Protein 7CT4 (pdb70)

Organism: Rasamsonia emersonii (NCBI:txid68825)

Radius of gyration: 32.15 Å; Cα contacts (8 Å, |Δi|>4): 3550; chains: 4; bounding box: 85×67×84 Å

Sequence (1376 aa):
TNNIVVLGAGVSGLTTAWLLSKDPSNKITVAAKHMPGDYDIEYCSPWAGANYLPVGAENSRVGQWERATWPHLRDIAQNHPEAGIHFQDTVVYNRTKDPNPWYGKVLPNFRELSKDELPPGIDNANRFTSVCINTAVYLPWLVGQCRKNGVVFKRAVFKHVAEAANAHHSGQKADLVVNCTGLSSRKLGGVQDNTLLPARGQIVVVRNDPGLMCSISGTDDGDDEVTYMMTRAAGGGTILGGTYQKHNWDSLPDPNLAVRIMKRCIELCPSLVAPGQGIEGLDIIRHGVGLRPVREDGPRIEKELIDGVWVVHNYGHGGYGYQTSFGCATTAVEVVREALQSHMATNNIVVLGAGVSGLTTAWLLSKDPSNKITVAAKHMPGDYDIEYCSPWAGANYLPVGAENSRVGQWERATWPHLRDIAQNHPEAGIHFQDTVVYNRTKDPNPWYGKVLPNFRELSKDELPPGIDNANRFTSVCINTAVYLPWLVGQCRKNGVVFKRAVFKHVAEAANAHHSGQKADLVVNCTGLSSRKLGGVQDNTLLPARGQIVVVRNDPGLMCSISGTDDGDDEVTYMMTRAAGGGTILGGTYQKHNWDSLPDPNLAVRIMKRCIELCPSLVAPGQGIEGLDIIRHGVGLRPVREDGPRIEKELIDGVWVVHNYGHGGYGYQTSFGCATTAVEVVREALQQATNNIVVLGAGVSGLTTAWLLSKDPSNKITVAAKHMPGDYDIEYCSPWAGANYLPVGAENSRVGQWERATWPHLRDIAQNHPEAGIHFQDTVVYNRRTKDKPNPWYGKVLPNFRELSKDELPPGIDNANRFTSVCINTAVYLPWLVGQCRKNGVVFKRAVFKHVAEAANAHHSGQKADLVVNCTGLSSRKLGGVQDNTLLPARGQIVVVRNDPGLMCSISGTDDGDDEVTYMMTRAAGGGTILGGTYQKHNWDSLPDPNLAVRIMKRCIELCPSLVAPGQGIEGLDIIRHGVGLRPVREDGPRIEKELIDGVWVVHNYGHGGYGYQTSFGCATTAVEVVREALQQQKQTNNIVVLGAGVSGLTTAWLLSKDPSNKITVAAKHMPGDYDIEYCSPWAGANYLPVGAENSRVGQWERATWPHLRDIAQNHPEAGIHFQDTVVYNRTKPNPWYGKVLPNFRELSKDELPPGIDNANRFTSVCINTAVYLPWLVGQCRKNGVVFKRAVFKHVAEAANAHHSGQKADLVVNCTGLSSRKLGGVQDNTLLPARGQIVVVRNDPGLMCSISGTDDGDDEVTYMMTRAAGGGTILGGTYQKHNWDSLPDPNLAVRIMKRCIELCPSLVAPGQGIEGLDIIRHGVGLRPVREDGPRIEKELIDGVWVVHNYGHGGYGYQTSFGCATTAVEVVREALQQQ

B-factor: mean 42.9, std 9.62, range [26.25, 85.6]

Secondary structure (DSSP, 8-state):
-EEEEEE--SHHHHHHHHHHTTSTTEEEEEEESS-TT---TT--GGG---B----S-TTSHHHHHHHHHHHHHHHHHHH-GGG-EEEEEEEEEEETT----GGGGTSTT-EEPPTTTPPTTEEEEEEEEEEEE-HHHHHHHHHHHHHHTT-EEEE---SBGGGGGG--TTSSPPSEEEE--GGGGGTSBTT--TTEEEEEEEEEEES---SSEEEES--SS-TTEEEEEEEPTTT--EEEEEE-EET----SPPHHHHHHHHHHHHHH-GGGS-TT--GGGS-EEEEEEEEEEEETTS-B--EEEETTEEEEE-B--TT-TTTTHHHHHHHHHHHHHHHH-/-----EEEEEE--SHHHHHHHHHHHTSTTEEEEEEESS-TT---TT--GGG---B----S-TTSHHHHHHHHHHHHHHHHHHH-GGG-EEEEEEEEEEETT----GGGGTSTT-EEPPTTTPPTTEEEEEEEEEEEE-HHHHHHHHHHHHHHTTPEEEE---SBGGGGGGG-TTSSPPSEEEE--GGGGGTSBTT--TTEEEEEEEEEEES---SSEEEES--SS-TTEEEEEEEETTTTEEEEEEE-EET----SPPHHHHHHHHHHHHHHSGGGS-TT--GGGS-EEEEEEEEEEEETT--B--EEEETTEEEEE-B--TT-TTTSHHHHHHHHHHHHHHHT--/--EEEEEE--SHHHHHHHHHHHTSTTEEEEEEESS-TT---TT--GGG---B----S-TTSHHHHHHHHHHHHHHHHHHH-GGGSEEEEEEEEEEES----S-GGGGTSTT-EEPPTTTSPTTEEEEEEEEEEEE-HHHHHHHHHHHHHHTTPEEEE---SBGGGGGG--TTSS--SEEEE--GGGGGTSBTT--TTEEEEEEEEEEES---SSEEEES--SS-TTEEEEEEEETTTTEEEEEEE-EET----SPPHHHHHHHHHHHHHHSGGGS-TT--GGGS-EEEEEEEEEEEETTS-B--EEEETTEEEEE-B-BTT-TTTTHHHHHHHHHHHHHHHHHHHH-/-EEEEEE--SHHHHHHHHHHHTSTTEEEEEEESS-TT--BTTB-GGG---B----S-TTSHHHHHHHHHHHHHHHHHHH-GGG-EEEEEEEEEEE-----GGGGTSTT-EEPPTTTSPTTEEEEEEEEEEEE-HHHHHHHHHHHHHHTT-EEEE---SBGGGGGG--TTSSPPSEEEE--GGGGGTSBTT--TTEEEEEEEEEEES---SSEEEES--SS-TTEEEEEEEETTTTEEEEEEE-EET----SPPHHHHHHHHHHHHHH-GGGS-TT--GGGS-EEEEEEEEEEEETTS-EEEEEEETTEEEEEEE--TT-TTTTHHHHHHHHHHHHHHHHHH-

Foldseek 3Di:
DAQEEEEAQALQSLLLLLVQLVDVVYQYEDEYQDAQVDDDQLHFRLVDFDWQDQDDACPDLRNLLLLVQQVVLVCCQPPPLQQFKHKFKEKEFEFPVPDDGPCCVVFPPKDKDDPVRHDPRTDTMIIGIIMTGLSNRNSVVSVVSSVVSNYHYHYDDAQAQLVSQCVGPVNDGGQAYEAASAQCLCRRHLRVAPLKWWFKWKKFFFQQDLRHKYFYDDDPPDDQFGWIKDQIGPSSTMIFDTGTHTRDSDWDDDVVSVLVSQQRHCVRRVSSADPPDGSVRTHTPDMGMYIFTAGPSAWQFAWDCGPNHIYGYTYHHGSCCNSSSNSSSVSNVVRVVVSSD/DPQAAAQEEQEDQALQSLLLLLVLLVPVRYQYEYEYQDAQVDDDQLHFRLQDFDWQDQDDACPDLSNQLLLLQQVVLVVCQVPPLQQFKHKFKEKEFEFLVGDPGPCQVPFPPKDKQDPVGHDPGTPTMMITITMTGLSSRNSVVSVVSSVVSPHHYHYDDAQAQLVSQCVGPVNDGGQAYEAASAQCLCRRHLRVAVLKWWFKWKKWWFQFDLRHKYWYPDDPPDPFFTFIKDQTGPSSTMIFYTGTHIRDSDFDDDVVSHQVSQQVHCVGRVSSADPPDGSVRTGTDDMGMYIFTAGPSAFQFAWDCRPNHIYTYGYHHGSCCNSSSNSSSVSNSVRVVVVVPD/DAFFEEAEAQALQSLLLLLVLLVDVRYAYEDEYQDAQVDDDQLHFRLQDFDWLDDDDACPAPSNVLLLLQQVVLVCCQVPPLQQFKHKFKEKEFEFPVDDPPGPCLVPFAPKDKDDPVVDDPRTPTMIITIIMTGLSSRNSVVSVVSSVVSPHHYDYDDAQAQLVSQCVGPVNHGGQEYEAASAQCLCRHHLRVAVQWWWFKWKKWWFQQDLRHKYFYPADPPDPFFTWIKDQTGPSSTMIFYTGTHIRDSDWDDDPVSHLVSQQRHCVRRVSSADPPDGSVRTGTPDMGMYIFTAGPSAFQFAWDQGPNHIYTYGYHHGSCCSSSNNSSSVSNSVRVVVSVVVVVD/DAQEEEEDQALQSLLLLLVQLVDVVYQYEYEYQDAQVDDDQQHFRLQDFDWQDQDDACPALSNVLLLQQQVVLVCCQPPPLQLFKHKFKEKEWEFDCDDGPCQVVFAPWDKDDPVPDDPRTDIMIITIIMTGLSSRNSVVSVVSSVVSNYHYHYDDAQAQLCSQCVGPVNHRGQAYEAASAQCLCRHHPRVAVQWKWFKWKKWWFQQDLRHKYWYPDDPVDPFFTWIKDQTGPSSTMIFDTGGHINDSDWDDDPVSHLVSQQVHCVRRVSSADPPDGSVRTHTDDMGMYIFTAGPSAFQFAWDQTPNHIYTYGYHHGSCCSSSSNSSSVSNSVRVVVSVVVD

Structure (mmCIF, N/CA/C/O backbone):
data_7CT4
#
_entry.id   7CT4
#
_cell.length_a   79.130
_cell.length_b   79.130
_cell.length_c   366.673
_cell.angle_alpha   90.000
_cell.angle_beta   90.000
_cell.angle_gamma   120.000
#
_symmetry.space_group_name_H-M   'P 61'
#
loop_
_entity.id
_entity.type
_entity.pdbx_description
1 polymer 'D-amino acid oxidase'
2 non-polymer 'FLAVIN-ADENINE DINUCLEOTIDE'
3 water water
#
loop_
_atom_site.group_PDB
_atom_site.id
_atom_site.type_symbol
_atom_site.label_atom_id
_atom_site.label_alt_id
_atom_site.label_comp_id
_atom_site.label_asym_id
_atom_site.label_entity_id
_atom_site.label_seq_id
_atom_site.pdbx_PDB_ins_code
_atom_site.Cartn_x
_atom_site.Cartn_y
_atom_site.Cartn_z
_atom_site.occupancy
_atom_site.B_iso_or_equiv
_atom_site.auth_seq_id
_atom_site.auth_comp_id
_atom_site.auth_asym_id
_atom_site.auth_atom_id
_atom_site.pdbx_PDB_model_num
ATOM 1 N N . THR A 1 23 ? 74.613 9.667 48.868 1.00 53.41 3 THR A N 1
ATOM 2 C CA . THR A 1 23 ? 73.714 10.595 49.615 1.00 50.05 3 THR A CA 1
ATOM 3 C C . THR A 1 23 ? 72.301 10.014 49.771 1.00 50.00 3 THR A C 1
ATOM 4 O O . THR A 1 23 ? 71.603 9.769 48.784 1.00 51.41 3 THR A O 1
ATOM 8 N N . ASN A 1 24 ? 71.905 9.794 51.024 1.00 47.87 4 ASN A N 1
ATOM 9 C CA . ASN A 1 24 ? 70.598 9.228 51.359 1.00 46.41 4 ASN A CA 1
ATOM 10 C C . ASN A 1 24 ? 69.500 10.285 51.307 1.00 44.95 4 ASN A C 1
ATOM 11 O O . ASN A 1 24 ? 69.491 11.233 52.104 1.00 42.70 4 ASN A O 1
ATOM 16 N N . ASN A 1 25 ? 68.574 10.099 50.371 1.00 42.82 5 ASN A N 1
ATOM 17 C CA . ASN A 1 25 ? 67.440 11.002 50.199 1.00 44.23 5 ASN A CA 1
ATOM 18 C C . ASN A 1 25 ? 66.283 10.562 51.080 1.00 41.76 5 ASN A C 1
ATOM 19 O O . ASN A 1 25 ? 65.615 9.555 50.816 1.00 43.27 5 ASN A O 1
ATOM 24 N N . ILE A 1 26 ? 66.073 11.322 52.149 1.00 41.66 6 ILE A N 1
ATOM 25 C CA . ILE A 1 26 ? 65.086 10.977 53.163 1.00 38.56 6 ILE A CA 1
ATOM 26 C C . ILE A 1 26 ? 63.970 12.021 53.172 1.00 37.97 6 ILE A C 1
ATOM 27 O O . ILE A 1 26 ? 64.233 13.214 53.267 1.00 33.76 6 ILE A O 1
ATOM 32 N N . VAL A 1 27 ? 62.729 11.555 53.053 1.00 35.82 7 VAL A N 1
ATOM 33 C CA . VAL A 1 27 ? 61.566 12.414 53.289 1.00 36.25 7 VAL A CA 1
ATOM 34 C C . VAL A 1 27 ? 61.050 12.149 54.695 1.00 35.60 7 VAL A C 1
ATOM 35 O O . VAL A 1 27 ? 60.634 11.036 55.011 1.00 38.08 7 VAL A O 1
ATOM 39 N N . VAL A 1 28 ? 61.111 13.168 55.544 1.00 35.35 8 VAL A N 1
ATOM 40 C CA . VAL A 1 28 ? 60.498 13.085 56.863 1.00 35.84 8 VAL A CA 1
ATOM 41 C C . VAL A 1 28 ? 59.081 13.634 56.692 1.00 35.54 8 VAL A C 1
ATOM 42 O O . VAL A 1 28 ? 58.891 14.815 56.408 1.00 33.33 8 VAL A O 1
ATOM 46 N N . LEU A 1 29 ? 58.104 12.745 56.823 1.00 36.59 9 LEU A N 1
ATOM 47 C CA . LEU A 1 29 ? 56.705 13.098 56.624 1.00 38.74 9 LEU A CA 1
ATOM 48 C C . LEU A 1 29 ? 56.107 13.531 57.955 1.00 39.11 9 LEU A C 1
ATOM 49 O O . LEU A 1 29 ? 55.807 12.699 58.814 1.00 40.51 9 LEU A O 1
ATOM 54 N N . GLY A 1 30 ? 55.961 14.843 58.116 1.00 38.88 10 GLY A N 1
ATOM 55 C CA . GLY A 1 30 ? 55.376 15.422 59.321 1.00 38.79 10 GLY A CA 1
ATOM 56 C C . GLY A 1 30 ? 56.312 16.332 60.084 1.00 38.49 10 GLY A C 1
ATOM 57 O O . GLY A 1 30 ? 57.516 16.071 60.146 1.00 38.55 10 GLY A O 1
ATOM 58 N N . ALA A 1 31 ? 55.746 17.395 60.662 1.00 37.75 11 ALA A N 1
ATOM 59 C CA . ALA A 1 31 ? 56.510 18.443 61.346 1.00 37.05 11 ALA A CA 1
ATOM 60 C C . ALA A 1 31 ? 55.964 18.832 62.732 1.00 35.74 11 ALA A C 1
ATOM 61 O O . ALA A 1 31 ? 55.987 20.001 63.121 1.00 35.48 11 ALA A O 1
ATOM 63 N N . GLY A 1 32 ? 55.473 17.838 63.472 1.00 37.73 12 GLY A N 1
ATOM 64 C CA . GLY A 1 32 ? 55.296 17.967 64.929 1.00 36.98 12 GLY A CA 1
ATOM 65 C C . GLY A 1 32 ? 56.615 17.569 65.586 1.00 38.30 12 GLY A C 1
ATOM 66 O O . GLY A 1 32 ? 57.624 17.418 64.882 1.00 36.91 12 GLY A O 1
ATOM 67 N N . VAL A 1 33 ? 56.617 17.378 66.912 1.00 38.69 13 VAL A N 1
ATOM 68 C CA . VAL A 1 33 ? 57.861 17.007 67.654 1.00 37.64 13 VAL A CA 1
ATOM 69 C C . VAL A 1 33 ? 58.588 15.799 67.089 1.00 38.67 13 VAL A C 1
ATOM 70 O O . VAL A 1 33 ? 59.821 15.810 66.988 1.00 37.75 13 VAL A O 1
ATOM 74 N N . SER A 1 34 ? 57.819 14.768 66.740 1.00 38.74 14 SER A N 1
ATOM 75 C CA . SER A 1 34 ? 58.360 13.511 66.240 1.00 38.45 14 SER A CA 1
ATOM 76 C C . SER A 1 34 ? 59.191 13.752 64.982 1.00 39.38 14 SER A C 1
ATOM 77 O O . SER A 1 34 ? 60.384 13.446 64.967 1.00 39.50 14 SER A O 1
ATOM 80 N N . GLY A 1 35 ? 58.563 14.334 63.960 1.00 37.91 15 GLY A N 1
ATOM 81 C CA . GLY A 1 35 ? 59.221 14.655 62.690 1.00 37.22 15 GLY A CA 1
ATOM 82 C C . GLY A 1 35 ? 60.395 15.607 62.800 1.00 36.43 15 GLY A C 1
ATOM 83 O O . GLY A 1 35 ? 61.471 15.337 62.255 1.00 33.54 15 GLY A O 1
ATOM 84 N N . LEU A 1 36 ? 60.184 16.707 63.517 1.00 34.87 16 LEU A N 1
ATOM 85 C CA . LEU A 1 36 ? 61.203 17.744 63.693 1.00 36.38 16 LEU A CA 1
ATOM 86 C C . LEU A 1 36 ? 62.455 17.253 64.439 1.00 36.02 16 LEU A C 1
ATOM 87 O O . LEU A 1 36 ? 63.572 17.510 63.987 1.00 39.03 16 LEU A O 1
ATOM 92 N N . THR A 1 37 ? 62.261 16.554 65.562 1.00 37.24 17 THR A N 1
ATOM 93 C CA . THR A 1 37 ? 63.370 15.974 66.337 1.00 35.38 17 THR A CA 1
ATOM 94 C C . THR A 1 37 ? 64.109 14.897 65.534 1.00 36.27 17 THR A C 1
ATOM 95 O O . THR A 1 37 ? 65.346 14.851 65.546 1.00 36.98 17 THR A O 1
ATOM 99 N N . THR A 1 38 ? 63.349 14.056 64.830 1.00 36.29 18 THR A N 1
ATOM 100 C CA . THR A 1 38 ? 63.915 12.992 63.987 1.00 38.04 18 THR A CA 1
ATOM 101 C C . THR A 1 38 ? 64.697 13.581 62.804 1.00 38.56 18 THR A C 1
ATOM 102 O O . THR A 1 38 ? 65.804 13.110 62.486 1.00 38.62 18 THR A O 1
ATOM 106 N N . ALA A 1 39 ? 64.129 14.617 62.178 1.00 36.66 19 ALA A N 1
ATOM 107 C CA . ALA A 1 39 ? 64.791 15.344 61.096 1.00 35.17 19 ALA A CA 1
ATOM 108 C C . ALA A 1 39 ? 66.114 15.963 61.561 1.00 35.09 19 ALA A C 1
ATOM 109 O O . ALA A 1 39 ? 67.119 15.847 60.866 1.00 34.99 19 ALA A O 1
ATOM 111 N N . TRP A 1 40 ? 66.100 16.595 62.738 1.00 34.46 20 TRP A N 1
ATOM 112 C CA . TRP A 1 40 ? 67.292 17.216 63.317 1.00 37.07 20 TRP A CA 1
ATOM 113 C C . TRP A 1 40 ? 68.402 16.197 63.607 1.00 38.54 20 TRP A C 1
ATOM 114 O O . TRP A 1 40 ? 69.577 16.487 63.376 1.00 36.62 20 TRP A O 1
ATOM 125 N N . LEU A 1 41 ? 68.019 15.013 64.086 1.00 36.79 21 LEU A N 1
ATOM 126 C CA . LEU A 1 41 ? 68.984 13.972 64.440 1.00 37.51 21 LEU A CA 1
ATOM 127 C C . LEU A 1 41 ? 69.596 13.352 63.195 1.00 38.26 21 LEU A C 1
ATOM 128 O O . LEU A 1 41 ? 70.813 13.165 63.126 1.00 35.44 21 LEU A O 1
ATOM 133 N N . LEU A 1 42 ? 68.747 13.071 62.203 1.00 37.32 22 LEU A N 1
ATOM 134 C CA . LEU A 1 42 ? 69.192 12.600 60.897 1.00 38.20 22 LEU A CA 1
ATOM 135 C C . LEU A 1 42 ? 70.055 13.613 60.154 1.00 39.79 22 LEU A C 1
ATOM 136 O O . LEU A 1 42 ? 70.921 13.218 59.380 1.00 40.72 22 LEU A O 1
ATOM 141 N N . SER A 1 43 ? 69.817 14.906 60.399 1.00 38.69 23 SER A N 1
ATOM 142 C CA . SER A 1 43 ? 70.563 15.988 59.742 1.00 39.38 23 SER A CA 1
ATOM 143 C C . SER A 1 43 ? 72.028 16.087 60.191 1.00 40.36 23 SER A C 1
ATOM 144 O O . SER A 1 43 ? 72.847 16.686 59.492 1.00 40.13 23 SER A O 1
ATOM 147 N N . LYS A 1 44 ? 72.349 15.500 61.345 1.00 40.56 24 LYS A N 1
ATOM 148 C CA . LYS A 1 44 ? 73.729 15.505 61.858 1.00 41.65 24 LYS A CA 1
ATOM 149 C C . LYS A 1 44 ? 74.665 14.523 61.125 1.00 41.87 24 LYS A C 1
ATOM 150 O O . LYS A 1 44 ? 75.886 14.567 61.325 1.00 45.78 24 LYS A O 1
ATOM 156 N N . ASP A 1 45 ? 74.083 13.655 60.289 1.00 40.04 25 ASP A N 1
ATOM 157 C CA . ASP A 1 45 ? 74.811 12.786 59.357 1.00 41.32 25 ASP A CA 1
ATOM 158 C C . ASP A 1 45 ? 74.831 13.468 57.985 1.00 40.56 25 ASP A C 1
ATOM 159 O O . ASP A 1 45 ? 73.775 13.633 57.368 1.00 41.63 25 ASP A O 1
ATOM 164 N N . PRO A 1 46 ? 76.035 13.846 57.494 1.00 40.23 26 PRO A N 1
ATOM 165 C CA . PRO A 1 46 ? 76.190 14.604 56.247 1.00 38.33 26 PRO A CA 1
ATOM 166 C C . PRO A 1 46 ? 75.822 13.817 54.983 1.00 38.95 26 PRO A C 1
ATOM 167 O O . PRO A 1 46 ? 75.677 14.417 53.914 1.00 37.45 26 PRO A O 1
ATOM 171 N N . SER A 1 47 ? 75.688 12.494 55.105 1.00 37.60 27 SER A N 1
ATOM 172 C CA . SER A 1 47 ? 75.274 11.657 53.975 1.00 38.83 27 SER A CA 1
ATOM 173 C C . SER A 1 47 ? 73.752 11.666 53.764 1.00 38.84 27 SER A C 1
ATOM 174 O O . SER A 1 47 ? 73.260 11.074 52.808 1.00 41.60 27 SER A O 1
ATOM 177 N N . ASN A 1 48 ? 73.019 12.348 54.645 1.00 40.72 28 ASN A N 1
ATOM 178 C CA . ASN A 1 48 ? 71.560 12.458 54.536 1.00 39.31 28 ASN A CA 1
ATOM 179 C C . ASN A 1 48 ? 71.136 13.801 53.954 1.00 40.08 28 ASN A C 1
ATOM 180 O O . ASN A 1 48 ? 71.509 14.853 54.478 1.00 40.00 28 ASN A O 1
ATOM 185 N N . LYS A 1 49 ? 70.363 13.752 52.870 1.00 39.90 29 LYS A N 1
ATOM 186 C CA . LYS A 1 49 ? 69.701 14.939 52.326 1.00 42.65 29 LYS A CA 1
ATOM 187 C C . LYS A 1 49 ? 68.221 14.809 52.679 1.00 40.64 29 LYS A C 1
ATOM 188 O O . LYS A 1 49 ? 67.549 13.863 52.251 1.00 42.36 29 LYS A O 1
ATOM 194 N N . ILE A 1 50 ? 67.730 15.751 53.479 1.00 38.70 30 ILE A N 1
ATOM 195 C CA . ILE A 1 50 ? 66.428 15.614 54.147 1.00 37.45 30 ILE A CA 1
ATOM 196 C C . ILE A 1 50 ? 65.429 16.673 53.694 1.00 37.38 30 ILE A C 1
ATOM 197 O O . ILE A 1 50 ? 65.734 17.874 53.704 1.00 37.45 30 ILE A O 1
ATOM 202 N N . THR A 1 51 ? 64.249 16.198 53.289 1.00 37.63 31 THR A N 1
ATOM 203 C CA . THR A 1 51 ? 63.064 17.039 53.126 1.00 38.15 31 THR A CA 1
ATOM 204 C C . THR A 1 51 ? 62.072 16.736 54.247 1.00 38.03 31 THR A C 1
ATOM 205 O O . THR A 1 51 ? 61.689 15.578 54.453 1.00 41.35 31 THR A O 1
ATOM 209 N N . VAL A 1 52 ? 61.657 17.775 54.965 1.00 35.70 32 VAL A N 1
ATOM 210 C CA . VAL A 1 52 ? 60.491 17.659 55.837 1.00 34.84 32 VAL A CA 1
ATOM 211 C C . VAL A 1 52 ? 59.264 18.108 55.036 1.00 35.58 32 VAL A C 1
ATOM 212 O O . VAL A 1 52 ? 59.113 19.292 54.727 1.00 35.31 32 VAL A O 1
ATOM 216 N N . ALA A 1 53 ? 58.420 17.139 54.686 1.00 36.53 33 ALA A N 1
ATOM 217 C CA . ALA A 1 53 ? 57.144 17.402 54.018 1.00 36.09 33 ALA A CA 1
ATOM 218 C C . ALA A 1 53 ? 56.013 17.209 55.018 1.00 36.63 33 ALA A C 1
ATOM 219 O O . ALA A 1 53 ? 55.899 16.151 55.647 1.00 36.60 33 ALA A O 1
ATOM 221 N N . ALA A 1 54 ? 55.184 18.240 55.170 1.00 37.15 34 ALA A N 1
ATOM 222 C CA . ALA A 1 54 ? 54.106 18.228 56.154 1.00 36.85 34 ALA A CA 1
ATOM 223 C C . ALA A 1 54 ? 52.926 19.101 55.737 1.00 36.47 34 ALA A C 1
ATOM 224 O O . ALA A 1 54 ? 53.103 20.135 55.086 1.00 37.17 34 ALA A O 1
ATOM 226 N N . LYS A 1 55 ? 51.736 18.667 56.146 1.00 36.78 35 LYS A N 1
ATOM 227 C CA . LYS A 1 55 ? 50.480 19.408 55.969 1.00 37.47 35 LYS A CA 1
ATOM 228 C C . LYS A 1 55 ? 50.461 20.658 56.848 1.00 37.95 35 LYS A C 1
ATOM 229 O O . LYS A 1 55 ? 50.211 21.763 56.360 1.00 37.93 35 LYS A O 1
ATOM 235 N N . HIS A 1 56 ? 50.721 20.461 58.141 1.00 39.03 36 HIS A N 1
ATOM 236 C CA . HIS A 1 56 ? 50.768 21.542 59.110 1.00 38.47 36 HIS A CA 1
ATOM 237 C C . HIS A 1 56 ? 52.163 21.689 59.691 1.00 38.02 36 HIS A C 1
ATOM 238 O O . HIS A 1 56 ? 52.837 20.692 59.988 1.00 36.74 36 HIS A O 1
ATOM 245 N N . MET A 1 57 ? 52.564 22.946 59.850 1.00 34.35 37 MET A N 1
ATOM 246 C CA . MET A 1 57 ? 53.896 23.343 60.301 1.00 36.10 37 MET A CA 1
ATOM 247 C C . MET A 1 57 ? 53.742 24.259 61.507 1.00 34.87 37 MET A C 1
ATOM 248 O O . MET A 1 57 ? 52.665 24.838 61.692 1.00 36.07 37 MET A O 1
ATOM 253 N N . PRO A 1 58 ? 54.815 24.430 62.317 1.00 35.73 38 PRO A N 1
ATOM 254 C CA . PRO A 1 58 ? 54.777 25.406 63.414 1.00 34.59 38 PRO A CA 1
ATOM 255 C C . PRO A 1 58 ? 54.278 26.788 62.966 1.00 36.05 38 PRO A C 1
ATOM 256 O O . PRO A 1 58 ? 54.638 27.265 61.882 1.00 38.61 38 PRO A O 1
ATOM 260 N N . GLY A 1 59 ? 53.439 27.397 63.802 1.00 34.93 39 GLY A N 1
ATOM 261 C CA . GLY A 1 59 ? 52.643 28.561 63.422 1.00 34.04 39 GLY A CA 1
ATOM 262 C C . GLY A 1 59 ? 51.188 28.235 63.127 1.00 34.17 39 GLY A C 1
ATOM 263 O O . GLY A 1 59 ? 50.338 29.120 63.191 1.00 36.93 39 GLY A O 1
ATOM 264 N N . ASP A 1 60 ? 50.909 26.979 62.775 1.00 34.38 40 ASP A N 1
ATOM 265 C CA . ASP A 1 60 ? 49.543 26.521 62.528 1.00 34.93 40 ASP A CA 1
ATOM 266 C C . ASP A 1 60 ? 48.875 26.077 63.825 1.00 36.56 40 ASP A C 1
ATOM 267 O O . ASP A 1 60 ? 49.538 25.522 64.707 1.00 37.28 40 ASP A O 1
ATOM 272 N N . TYR A 1 61 ? 47.566 26.318 63.922 1.00 36.96 41 TYR A N 1
ATOM 273 C CA . TYR A 1 61 ? 46.709 25.661 64.916 1.00 38.13 41 TYR A CA 1
ATOM 274 C C . TYR A 1 61 ? 45.577 24.916 64.207 1.00 38.91 41 TYR A C 1
ATOM 275 O O . TYR A 1 61 ? 44.823 25.513 63.444 1.00 40.08 41 TYR A O 1
ATOM 284 N N . ASP A 1 62 ? 45.492 23.610 64.467 1.00 37.56 42 ASP A N 1
ATOM 285 C CA . ASP A 1 62 ? 44.549 22.691 63.825 1.00 39.16 42 ASP A CA 1
ATOM 286 C C . ASP A 1 62 ? 44.498 21.440 64.697 1.00 38.30 42 ASP A C 1
ATOM 287 O O . ASP A 1 62 ? 45.524 21.045 65.247 1.00 35.72 42 ASP A O 1
ATOM 292 N N . ILE A 1 63 ? 43.325 20.814 64.828 1.00 38.38 43 ILE A N 1
ATOM 293 C CA . ILE A 1 63 ? 43.209 19.544 65.592 1.00 38.45 43 ILE A CA 1
ATOM 294 C C . ILE A 1 63 ? 43.912 18.347 64.963 1.00 36.91 43 ILE A C 1
ATOM 295 O O . ILE A 1 63 ? 44.143 17.348 65.640 1.00 39.50 43 ILE A O 1
ATOM 300 N N . GLU A 1 64 ? 44.215 18.433 63.671 1.00 38.50 44 GLU A N 1
ATOM 301 C CA . GLU A 1 64 ? 45.017 17.407 62.993 1.00 39.67 44 GLU A CA 1
ATOM 302 C C . GLU A 1 64 ? 46.516 17.532 63.301 1.00 39.58 44 GLU A C 1
ATOM 303 O O . GLU A 1 64 ? 47.323 16.688 62.884 1.00 41.73 44 GLU A O 1
ATOM 309 N N . TYR A 1 65 ? 46.873 18.585 64.031 1.00 36.98 45 TYR A N 1
ATOM 310 C CA . TYR A 1 65 ? 48.254 18.886 64.373 1.00 36.93 45 TYR A CA 1
ATOM 311 C C . TYR A 1 65 ? 48.393 18.995 65.887 1.00 35.45 45 TYR A C 1
ATOM 312 O O . TYR A 1 65 ? 48.130 20.053 66.450 1.00 34.77 45 TYR A O 1
ATOM 321 N N . CYS A 1 66 ? 48.813 17.903 66.534 1.00 35.59 46 CYS A N 1
ATOM 322 C CA . CYS A 1 66 ? 48.817 17.823 68.009 1.00 34.70 46 CYS A CA 1
ATOM 323 C C . CYS A 1 66 ? 49.841 18.718 68.723 1.00 31.85 46 CYS A C 1
ATOM 324 O O . CYS A 1 66 ? 49.521 19.333 69.745 1.00 32.32 46 CYS A O 1
ATOM 327 N N . SER A 1 67 ? 51.057 18.812 68.184 1.00 32.81 47 SER A N 1
ATOM 328 C CA . SER A 1 67 ? 52.178 19.470 68.904 1.00 32.55 47 SER A CA 1
ATOM 329 C C . SER A 1 67 ? 51.934 20.860 69.516 1.00 32.11 47 SER A C 1
ATOM 330 O O . SER A 1 67 ? 52.221 21.049 70.712 1.00 31.97 47 SER A O 1
ATOM 333 N N . PRO A 1 68 ? 51.379 21.827 68.738 1.00 31.15 48 PRO A N 1
ATOM 334 C CA . PRO A 1 68 ? 51.195 23.155 69.343 1.00 31.59 48 PRO A CA 1
ATOM 335 C C . PRO A 1 68 ? 50.200 23.212 70.508 1.00 31.85 48 PRO A C 1
ATOM 336 O O . PRO A 1 68 ? 50.204 24.192 71.240 1.00 33.50 48 PRO A O 1
ATOM 340 N N . TRP A 1 69 ? 49.371 22.176 70.671 1.00 33.89 49 TRP A N 1
ATOM 341 C CA . TRP A 1 69 ? 48.378 22.114 71.760 1.00 35.31 49 TRP A CA 1
ATOM 342 C C . TRP A 1 69 ? 48.971 21.636 73.094 1.00 36.48 49 TRP A C 1
ATOM 343 O O . TRP A 1 69 ? 48.319 21.714 74.140 1.00 37.17 49 TRP A O 1
ATOM 354 N N . ALA A 1 70 ? 50.212 21.159 73.057 1.00 35.91 50 ALA A N 1
ATOM 355 C CA . ALA A 1 70 ? 50.845 20.594 74.247 1.00 35.84 50 ALA A CA 1
ATOM 356 C C . ALA A 1 70 ? 51.282 21.670 75.235 1.00 37.85 50 ALA A C 1
ATOM 357 O O . ALA A 1 70 ? 51.431 22.842 74.866 1.00 38.61 50 ALA A O 1
ATOM 359 N N . GLY A 1 71 ? 51.460 21.268 76.494 1.00 36.69 51 GLY A N 1
ATOM 360 C CA . GLY A 1 71 ? 51.869 22.186 77.563 1.00 37.02 51 GLY A CA 1
ATOM 361 C C . GLY A 1 71 ? 53.144 22.966 77.257 1.00 38.05 51 GLY A C 1
ATOM 362 O O . GLY A 1 71 ? 53.091 24.187 77.103 1.00 40.51 51 GLY A O 1
ATOM 363 N N . ALA A 1 72 ? 54.298 22.298 77.178 1.00 36.28 52 ALA A N 1
ATOM 364 C CA . ALA A 1 72 ? 54.476 20.879 77.499 1.00 35.67 52 ALA A CA 1
ATOM 365 C C . ALA A 1 72 ? 55.506 20.745 78.613 1.00 36.70 52 ALA A C 1
ATOM 366 O O . ALA A 1 72 ? 56.275 21.674 78.860 1.00 38.80 52 ALA A O 1
ATOM 368 N N . ASN A 1 73 ? 55.498 19.609 79.304 1.00 38.66 53 ASN A N 1
ATOM 369 C CA . ASN A 1 73 ? 56.485 19.345 80.359 1.00 37.49 53 ASN A CA 1
ATOM 370 C C . ASN A 1 73 ? 57.039 17.923 80.317 1.00 38.47 53 ASN A C 1
ATOM 371 O O . ASN A 1 73 ? 56.616 17.107 79.498 1.00 40.99 53 ASN A O 1
ATOM 376 N N . TYR A 1 74 ? 57.995 17.654 81.202 1.00 40.79 54 TYR A N 1
ATOM 377 C CA . TYR A 1 74 ? 58.579 16.338 81.371 1.00 41.96 54 TYR A CA 1
ATOM 378 C C . TYR A 1 74 ? 58.083 15.796 82.714 1.00 40.03 54 TYR A C 1
ATOM 379 O O . TYR A 1 74 ? 58.371 16.354 83.769 1.00 39.58 54 TYR A O 1
ATOM 388 N N . LEU A 1 75 ? 57.306 14.721 82.645 1.00 41.39 55 LEU A N 1
ATOM 389 C CA . LEU A 1 75 ? 56.675 14.096 83.801 1.00 42.26 55 LEU A CA 1
ATOM 390 C C . LEU A 1 75 ? 56.421 12.642 83.414 1.00 41.52 55 LEU A C 1
ATOM 391 O O . LEU A 1 75 ? 55.329 12.323 82.921 1.00 39.29 55 LEU A O 1
ATOM 396 N N . PRO A 1 76 ? 57.426 11.759 83.614 1.00 41.74 56 PRO A N 1
ATOM 397 C CA . PRO A 1 76 ? 57.361 10.411 83.042 1.00 42.63 56 PRO A CA 1
ATOM 398 C C . PRO A 1 76 ? 56.175 9.583 83.532 1.00 42.33 56 PRO A C 1
ATOM 399 O O . PRO A 1 76 ? 55.768 9.703 84.684 1.00 42.59 56 PRO A O 1
ATOM 403 N N . VAL A 1 77 ? 55.629 8.765 82.636 1.00 45.68 57 VAL A N 1
ATOM 404 C CA . VAL A 1 77 ? 54.420 7.970 82.898 1.00 44.74 57 VAL A CA 1
ATOM 405 C C . VAL A 1 77 ? 54.653 6.470 82.674 1.00 45.89 57 VAL A C 1
ATOM 406 O O . VAL A 1 77 ? 53.914 5.638 83.199 1.00 43.42 57 VAL A O 1
ATOM 410 N N . GLY A 1 78 ? 55.686 6.140 81.897 1.00 46.72 58 GLY A N 1
ATOM 411 C CA . GLY A 1 78 ? 56.042 4.752 81.607 1.00 51.61 58 GLY A CA 1
ATOM 412 C C . GLY A 1 78 ? 56.666 4.029 82.786 1.00 53.94 58 GLY A C 1
ATOM 413 O O . GLY A 1 78 ? 57.305 4.652 83.641 1.00 56.32 58 GLY A O 1
ATOM 414 N N . ALA A 1 79 ? 56.466 2.711 82.826 1.00 55.62 59 ALA A N 1
ATOM 415 C CA . ALA A 1 79 ? 57.104 1.827 83.808 1.00 56.16 59 ALA A CA 1
ATOM 416 C C . ALA A 1 79 ? 58.612 1.783 83.574 1.00 54.91 59 ALA A C 1
ATOM 417 O O . ALA A 1 79 ? 59.064 1.941 82.438 1.00 53.19 59 ALA A O 1
ATOM 419 N N . GLU A 1 80 ? 59.373 1.560 84.648 1.00 57.77 60 GLU A N 1
ATOM 420 C CA . GLU A 1 80 ? 60.846 1.574 84.620 1.00 59.94 60 GLU A CA 1
ATOM 421 C C . GLU A 1 80 ? 61.461 0.834 83.424 1.00 61.92 60 GLU A C 1
ATOM 422 O O . GLU A 1 80 ? 62.297 1.399 82.709 1.00 66.66 60 GLU A O 1
ATOM 428 N N . ASN A 1 81 ? 61.017 -0.402 83.200 1.00 61.26 61 ASN A N 1
ATOM 429 C CA . ASN A 1 81 ? 61.574 -1.270 82.156 1.00 62.38 61 ASN A CA 1
ATOM 430 C C . ASN A 1 81 ? 60.776 -1.295 80.841 1.00 60.77 61 ASN A C 1
ATOM 431 O O . ASN A 1 81 ? 61.123 -2.041 79.916 1.00 59.44 61 ASN A O 1
ATOM 436 N N . SER A 1 82 ? 59.724 -0.477 80.758 1.00 59.04 62 SER A N 1
ATOM 437 C CA . SER A 1 82 ? 58.914 -0.361 79.540 1.00 56.61 62 SER A CA 1
ATOM 438 C C . SER A 1 82 ? 59.655 0.421 78.446 1.00 57.34 62 SER A C 1
ATOM 439 O O . SER A 1 82 ? 60.576 1.194 78.743 1.00 54.65 62 SER A O 1
ATOM 442 N N . ARG A 1 83 ? 59.247 0.200 77.193 1.00 54.64 63 ARG A N 1
ATOM 443 C CA . ARG A 1 83 ? 59.775 0.921 76.027 1.00 55.14 63 ARG A CA 1
ATOM 444 C C . ARG A 1 83 ? 59.649 2.441 76.207 1.00 52.85 63 ARG A C 1
ATOM 445 O O . ARG A 1 83 ? 60.611 3.176 75.964 1.00 51.23 63 ARG A O 1
ATOM 453 N N . VAL A 1 84 ? 58.474 2.883 76.666 1.00 49.58 64 VAL A N 1
ATOM 454 C CA . VAL A 1 84 ? 58.159 4.308 76.884 1.00 48.36 64 VAL A CA 1
ATOM 455 C C . VAL A 1 84 ? 59.056 4.927 77.961 1.00 46.50 64 VAL A C 1
ATOM 456 O O . VAL A 1 84 ? 59.658 5.977 77.733 1.00 46.77 64 VAL A O 1
ATOM 460 N N . GLY A 1 85 ? 59.147 4.267 79.116 1.00 42.27 65 GLY A N 1
ATOM 461 C CA . GLY A 1 85 ? 59.956 4.743 80.243 1.00 39.70 65 GLY A CA 1
ATOM 462 C C . GLY A 1 85 ? 61.443 4.804 79.930 1.00 38.95 65 GLY A C 1
ATOM 463 O O . GLY A 1 85 ? 62.140 5.708 80.390 1.00 35.84 65 GLY A O 1
ATOM 464 N N . GLN A 1 86 ? 61.920 3.837 79.148 1.00 38.71 66 GLN A N 1
ATOM 465 C CA . GLN A 1 86 ? 63.288 3.865 78.621 1.00 40.40 66 GLN A CA 1
ATOM 466 C C . GLN A 1 86 ? 63.499 5.064 77.692 1.00 40.69 66 GLN A C 1
ATOM 467 O O . GLN A 1 86 ? 64.506 5.773 77.801 1.00 39.62 66 GLN A O 1
ATOM 473 N N . TRP A 1 87 ? 62.531 5.302 76.805 1.00 40.96 67 TRP A N 1
ATOM 474 C CA . TRP A 1 87 ? 62.550 6.472 75.922 1.00 40.85 67 TRP A CA 1
ATOM 475 C C . TRP A 1 87 ? 62.485 7.791 76.689 1.00 40.82 67 TRP A C 1
ATOM 476 O O . TRP A 1 87 ? 63.182 8.732 76.325 1.00 39.59 67 TRP A O 1
ATOM 487 N N . GLU A 1 88 ? 61.660 7.846 77.743 1.00 41.02 68 GLU A N 1
ATOM 488 C CA . GLU A 1 88 ? 61.575 9.018 78.635 1.00 42.15 68 GLU A CA 1
ATOM 489 C C . GLU A 1 88 ? 62.928 9.297 79.305 1.00 42.34 68 GLU A C 1
ATOM 490 O O . GLU A 1 88 ? 63.415 10.440 79.286 1.00 42.82 68 GLU A O 1
ATOM 496 N N . ARG A 1 89 ? 63.524 8.244 79.870 1.00 41.46 69 ARG A N 1
ATOM 497 C CA . ARG A 1 89 ? 64.875 8.284 80.463 1.00 40.03 69 ARG A CA 1
ATOM 498 C C . ARG A 1 89 ? 65.948 8.833 79.507 1.00 38.94 69 ARG A C 1
ATOM 499 O O . ARG A 1 89 ? 66.684 9.755 79.871 1.00 38.43 69 ARG A O 1
ATOM 507 N N . ALA A 1 90 ? 66.024 8.272 78.296 1.00 40.53 70 ALA A N 1
ATOM 508 C CA . ALA A 1 90 ? 66.991 8.711 77.279 1.00 38.37 70 ALA A CA 1
ATOM 509 C C . ALA A 1 90 ? 66.747 10.144 76.784 1.00 38.21 70 ALA A C 1
ATOM 510 O O . ALA A 1 90 ? 67.679 10.818 76.336 1.00 40.17 70 ALA A O 1
ATOM 512 N N . THR A 1 91 ? 65.498 10.604 76.877 1.00 38.10 71 THR A N 1
ATOM 513 C CA . THR A 1 91 ? 65.115 11.946 76.430 1.00 35.97 71 THR A CA 1
ATOM 514 C C . THR A 1 91 ? 65.594 13.075 77.346 1.00 35.80 71 THR A C 1
ATOM 515 O O . THR A 1 91 ? 66.088 14.092 76.847 1.00 35.88 71 THR A O 1
ATOM 519 N N . TRP A 1 92 ? 65.453 12.894 78.662 1.00 34.99 72 TRP A N 1
ATOM 520 C CA . TRP A 1 92 ? 65.829 13.915 79.662 1.00 34.81 72 TRP A CA 1
ATOM 521 C C . TRP A 1 92 ? 67.148 14.713 79.435 1.00 35.14 72 TRP A C 1
ATOM 522 O O . TRP A 1 92 ? 67.104 15.945 79.469 1.00 34.01 72 TRP A O 1
ATOM 533 N N . PRO A 1 93 ? 68.307 14.034 79.214 1.00 35.81 73 PRO A N 1
ATOM 534 C CA . PRO A 1 93 ? 69.561 14.810 79.067 1.00 36.12 73 PRO A CA 1
ATOM 535 C C . PRO A 1 93 ? 69.538 15.829 77.933 1.00 36.83 73 PRO A C 1
ATOM 536 O O . PRO A 1 93 ? 70.107 16.915 78.083 1.00 37.12 73 PRO A O 1
ATOM 540 N N . HIS A 1 94 ? 68.867 15.479 76.829 1.00 38.11 74 HIS A N 1
ATOM 541 C CA . HIS A 1 94 ? 68.659 16.381 75.695 1.00 37.63 74 HIS A CA 1
ATOM 542 C C . HIS A 1 94 ? 67.886 17.637 76.092 1.00 36.77 74 HIS A C 1
ATOM 543 O O . HIS A 1 94 ? 68.292 18.733 75.744 1.00 34.40 74 HIS A O 1
ATOM 550 N N . LEU A 1 95 ? 66.772 17.454 76.811 1.00 38.50 75 LEU A N 1
ATOM 551 C CA . LEU A 1 95 ? 65.957 18.554 77.333 1.00 37.74 75 LEU A CA 1
ATOM 552 C C . LEU A 1 95 ? 66.676 19.385 78.395 1.00 37.16 75 LEU A C 1
ATOM 553 O O . LEU A 1 95 ? 66.575 20.612 78.390 1.00 36.89 75 LEU A O 1
ATOM 558 N N . ARG A 1 96 ? 67.376 18.710 79.311 1.00 38.39 76 ARG A N 1
ATOM 559 C CA . ARG A 1 96 ? 68.153 19.364 80.374 1.00 37.31 76 ARG A CA 1
ATOM 560 C C . ARG A 1 96 ? 69.206 20.316 79.778 1.00 36.30 76 ARG A C 1
ATOM 561 O O . ARG A 1 96 ? 69.353 21.463 80.229 1.00 34.58 76 ARG A O 1
ATOM 569 N N . ASP A 1 97 ? 69.918 19.808 78.771 1.00 35.31 77 ASP A N 1
ATOM 570 C CA . ASP A 1 97 ? 70.980 20.505 78.040 1.00 36.34 77 ASP A CA 1
ATOM 571 C C . ASP A 1 97 ? 70.470 21.765 77.337 1.00 36.22 77 ASP A C 1
ATOM 572 O O . ASP A 1 97 ? 71.116 22.812 77.374 1.00 36.73 77 ASP A O 1
ATOM 577 N N . ILE A 1 98 ? 69.305 21.650 76.703 1.00 36.08 78 ILE A N 1
ATOM 578 C CA . ILE A 1 98 ? 68.696 22.764 75.974 1.00 36.07 78 ILE A CA 1
ATOM 579 C C . ILE A 1 98 ? 68.291 23.862 76.970 1.00 34.64 78 ILE A C 1
ATOM 580 O O . ILE A 1 98 ? 68.544 25.041 76.728 1.00 37.19 78 ILE A O 1
ATOM 585 N N . ALA A 1 99 ? 67.704 23.459 78.098 1.00 36.84 79 ALA A N 1
ATOM 586 C CA . ALA A 1 99 ? 67.371 24.384 79.189 1.00 38.33 79 ALA A CA 1
ATOM 587 C C . ALA A 1 99 ? 68.605 25.037 79.825 1.00 39.98 79 ALA A C 1
ATOM 588 O O . ALA A 1 99 ? 68.558 26.211 80.192 1.00 40.78 79 ALA A O 1
ATOM 590 N N . GLN A 1 100 ? 69.697 24.281 79.958 1.00 42.40 80 GLN A N 1
ATOM 591 C CA . GLN A 1 100 ? 70.938 24.811 80.546 1.00 44.37 80 GLN A CA 1
ATOM 592 C C . GLN A 1 100 ? 71.649 25.827 79.650 1.00 42.80 80 GLN A C 1
ATOM 593 O O . GLN A 1 100 ? 71.951 26.938 80.090 1.00 45.04 80 GLN A O 1
ATOM 599 N N . ASN A 1 101 ? 71.894 25.447 78.397 1.00 43.54 81 ASN A N 1
ATOM 600 C CA . ASN A 1 101 ? 72.829 26.175 77.530 1.00 42.97 81 ASN A CA 1
ATOM 601 C C . ASN A 1 101 ? 72.190 26.961 76.384 1.00 42.97 81 ASN A C 1
ATOM 602 O O . ASN A 1 101 ? 72.841 27.824 75.787 1.00 42.57 81 ASN A O 1
ATOM 607 N N . HIS A 1 102 ? 70.922 26.675 76.084 1.00 43.67 82 HIS A N 1
ATOM 608 C CA . HIS A 1 102 ? 70.263 27.279 74.925 1.00 43.44 82 HIS A CA 1
ATOM 609 C C . HIS A 1 102 ? 68.916 27.943 75.272 1.00 42.13 82 HIS A C 1
ATOM 610 O O . HIS A 1 102 ? 67.868 27.430 74.884 1.00 39.56 82 HIS A O 1
ATOM 617 N N . PRO A 1 103 ? 68.941 29.106 75.973 1.00 43.67 83 PRO A N 1
ATOM 618 C CA . PRO A 1 103 ? 67.701 29.755 76.422 1.00 43.12 83 PRO A CA 1
ATOM 619 C C . PRO A 1 103 ? 66.762 30.174 75.276 1.00 43.28 83 PRO A C 1
ATOM 620 O O . PRO A 1 103 ? 65.537 30.197 75.465 1.00 43.06 83 PRO A O 1
ATOM 624 N N . GLU A 1 104 ? 67.344 30.465 74.107 1.00 39.67 84 GLU A N 1
ATOM 625 C CA . GLU A 1 104 ? 66.613 30.843 72.885 1.00 38.76 84 GLU A CA 1
ATOM 626 C C . GLU A 1 104 ? 65.596 29.804 72.387 1.00 36.77 84 GLU A C 1
ATOM 627 O O . GLU A 1 104 ? 64.745 30.109 71.549 1.00 36.89 84 GLU A O 1
ATOM 633 N N . ALA A 1 105 ? 65.703 28.582 72.904 1.00 37.52 85 ALA A N 1
ATOM 634 C CA . ALA A 1 105 ? 64.852 27.470 72.492 1.00 36.28 85 ALA A CA 1
ATOM 635 C C . ALA A 1 105 ? 63.515 27.392 73.231 1.00 38.19 85 ALA A C 1
ATOM 636 O O . ALA A 1 105 ? 62.665 26.578 72.872 1.00 42.59 85 ALA A O 1
ATOM 638 N N . GLY A 1 106 ? 63.341 28.215 74.262 1.00 39.76 86 GLY A N 1
ATOM 639 C CA . GLY A 1 106 ? 62.073 28.300 74.998 1.00 38.74 86 GLY A CA 1
ATOM 640 C C . GLY A 1 106 ? 61.793 27.114 75.902 1.00 37.39 86 GLY A C 1
ATOM 641 O O . GLY A 1 106 ? 60.639 26.726 76.078 1.00 37.15 86 GLY A O 1
ATOM 642 N N . ILE A 1 107 ? 62.853 26.533 76.464 1.00 36.57 87 ILE A N 1
ATOM 643 C CA . ILE A 1 107 ? 62.725 25.503 77.493 1.00 36.81 87 ILE A CA 1
ATOM 644 C C . ILE A 1 107 ? 63.251 26.041 78.830 1.00 37.55 87 ILE A C 1
ATOM 645 O O . ILE A 1 107 ? 64.332 26.634 78.900 1.00 36.47 87 ILE A O 1
ATOM 650 N N . HIS A 1 108 ? 62.456 25.775 79.863 1.00 38.14 88 HIS A N 1
ATOM 651 C CA . HIS A 1 108 ? 62.403 26.446 81.153 1.00 41.14 88 HIS A CA 1
ATOM 652 C C . HIS A 1 108 ? 62.661 25.375 82.201 1.00 39.33 88 HIS A C 1
ATOM 653 O O . HIS A 1 108 ? 62.014 24.335 82.162 1.00 38.35 88 HIS A O 1
ATOM 660 N N . PHE A 1 109 ? 63.586 25.617 83.134 1.00 40.27 89 PHE A N 1
ATOM 661 C CA . PHE A 1 109 ? 63.647 24.805 84.359 1.00 40.37 89 PHE A CA 1
ATOM 662 C C . PHE A 1 109 ? 62.551 25.271 85.304 1.00 38.52 89 PHE A C 1
ATOM 663 O O . PHE A 1 109 ? 62.421 26.471 85.544 1.00 40.40 89 PHE A O 1
ATOM 671 N N . GLN A 1 110 ? 61.765 24.330 85.830 1.00 37.95 90 GLN A N 1
ATOM 672 C CA . GLN A 1 110 ? 60.699 24.663 86.784 1.00 38.79 90 GLN A CA 1
ATOM 673 C C . GLN A 1 110 ? 60.680 23.743 87.996 1.00 38.26 90 GLN A C 1
ATOM 674 O O . GLN A 1 110 ? 60.863 22.528 87.865 1.00 39.82 90 GLN A O 1
ATOM 680 N N . ASP A 1 111 ? 60.451 24.340 89.164 1.00 38.58 91 ASP A N 1
ATOM 681 C CA . ASP A 1 111 ? 60.141 23.614 90.398 1.00 44.38 91 ASP A CA 1
ATOM 682 C C . ASP A 1 111 ? 58.802 22.893 90.190 1.00 44.21 91 ASP A C 1
ATOM 683 O O . ASP A 1 111 ? 57.867 23.470 89.636 1.00 44.18 91 ASP A O 1
ATOM 688 N N . THR A 1 112 ? 58.739 21.626 90.597 1.00 46.35 92 THR A N 1
ATOM 689 C CA . THR A 1 112 ? 57.600 20.751 90.308 1.00 45.96 92 THR A CA 1
ATOM 690 C C . THR A 1 112 ? 57.158 20.014 91.570 1.00 47.99 92 THR A C 1
ATOM 691 O O . THR A 1 112 ? 57.992 19.489 92.325 1.00 47.53 92 THR A O 1
ATOM 695 N N . VAL A 1 113 ? 55.844 20.004 91.796 1.00 45.58 93 VAL A N 1
ATOM 696 C CA . VAL A 1 113 ? 55.220 19.205 92.854 1.00 45.67 93 VAL A CA 1
ATOM 697 C C . VAL A 1 113 ? 54.130 18.323 92.244 1.00 44.89 93 VAL A C 1
ATOM 698 O O . VAL A 1 113 ? 53.305 18.792 91.452 1.00 42.79 93 VAL A O 1
ATOM 702 N N . VAL A 1 114 ? 54.164 17.045 92.615 1.00 44.54 94 VAL A N 1
ATOM 703 C CA . VAL A 1 114 ? 53.197 16.036 92.196 1.00 45.12 94 VAL A CA 1
ATOM 704 C C . VAL A 1 114 ? 52.492 15.528 93.460 1.00 46.72 94 VAL A C 1
ATOM 705 O O . VAL A 1 114 ? 53.133 14.931 94.326 1.00 47.47 94 VAL A O 1
ATOM 709 N N . TYR A 1 115 ? 51.188 15.783 93.560 1.00 46.60 95 TYR A N 1
ATOM 710 C CA . TYR A 1 115 ? 50.378 15.356 94.707 1.00 47.43 95 TYR A CA 1
ATOM 711 C C . TYR A 1 115 ? 49.607 14.077 94.398 1.00 48.01 95 TYR A C 1
ATOM 712 O O . TYR A 1 115 ? 48.919 13.994 93.377 1.00 47.41 95 TYR A O 1
ATOM 721 N N . ASN A 1 116 ? 49.729 13.085 95.279 1.00 48.19 96 ASN A N 1
ATOM 722 C CA . ASN A 1 116 ? 48.954 11.854 95.171 1.00 50.67 96 ASN A CA 1
ATOM 723 C C . ASN A 1 116 ? 47.918 11.814 96.293 1.00 51.87 96 ASN A C 1
ATOM 724 O O . ASN A 1 116 ? 48.267 11.855 97.481 1.00 52.70 96 ASN A O 1
ATOM 729 N N . ARG A 1 117 ? 46.646 11.768 95.904 1.00 53.27 97 ARG A N 1
ATOM 730 C CA . ARG A 1 117 ? 45.530 11.818 96.855 1.00 53.71 97 ARG A CA 1
ATOM 731 C C . ARG A 1 117 ? 45.333 10.473 97.532 1.00 54.16 97 ARG A C 1
ATOM 732 O O . ARG A 1 117 ? 45.535 9.422 96.915 1.00 54.22 97 ARG A O 1
ATOM 740 N N . THR A 1 118 ? 44.926 10.522 98.801 1.00 56.00 98 THR A N 1
ATOM 741 C CA . THR A 1 118 ? 44.482 9.329 99.535 1.00 58.69 98 THR A CA 1
ATOM 742 C C . THR A 1 118 ? 43.152 8.785 98.976 1.00 59.62 98 THR A C 1
ATOM 743 O O . THR A 1 118 ? 42.859 7.595 99.115 1.00 62.03 98 THR A O 1
ATOM 747 N N . LYS A 1 119 ? 42.382 9.665 98.331 1.00 59.60 99 LYS A N 1
ATOM 748 C CA . LYS A 1 119 ? 41.086 9.339 97.722 1.00 60.24 99 LYS A CA 1
ATOM 749 C C . LYS A 1 119 ? 41.184 8.463 96.457 1.00 61.65 99 LYS A C 1
ATOM 750 O O . LYS A 1 119 ? 40.196 7.834 96.063 1.00 63.44 99 LYS A O 1
ATOM 756 N N . ASP A 1 120 ? 42.363 8.424 95.832 1.00 60.29 100 ASP A N 1
ATOM 757 C CA . ASP A 1 120 ? 42.579 7.686 94.579 1.00 59.83 100 ASP A CA 1
ATOM 758 C C . ASP A 1 120 ? 43.442 6.432 94.748 1.00 59.58 100 ASP A C 1
ATOM 759 O O . ASP A 1 120 ? 44.131 6.261 95.756 1.00 59.03 100 ASP A O 1
ATOM 761 N N . PRO A 1 135 ? 55.225 7.332 95.784 1.00 82.83 115 PRO A N 1
ATOM 762 C CA . PRO A 1 135 ? 55.569 5.930 96.001 1.00 81.92 115 PRO A CA 1
ATOM 763 C C . PRO A 1 135 ? 57.009 5.590 95.569 1.00 81.58 115 PRO A C 1
ATOM 764 O O . PRO A 1 135 ? 57.295 4.440 95.207 1.00 82.83 115 PRO A O 1
ATOM 768 N N . ASN A 1 136 ? 57.894 6.590 95.646 1.00 78.07 116 ASN A N 1
ATOM 769 C CA . ASN A 1 136 ? 59.288 6.524 95.163 1.00 75.77 116 ASN A CA 1
ATOM 770 C C . ASN A 1 136 ? 59.405 6.045 93.696 1.00 73.17 116 ASN A C 1
ATOM 771 O O . ASN A 1 136 ? 59.724 4.876 93.448 1.00 71.94 116 ASN A O 1
ATOM 776 N N . PRO A 1 137 ? 59.132 6.948 92.724 1.00 71.07 117 PRO A N 1
ATOM 777 C CA . PRO A 1 137 ? 59.206 6.583 91.301 1.00 68.54 117 PRO A CA 1
ATOM 778 C C . PRO A 1 137 ? 60.645 6.560 90.770 1.00 64.92 117 PRO A C 1
ATOM 779 O O . PRO A 1 137 ? 61.535 7.145 91.392 1.00 64.41 117 PRO A O 1
ATOM 783 N N . TRP A 1 138 ? 60.856 5.894 89.631 1.00 63.95 118 TRP A N 1
ATOM 784 C CA . TRP A 1 138 ? 62.199 5.733 89.043 1.00 61.25 118 TRP A CA 1
ATOM 785 C C . TRP A 1 138 ? 62.847 7.038 88.573 1.00 58.52 118 TRP A C 1
ATOM 786 O O . TRP A 1 138 ? 64.078 7.128 88.515 1.00 57.18 118 TRP A O 1
ATOM 797 N N . TYR A 1 139 ? 62.026 8.037 88.236 1.00 56.82 119 TYR A N 1
ATOM 798 C CA . TYR A 1 139 ? 62.537 9.350 87.816 1.00 55.45 119 TYR A CA 1
ATOM 799 C C . TYR A 1 139 ? 63.129 10.168 88.974 1.00 54.10 119 TYR A C 1
ATOM 800 O O . TYR A 1 139 ? 63.754 11.213 88.750 1.00 52.58 119 TYR A O 1
ATOM 809 N N . GLY A 1 140 ? 62.937 9.678 90.203 1.00 53.67 120 GLY A N 1
ATOM 810 C CA . GLY A 1 140 ? 63.629 10.200 91.388 1.00 51.55 120 GLY A CA 1
ATOM 811 C C . GLY A 1 140 ? 65.140 10.054 91.296 1.00 52.20 120 GLY A C 1
ATOM 812 O O . GLY A 1 140 ? 65.888 10.831 91.899 1.00 51.09 120 GLY A O 1
ATOM 813 N N . LYS A 1 141 ? 65.576 9.053 90.531 1.00 52.78 121 LYS A N 1
ATOM 814 C CA . LYS A 1 141 ? 66.988 8.800 90.258 1.00 55.36 121 LYS A CA 1
ATOM 815 C C . LYS A 1 141 ? 67.509 9.542 89.011 1.00 55.59 121 LYS A C 1
ATOM 816 O O . LYS A 1 141 ? 68.721 9.550 88.756 1.00 57.23 121 LYS A O 1
ATOM 818 N N . VAL A 1 142 ? 66.603 10.165 88.250 1.00 54.12 122 VAL A N 1
ATOM 819 C CA . VAL A 1 142 ? 66.973 10.896 87.024 1.00 53.99 122 VAL A CA 1
ATOM 820 C C . VAL A 1 142 ? 66.918 12.422 87.187 1.00 53.97 122 VAL A C 1
ATOM 821 O O . VAL A 1 142 ? 67.880 13.115 86.845 1.00 56.51 122 VAL A O 1
ATOM 825 N N . LEU A 1 143 ? 65.800 12.933 87.701 1.00 54.87 123 LEU A N 1
ATOM 826 C CA . LEU A 1 143 ? 65.571 14.379 87.823 1.00 54.07 123 LEU A CA 1
ATOM 827 C C . LEU A 1 143 ? 66.279 15.007 89.026 1.00 54.83 123 LEU A C 1
ATOM 828 O O . LEU A 1 143 ? 66.258 14.430 90.113 1.00 55.24 123 LEU A O 1
ATOM 833 N N . PRO A 1 144 ? 66.907 16.190 88.829 1.00 56.50 124 PRO A N 1
ATOM 834 C CA . PRO A 1 144 ? 67.634 16.910 89.879 1.00 57.98 124 PRO A CA 1
ATOM 835 C C . PRO A 1 144 ? 66.774 17.312 91.071 1.00 59.57 124 PRO A C 1
ATOM 836 O O . PRO A 1 144 ? 65.569 17.560 90.923 1.00 61.89 124 PRO A O 1
ATOM 840 N N . ASN A 1 145 ? 67.434 17.375 92.227 1.00 60.33 125 ASN A N 1
ATOM 841 C CA . ASN A 1 145 ? 66.851 17.629 93.552 1.00 60.16 125 ASN A CA 1
ATOM 842 C C . ASN A 1 145 ? 65.428 17.110 93.794 1.00 55.69 125 ASN A C 1
ATOM 843 O O . ASN A 1 145 ? 64.533 17.840 94.217 1.00 55.55 125 ASN A O 1
ATOM 848 N N . PHE A 1 146 ? 65.252 15.821 93.515 1.00 55.15 126 PHE A N 1
ATOM 849 C CA . PHE A 1 146 ? 64.040 15.097 93.859 1.00 54.36 126 PHE A CA 1
ATOM 850 C C . PHE A 1 146 ? 64.019 14.835 95.361 1.00 54.63 126 PHE A C 1
ATOM 851 O O . PHE A 1 146 ? 65.034 14.438 95.944 1.00 53.79 126 PHE A O 1
ATOM 859 N N . ARG A 1 147 ? 62.859 15.054 95.974 1.00 55.36 127 ARG A N 1
ATOM 860 C CA . ARG A 1 147 ? 62.603 14.617 97.346 1.00 55.56 127 ARG A CA 1
ATOM 861 C C . ARG A 1 147 ? 61.100 14.426 97.592 1.00 56.79 127 ARG A C 1
ATOM 862 O O . ARG A 1 147 ? 60.269 15.184 97.074 1.00 55.33 127 ARG A O 1
ATOM 870 N N . GLU A 1 148 ? 60.768 13.385 98.354 1.00 53.25 128 GLU A N 1
ATOM 871 C CA . GLU A 1 148 ? 59.406 13.174 98.834 1.00 53.68 128 GLU A CA 1
ATOM 872 C C . GLU A 1 148 ? 59.071 14.267 99.844 1.00 51.58 128 GLU A C 1
ATOM 873 O O . GLU A 1 148 ? 59.939 14.678 100.622 1.00 50.10 128 GLU A O 1
ATOM 875 N N . LEU A 1 149 ? 57.837 14.767 99.798 1.00 51.69 129 LEU A N 1
ATOM 876 C CA . LEU A 1 149 ? 57.364 15.726 100.797 1.00 52.99 129 LEU A CA 1
ATOM 877 C C . LEU A 1 149 ? 57.214 15.029 102.142 1.00 55.41 129 LEU A C 1
ATOM 878 O O . LEU A 1 149 ? 56.821 13.859 102.200 1.00 55.32 129 LEU A O 1
ATOM 883 N N . SER A 1 150 ? 57.555 15.744 103.210 1.00 56.20 130 SER A N 1
ATOM 884 C CA . SER A 1 150 ? 57.449 15.217 104.571 1.00 59.01 130 SER A CA 1
ATOM 885 C C . SER A 1 150 ? 55.996 15.261 105.051 1.00 59.50 130 SER A C 1
ATOM 886 O O . SER A 1 150 ? 55.168 15.967 104.466 1.00 56.96 130 SER A O 1
ATOM 889 N N . LYS A 1 151 ? 55.705 14.504 106.111 1.00 62.36 131 LYS A N 1
ATOM 890 C CA . LYS A 1 151 ? 54.357 14.390 106.687 1.00 65.53 131 LYS A CA 1
ATOM 891 C C . LYS A 1 151 ? 53.736 15.752 107.038 1.00 66.84 131 LYS A C 1
ATOM 892 O O . LYS A 1 151 ? 52.535 15.958 106.830 1.00 68.30 131 LYS A O 1
ATOM 898 N N . ASP A 1 152 ? 54.565 16.666 107.551 1.00 66.12 132 ASP A N 1
ATOM 899 C CA . ASP A 1 152 ? 54.155 18.043 107.859 1.00 66.28 132 ASP A CA 1
ATOM 900 C C . ASP A 1 152 ? 53.873 18.886 106.607 1.00 66.73 132 ASP A C 1
ATOM 901 O O . ASP A 1 152 ? 53.116 19.859 106.676 1.00 66.30 132 ASP A O 1
ATOM 903 N N . GLU A 1 153 ? 54.474 18.505 105.477 1.00 66.15 133 GLU A N 1
ATOM 904 C CA . GLU A 1 153 ? 54.334 19.244 104.211 1.00 66.90 133 GLU A CA 1
ATOM 905 C C . GLU A 1 153 ? 53.106 18.858 103.371 1.00 66.71 133 GLU A C 1
ATOM 906 O O . GLU A 1 153 ? 52.694 19.617 102.486 1.00 65.72 133 GLU A O 1
ATOM 912 N N . LEU A 1 154 ? 52.530 17.689 103.653 1.00 64.60 134 LEU A N 1
ATOM 913 C CA . LEU A 1 154 ? 51.387 17.173 102.890 1.00 66.36 134 LEU A CA 1
ATOM 914 C C . LEU A 1 154 ? 50.090 17.901 103.261 1.00 65.13 134 LEU A C 1
ATOM 915 O O . LEU A 1 154 ? 49.781 18.032 104.453 1.00 65.34 134 LEU A O 1
ATOM 920 N N . PRO A 1 155 ? 49.335 18.390 102.246 1.00 64.40 135 PRO A N 1
ATOM 921 C CA . PRO A 1 155 ? 48.029 19.035 102.464 1.00 63.09 135 PRO A CA 1
ATOM 922 C C . PRO A 1 155 ? 46.946 18.024 102.876 1.00 63.93 135 PRO A C 1
ATOM 923 O O . PRO A 1 155 ? 47.173 16.812 102.737 1.00 61.80 135 PRO A O 1
ATOM 927 N N . PRO A 1 156 ? 45.783 18.507 103.389 1.00 64.00 136 PRO A N 1
ATOM 928 C CA . PRO A 1 156 ? 44.661 17.611 103.716 1.00 63.84 136 PRO A CA 1
ATOM 929 C C . PRO A 1 156 ? 44.124 16.836 102.503 1.00 62.52 136 PRO A C 1
ATOM 930 O O . PRO A 1 156 ? 43.840 17.431 101.457 1.00 62.80 136 PRO A O 1
ATOM 934 N N . GLY A 1 157 ? 44.009 15.518 102.657 1.00 59.97 137 GLY A N 1
ATOM 935 C CA . GLY A 1 157 ? 43.541 14.629 101.588 1.00 57.68 137 GLY A CA 1
ATOM 936 C C . GLY A 1 157 ? 44.623 14.125 100.647 1.00 54.53 137 GLY A C 1
ATOM 937 O O . GLY A 1 157 ? 44.313 13.556 99.596 1.00 57.11 137 GLY A O 1
ATOM 938 N N . ILE A 1 158 ? 45.886 14.322 101.029 1.00 53.91 138 ILE A N 1
ATOM 939 C CA . ILE A 1 158 ? 47.041 13.922 100.214 1.00 48.34 138 ILE A CA 1
ATOM 940 C C . ILE A 1 158 ? 47.862 12.853 100.942 1.00 51.35 138 ILE A C 1
ATOM 941 O O . ILE A 1 158 ? 48.371 13.093 102.043 1.00 49.67 138 ILE A O 1
ATOM 946 N N . ASP A 1 159 ? 47.972 11.684 100.306 1.00 50.51 139 ASP A N 1
ATOM 947 C CA . ASP A 1 159 ? 48.691 10.523 100.842 1.00 52.42 139 ASP A CA 1
ATOM 948 C C . ASP A 1 159 ? 50.200 10.769 100.853 1.00 52.02 139 ASP A C 1
ATOM 949 O O . ASP A 1 159 ? 50.821 10.787 101.917 1.00 53.27 139 ASP A O 1
ATOM 954 N N . ASN A 1 160 ? 50.766 10.948 99.659 1.00 52.67 140 ASN A N 1
ATOM 955 C CA . ASN A 1 160 ? 52.174 11.275 99.479 1.00 53.11 140 ASN A CA 1
ATOM 956 C C . ASN A 1 160 ? 52.312 12.324 98.375 1.00 52.33 140 ASN A C 1
ATOM 957 O O . ASN A 1 160 ? 51.348 12.611 97.649 1.00 52.17 140 ASN A O 1
ATOM 962 N N . ALA A 1 161 ? 53.511 12.891 98.265 1.00 50.54 141 ALA A N 1
ATOM 963 C CA . ALA A 1 161 ? 53.823 13.907 97.265 1.00 51.32 141 ALA A CA 1
ATOM 964 C C . ALA A 1 161 ? 55.324 13.974 96.980 1.00 53.14 141 ALA A C 1
ATOM 965 O O . ALA A 1 161 ? 56.149 13.805 97.889 1.00 50.36 141 ALA A O 1
ATOM 967 N N . ASN A 1 162 ? 55.655 14.214 95.711 1.00 53.35 142 ASN A N 1
ATOM 968 C CA . ASN A 1 162 ? 57.033 14.326 95.243 1.00 53.28 142 ASN A CA 1
ATOM 969 C C . ASN A 1 162 ? 57.332 15.754 94.808 1.00 54.48 142 ASN A C 1
ATOM 970 O O . ASN A 1 162 ? 56.499 16.400 94.164 1.00 54.49 142 ASN A O 1
ATOM 975 N N . ARG A 1 163 ? 58.523 16.233 95.164 1.00 53.45 143 ARG A N 1
ATOM 976 C CA . ARG A 1 163 ? 59.005 17.558 94.769 1.00 53.48 143 ARG A CA 1
ATOM 977 C C . ARG A 1 163 ? 60.353 17.414 94.064 1.00 52.50 143 ARG A C 1
ATOM 978 O O . ARG A 1 163 ? 61.253 16.739 94.568 1.00 49.62 143 ARG A O 1
ATOM 986 N N . PHE A 1 164 ? 60.468 18.046 92.896 1.00 48.33 144 PHE A N 1
ATOM 987 C CA . PHE A 1 164 ? 61.669 17.973 92.050 1.00 47.49 144 PHE A CA 1
ATOM 988 C C . PHE A 1 164 ? 61.711 19.133 91.057 1.00 47.82 144 PHE A C 1
ATOM 989 O O . PHE A 1 164 ? 60.748 19.886 90.938 1.00 50.16 144 PHE A O 1
ATOM 997 N N . THR A 1 165 ? 62.837 19.278 90.366 1.00 45.58 145 THR A N 1
ATOM 998 C CA . THR A 1 165 ? 62.963 20.226 89.271 1.00 46.25 145 THR A CA 1
ATOM 999 C C . THR A 1 165 ? 62.871 19.462 87.955 1.00 44.67 145 THR A C 1
ATOM 1000 O O . THR A 1 165 ? 63.596 18.485 87.722 1.00 44.53 145 THR A O 1
ATOM 1004 N N . SER A 1 166 ? 61.928 19.886 87.124 1.00 42.40 146 SER A N 1
ATOM 1005 C CA . SER A 1 166 ? 61.796 19.365 85.772 1.00 39.54 146 SER A CA 1
ATOM 1006 C C . SER A 1 166 ? 61.839 20.551 84.806 1.00 38.78 146 SER A C 1
ATOM 1007 O O . SER A 1 166 ? 62.365 21.609 85.147 1.00 37.17 146 SER A O 1
ATOM 1010 N N . VAL A 1 167 ? 61.270 20.359 83.620 1.00 38.47 147 VAL A N 1
ATOM 1011 C CA . VAL A 1 167 ? 61.335 21.304 82.526 1.00 38.23 147 VAL A CA 1
ATOM 1012 C C . VAL A 1 167 ? 59.915 21.610 82.019 1.00 37.33 147 VAL A C 1
ATOM 1013 O O . VAL A 1 167 ? 59.099 20.690 81.915 1.00 36.16 147 VAL A O 1
ATOM 1017 N N . CYS A 1 168 ? 59.626 22.891 81.753 1.00 35.44 148 CYS A N 1
ATOM 1018 C CA . CYS A 1 168 ? 58.453 23.289 80.937 1.00 36.40 148 CYS A CA 1
ATOM 1019 C C . CYS A 1 168 ? 58.862 23.891 79.586 1.00 35.29 148 CYS A C 1
ATOM 1020 O O . CYS A 1 168 ? 59.628 24.855 79.520 1.00 39.02 148 CYS A O 1
ATOM 1023 N N . ILE A 1 169 ? 58.320 23.315 78.524 1.00 36.44 149 ILE A N 1
ATOM 1024 C CA . ILE A 1 169 ? 58.621 23.689 77.140 1.00 35.58 149 ILE A CA 1
ATOM 1025 C C . ILE A 1 169 ? 57.573 24.688 76.620 1.00 37.05 149 ILE A C 1
ATOM 1026 O O . ILE A 1 169 ? 56.370 24.390 76.622 1.00 39.00 149 ILE A O 1
ATOM 1031 N N . ASN A 1 170 ? 58.031 25.876 76.216 1.00 36.74 150 ASN A N 1
ATOM 1032 C CA . ASN A 1 170 ? 57.217 26.830 75.450 1.00 37.42 150 ASN A CA 1
ATOM 1033 C C . ASN A 1 170 ? 57.163 26.301 74.019 1.00 36.58 150 ASN A C 1
ATOM 1034 O O . ASN A 1 170 ? 58.027 26.613 73.191 1.00 37.02 150 ASN A O 1
ATOM 1039 N N . THR A 1 171 ? 56.141 25.490 73.754 1.00 34.90 151 THR A N 1
ATOM 1040 C CA . THR A 1 171 ? 55.968 24.791 72.473 1.00 37.05 151 THR A CA 1
ATOM 1041 C C . THR A 1 171 ? 55.952 25.745 71.275 1.00 35.10 151 THR A C 1
ATOM 1042 O O . THR A 1 171 ? 56.408 25.389 70.187 1.00 33.83 151 THR A O 1
ATOM 1046 N N . ALA A 1 172 ? 55.436 26.956 71.508 1.00 33.55 152 ALA A N 1
ATOM 1047 C CA . ALA A 1 172 ? 55.360 28.026 70.513 1.00 34.88 152 ALA A CA 1
ATOM 1048 C C . ALA A 1 172 ? 56.724 28.623 70.117 1.00 34.45 152 ALA A C 1
ATOM 1049 O O . ALA A 1 172 ? 56.868 29.146 69.012 1.00 34.07 152 ALA A O 1
ATOM 1051 N N . VAL A 1 173 ? 57.700 28.583 71.021 1.00 34.89 153 VAL A N 1
ATOM 1052 C CA . VAL A 1 173 ? 59.098 28.956 70.683 1.00 33.37 153 VAL A CA 1
ATOM 1053 C C . VAL A 1 173 ? 59.891 27.728 70.214 1.00 33.52 153 VAL A C 1
ATOM 1054 O O . VAL A 1 173 ? 60.666 27.789 69.244 1.00 32.64 153 VAL A O 1
ATOM 1058 N N . TYR A 1 174 ? 59.693 26.618 70.915 1.00 34.41 154 TYR A N 1
ATOM 1059 C CA . TYR A 1 174 ? 60.496 25.401 70.724 1.00 32.81 154 TYR A CA 1
ATOM 1060 C C . TYR A 1 174 ? 60.287 24.678 69.391 1.00 33.41 154 TYR A C 1
ATOM 1061 O O . TYR A 1 174 ? 61.253 24.216 68.787 1.00 35.42 154 TYR A O 1
ATOM 1070 N N . LEU A 1 175 ? 59.036 24.541 68.951 1.00 32.74 155 LEU A N 1
ATOM 1071 C CA . LEU A 1 175 ? 58.772 23.942 67.636 1.00 32.10 155 LEU A CA 1
ATOM 1072 C C . LEU A 1 175 ? 59.454 24.734 66.504 1.00 31.95 155 LEU A C 1
ATOM 1073 O O . LEU A 1 175 ? 60.223 24.139 65.747 1.00 31.72 155 LEU A O 1
ATOM 1078 N N . PRO A 1 176 ? 59.220 26.070 66.419 1.00 32.39 156 PRO A N 1
ATOM 1079 C CA . PRO A 1 176 ? 59.951 26.873 65.429 1.00 32.61 156 PRO A CA 1
ATOM 1080 C C . PRO A 1 176 ? 61.472 26.840 65.624 1.00 33.76 156 PRO A C 1
ATOM 1081 O O . PRO A 1 176 ? 62.207 26.861 64.636 1.00 35.24 156 PRO A O 1
ATOM 1085 N N . TRP A 1 177 ? 61.928 26.779 66.878 1.00 33.89 157 TRP A N 1
ATOM 1086 C CA . TRP A 1 177 ? 63.362 26.629 67.165 1.00 36.19 157 TRP A CA 1
ATOM 1087 C C . TRP A 1 177 ? 63.925 25.341 66.552 1.00 33.62 157 TRP A C 1
ATOM 1088 O O . TRP A 1 177 ? 65.028 25.363 66.001 1.00 35.59 157 TRP A O 1
ATOM 1099 N N . LEU A 1 178 ? 63.159 24.247 66.612 1.00 35.10 158 LEU A N 1
ATOM 1100 C CA . LEU A 1 178 ? 63.556 22.977 65.977 1.00 34.80 158 LEU A CA 1
ATOM 1101 C C . LEU A 1 178 ? 63.658 23.082 64.452 1.00 35.67 158 LEU A C 1
ATOM 1102 O O . LEU A 1 178 ? 64.631 22.586 63.862 1.00 34.07 158 LEU A O 1
ATOM 1107 N N . VAL A 1 179 ? 62.663 23.730 63.831 1.00 34.90 159 VAL A N 1
ATOM 1108 C CA . VAL A 1 179 ? 62.669 24.029 62.387 1.00 35.00 159 VAL A CA 1
ATOM 1109 C C . VAL A 1 179 ? 63.977 24.733 62.034 1.00 36.75 159 VAL A C 1
ATOM 1110 O O . VAL A 1 179 ? 64.646 24.353 61.072 1.00 35.44 159 VAL A O 1
ATOM 1114 N N . GLY A 1 180 ? 64.327 25.738 62.843 1.00 37.22 160 GLY A N 1
ATOM 1115 C CA . GLY A 1 180 ? 65.560 26.499 62.696 1.00 36.97 160 GLY A CA 1
ATOM 1116 C C . GLY A 1 180 ? 66.838 25.680 62.780 1.00 38.60 160 GLY A C 1
ATOM 1117 O O . GLY A 1 180 ? 67.769 25.912 62.005 1.00 38.39 160 GLY A O 1
ATOM 1118 N N . GLN A 1 181 ? 66.877 24.736 63.721 1.00 38.67 161 GLN A N 1
ATOM 1119 C CA . GLN A 1 181 ? 67.996 23.785 63.872 1.00 38.16 161 GLN A CA 1
ATOM 1120 C C . GLN A 1 181 ? 68.120 22.842 62.673 1.00 37.03 161 GLN A C 1
ATOM 1121 O O . GLN A 1 181 ? 69.231 22.556 62.205 1.00 32.05 161 GLN A O 1
ATOM 1127 N N . CYS A 1 182 ? 66.978 22.370 62.176 1.00 35.04 162 CYS A N 1
ATOM 1128 C CA . CYS A 1 182 ? 66.933 21.584 60.946 1.00 35.73 162 CYS A CA 1
ATOM 1129 C C . CYS A 1 182 ? 67.432 22.411 59.753 1.00 37.66 162 CYS A C 1
ATOM 1130 O O . CYS A 1 182 ? 68.252 21.927 58.966 1.00 40.29 162 CYS A O 1
ATOM 1133 N N . ARG A 1 183 ? 66.964 23.659 59.654 1.00 37.01 163 ARG A N 1
ATOM 1134 C CA . ARG A 1 183 ? 67.386 24.592 58.591 1.00 39.30 163 ARG A CA 1
ATOM 1135 C C . ARG A 1 183 ? 68.890 24.867 58.582 1.00 38.89 163 ARG A C 1
ATOM 1136 O O . ARG A 1 183 ? 69.491 24.922 57.516 1.00 38.90 163 ARG A O 1
ATOM 1144 N N . LYS A 1 184 ? 69.487 25.033 59.765 1.00 38.85 164 LYS A N 1
ATOM 1145 C CA . LYS A 1 184 ? 70.943 25.244 59.874 1.00 41.21 164 LYS A CA 1
ATOM 1146 C C . LYS A 1 184 ? 71.747 24.054 59.344 1.00 40.92 164 LYS A C 1
ATOM 1147 O O . LYS A 1 184 ? 72.873 24.222 58.874 1.00 40.70 164 LYS A O 1
ATOM 1149 N N . ASN A 1 185 ? 71.148 22.863 59.397 1.00 40.54 165 ASN A N 1
ATOM 1150 C CA . ASN A 1 185 ? 71.797 21.631 58.937 1.00 41.64 165 ASN A CA 1
ATOM 1151 C C . ASN A 1 185 ? 71.399 21.169 57.528 1.00 41.51 165 ASN A C 1
ATOM 1152 O O . ASN A 1 185 ? 71.709 20.040 57.123 1.00 42.76 165 ASN A O 1
ATOM 1157 N N . GLY A 1 186 ? 70.738 22.056 56.784 1.00 40.17 166 GLY A N 1
ATOM 1158 C CA . GLY A 1 186 ? 70.385 21.805 55.385 1.00 38.29 166 GLY A CA 1
ATOM 1159 C C . GLY A 1 186 ? 69.086 21.051 55.153 1.00 37.42 166 GLY A C 1
ATOM 1160 O O . GLY A 1 186 ? 68.857 20.555 54.054 1.00 37.02 166 GLY A O 1
ATOM 1161 N N . VAL A 1 187 ? 68.236 20.937 56.177 1.00 35.41 167 VAL A N 1
ATOM 1162 C CA . VAL A 1 187 ? 66.894 20.363 55.971 1.00 34.41 167 VAL A CA 1
ATOM 1163 C C . VAL A 1 187 ? 66.056 21.411 55.233 1.00 33.26 167 VAL A C 1
ATOM 1164 O O . VAL A 1 187 ? 66.039 22.577 55.616 1.00 32.56 167 VAL A O 1
ATOM 1168 N N . VAL A 1 188 ? 65.405 20.975 54.160 1.00 33.04 168 VAL A N 1
ATOM 1169 C CA . VAL A 1 188 ? 64.457 21.799 53.397 1.00 34.22 168 VAL A CA 1
ATOM 1170 C C . VAL A 1 188 ? 63.041 21.405 53.831 1.00 34.58 168 VAL A C 1
ATOM 1171 O O . VAL A 1 188 ? 62.754 20.220 54.026 1.00 32.71 168 VAL A O 1
ATOM 1175 N N . PHE A 1 189 ? 62.175 22.405 54.008 1.00 34.42 169 PHE A N 1
ATOM 1176 C CA . PHE A 1 189 ? 60.791 22.175 54.434 1.00 34.58 169 PHE A CA 1
ATOM 1177 C C . PHE A 1 189 ? 59.806 22.404 53.285 1.00 35.01 169 PHE A C 1
ATOM 1178 O O . PHE A 1 189 ? 59.973 23.329 52.491 1.00 36.27 169 PHE A O 1
ATOM 1186 N N . LYS A 1 190 ? 58.798 21.538 53.196 1.00 35.93 170 LYS A N 1
ATOM 1187 C CA . LYS A 1 190 ? 57.841 21.547 52.087 1.00 38.03 170 LYS A CA 1
ATOM 1188 C C . LYS A 1 190 ? 56.426 21.333 52.615 1.00 37.48 170 LYS A C 1
ATOM 1189 O O . LYS A 1 190 ? 56.154 20.320 53.259 1.00 36.96 170 LYS A O 1
ATOM 1195 N N . ARG A 1 191 ? 55.537 22.290 52.352 1.00 36.78 171 ARG A N 1
ATOM 1196 C CA . ARG A 1 191 ? 54.095 22.083 52.547 1.00 35.38 171 ARG A CA 1
ATOM 1197 C C . ARG A 1 191 ? 53.612 21.005 51.570 1.00 37.12 171 ARG A C 1
ATOM 1198 O O . ARG A 1 191 ? 53.896 21.083 50.370 1.00 35.82 171 ARG A O 1
ATOM 1206 N N . ALA A 1 192 ? 52.924 19.989 52.095 1.00 37.66 172 ALA A N 1
ATOM 1207 C CA . ALA A 1 192 ? 52.414 18.863 51.289 1.00 40.77 172 ALA A CA 1
ATOM 1208 C C . ALA A 1 192 ? 51.359 18.060 52.040 1.00 41.65 172 ALA A C 1
ATOM 1209 O O . ALA A 1 192 ? 51.490 17.820 53.242 1.00 42.76 172 ALA A O 1
ATOM 1211 N N . VAL A 1 193 ? 50.311 17.662 51.322 1.00 40.14 173 VAL A N 1
ATOM 1212 C CA . VAL A 1 193 ? 49.307 16.734 51.842 1.00 39.20 173 VAL A CA 1
ATOM 1213 C C . VAL A 1 193 ? 49.397 15.446 51.022 1.00 39.13 173 VAL A C 1
ATOM 1214 O O . VAL A 1 193 ? 49.487 15.483 49.792 1.00 36.02 173 VAL A O 1
ATOM 1218 N N . PHE A 1 194 ? 49.396 14.308 51.709 1.00 40.18 174 PHE A N 1
ATOM 1219 C CA . PHE A 1 194 ? 49.401 13.012 51.043 1.00 42.17 174 PHE A CA 1
ATOM 1220 C C . PHE A 1 194 ? 48.240 12.171 51.536 1.00 42.40 174 PHE A C 1
ATOM 1221 O O . PHE A 1 194 ? 47.897 12.223 52.717 1.00 38.65 174 PHE A O 1
ATOM 1229 N N . LYS A 1 195 ? 47.639 11.412 50.620 1.00 42.11 175 LYS A N 1
ATOM 1230 C CA . LYS A 1 195 ? 46.577 10.461 50.951 1.00 45.07 175 LYS A CA 1
ATOM 1231 C C . LYS A 1 195 ? 47.132 9.065 51.268 1.00 45.85 175 LYS A C 1
ATOM 1232 O O . LYS A 1 195 ? 46.485 8.286 51.960 1.00 43.98 175 LYS A O 1
ATOM 1238 N N . HIS A 1 196 ? 48.340 8.777 50.773 1.00 48.90 176 HIS A N 1
ATOM 1239 C CA . HIS A 1 196 ? 49.034 7.497 50.975 1.00 50.48 176 HIS A CA 1
ATOM 1240 C C . HIS A 1 196 ? 50.513 7.780 51.299 1.00 50.34 176 HIS A C 1
ATOM 1241 O O . HIS A 1 196 ? 51.100 8.677 50.684 1.00 47.50 176 HIS A O 1
ATOM 1248 N N . VAL A 1 197 ? 51.104 7.032 52.245 1.00 50.42 177 VAL A N 1
ATOM 1249 C CA . VAL A 1 197 ? 52.513 7.258 52.684 1.00 50.95 177 VAL A CA 1
ATOM 1250 C C . VAL A 1 197 ? 53.538 7.245 51.560 1.00 51.06 177 VAL A C 1
ATOM 1251 O O . VAL A 1 197 ? 54.434 8.086 51.542 1.00 51.10 177 VAL A O 1
ATOM 1255 N N . ALA A 1 198 ? 53.387 6.295 50.634 1.00 50.97 178 ALA A N 1
ATOM 1256 C CA . ALA A 1 198 ? 54.309 6.104 49.508 1.00 52.04 178 ALA A CA 1
ATOM 1257 C C . ALA A 1 198 ? 54.469 7.333 48.612 1.00 51.73 178 ALA A C 1
ATOM 1258 O O . ALA A 1 198 ? 55.524 7.518 47.999 1.00 53.08 178 ALA A O 1
ATOM 1260 N N . GLU A 1 199 ? 53.423 8.160 48.545 1.00 50.77 179 GLU A N 1
ATOM 1261 C CA . GLU A 1 199 ? 53.444 9.409 47.781 1.00 47.12 179 GLU A CA 1
ATOM 1262 C C . GLU A 1 199 ? 54.497 10.397 48.295 1.00 44.48 179 GLU A C 1
ATOM 1263 O O . GLU A 1 199 ? 55.066 11.152 47.501 1.00 41.18 179 GLU A O 1
ATOM 1265 N N . ALA A 1 200 ? 54.760 10.370 49.607 1.00 42.00 180 ALA A N 1
ATOM 1266 C CA . ALA A 1 200 ? 55.776 11.229 50.236 1.00 43.64 180 ALA A CA 1
ATOM 1267 C C . ALA A 1 200 ? 57.169 11.059 49.623 1.00 43.10 180 ALA A C 1
ATOM 1268 O O . ALA A 1 200 ? 57.924 12.025 49.551 1.00 43.15 180 ALA A O 1
ATOM 1270 N N . ALA A 1 201 ? 57.477 9.848 49.151 1.00 43.31 181 ALA A N 1
ATOM 1271 C CA . ALA A 1 201 ? 58.752 9.553 48.485 1.00 45.16 181 ALA A CA 1
ATOM 1272 C C . ALA A 1 201 ? 58.966 10.341 47.187 1.00 46.41 181 ALA A C 1
ATOM 1273 O O . ALA A 1 201 ? 60.090 10.424 46.694 1.00 47.97 181 ALA A O 1
ATOM 1275 N N . ASN A 1 202 ? 57.886 10.913 46.652 1.00 47.40 182 ASN A N 1
ATOM 1276 C CA . ASN A 1 202 ? 57.943 11.757 45.454 1.00 46.76 182 ASN A CA 1
ATOM 1277 C C . ASN A 1 202 ? 58.068 13.255 45.768 1.00 43.71 182 ASN A C 1
ATOM 1278 O O . ASN A 1 202 ? 58.142 14.074 44.858 1.00 41.37 182 ASN A O 1
ATOM 1283 N N . ALA A 1 203 ? 58.126 13.598 47.053 1.00 43.74 183 ALA A N 1
ATOM 1284 C CA . ALA A 1 203 ? 58.204 15.000 47.489 1.00 43.52 183 ALA A CA 1
ATOM 1285 C C . ALA A 1 203 ? 59.610 15.458 47.903 1.00 43.86 183 ALA A C 1
ATOM 1286 O O . ALA A 1 203 ? 59.764 16.535 48.499 1.00 45.02 183 ALA A O 1
ATOM 1288 N N . HIS A 1 204 ? 60.629 14.659 47.587 1.00 41.79 184 HIS A N 1
ATOM 1289 C CA . HIS A 1 204 ? 61.998 14.996 47.985 1.00 41.22 184 HIS A CA 1
ATOM 1290 C C . HIS A 1 204 ? 62.551 16.160 47.161 1.00 42.76 184 HIS A C 1
ATOM 1291 O O . HIS A 1 204 ? 62.411 16.180 45.931 1.00 40.73 184 HIS A O 1
ATOM 1298 N N . HIS A 1 205 ? 63.180 17.118 47.847 1.00 43.62 185 HIS A N 1
ATOM 1299 C CA . HIS A 1 205 ? 63.613 18.383 47.225 1.00 44.13 185 HIS A CA 1
ATOM 1300 C C . HIS A 1 205 ? 64.688 18.237 46.134 1.00 45.56 185 HIS A C 1
ATOM 1301 O O . HIS A 1 205 ? 64.866 19.145 45.317 1.00 44.92 185 HIS A O 1
ATOM 1308 N N . SER A 1 206 ? 65.370 17.088 46.113 1.00 44.08 186 SER A N 1
ATOM 1309 C CA . SER A 1 206 ? 66.331 16.761 45.049 1.00 45.13 186 SER A CA 1
ATOM 1310 C C . SER A 1 206 ? 65.662 16.576 43.681 1.00 47.21 186 SER A C 1
ATOM 1311 O O . SER A 1 206 ? 66.284 16.823 42.647 1.00 46.12 186 SER A O 1
ATOM 1314 N N . GLY A 1 207 ? 64.393 16.161 43.688 1.00 47.37 187 GLY A N 1
ATOM 1315 C CA . GLY A 1 207 ? 63.665 15.838 42.459 1.00 47.74 187 GLY A CA 1
ATOM 1316 C C . GLY A 1 207 ? 63.737 14.358 42.118 1.00 48.77 187 GLY A C 1
ATOM 1317 O O . GLY A 1 207 ? 63.030 13.889 41.226 1.00 50.19 187 GLY A O 1
ATOM 1318 N N . GLN A 1 208 ? 64.608 13.634 42.825 1.00 48.34 188 GLN A N 1
ATOM 1319 C CA . GLN A 1 208 ? 64.724 12.183 42.718 1.00 49.70 188 GLN A CA 1
ATOM 1320 C C . GLN A 1 208 ? 63.845 11.518 43.771 1.00 50.04 188 GLN A C 1
ATOM 1321 O O . GLN A 1 208 ? 63.605 12.094 44.845 1.00 52.68 188 GLN A O 1
ATOM 1323 N N . LYS A 1 209 ? 63.364 10.314 43.457 1.00 48.06 189 LYS A N 1
ATOM 1324 C CA . LYS A 1 209 ? 62.561 9.515 44.383 1.00 50.50 189 LYS A CA 1
ATOM 1325 C C . LYS A 1 209 ? 63.354 9.203 45.651 1.00 51.30 189 LYS A C 1
ATOM 1326 O O . LYS A 1 209 ? 64.519 8.799 45.579 1.00 53.63 189 LYS A O 1
ATOM 1328 N N . ALA A 1 210 ? 62.721 9.426 46.803 1.00 51.24 190 ALA A N 1
ATOM 1329 C CA . ALA A 1 210 ? 63.357 9.231 48.111 1.00 48.51 190 ALA A CA 1
ATOM 1330 C C . ALA A 1 210 ? 63.716 7.774 48.382 1.00 48.86 190 ALA A C 1
ATOM 1331 O O . ALA A 1 210 ? 62.948 6.864 48.056 1.00 46.95 190 ALA A O 1
ATOM 1333 N N . ASP A 1 211 ? 64.890 7.581 48.984 1.00 47.90 191 ASP A N 1
ATOM 1334 C CA . ASP A 1 211 ? 65.379 6.265 49.409 1.00 48.95 191 ASP A CA 1
ATOM 1335 C C . ASP A 1 211 ? 64.569 5.715 50.583 1.00 46.98 191 ASP A C 1
ATOM 1336 O O . ASP A 1 211 ? 64.520 4.496 50.790 1.00 46.73 191 ASP A O 1
ATOM 1341 N N . LEU A 1 212 ? 63.946 6.619 51.346 1.00 45.30 192 LEU A N 1
ATOM 1342 C CA . LEU A 1 212 ? 63.201 6.271 52.559 1.00 43.69 192 LEU A CA 1
ATOM 1343 C C . LEU A 1 212 ? 62.271 7.401 53.011 1.00 41.92 192 LEU A C 1
ATOM 1344 O O . LEU A 1 212 ? 62.642 8.572 52.966 1.00 39.96 192 LEU A O 1
ATOM 1349 N N . VAL A 1 213 ? 61.076 7.026 53.464 1.00 39.97 193 VAL A N 1
ATOM 1350 C CA . VAL A 1 213 ? 60.152 7.954 54.122 1.00 39.32 193 VAL A CA 1
ATOM 1351 C C . VAL A 1 213 ? 60.122 7.664 55.629 1.00 39.26 193 VAL A C 1
ATOM 1352 O O . VAL A 1 213 ? 60.056 6.500 56.042 1.00 40.31 193 VAL A O 1
ATOM 1356 N N . VAL A 1 214 ? 60.192 8.728 56.430 1.00 38.42 194 VAL A N 1
ATOM 1357 C CA . VAL A 1 214 ? 59.948 8.671 57.878 1.00 38.05 194 VAL A CA 1
ATOM 1358 C C . VAL A 1 214 ? 58.499 9.109 58.163 1.00 39.39 194 VAL A C 1
ATOM 1359 O O . VAL A 1 214 ? 58.151 10.274 57.955 1.00 38.97 194 VAL A O 1
ATOM 1363 N N . ASN A 1 215 ? 57.663 8.177 58.632 1.00 38.71 195 ASN A N 1
ATOM 1364 C CA . ASN A 1 215 ? 56.247 8.476 58.902 1.00 38.65 195 ASN A CA 1
ATOM 1365 C C . ASN A 1 215 ? 56.070 9.102 60.289 1.00 36.64 195 ASN A C 1
ATOM 1366 O O . ASN A 1 215 ? 56.031 8.402 61.301 1.00 36.19 195 ASN A O 1
ATOM 1371 N N . CYS A 1 216 ? 55.979 10.427 60.327 1.00 38.08 196 CYS A N 1
ATOM 1372 C CA . CYS A 1 216 ? 55.753 11.142 61.584 1.00 37.44 196 CYS A CA 1
ATOM 1373 C C . CYS A 1 216 ? 54.427 11.904 61.567 1.00 36.32 196 CYS A C 1
ATOM 1374 O O . CYS A 1 216 ? 54.372 13.087 61.898 1.00 35.62 196 CYS A O 1
ATOM 1377 N N . THR A 1 217 ? 53.362 11.186 61.222 1.00 34.94 197 THR A N 1
ATOM 1378 C CA . THR A 1 217 ? 52.028 11.768 61.047 1.00 35.32 197 THR A CA 1
ATOM 1379 C C . THR A 1 217 ? 51.105 11.692 62.263 1.00 36.81 197 THR A C 1
ATOM 1380 O O . THR A 1 217 ? 49.940 12.126 62.187 1.00 36.40 197 THR A O 1
ATOM 1384 N N . GLY A 1 218 ? 51.611 11.145 63.373 1.00 35.55 198 GLY A N 1
ATOM 1385 C CA . GLY A 1 218 ? 50.829 11.012 64.615 1.00 38.09 198 GLY A CA 1
ATOM 1386 C C . GLY A 1 218 ? 49.488 10.315 64.438 1.00 37.86 198 GLY A C 1
ATOM 1387 O O . GLY A 1 218 ? 49.420 9.230 63.856 1.00 36.29 198 GLY A O 1
ATOM 1388 N N . LEU A 1 219 ? 48.419 10.966 64.907 1.00 39.09 199 LEU A N 1
ATOM 1389 C CA . LEU A 1 219 ? 47.051 10.431 64.819 1.00 39.08 199 LEU A CA 1
ATOM 1390 C C . LEU A 1 219 ? 46.522 10.278 63.382 1.00 40.93 199 LEU A C 1
ATOM 1391 O O . LEU A 1 219 ? 45.640 9.453 63.130 1.00 38.72 199 LEU A O 1
ATOM 1396 N N . SER A 1 220 ? 47.064 11.064 62.452 1.00 39.90 200 SER A N 1
ATOM 1397 C CA . SER A 1 220 ? 46.697 10.972 61.039 1.00 40.44 200 SER A CA 1
ATOM 1398 C C . SER A 1 220 ? 47.106 9.643 60.379 1.00 41.46 200 SER A C 1
ATOM 1399 O O . SER A 1 220 ? 46.645 9.333 59.279 1.00 38.64 200 SER A O 1
ATOM 1402 N N . SER A 1 221 ? 47.957 8.865 61.054 1.00 44.41 201 SER A N 1
ATOM 1403 C CA . SER A 1 221 ? 48.296 7.501 60.606 1.00 47.46 201 SER A CA 1
ATOM 1404 C C . SER A 1 221 ? 47.113 6.519 60.696 1.00 47.74 201 SER A C 1
ATOM 1405 O O . SER A 1 221 ? 47.179 5.413 60.155 1.00 45.34 201 SER A O 1
ATOM 1408 N N . ARG A 1 222 ? 46.037 6.937 61.367 1.00 52.63 202 ARG A N 1
ATOM 1409 C CA . ARG A 1 222 ? 44.797 6.159 61.447 1.00 55.05 202 ARG A CA 1
ATOM 1410 C C . ARG A 1 222 ? 44.077 6.102 60.091 1.00 55.37 202 ARG A C 1
ATOM 1411 O O . ARG A 1 222 ? 43.512 5.063 59.735 1.00 57.30 202 ARG A O 1
ATOM 1419 N N . LYS A 1 223 ? 44.122 7.209 59.344 1.00 53.16 203 LYS A N 1
ATOM 1420 C CA . LYS A 1 223 ? 43.465 7.312 58.029 1.00 52.72 203 LYS A CA 1
ATOM 1421 C C . LYS A 1 223 ? 44.412 7.266 56.818 1.00 49.50 203 LYS A C 1
ATOM 1422 O O . LYS A 1 223 ? 43.972 6.960 55.708 1.00 49.90 203 LYS A O 1
ATOM 1428 N N . LEU A 1 224 ? 45.695 7.567 57.038 1.00 50.18 204 LEU A N 1
ATOM 1429 C CA . LEU A 1 224 ? 46.691 7.656 55.958 1.00 48.22 204 LEU A CA 1
ATOM 1430 C C . LEU A 1 224 ? 46.925 6.307 55.279 1.00 47.12 204 LEU A C 1
ATOM 1431 O O . LEU A 1 224 ? 47.130 5.289 55.954 1.00 45.16 204 LEU A O 1
ATOM 1436 N N . GLY A 1 225 ? 46.882 6.325 53.944 1.00 46.83 205 GLY A N 1
ATOM 1437 C CA . GLY A 1 225 ? 46.927 5.118 53.119 1.00 48.76 205 GLY A CA 1
ATOM 1438 C C . GLY A 1 225 ? 48.254 4.404 53.211 1.00 51.01 205 GLY A C 1
ATOM 1439 O O . GLY A 1 225 ? 49.308 5.041 53.165 1.00 51.66 205 GLY A O 1
ATOM 1440 N N . GLY A 1 226 ? 48.193 3.080 53.352 1.00 51.21 206 GLY A N 1
ATOM 1441 C CA . GLY A 1 226 ? 49.385 2.253 53.536 1.00 51.77 206 GLY A CA 1
ATOM 1442 C C . GLY A 1 226 ? 49.722 1.997 54.995 1.00 49.77 206 GLY A C 1
ATOM 1443 O O . GLY A 1 226 ? 50.531 1.116 55.303 1.00 50.64 206 GLY A O 1
ATOM 1444 N N . VAL A 1 227 ? 49.099 2.765 55.888 1.00 48.54 207 VAL A N 1
ATOM 1445 C CA . VAL A 1 227 ? 49.299 2.641 57.334 1.00 46.95 207 VAL A CA 1
ATOM 1446 C C . VAL A 1 227 ? 47.986 2.192 57.979 1.00 48.03 207 VAL A C 1
ATOM 1447 O O . VAL A 1 227 ? 47.914 1.091 58.532 1.00 45.09 207 VAL A O 1
ATOM 1451 N N . GLN A 1 228 ? 46.967 3.056 57.895 1.00 50.05 208 GLN A N 1
ATOM 1452 C CA . GLN A 1 228 ? 45.591 2.796 58.365 1.00 53.30 208 GLN A CA 1
ATOM 1453 C C . GLN A 1 228 ? 45.529 2.021 59.692 1.00 53.48 208 GLN A C 1
ATOM 1454 O O . GLN A 1 228 ? 44.901 0.963 59.791 1.00 55.72 208 GLN A O 1
ATOM 1460 N N . ASP A 1 229 ? 46.202 2.568 60.702 1.00 52.18 209 ASP A N 1
ATOM 1461 C CA . ASP A 1 229 ? 46.404 1.893 61.978 1.00 51.67 209 ASP A CA 1
ATOM 1462 C C . ASP A 1 229 ? 45.224 2.119 62.930 1.00 50.72 209 ASP A C 1
ATOM 1463 O O . ASP A 1 229 ? 45.116 3.165 63.577 1.00 49.78 209 ASP A O 1
ATOM 1468 N N . ASN A 1 230 ? 44.365 1.105 63.015 1.00 51.92 210 ASN A N 1
ATOM 1469 C CA . ASN A 1 230 ? 43.137 1.139 63.824 1.00 53.09 210 ASN A CA 1
ATOM 1470 C C . ASN A 1 230 ? 43.350 1.005 65.341 1.00 51.89 210 ASN A C 1
ATOM 1471 O O . ASN A 1 230 ? 42.393 1.126 66.116 1.00 48.54 210 ASN A O 1
ATOM 1476 N N . THR A 1 231 ? 44.594 0.764 65.760 1.00 50.85 211 THR A N 1
ATOM 1477 C CA . THR A 1 231 ? 44.946 0.775 67.189 1.00 49.14 211 THR A CA 1
ATOM 1478 C C . THR A 1 231 ? 45.177 2.198 67.711 1.00 47.89 211 THR A C 1
ATOM 1479 O O . THR A 1 231 ? 45.288 2.413 68.924 1.00 45.47 211 THR A O 1
ATOM 1483 N N . LEU A 1 232 ? 45.249 3.163 66.793 1.00 47.84 212 LEU A N 1
ATOM 1484 C CA . LEU A 1 232 ? 45.250 4.583 67.150 1.00 46.88 212 LEU A CA 1
ATOM 1485 C C . LEU A 1 232 ? 43.870 5.072 67.600 1.00 48.28 212 LEU A C 1
ATOM 1486 O O . LEU A 1 232 ? 42.841 4.596 67.113 1.00 49.50 212 LEU A O 1
ATOM 1491 N N . LEU A 1 233 ? 43.882 6.023 68.534 1.00 46.87 213 LEU A N 1
ATOM 1492 C CA . LEU A 1 233 ? 42.688 6.656 69.095 1.00 48.31 213 LEU A CA 1
ATOM 1493 C C . LEU A 1 233 ? 43.035 8.050 69.650 1.00 47.16 213 LEU A C 1
ATOM 1494 O O . LEU A 1 233 ? 44.165 8.263 70.108 1.00 48.50 213 LEU A O 1
ATOM 1499 N N . PRO A 1 234 ? 42.076 9.002 69.612 1.00 47.16 214 PRO A N 1
ATOM 1500 C CA . PRO A 1 234 ? 42.354 10.288 70.250 1.00 42.96 214 PRO A CA 1
ATOM 1501 C C . PRO A 1 234 ? 42.102 10.269 71.763 1.00 42.91 214 PRO A C 1
ATOM 1502 O O . PRO A 1 234 ? 41.152 9.623 72.233 1.00 39.81 214 PRO A O 1
ATOM 1506 N N . ALA A 1 235 ? 42.966 10.951 72.512 1.00 37.83 215 ALA A N 1
ATOM 1507 C CA . ALA A 1 235 ? 42.674 11.296 73.896 1.00 39.16 215 ALA A CA 1
ATOM 1508 C C . ALA A 1 235 ? 42.629 12.815 73.991 1.00 37.78 215 ALA A C 1
ATOM 1509 O O . ALA A 1 235 ? 43.661 13.483 74.030 1.00 36.81 215 ALA A O 1
ATOM 1511 N N . ARG A 1 236 ? 41.407 13.340 73.996 1.00 36.97 216 ARG A N 1
ATOM 1512 C CA . ARG A 1 236 ? 41.140 14.776 73.926 1.00 35.78 216 ARG A CA 1
ATOM 1513 C C . ARG A 1 236 ? 41.621 15.489 75.197 1.00 34.47 216 ARG A C 1
ATOM 1514 O O . ARG A 1 236 ? 41.339 15.039 76.307 1.00 33.48 216 ARG A O 1
ATOM 1522 N N . GLY A 1 237 ? 42.362 16.582 75.015 1.00 34.17 217 GLY A N 1
ATOM 1523 C CA . GLY A 1 237 ? 42.814 17.418 76.120 1.00 33.39 217 GLY A CA 1
ATOM 1524 C C . GLY A 1 237 ? 42.479 18.874 75.906 1.00 35.40 217 GLY A C 1
ATOM 1525 O O . GLY A 1 237 ? 42.962 19.490 74.942 1.00 34.28 217 GLY A O 1
ATOM 1526 N N . GLN A 1 238 ? 41.644 19.410 76.796 1.00 33.37 218 GLN A N 1
ATOM 1527 C CA . GLN A 1 238 ? 41.269 20.825 76.802 1.00 33.76 218 GLN A CA 1
ATOM 1528 C C . GLN A 1 238 ? 42.123 21.576 77.815 1.00 34.18 218 GLN A C 1
ATOM 1529 O O . GLN A 1 238 ? 42.384 21.067 78.910 1.00 35.16 218 GLN A O 1
ATOM 1535 N N . ILE A 1 239 ? 42.537 22.791 77.444 1.00 33.70 219 ILE A N 1
ATOM 1536 C CA . ILE A 1 239 ? 43.421 23.619 78.272 1.00 33.43 219 ILE A CA 1
ATOM 1537 C C . ILE A 1 239 ? 42.904 25.049 78.378 1.00 33.66 219 ILE A C 1
ATOM 1538 O O . ILE A 1 239 ? 42.098 25.503 77.541 1.00 33.87 219 ILE A O 1
ATOM 1543 N N . VAL A 1 240 ? 43.357 25.747 79.414 1.00 32.32 220 VAL A N 1
ATOM 1544 C CA . VAL A 1 240 ? 43.172 27.195 79.508 1.00 33.57 220 VAL A CA 1
ATOM 1545 C C . VAL A 1 240 ? 44.543 27.867 79.622 1.00 33.69 220 VAL A C 1
ATOM 1546 O O . VAL A 1 240 ? 45.359 27.524 80.494 1.00 33.47 220 VAL A O 1
ATOM 1550 N N . VAL A 1 241 ? 44.778 28.828 78.737 1.00 32.06 221 VAL A N 1
ATOM 1551 C CA . VAL A 1 241 ? 46.038 29.563 78.697 1.00 32.99 221 VAL A CA 1
ATOM 1552 C C . VAL A 1 241 ? 45.846 30.880 79.451 1.00 32.67 221 VAL A C 1
ATOM 1553 O O . VAL A 1 241 ? 45.013 31.710 79.058 1.00 35.55 221 VAL A O 1
ATOM 1557 N N . VAL A 1 242 ? 46.593 31.055 80.544 1.00 30.87 222 VAL A N 1
ATOM 1558 C CA . VAL A 1 242 ? 46.444 32.240 81.407 1.00 29.70 222 VAL A CA 1
ATOM 1559 C C . VAL A 1 242 ? 47.745 33.048 81.544 1.00 31.26 222 VAL A C 1
ATOM 1560 O O . VAL A 1 242 ? 48.838 32.526 81.313 1.00 32.64 222 VAL A O 1
ATOM 1564 N N . ARG A 1 243 ? 47.609 34.320 81.907 1.00 31.74 223 ARG A N 1
ATOM 1565 C CA . ARG A 1 243 ? 48.753 35.209 82.109 1.00 33.02 223 ARG A CA 1
ATOM 1566 C C . ARG A 1 243 ? 49.452 35.006 83.470 1.00 34.94 223 ARG A C 1
ATOM 1567 O O . ARG A 1 243 ? 50.660 35.241 83.583 1.00 33.39 223 ARG A O 1
ATOM 1575 N N . ASN A 1 244 ? 48.695 34.534 84.466 1.00 35.97 224 ASN A N 1
ATOM 1576 C CA . ASN A 1 244 ? 49.174 34.327 85.850 1.00 37.81 224 ASN A CA 1
ATOM 1577 C C . ASN A 1 244 ? 50.332 33.324 85.924 1.00 39.83 224 ASN A C 1
ATOM 1578 O O . ASN A 1 244 ? 50.214 32.195 85.433 1.00 40.71 224 ASN A O 1
ATOM 1583 N N . ASP A 1 245 ? 51.444 33.749 86.529 1.00 40.72 225 ASP A N 1
ATOM 1584 C CA . ASP A 1 245 ? 52.625 32.901 86.734 1.00 41.11 225 ASP A CA 1
ATOM 1585 C C . ASP A 1 245 ? 52.681 32.451 88.207 1.00 40.57 225 ASP A C 1
ATOM 1586 O O . ASP A 1 245 ? 53.014 33.253 89.082 1.00 36.42 225 ASP A O 1
ATOM 1591 N N . PRO A 1 246 ? 52.335 31.171 88.484 1.00 40.03 226 PRO A N 1
ATOM 1592 C CA . PRO A 1 246 ? 52.338 30.662 89.864 1.00 41.93 226 PRO A CA 1
ATOM 1593 C C . PRO A 1 246 ? 53.733 30.359 90.435 1.00 42.90 226 PRO A C 1
ATOM 1594 O O . PRO A 1 246 ? 53.876 30.230 91.656 1.00 41.02 226 PRO A O 1
ATOM 1598 N N . GLY A 1 247 ? 54.731 30.237 89.559 1.00 44.10 227 GLY A N 1
ATOM 1599 C CA . GLY A 1 247 ? 56.130 30.062 89.965 1.00 45.44 227 GLY A CA 1
ATOM 1600 C C . GLY A 1 247 ? 56.613 28.626 90.043 1.00 46.77 227 GLY A C 1
ATOM 1601 O O . GLY A 1 247 ? 57.776 28.378 90.379 1.00 48.31 227 GLY A O 1
ATOM 1602 N N . LEU A 1 248 ? 55.723 27.687 89.718 1.00 44.26 228 LEU A N 1
ATOM 1603 C CA . LEU A 1 248 ? 55.985 26.254 89.809 1.00 42.29 228 LEU A CA 1
ATOM 1604 C C . LEU A 1 248 ? 54.997 25.465 88.953 1.00 41.50 228 LEU A C 1
ATOM 1605 O O . LEU A 1 248 ? 53.947 25.989 88.569 1.00 40.01 228 LEU A O 1
ATOM 1610 N N . MET A 1 249 ? 55.347 24.211 88.674 1.00 40.74 229 MET A N 1
ATOM 1611 C CA . MET A 1 249 ? 54.449 23.259 88.019 1.00 41.24 229 MET A CA 1
ATOM 1612 C C . MET A 1 249 ? 53.725 22.417 89.071 1.00 42.49 229 MET A C 1
ATOM 1613 O O . MET A 1 249 ? 54.374 21.755 89.888 1.00 40.21 229 MET A O 1
ATOM 1618 N N . CYS A 1 250 ? 52.391 22.464 89.061 1.00 42.36 230 CYS A N 1
ATOM 1619 C CA . CYS A 1 250 ? 51.569 21.698 90.012 1.00 44.93 230 CYS A CA 1
ATOM 1620 C C . CYS A 1 250 ? 50.827 20.592 89.282 1.00 43.07 230 CYS A C 1
ATOM 1621 O O . CYS A 1 250 ? 50.343 20.801 88.170 1.00 40.66 230 CYS A O 1
ATOM 1624 N N . SER A 1 251 ? 50.743 19.428 89.920 1.00 44.18 231 SER A N 1
ATOM 1625 C CA . SER A 1 251 ? 50.112 18.239 89.351 1.00 45.87 231 SER A CA 1
ATOM 1626 C C . SER A 1 251 ? 49.499 17.384 90.460 1.00 45.92 231 SER A C 1
ATOM 1627 O O . SER A 1 251 ? 50.080 17.258 91.538 1.00 46.04 231 SER A O 1
ATOM 1630 N N . ILE A 1 252 ? 48.331 16.805 90.186 1.00 45.47 232 ILE A N 1
ATOM 1631 C CA . ILE A 1 252 ? 47.635 15.938 91.147 1.00 46.19 232 ILE A CA 1
ATOM 1632 C C . ILE A 1 252 ? 47.142 14.637 90.493 1.00 46.37 232 ILE A C 1
ATOM 1633 O O . ILE A 1 252 ? 46.871 14.597 89.286 1.00 48.28 232 ILE A O 1
ATOM 1638 N N . SER A 1 253 ? 47.066 13.578 91.300 1.00 46.12 233 SER A N 1
ATOM 1639 C CA . SER A 1 253 ? 46.795 12.210 90.837 1.00 45.62 233 SER A CA 1
ATOM 1640 C C . SER A 1 253 ? 45.383 11.996 90.298 1.00 45.04 233 SER A C 1
ATOM 1641 O O . SER A 1 253 ? 45.169 11.136 89.445 1.00 45.18 233 SER A O 1
ATOM 1644 N N . GLY A 1 254 ? 44.431 12.771 90.810 1.00 44.88 234 GLY A N 1
ATOM 1645 C CA . GLY A 1 254 ? 43.032 12.621 90.432 1.00 45.25 234 GLY A CA 1
ATOM 1646 C C . GLY A 1 254 ? 42.158 13.790 90.815 1.00 44.59 234 GLY A C 1
ATOM 1647 O O . GLY A 1 254 ? 42.618 14.752 91.448 1.00 42.78 234 GLY A O 1
ATOM 1648 N N . THR A 1 255 ? 40.879 13.664 90.462 1.00 44.66 235 THR A N 1
ATOM 1649 C CA . THR A 1 255 ? 39.879 14.720 90.612 1.00 47.08 235 THR A CA 1
ATOM 1650 C C . THR A 1 255 ? 38.601 14.184 91.262 1.00 48.12 235 THR A C 1
ATOM 1651 O O . THR A 1 255 ? 38.378 12.970 91.308 1.00 48.71 235 THR A O 1
ATOM 1655 N N . ASP A 1 256 ? 37.770 15.105 91.749 1.00 51.89 236 ASP A N 1
ATOM 1656 C CA . ASP A 1 256 ? 36.408 14.796 92.192 1.00 53.63 236 ASP A CA 1
ATOM 1657 C C . ASP A 1 256 ? 35.408 14.967 91.039 1.00 55.40 236 ASP A C 1
ATOM 1658 O O . ASP A 1 256 ? 34.213 14.705 91.199 1.00 54.94 236 ASP A O 1
ATOM 1663 N N . ASP A 1 257 ? 35.912 15.393 89.879 1.00 55.65 237 ASP A N 1
ATOM 1664 C CA . ASP A 1 257 ? 35.075 15.703 88.719 1.00 57.32 237 ASP A CA 1
ATOM 1665 C C . ASP A 1 257 ? 35.072 14.596 87.645 1.00 58.27 237 ASP A C 1
ATOM 1666 O O . ASP A 1 257 ? 34.849 14.867 86.461 1.00 59.76 237 ASP A O 1
ATOM 1671 N N . GLY A 1 258 ? 35.309 13.354 88.065 1.00 60.09 238 GLY A N 1
ATOM 1672 C CA . GLY A 1 258 ? 35.242 12.200 87.161 1.00 61.48 238 GLY A CA 1
ATOM 1673 C C . GLY A 1 258 ? 36.544 11.911 86.446 1.00 61.26 238 GLY A C 1
ATOM 1674 O O . GLY A 1 258 ? 37.263 12.834 86.057 1.00 62.09 238 GLY A O 1
ATOM 1675 N N . ASP A 1 259 ? 36.815 10.618 86.245 1.00 61.87 239 ASP A N 1
ATOM 1676 C CA . ASP A 1 259 ? 38.102 10.093 85.742 1.00 60.33 239 ASP A CA 1
ATOM 1677 C C . ASP A 1 259 ? 38.729 10.813 84.541 1.00 59.65 239 ASP A C 1
ATOM 1678 O O . ASP A 1 259 ? 39.951 10.988 84.495 1.00 61.29 239 ASP A O 1
ATOM 1683 N N . ASP A 1 260 ? 37.896 11.227 83.587 1.00 56.11 240 ASP A N 1
ATOM 1684 C CA . ASP A 1 260 ? 38.369 11.864 82.350 1.00 53.59 240 ASP A CA 1
ATOM 1685 C C . ASP A 1 260 ? 38.781 13.340 82.517 1.00 50.00 240 ASP A C 1
ATOM 1686 O O . ASP A 1 260 ? 39.280 13.960 81.574 1.00 49.12 240 ASP A O 1
ATOM 1691 N N . GLU A 1 261 ? 38.555 13.892 83.707 1.00 44.53 241 GLU A N 1
ATOM 1692 C CA . GLU A 1 261 ? 39.027 15.228 84.049 1.00 43.77 241 GLU A CA 1
ATOM 1693 C C . GLU A 1 261 ? 40.256 15.119 84.948 1.00 44.53 241 GLU A C 1
ATOM 1694 O O . GLU A 1 261 ? 40.310 14.264 85.831 1.00 45.33 241 GLU A O 1
ATOM 1700 N N . VAL A 1 262 ? 41.257 15.954 84.676 1.00 43.73 242 VAL A N 1
ATOM 1701 C CA . VAL A 1 262 ? 42.513 15.977 85.446 1.00 41.73 242 VAL A CA 1
ATOM 1702 C C . VAL A 1 262 ? 42.836 17.395 85.909 1.00 41.35 242 VAL A C 1
ATOM 1703 O O . VAL A 1 262 ? 42.139 18.340 85.538 1.00 39.28 242 VAL A O 1
ATOM 1707 N N . THR A 1 263 ? 43.893 17.541 86.709 1.00 38.56 243 THR A N 1
ATOM 1708 C CA . THR A 1 263 ? 44.334 18.859 87.154 1.00 38.35 243 THR A CA 1
ATOM 1709 C C . THR A 1 263 ? 45.856 18.985 87.067 1.00 39.92 243 THR A C 1
ATOM 1710 O O . THR A 1 263 ? 46.590 18.185 87.662 1.00 39.11 243 THR A O 1
ATOM 1714 N N . TYR A 1 264 ? 46.307 19.989 86.310 1.00 39.37 244 TYR A N 1
ATOM 1715 C CA . TYR A 1 264 ? 47.722 20.361 86.233 1.00 39.78 244 TYR A CA 1
ATOM 1716 C C . TYR A 1 264 ? 47.896 21.816 85.806 1.00 39.54 244 TYR A C 1
ATOM 1717 O O . TYR A 1 264 ? 46.990 22.423 85.211 1.00 37.41 244 TYR A O 1
ATOM 1726 N N . MET A 1 265 ? 49.074 22.356 86.109 1.00 37.54 245 MET A N 1
ATOM 1727 C CA . MET A 1 265 ? 49.514 23.651 85.590 1.00 37.64 245 MET A CA 1
ATOM 1728 C C . MET A 1 265 ? 51.021 23.665 85.339 1.00 39.35 245 MET A C 1
ATOM 1729 O O . MET A 1 265 ? 51.780 22.903 85.962 1.00 36.67 245 MET A O 1
ATOM 1734 N N . MET A 1 266 ? 51.430 24.542 84.424 1.00 38.69 246 MET A N 1
ATOM 1735 C CA . MET A 1 266 ? 52.832 24.731 84.052 1.00 37.06 246 MET A CA 1
ATOM 1736 C C . MET A 1 266 ? 52.980 26.078 83.353 1.00 36.53 246 MET A C 1
ATOM 1737 O O . MET A 1 266 ? 52.132 26.458 82.548 1.00 37.39 246 MET A O 1
ATOM 1742 N N . THR A 1 267 ? 54.053 26.794 83.666 1.00 35.41 247 THR A N 1
ATOM 1743 C CA . THR A 1 267 ? 54.329 28.080 83.034 1.00 35.60 247 THR A CA 1
ATOM 1744 C C . THR A 1 267 ? 55.405 27.913 81.971 1.00 35.49 247 THR A C 1
ATOM 1745 O O . THR A 1 267 ? 56.502 27.421 82.260 1.00 32.43 247 THR A O 1
ATOM 1749 N N . ARG A 1 268 ? 55.059 28.298 80.740 1.00 34.81 248 ARG A N 1
ATOM 1750 C CA . ARG A 1 268 ? 55.981 28.251 79.605 1.00 35.20 248 ARG A CA 1
ATOM 1751 C C . ARG A 1 268 ? 57.127 29.237 79.797 1.00 34.51 248 ARG A C 1
ATOM 1752 O O . ARG A 1 268 ? 56.940 30.308 80.386 1.00 35.04 248 ARG A O 1
ATOM 1760 N N . ALA A 1 269 ? 58.305 28.859 79.299 1.00 35.95 249 ALA A N 1
ATOM 1761 C CA . ALA A 1 269 ? 59.482 29.733 79.260 1.00 37.44 249 ALA A CA 1
ATOM 1762 C C . ALA A 1 269 ? 59.220 30.996 78.454 1.00 37.67 249 ALA A C 1
ATOM 1763 O O . ALA A 1 269 ? 58.305 31.023 77.619 1.00 38.40 249 ALA A O 1
ATOM 1765 N N . ALA A 1 270 ? 60.022 32.032 78.731 1.00 38.18 250 ALA A N 1
ATOM 1766 C CA . ALA A 1 270 ? 60.062 33.277 77.952 1.00 37.42 250 ALA A CA 1
ATOM 1767 C C . ALA A 1 270 ? 58.699 33.983 77.809 1.00 37.84 250 ALA A C 1
ATOM 1768 O O . ALA A 1 270 ? 58.343 34.481 76.730 1.00 36.23 250 ALA A O 1
ATOM 1770 N N . GLY A 1 271 ? 57.959 34.035 78.915 1.00 37.18 251 GLY A N 1
ATOM 1771 C CA . GLY A 1 271 ? 56.652 34.699 78.968 1.00 37.60 251 GLY A CA 1
ATOM 1772 C C . GLY A 1 271 ? 55.588 34.072 78.080 1.00 38.11 251 GLY A C 1
ATOM 1773 O O . GLY A 1 271 ? 54.697 34.769 77.601 1.00 38.31 251 GLY A O 1
ATOM 1774 N N . GLY A 1 272 ? 55.691 32.762 77.855 1.00 35.42 252 GLY A N 1
ATOM 1775 C CA . GLY A 1 272 ? 54.756 32.030 76.989 1.00 34.99 252 GLY A CA 1
ATOM 1776 C C . GLY A 1 272 ? 53.340 31.853 77.516 1.00 35.00 252 GLY A C 1
ATOM 1777 O O . GLY A 1 272 ? 52.451 31.467 76.762 1.00 35.98 252 GLY A O 1
ATOM 1778 N N . GLY A 1 273 ? 53.136 32.134 78.804 1.00 33.39 253 GLY A N 1
ATOM 1779 C CA . GLY A 1 273 ? 51.826 31.993 79.454 1.00 34.43 253 GLY A CA 1
ATOM 1780 C C . GLY A 1 273 ? 51.767 30.706 80.254 1.00 34.07 253 GLY A C 1
ATOM 1781 O O . GLY A 1 273 ? 52.633 29.851 80.109 1.00 33.68 253 GLY A O 1
ATOM 1782 N N . THR A 1 274 ? 50.747 30.569 81.097 1.00 34.08 254 THR A N 1
ATOM 1783 C CA . THR A 1 274 ? 50.594 29.368 81.921 1.00 34.92 254 THR A CA 1
ATOM 1784 C C . THR A 1 274 ? 49.500 28.475 81.354 1.00 34.88 254 THR A C 1
ATOM 1785 O O . THR A 1 274 ? 48.417 28.946 81.005 1.00 33.90 254 THR A O 1
ATOM 1789 N N . ILE A 1 275 ? 49.810 27.187 81.236 1.00 35.52 255 ILE A N 1
ATOM 1790 C CA . ILE A 1 275 ? 48.876 26.218 80.676 1.00 36.83 255 ILE A CA 1
ATOM 1791 C C . ILE A 1 275 ? 48.165 25.512 81.826 1.00 37.59 255 ILE A C 1
ATOM 1792 O O . ILE A 1 275 ? 48.802 24.832 82.642 1.00 35.79 255 ILE A O 1
ATOM 1797 N N . LEU A 1 276 ? 46.852 25.708 81.892 1.00 34.86 256 LEU A N 1
ATOM 1798 C CA . LEU A 1 276 ? 46.012 25.073 82.904 1.00 36.39 256 LEU A CA 1
ATOM 1799 C C . LEU A 1 276 ? 45.297 23.883 82.302 1.00 35.78 256 LEU A C 1
ATOM 1800 O O . LEU A 1 276 ? 44.674 23.994 81.245 1.00 36.81 256 LEU A O 1
ATOM 1805 N N . GLY A 1 277 ? 45.399 22.745 82.975 1.00 37.66 257 GLY A N 1
ATOM 1806 C CA . GLY A 1 277 ? 44.759 21.515 82.530 1.00 35.06 257 GLY A CA 1
ATOM 1807 C C . GLY A 1 277 ? 43.910 20.870 83.613 1.00 36.16 257 GLY A C 1
ATOM 1808 O O . GLY A 1 277 ? 44.014 21.239 84.783 1.00 37.11 257 GLY A O 1
ATOM 1809 N N . GLY A 1 278 ? 43.070 19.902 83.245 1.00 36.38 258 GLY A N 1
ATOM 1810 C CA . GLY A 1 278 ? 42.925 19.429 81.871 1.00 36.43 258 GLY A CA 1
ATOM 1811 C C . GLY A 1 278 ? 41.920 18.300 81.753 1.00 39.20 258 GLY A C 1
ATOM 1812 O O . GLY A 1 278 ? 41.125 18.057 82.668 1.00 36.40 258 GLY A O 1
ATOM 1813 N N . THR A 1 279 ? 41.967 17.603 80.622 1.00 39.12 259 THR A N 1
ATOM 1814 C CA . THR A 1 279 ? 41.086 16.469 80.369 1.00 38.47 259 THR A CA 1
ATOM 1815 C C . THR A 1 279 ? 41.855 15.356 79.661 1.00 38.87 259 THR A C 1
ATOM 1816 O O . THR A 1 279 ? 42.829 15.606 78.938 1.00 37.31 259 THR A O 1
ATOM 1820 N N . TYR A 1 280 ? 41.395 14.128 79.856 1.00 37.72 260 TYR A N 1
ATOM 1821 C CA . TYR A 1 280 ? 41.938 12.980 79.147 1.00 38.58 260 TYR A CA 1
ATOM 1822 C C . TYR 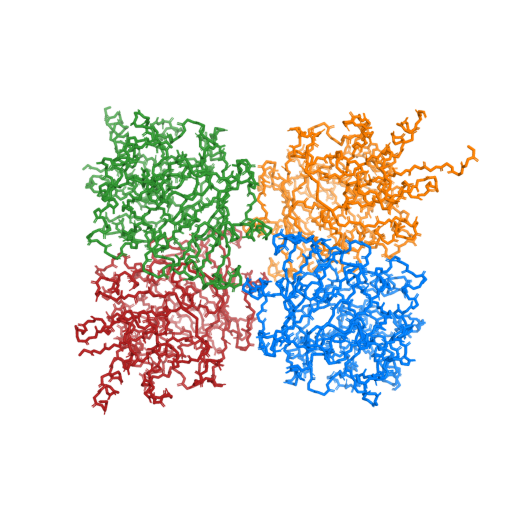A 1 280 ? 40.743 12.125 78.741 1.00 39.20 260 TYR A C 1
ATOM 1823 O O . TYR A 1 280 ? 40.260 11.309 79.518 1.00 37.89 260 TYR A O 1
ATOM 1832 N N . GLN A 1 281 ? 40.258 12.348 77.521 1.00 38.74 261 GLN A N 1
ATOM 1833 C CA . GLN A 1 281 ? 39.002 11.748 77.061 1.00 39.33 261 GLN A CA 1
ATOM 1834 C C . GLN A 1 281 ? 39.216 10.847 75.870 1.00 39.27 261 GLN A C 1
ATOM 1835 O O . GLN A 1 281 ? 39.346 11.320 74.732 1.00 39.47 261 GLN A O 1
ATOM 1841 N N . LYS A 1 282 ? 39.243 9.544 76.145 1.00 38.14 262 LYS A N 1
ATOM 1842 C CA . LYS A 1 282 ? 39.425 8.524 75.126 1.00 39.52 262 LYS A CA 1
ATOM 1843 C C . LYS A 1 282 ? 38.291 8.569 74.104 1.00 41.98 262 LYS A C 1
ATOM 1844 O O . LYS A 1 282 ? 37.125 8.749 74.478 1.00 37.68 262 LYS A O 1
ATOM 1850 N N . HIS A 1 283 ? 38.665 8.452 72.824 1.00 42.58 263 HIS A N 1
ATOM 1851 C CA . HIS A 1 283 ? 37.740 8.375 71.671 1.00 44.76 263 HIS A CA 1
ATOM 1852 C C . HIS A 1 283 ? 36.888 9.629 71.395 1.00 45.39 263 HIS A C 1
ATOM 1853 O O . HIS A 1 283 ? 36.001 9.604 70.533 1.00 44.50 263 HIS A O 1
ATOM 1860 N N . ASN A 1 284 ? 37.180 10.717 72.108 1.00 44.49 264 ASN A N 1
ATOM 1861 C CA . ASN A 1 284 ? 36.515 12.001 71.907 1.00 43.18 264 ASN A CA 1
ATOM 1862 C C . ASN A 1 284 ? 37.323 12.828 70.904 1.00 42.43 264 ASN A C 1
ATOM 1863 O O . ASN A 1 284 ? 38.481 13.179 71.158 1.00 40.43 264 ASN A O 1
ATOM 1868 N N . TRP A 1 285 ? 36.699 13.133 69.768 1.00 42.15 265 TRP A N 1
ATOM 1869 C CA . TRP A 1 285 ? 37.365 13.848 68.669 1.00 43.88 265 TRP A CA 1
ATOM 1870 C C . TRP A 1 285 ? 37.145 15.367 68.690 1.00 43.84 265 TRP A C 1
ATOM 1871 O O . TRP A 1 285 ? 37.782 16.095 67.922 1.00 44.25 265 TRP A O 1
ATOM 1882 N N . ASP A 1 286 ? 36.255 15.826 69.574 1.00 45.13 266 ASP A N 1
ATOM 1883 C CA . ASP A 1 286 ? 35.781 17.222 69.666 1.00 45.07 266 ASP A CA 1
ATOM 1884 C C . ASP A 1 286 ? 36.901 18.271 69.752 1.00 45.99 266 ASP A C 1
ATOM 1885 O O . ASP A 1 286 ? 37.774 18.186 70.615 1.00 48.82 266 ASP A O 1
ATOM 1890 N N . SER A 1 287 ? 36.845 19.258 68.857 1.00 42.33 267 SER A N 1
ATOM 1891 C CA . SER A 1 287 ? 37.897 20.271 68.697 1.00 41.08 267 SER A CA 1
ATOM 1892 C C . SER A 1 287 ? 37.585 21.593 69.394 1.00 39.11 267 SER A C 1
ATOM 1893 O O . SER A 1 287 ? 38.478 22.418 69.618 1.00 36.79 267 SER A O 1
ATOM 1896 N N . LEU A 1 288 ? 36.311 21.790 69.718 1.00 38.23 268 LEU A N 1
ATOM 1897 C CA . LEU A 1 288 ? 35.853 23.005 70.370 1.00 37.94 268 LEU A CA 1
ATOM 1898 C C . LEU A 1 288 ? 36.054 22.887 71.878 1.00 35.94 268 LEU A C 1
ATOM 1899 O O . LEU A 1 288 ? 35.766 21.836 72.457 1.00 33.27 268 LEU A O 1
ATOM 1904 N N . PRO A 1 289 ? 36.574 23.958 72.519 1.00 36.33 269 PRO A N 1
ATOM 1905 C CA . PRO A 1 289 ? 36.594 24.018 73.980 1.00 36.50 269 PRO A CA 1
ATOM 1906 C C . PRO A 1 289 ? 35.167 24.062 74.515 1.00 38.45 269 PRO A C 1
ATOM 1907 O O . PRO A 1 289 ? 34.350 24.877 74.061 1.00 39.09 269 PRO A O 1
ATOM 1911 N N . ASP A 1 290 ? 34.870 23.161 75.442 1.00 39.08 270 ASP A N 1
ATOM 1912 C CA . ASP A 1 290 ? 33.600 23.195 76.138 1.00 39.04 270 ASP A CA 1
ATOM 1913 C C . ASP A 1 290 ? 33.732 24.117 77.350 1.00 38.92 270 ASP A C 1
ATOM 1914 O O . ASP A 1 290 ? 34.607 23.904 78.187 1.00 35.49 270 ASP A O 1
ATOM 1919 N N . PRO A 1 291 ? 32.872 25.152 77.435 1.00 38.40 271 PRO A N 1
ATOM 1920 C CA . PRO A 1 291 ? 32.936 26.141 78.510 1.00 38.28 271 PRO A CA 1
ATOM 1921 C C . PRO A 1 291 ? 32.798 25.612 79.948 1.00 37.83 271 PRO A C 1
ATOM 1922 O O . PRO A 1 291 ? 33.476 26.133 80.842 1.00 37.41 271 PRO A O 1
ATOM 1926 N N . ASN A 1 292 ? 31.964 24.590 80.168 1.00 35.98 272 ASN A N 1
ATOM 1927 C CA . ASN A 1 292 ? 31.816 23.986 81.506 1.00 35.90 272 ASN A CA 1
ATOM 1928 C C . ASN A 1 292 ? 33.119 23.317 81.949 1.00 36.07 272 ASN A C 1
ATOM 1929 O O . ASN A 1 292 ? 33.539 23.488 83.089 1.00 34.03 272 ASN A O 1
ATOM 1934 N N . LEU A 1 293 ? 33.745 22.569 81.036 1.00 36.69 273 LEU A N 1
ATOM 1935 C CA . LEU A 1 293 ? 35.056 21.942 81.284 1.00 38.33 273 LEU A CA 1
ATOM 1936 C C . LEU A 1 293 ? 36.130 22.976 81.618 1.00 38.96 273 LEU A C 1
ATOM 1937 O O . LEU A 1 293 ? 36.937 22.766 82.536 1.00 36.89 273 LEU A O 1
ATOM 1942 N N . ALA A 1 294 ? 36.103 24.095 80.886 1.00 36.23 274 ALA A N 1
ATOM 1943 C CA . ALA A 1 294 ? 37.012 25.218 81.101 1.00 36.74 274 ALA A CA 1
ATOM 1944 C C . ALA A 1 294 ? 36.854 25.803 82.496 1.00 36.63 274 ALA A C 1
ATOM 1945 O O . ALA A 1 294 ? 37.844 25.997 83.209 1.00 33.69 274 ALA A O 1
ATOM 1947 N N . VAL A 1 295 ? 35.605 26.055 82.889 1.00 36.56 275 VAL A N 1
ATOM 1948 C CA . VAL A 1 295 ? 35.301 26.599 84.207 1.00 35.28 275 VAL A CA 1
ATOM 1949 C C . VAL A 1 295 ? 35.859 25.662 85.290 1.00 33.69 275 VAL A C 1
ATOM 1950 O O . VAL A 1 295 ? 36.465 26.123 86.255 1.00 35.26 275 VAL A O 1
ATOM 1954 N N . ARG A 1 296 ? 35.682 24.359 85.082 1.00 33.45 276 ARG A N 1
ATOM 1955 C CA . ARG A 1 296 ? 36.123 23.333 86.025 1.00 34.58 276 ARG A CA 1
ATOM 1956 C C . ARG A 1 296 ? 37.645 23.162 86.074 1.00 34.89 276 ARG A C 1
ATOM 1957 O O . ARG A 1 296 ? 38.199 22.963 87.159 1.00 36.41 276 ARG A O 1
ATOM 1965 N N . ILE A 1 297 ? 38.308 23.253 84.917 1.00 34.31 277 ILE A N 1
ATOM 1966 C CA . ILE A 1 297 ? 39.785 23.352 84.860 1.00 34.45 277 ILE A CA 1
ATOM 1967 C C . ILE A 1 297 ? 40.253 24.489 85.772 1.00 34.59 277 ILE A C 1
ATOM 1968 O O . ILE A 1 297 ? 41.107 24.291 86.641 1.00 36.83 277 ILE A O 1
ATOM 1973 N N . MET A 1 298 ? 39.658 25.662 85.596 1.00 37.12 278 MET A N 1
ATOM 1974 C CA . MET A 1 298 ? 40.111 26.863 86.294 1.00 37.04 278 MET A CA 1
ATOM 1975 C C . MET A 1 298 ? 39.904 26.780 87.806 1.00 36.70 278 MET A C 1
ATOM 1976 O O . MET A 1 298 ? 40.801 27.146 88.575 1.00 36.68 278 MET A O 1
ATOM 1981 N N . LYS A 1 299 ? 38.755 26.245 88.222 1.00 38.41 279 LYS A N 1
ATOM 1982 C CA . LYS A 1 299 ? 38.454 26.048 89.648 1.00 37.62 279 LYS A CA 1
ATOM 1983 C C . LYS A 1 299 ? 39.412 25.052 90.307 1.00 38.49 279 LYS A C 1
ATOM 1984 O O . LYS A 1 299 ? 39.995 25.351 91.356 1.00 37.47 279 LYS A O 1
ATOM 1990 N N . ARG A 1 300 ? 39.565 23.877 89.696 1.00 38.00 280 ARG A N 1
ATOM 1991 C CA . ARG A 1 300 ? 40.488 22.858 90.198 1.00 39.09 280 ARG A CA 1
ATOM 1992 C C . ARG A 1 300 ? 41.923 23.409 90.324 1.00 40.24 280 ARG A C 1
ATOM 1993 O O . ARG A 1 300 ? 42.583 23.188 91.338 1.00 41.45 280 ARG A O 1
ATOM 2001 N N . CYS A 1 301 ? 42.373 24.153 89.312 1.00 37.01 281 CYS A N 1
ATOM 2002 C CA . CYS A 1 301 ? 43.709 24.752 89.323 1.00 36.89 281 CYS A CA 1
ATOM 2003 C C . CYS A 1 301 ? 43.912 25.804 90.420 1.00 36.27 281 CYS A C 1
ATOM 2004 O O . CYS A 1 301 ? 44.925 25.756 91.122 1.00 36.05 281 CYS A O 1
ATOM 2007 N N . ILE A 1 302 ? 42.953 26.712 90.614 1.00 36.92 282 ILE A N 1
ATOM 2008 C CA . ILE A 1 302 ? 43.103 27.716 91.695 1.00 41.21 282 ILE A CA 1
ATOM 2009 C C . ILE A 1 302 ? 43.015 27.078 93.094 1.00 42.93 282 ILE A C 1
ATOM 2010 O O . ILE A 1 302 ? 43.536 27.627 94.073 1.00 45.32 282 ILE A O 1
ATOM 2015 N N . GLU A 1 303 ? 42.379 25.909 93.164 1.00 41.90 283 GLU A N 1
ATOM 2016 C CA . GLU A 1 303 ? 42.288 25.133 94.404 1.00 43.03 283 GLU A CA 1
ATOM 2017 C C . GLU A 1 303 ? 43.520 24.260 94.665 1.00 42.68 283 GLU A C 1
ATOM 2018 O O . GLU A 1 303 ? 43.891 24.060 95.822 1.00 45.03 283 GLU A O 1
ATOM 2024 N N . LEU A 1 304 ? 44.144 23.754 93.597 1.00 44.07 284 LEU A N 1
ATOM 2025 C CA . LEU A 1 304 ? 45.404 23.004 93.700 1.00 42.59 284 LEU A CA 1
ATOM 2026 C C . LEU A 1 304 ? 46.582 23.896 94.104 1.00 44.97 284 LEU A C 1
ATOM 2027 O O . LEU A 1 304 ? 47.305 23.572 95.052 1.00 44.23 284 LEU A O 1
ATOM 2032 N N . CYS A 1 305 ? 46.773 25.003 93.384 1.00 42.82 285 CYS A N 1
ATOM 2033 C CA . CYS A 1 305 ? 47.828 25.968 93.712 1.00 43.95 285 CYS A CA 1
ATOM 2034 C C . CYS A 1 305 ? 47.275 27.405 93.727 1.00 42.04 285 CYS A C 1
ATOM 2035 O O . CYS A 1 305 ? 47.287 28.083 92.690 1.00 42.73 285 CYS A O 1
ATOM 2038 N N . PRO A 1 306 ? 46.762 27.864 94.905 1.00 40.21 286 PRO A N 1
ATOM 2039 C CA . PRO A 1 306 ? 46.203 29.214 95.105 1.00 38.13 286 PRO A CA 1
ATOM 2040 C C . PRO A 1 306 ? 47.111 30.416 94.823 1.00 37.99 286 PRO A C 1
ATOM 2041 O O . PRO A 1 306 ? 46.596 31.534 94.755 1.00 36.69 286 PRO A O 1
ATOM 2045 N N . SER A 1 307 ? 48.424 30.211 94.655 1.00 38.54 287 SER A N 1
ATOM 2046 C CA . SER A 1 307 ? 49.321 31.319 94.253 1.00 38.62 287 SER A CA 1
ATOM 2047 C C . SER A 1 307 ? 49.174 31.715 92.767 1.00 40.34 287 SER A C 1
ATOM 2048 O O . SER A 1 307 ? 49.857 32.629 92.283 1.00 39.69 287 SER A O 1
ATOM 2051 N N . LEU A 1 308 ? 48.258 31.034 92.068 1.00 41.62 288 LEU A N 1
ATOM 2052 C CA . LEU A 1 308 ? 47.800 31.418 90.727 1.00 41.51 288 LEU A CA 1
ATOM 2053 C C . LEU A 1 308 ? 47.112 32.776 90.753 1.00 41.97 288 LEU A C 1
ATOM 2054 O O . LEU A 1 308 ? 47.279 33.588 89.847 1.00 44.79 288 LEU A O 1
ATOM 2059 N N . VAL A 1 309 ? 46.328 33.000 91.802 1.00 42.10 289 VAL A N 1
ATOM 2060 C CA . VAL A 1 309 ? 45.608 34.250 92.003 1.00 39.74 289 VAL A CA 1
ATOM 2061 C C . VAL A 1 309 ? 46.020 34.844 93.357 1.00 40.56 289 VAL A C 1
ATOM 2062 O O . VAL A 1 309 ? 46.915 34.309 94.015 1.00 41.24 289 VAL A O 1
ATOM 2066 N N . ALA A 1 310 ? 45.400 35.959 93.747 1.00 40.46 290 ALA A N 1
ATOM 2067 C CA . ALA A 1 310 ? 45.579 36.539 95.080 1.00 40.57 290 ALA A CA 1
ATOM 2068 C C . ALA A 1 310 ? 44.505 36.008 96.044 1.00 40.64 290 ALA A C 1
ATOM 2069 O O . ALA A 1 310 ? 43.385 35.715 95.596 1.00 35.17 290 ALA A O 1
ATOM 2071 N N . PRO A 1 311 ? 44.830 35.899 97.365 1.00 41.30 291 PRO A N 1
ATOM 2072 C CA . PRO A 1 311 ? 43.827 35.449 98.348 1.00 43.04 291 PRO A CA 1
ATOM 2073 C C . PRO A 1 311 ? 42.535 36.272 98.263 1.00 43.37 291 PRO A C 1
ATOM 2074 O O . PRO A 1 311 ? 42.584 37.508 98.250 1.00 46.29 291 PRO A O 1
ATOM 2078 N N . GLY A 1 312 ? 41.402 35.581 98.164 1.00 43.05 292 GLY A N 1
ATOM 2079 C CA . GLY A 1 312 ? 40.097 36.229 98.036 1.00 42.11 292 GLY A CA 1
ATOM 2080 C C . GLY A 1 312 ? 39.509 36.105 96.646 1.00 43.54 292 GLY A C 1
ATOM 2081 O O . GLY A 1 312 ? 38.289 36.032 96.494 1.00 47.11 292 GLY A O 1
ATOM 2082 N N . GLN A 1 313 ? 40.385 36.081 95.642 1.00 41.66 293 GLN A N 1
ATOM 2083 C CA . GLN A 1 313 ? 39.997 35.904 94.243 1.00 42.25 293 GLN A CA 1
ATOM 2084 C C . GLN A 1 313 ? 39.692 34.450 93.914 1.00 39.44 293 GLN A C 1
ATOM 2085 O O . GLN A 1 313 ? 40.417 33.538 94.331 1.00 38.23 293 GLN A O 1
ATOM 2091 N N . GLY A 1 314 ? 38.622 34.257 93.150 1.00 37.78 294 GLY A N 1
ATOM 2092 C CA . GLY A 1 314 ? 38.340 32.985 92.491 1.00 37.26 294 GLY A CA 1
ATOM 2093 C C . GLY A 1 314 ? 38.805 33.066 91.045 1.00 36.83 294 GLY A C 1
ATOM 2094 O O . GLY A 1 314 ? 39.799 33.734 90.744 1.00 35.85 294 GLY A O 1
ATOM 2095 N N . ILE A 1 315 ? 38.058 32.410 90.155 1.00 34.97 295 ILE A N 1
ATOM 2096 C CA . ILE A 1 315 ? 38.369 32.293 88.715 1.00 36.28 295 ILE A CA 1
ATOM 2097 C C . ILE A 1 315 ? 38.483 33.652 87.993 1.00 36.31 295 ILE A C 1
ATOM 2098 O O . ILE A 1 315 ? 39.212 33.759 87.007 1.00 36.17 295 ILE A O 1
ATOM 2103 N N . GLU A 1 316 ? 37.794 34.674 88.511 1.00 34.16 296 GLU A N 1
ATOM 2104 C CA . GLU A 1 316 ? 37.925 36.060 88.032 1.00 36.65 296 GLU A CA 1
ATOM 2105 C C . GLU A 1 316 ? 39.342 36.641 88.193 1.00 36.12 296 GLU A C 1
ATOM 2106 O O . GLU A 1 316 ? 39.717 37.577 87.475 1.00 37.67 296 GLU A O 1
ATOM 2112 N N . GLY A 1 317 ? 40.108 36.079 89.128 1.00 35.33 297 GLY A N 1
ATOM 2113 C CA . GLY A 1 317 ? 41.519 36.419 89.325 1.00 35.21 297 GLY A CA 1
ATOM 2114 C C . GLY A 1 317 ? 42.418 35.962 88.189 1.00 35.62 297 GLY A C 1
ATOM 2115 O O . GLY A 1 317 ? 43.500 36.525 87.999 1.00 34.50 297 GLY A O 1
ATOM 2116 N N . LEU A 1 318 ? 41.978 34.948 87.436 1.00 33.85 298 LEU A N 1
ATOM 2117 C CA . LEU A 1 318 ? 42.740 34.450 86.278 1.00 35.90 298 LEU A CA 1
ATOM 2118 C C . LEU A 1 318 ? 42.570 35.349 85.061 1.00 36.25 298 LEU A C 1
ATOM 2119 O O . LEU A 1 318 ? 41.449 35.647 84.645 1.00 33.14 298 LEU A O 1
ATOM 2124 N N . ASP A 1 319 ? 43.701 35.751 84.489 1.00 37.23 299 ASP A N 1
ATOM 2125 C CA . ASP A 1 319 ? 43.722 36.597 83.320 1.00 36.34 299 ASP A CA 1
ATOM 2126 C C . ASP A 1 319 ? 43.911 35.712 82.091 1.00 36.79 299 ASP A C 1
ATOM 2127 O O . ASP A 1 319 ? 45.039 35.331 81.742 1.00 36.84 299 ASP A O 1
ATOM 2132 N N . ILE A 1 320 ? 42.790 35.382 81.443 1.00 35.25 300 ILE A N 1
ATOM 2133 C CA . ILE A 1 320 ? 42.763 34.378 80.379 1.00 33.86 300 ILE A CA 1
ATOM 2134 C C . ILE A 1 320 ? 43.259 34.941 79.044 1.00 34.80 300 ILE A C 1
ATOM 2135 O O . ILE A 1 320 ? 42.845 36.021 78.613 1.00 33.75 300 ILE A O 1
ATOM 2140 N N . ILE A 1 321 ? 44.169 34.198 78.420 1.00 34.21 301 ILE A N 1
ATOM 2141 C CA . ILE A 1 321 ? 44.624 34.473 77.058 1.00 34.72 301 ILE A CA 1
ATOM 2142 C C . ILE A 1 321 ? 43.645 33.802 76.096 1.00 35.03 301 ILE A C 1
ATOM 2143 O O . ILE A 1 321 ? 43.064 34.473 75.244 1.00 36.54 301 ILE A O 1
ATOM 2148 N N . ARG A 1 322 ? 43.466 32.489 76.251 1.00 35.28 302 ARG A N 1
ATOM 2149 C CA . ARG A 1 322 ? 42.597 31.693 75.368 1.00 36.85 302 ARG A CA 1
ATOM 2150 C C . ARG A 1 322 ? 42.345 30.287 75.892 1.00 35.09 302 ARG A C 1
ATOM 2151 O O . ARG A 1 322 ? 42.995 29.828 76.841 1.00 36.07 302 ARG A O 1
ATOM 2159 N N . HIS A 1 323 ? 41.403 29.616 75.232 1.00 34.21 303 HIS A N 1
ATOM 2160 C CA . HIS A 1 323 ? 41.111 28.213 75.424 1.00 33.98 303 HIS A CA 1
ATOM 2161 C C . HIS A 1 323 ? 41.739 27.421 74.279 1.00 34.00 303 HIS A C 1
ATOM 2162 O O . HIS A 1 323 ? 42.053 27.987 73.232 1.00 34.59 303 HIS A O 1
ATOM 2169 N N . GLY A 1 324 ? 41.930 26.119 74.478 1.00 33.57 304 GLY A N 1
ATOM 2170 C CA . GLY A 1 324 ? 42.389 25.254 73.394 1.00 35.08 304 GLY A CA 1
ATOM 2171 C C . GLY A 1 324 ? 42.130 23.782 73.618 1.00 34.36 304 GLY A C 1
ATOM 2172 O O . GLY A 1 324 ? 41.891 23.347 74.744 1.00 34.05 304 GLY A O 1
ATOM 2173 N N . VAL A 1 325 ? 42.173 23.019 72.530 1.00 34.42 305 VAL A N 1
ATOM 2174 C CA . VAL A 1 325 ? 41.919 21.580 72.566 1.00 36.36 305 VAL A CA 1
ATOM 2175 C C . VAL A 1 325 ? 42.837 20.897 71.559 1.00 36.77 305 VAL A C 1
ATOM 2176 O O . VAL A 1 325 ? 42.885 21.283 70.391 1.00 35.72 305 VAL A O 1
ATOM 2180 N N . GLY A 1 326 ? 43.562 19.884 72.026 1.00 37.43 306 GLY A N 1
ATOM 2181 C CA . GLY A 1 326 ? 44.297 18.989 71.138 1.00 38.05 306 GLY A CA 1
ATOM 2182 C C . GLY A 1 326 ? 43.900 17.548 71.361 1.00 37.40 306 GLY A C 1
ATOM 2183 O O . GLY A 1 326 ? 43.325 17.209 72.395 1.00 39.37 306 GLY A O 1
ATOM 2184 N N . LEU A 1 327 ? 44.234 16.695 70.398 1.00 36.86 307 LEU A N 1
ATOM 2185 C CA . LEU A 1 327 ? 43.947 15.263 70.499 1.00 34.59 307 LEU A CA 1
ATOM 2186 C C . LEU A 1 327 ? 45.226 14.437 70.571 1.00 33.51 307 LEU A C 1
ATOM 2187 O O . LEU A 1 327 ? 45.919 14.268 69.574 1.00 31.96 307 LEU A O 1
ATOM 2192 N N . ARG A 1 328 ? 45.524 13.897 71.750 1.00 35.06 308 ARG A N 1
ATOM 2193 C CA . ARG A 1 328 ? 46.723 13.057 71.916 1.00 36.77 308 ARG A CA 1
ATOM 2194 C C . ARG A 1 328 ? 46.627 11.819 71.009 1.00 37.69 308 ARG A C 1
ATOM 2195 O O . ARG A 1 328 ? 45.588 11.153 71.001 1.00 38.59 308 ARG A O 1
ATOM 2203 N N . PRO A 1 329 ? 47.686 11.532 70.215 1.00 38.72 309 PRO A N 1
ATOM 2204 C CA . PRO A 1 329 ? 47.670 10.335 69.369 1.00 38.63 309 PRO A CA 1
ATOM 2205 C C . PRO A 1 329 ? 47.996 9.064 70.166 1.00 40.91 309 PRO A C 1
ATOM 2206 O O . PRO A 1 329 ? 49.132 8.584 70.155 1.00 39.75 309 PRO A O 1
ATOM 2210 N N . VAL A 1 330 ? 46.988 8.533 70.859 1.00 40.04 310 VAL A N 1
ATOM 2211 C CA . VAL A 1 330 ? 47.159 7.317 71.665 1.00 41.21 310 VAL A CA 1
ATOM 2212 C C . VAL A 1 330 ? 47.149 6.082 70.769 1.00 43.76 310 VAL A C 1
ATOM 2213 O O . VAL A 1 330 ? 46.289 5.937 69.897 1.00 43.73 310 VAL A O 1
ATOM 2217 N N . ARG A 1 331 ? 48.140 5.217 70.969 1.00 47.38 311 ARG A N 1
ATOM 2218 C CA . ARG A 1 331 ? 48.167 3.903 70.335 1.00 49.07 311 ARG A CA 1
ATOM 2219 C C . ARG A 1 331 ? 48.212 2.819 71.409 1.00 50.07 311 ARG A C 1
ATOM 2220 O O . ARG A 1 331 ? 48.833 3.011 72.455 1.00 50.39 311 ARG A O 1
ATOM 2228 N N . GLU A 1 332 ? 47.549 1.692 71.143 1.00 51.43 312 GLU A N 1
ATOM 2229 C CA . GLU A 1 332 ? 47.450 0.575 72.096 1.00 53.50 312 GLU A CA 1
ATOM 2230 C C . GLU A 1 332 ? 48.814 0.090 72.594 1.00 51.50 312 GLU A C 1
ATOM 2231 O O . GLU A 1 332 ? 49.049 0.040 73.800 1.00 53.41 312 GLU A O 1
ATOM 2237 N N . ASP A 1 333 ? 49.704 -0.235 71.657 1.00 52.39 313 ASP A N 1
ATOM 2238 C CA . ASP A 1 333 ? 51.054 -0.726 71.958 1.00 52.64 313 ASP A CA 1
ATOM 2239 C C . ASP A 1 333 ? 52.092 0.383 72.190 1.00 52.37 313 ASP A C 1
ATOM 2240 O O . ASP A 1 333 ? 53.300 0.120 72.164 1.00 52.33 313 ASP A O 1
ATOM 2245 N N . GLY A 1 334 ? 51.627 1.612 72.425 1.00 51.02 314 GLY A N 1
ATOM 2246 C CA . GLY A 1 334 ? 52.515 2.773 72.541 1.00 50.12 314 GLY A CA 1
ATOM 2247 C C . GLY A 1 334 ? 53.102 3.166 71.191 1.00 49.22 314 GLY A C 1
ATOM 2248 O O . GLY A 1 334 ? 52.549 2.787 70.154 1.00 50.10 314 GLY A O 1
ATOM 2249 N N . PRO A 1 335 ? 54.220 3.929 71.187 1.00 48.18 315 PRO A N 1
ATOM 2250 C CA . PRO A 1 335 ? 54.864 4.384 69.942 1.00 45.87 315 PRO A CA 1
ATOM 2251 C C . PRO A 1 335 ? 55.343 3.265 69.013 1.00 44.95 315 PRO A C 1
ATOM 2252 O O . PRO A 1 335 ? 55.945 2.289 69.465 1.00 42.56 315 PRO A O 1
ATOM 2256 N N . ARG A 1 336 ? 55.049 3.420 67.724 1.00 44.10 316 ARG A N 1
ATOM 2257 C CA . ARG A 1 336 ? 55.458 2.469 66.696 1.00 43.43 316 ARG A CA 1
ATOM 2258 C C . ARG A 1 336 ? 56.697 3.009 65.992 1.00 43.15 316 ARG A C 1
ATOM 2259 O O . ARG A 1 336 ? 56.619 3.979 65.231 1.00 41.28 316 ARG A O 1
ATOM 2267 N N . ILE A 1 337 ? 57.843 2.391 66.273 1.00 43.75 317 ILE A N 1
ATOM 2268 C CA . ILE A 1 337 ? 59.101 2.725 65.593 1.00 45.67 317 ILE A CA 1
ATOM 2269 C C . ILE A 1 337 ? 59.703 1.454 64.991 1.00 46.54 317 ILE A C 1
ATOM 2270 O O . ILE A 1 337 ? 60.388 0.683 65.675 1.00 46.88 317 ILE A O 1
ATOM 2275 N N . GLU A 1 338 ? 59.406 1.244 63.708 1.00 46.84 318 GLU A N 1
ATOM 2276 C CA . GLU A 1 338 ? 59.835 0.067 62.957 1.00 49.72 318 GLU A CA 1
ATOM 2277 C C . GLU A 1 338 ? 59.862 0.347 61.456 1.00 49.80 318 GLU A C 1
ATOM 2278 O O . GLU A 1 338 ? 59.191 1.265 60.974 1.00 50.02 318 GLU A O 1
ATOM 2284 N N . LYS A 1 339 ? 60.645 -0.451 60.733 1.00 51.27 319 LYS A N 1
ATOM 2285 C CA . LYS A 1 339 ? 60.685 -0.401 59.274 1.00 53.21 319 LYS A CA 1
ATOM 2286 C C . LYS A 1 339 ? 59.540 -1.209 58.653 1.00 54.26 319 LYS A C 1
ATOM 2287 O O . LYS A 1 339 ? 59.066 -2.191 59.237 1.00 53.89 319 LYS A O 1
ATOM 2293 N N . GLU A 1 340 ? 59.096 -0.767 57.478 1.00 55.13 320 GLU A N 1
ATOM 2294 C CA . GLU A 1 340 ? 58.061 -1.446 56.698 1.00 56.15 320 GLU A CA 1
ATOM 2295 C C . GLU A 1 340 ? 58.225 -1.022 55.242 1.00 55.84 320 GLU A C 1
ATOM 2296 O O . GLU A 1 340 ? 58.323 0.175 54.947 1.00 57.72 320 GLU A O 1
ATOM 2302 N N . LEU A 1 341 ? 58.286 -2.003 54.344 1.00 56.22 321 LEU A N 1
ATOM 2303 C CA . LEU A 1 341 ? 58.290 -1.733 52.910 1.00 58.20 321 LEU A CA 1
ATOM 2304 C C . LEU A 1 341 ? 56.841 -1.642 52.425 1.00 59.65 321 LEU A C 1
ATOM 2305 O O . LEU A 1 341 ? 56.154 -2.661 52.285 1.00 60.50 321 LEU A O 1
ATOM 2310 N N . ILE A 1 342 ? 56.382 -0.410 52.211 1.00 58.28 322 ILE A N 1
ATOM 2311 C CA . ILE A 1 342 ? 55.038 -0.148 51.691 1.00 60.08 322 ILE A CA 1
ATOM 2312 C C . ILE A 1 342 ? 55.168 0.304 50.241 1.00 61.83 322 ILE A C 1
ATOM 2313 O O . ILE A 1 342 ? 55.861 1.286 49.948 1.00 62.79 322 ILE A O 1
ATOM 2318 N N . ASP A 1 343 ? 54.482 -0.423 49.355 1.00 64.50 323 ASP A N 1
ATOM 2319 C CA . ASP A 1 343 ? 54.636 -0.326 47.894 1.00 65.54 323 ASP A CA 1
ATOM 2320 C C . ASP A 1 343 ? 56.091 -0.585 47.478 1.00 65.30 323 ASP A C 1
ATOM 2321 O O . ASP A 1 343 ? 56.602 -1.687 47.700 1.00 70.34 323 ASP A O 1
ATOM 2326 N N . GLY A 1 344 ? 56.753 0.415 46.900 1.00 62.97 324 GLY A N 1
ATOM 2327 C CA . GLY A 1 344 ? 58.169 0.306 46.550 1.00 60.78 324 GLY A CA 1
ATOM 2328 C C . GLY A 1 344 ? 59.098 1.075 47.478 1.00 59.25 324 GLY A C 1
ATOM 2329 O O . GLY A 1 344 ? 60.307 1.132 47.236 1.00 58.79 324 GLY A O 1
ATOM 2330 N N . VAL A 1 345 ? 58.539 1.658 48.544 1.00 57.12 325 VAL A N 1
ATOM 2331 C CA . VAL A 1 345 ? 59.293 2.570 49.420 1.00 53.54 325 VAL A CA 1
ATOM 2332 C C . VAL A 1 345 ? 59.481 2.050 50.851 1.00 51.09 325 VAL A C 1
ATOM 2333 O O . VAL A 1 345 ? 58.548 1.510 51.465 1.00 46.25 325 VAL A O 1
ATOM 2337 N N . TRP A 1 346 ? 60.701 2.209 51.363 1.00 49.15 326 TRP A N 1
ATOM 2338 C CA . TRP A 1 346 ? 60.995 1.936 52.763 1.00 49.20 326 TRP A CA 1
ATOM 2339 C C . TRP A 1 346 ? 60.420 3.024 53.658 1.00 46.98 326 TRP A C 1
ATOM 2340 O O . TRP A 1 346 ? 60.726 4.208 53.486 1.00 46.05 326 TRP A O 1
ATOM 2351 N N . VAL A 1 347 ? 59.574 2.610 54.600 1.00 45.20 327 VAL A N 1
ATOM 2352 C CA . VAL A 1 347 ? 58.940 3.517 55.549 1.00 44.52 327 VAL A CA 1
ATOM 2353 C C . VAL A 1 347 ? 59.345 3.137 56.969 1.00 44.78 327 VAL A C 1
ATOM 2354 O O . VAL A 1 347 ? 59.114 2.006 57.415 1.00 45.65 327 VAL A O 1
ATOM 2358 N N . VAL A 1 348 ? 59.969 4.091 57.653 1.00 44.53 328 VAL A N 1
ATOM 2359 C CA . VAL A 1 348 ? 60.254 3.982 59.078 1.00 42.66 328 VAL A CA 1
ATOM 2360 C C . VAL A 1 348 ? 59.201 4.816 59.799 1.00 41.98 328 VAL A C 1
ATOM 2361 O O . VAL A 1 348 ? 59.163 6.038 59.660 1.00 40.30 328 VAL A O 1
ATOM 2365 N N . HIS A 1 349 ? 58.335 4.139 60.543 1.00 40.50 329 HIS A N 1
ATOM 2366 C CA . HIS A 1 349 ? 57.307 4.806 61.337 1.00 42.82 329 HIS A CA 1
ATOM 2367 C C . HIS A 1 349 ? 57.910 5.416 62.604 1.00 43.09 329 HIS A C 1
ATOM 2368 O O . HIS A 1 349 ? 58.898 4.897 63.136 1.00 43.66 329 HIS A O 1
ATOM 2375 N N . ASN A 1 350 ? 57.334 6.536 63.044 1.00 42.19 330 ASN A N 1
ATOM 2376 C CA . ASN A 1 350 ? 57.577 7.108 64.375 1.00 41.32 330 ASN A CA 1
ATOM 2377 C C . ASN A 1 350 ? 56.339 7.893 64.801 1.00 41.35 330 ASN A C 1
ATOM 2378 O O . ASN A 1 350 ? 56.293 9.131 64.696 1.00 39.37 330 ASN A O 1
ATOM 2383 N N . TYR A 1 351 ? 55.327 7.155 65.262 1.00 40.15 331 TYR A N 1
ATOM 2384 C CA . TYR A 1 351 ? 54.046 7.752 65.647 1.00 40.73 331 TYR A CA 1
ATOM 2385 C C . TYR A 1 351 ? 53.387 7.031 66.825 1.00 39.97 331 TYR A C 1
ATOM 2386 O O . TYR A 1 351 ? 53.821 5.944 67.213 1.00 40.54 331 TYR A O 1
ATOM 2395 N N . GLY A 1 352 ? 52.343 7.643 67.384 1.00 38.76 332 GLY A N 1
ATOM 2396 C CA . GLY A 1 352 ? 51.573 7.035 68.481 1.00 38.43 332 GLY A CA 1
ATOM 2397 C C . GLY A 1 352 ? 52.168 7.335 69.845 1.00 39.73 332 GLY A C 1
ATOM 2398 O O . GLY A 1 352 ? 52.375 6.428 70.664 1.00 38.05 332 GLY A O 1
ATOM 2399 N N . HIS A 1 353 ? 52.425 8.618 70.090 1.00 39.09 333 HIS A N 1
ATOM 2400 C CA . HIS A 1 353 ? 53.134 9.061 71.289 1.00 37.89 333 HIS A CA 1
ATOM 2401 C C . HIS A 1 353 ? 52.220 9.525 72.438 1.00 38.76 333 HIS A C 1
ATOM 2402 O O . HIS A 1 353 ? 52.712 9.944 73.489 1.00 38.60 333 HIS A O 1
ATOM 2409 N N . GLY A 1 354 ? 50.902 9.461 72.226 1.00 37.48 334 GLY A N 1
ATOM 2410 C CA . GLY A 1 354 ? 49.910 9.809 73.246 1.00 35.53 334 GLY A CA 1
ATOM 2411 C C . GLY A 1 354 ? 50.132 11.175 73.855 1.00 36.43 334 GLY A C 1
ATOM 2412 O O . GLY A 1 354 ? 50.292 12.166 73.131 1.00 38.00 334 GLY A O 1
ATOM 2413 N N . GLY A 1 355 ? 50.173 11.220 75.185 1.00 34.79 335 GLY A N 1
ATOM 2414 C CA . GLY A 1 355 ? 50.440 12.463 75.915 1.00 35.35 335 GLY A CA 1
ATOM 2415 C C . GLY A 1 355 ? 51.892 12.628 76.345 1.00 35.69 335 GLY A C 1
ATOM 2416 O O . GLY A 1 355 ? 52.178 13.392 77.261 1.00 34.21 335 GLY A O 1
ATOM 2417 N N . TYR A 1 356 ? 52.804 11.923 75.676 1.00 37.79 336 TYR A N 1
ATOM 2418 C CA . TYR A 1 356 ? 54.228 11.899 76.073 1.00 37.44 336 TYR A CA 1
ATOM 2419 C C . TYR A 1 356 ? 55.199 12.074 74.893 1.00 37.27 336 TYR A C 1
ATOM 2420 O O . TYR A 1 356 ? 56.359 11.630 74.947 1.00 35.99 336 TYR A O 1
ATOM 2429 N N . GLY A 1 357 ? 54.724 12.739 73.841 1.00 34.73 337 GLY A N 1
ATOM 2430 C CA . GLY A 1 357 ? 55.505 12.945 72.620 1.00 36.82 337 GLY A CA 1
ATOM 2431 C C . GLY A 1 357 ? 56.729 13.826 72.767 1.00 36.37 337 GLY A C 1
ATOM 2432 O O . GLY A 1 357 ? 57.733 13.614 72.079 1.00 36.64 337 GLY A O 1
ATOM 2433 N N . TYR A 1 358 ? 56.634 14.818 73.650 1.00 37.12 338 TYR A N 1
ATOM 2434 C CA . TYR A 1 358 ? 57.749 15.712 73.963 1.00 37.83 338 TYR A CA 1
ATOM 2435 C C . TYR A 1 358 ? 58.740 15.027 74.900 1.00 38.47 338 TYR A C 1
ATOM 2436 O O . TYR A 1 358 ? 59.938 15.011 74.622 1.00 35.94 338 TYR A O 1
ATOM 2445 N N . GLN A 1 359 ? 58.233 14.456 75.995 1.00 39.48 339 GLN A N 1
ATOM 2446 C CA . GLN A 1 359 ? 59.078 13.785 76.992 1.00 39.59 339 GLN A CA 1
ATOM 2447 C C . GLN A 1 359 ? 59.704 12.464 76.524 1.00 38.95 339 GLN A C 1
ATOM 2448 O O . GLN A 1 359 ? 60.563 11.916 77.221 1.00 40.60 339 GLN A O 1
ATOM 2454 N N . THR A 1 360 ? 59.279 11.969 75.357 1.00 35.82 340 THR A N 1
ATOM 2455 C CA . THR A 1 360 ? 59.939 10.840 74.678 1.00 36.60 340 THR A CA 1
ATOM 2456 C C . THR A 1 360 ? 60.582 11.214 73.330 1.0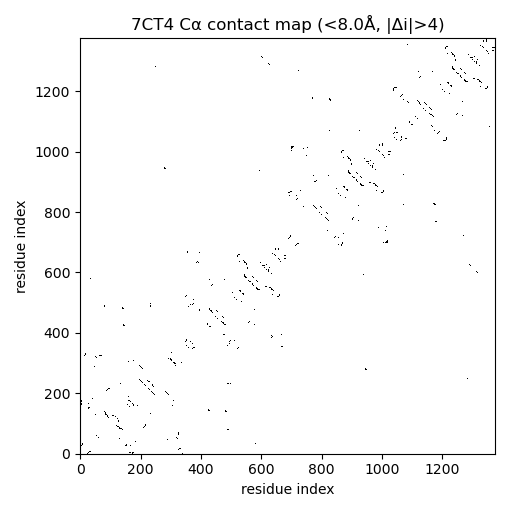0 35.67 340 THR A C 1
ATOM 2457 O O . THR A 1 360 ? 61.131 10.342 72.661 1.00 37.94 340 THR A O 1
ATOM 2461 N N . SER A 1 361 ? 60.524 12.497 72.952 1.00 36.33 341 SER A N 1
ATOM 2462 C CA . SER A 1 361 ? 60.905 12.963 71.606 1.00 36.40 341 SER A CA 1
ATOM 2463 C C . SER A 1 361 ? 62.295 12.515 71.160 1.00 37.35 341 SER A C 1
ATOM 2464 O O . SER A 1 361 ? 62.443 11.938 70.089 1.00 36.75 341 SER A O 1
ATOM 2467 N N . PHE A 1 362 ? 63.299 12.791 71.988 1.00 36.98 342 PHE A N 1
ATOM 2468 C CA . PHE A 1 362 ? 64.679 12.452 71.663 1.00 36.96 342 PHE A CA 1
ATOM 2469 C C . PHE A 1 362 ? 64.940 10.952 71.779 1.00 37.15 342 PHE A C 1
ATOM 2470 O O . PHE A 1 362 ? 65.556 10.368 70.892 1.00 37.12 342 PHE A O 1
ATOM 2478 N N . GLY A 1 363 ? 64.438 10.336 72.851 1.00 37.41 343 GLY A N 1
ATOM 2479 C CA . GLY A 1 363 ? 64.498 8.884 73.029 1.00 40.26 343 GLY A CA 1
ATOM 2480 C C . GLY A 1 363 ? 64.017 8.151 71.789 1.00 40.91 343 GLY A C 1
ATOM 2481 O O . GLY A 1 363 ? 64.751 7.338 71.220 1.00 41.00 343 GLY A O 1
ATOM 2482 N N . CYS A 1 364 ? 62.797 8.479 71.360 1.00 40.42 344 CYS A N 1
ATOM 2483 C CA . CYS A 1 364 ? 62.176 7.884 70.175 1.00 38.01 344 CYS A CA 1
ATOM 2484 C C . CYS A 1 364 ? 62.885 8.205 68.865 1.00 36.04 344 CYS A C 1
ATOM 2485 O O . CYS A 1 364 ? 63.028 7.327 68.011 1.00 32.61 344 CYS A O 1
ATOM 2488 N N . ALA A 1 365 ? 63.282 9.470 68.703 1.00 35.29 345 ALA A N 1
ATOM 2489 C CA . ALA A 1 365 ? 64.014 9.935 67.515 1.00 35.78 345 ALA A CA 1
ATOM 2490 C C . ALA A 1 365 ? 65.313 9.153 67.285 1.00 37.25 345 ALA A C 1
ATOM 2491 O O . ALA A 1 365 ? 65.618 8.779 66.149 1.00 36.68 345 ALA A O 1
ATOM 2493 N N . THR A 1 366 ? 66.057 8.921 68.372 1.00 39.83 346 THR A N 1
ATOM 2494 C CA . THR A 1 366 ? 67.326 8.174 68.348 1.00 41.38 346 THR A CA 1
ATOM 2495 C C . THR A 1 366 ? 67.110 6.752 67.827 1.00 41.41 346 THR A C 1
ATOM 2496 O O . THR A 1 366 ? 67.841 6.303 66.937 1.00 40.63 346 THR A O 1
ATOM 2500 N N . THR A 1 367 ? 66.082 6.078 68.356 1.00 40.08 347 THR A N 1
ATOM 2501 C CA . THR A 1 367 ? 65.710 4.721 67.914 1.00 41.80 347 THR A CA 1
ATOM 2502 C C . THR A 1 367 ? 65.322 4.695 66.431 1.00 40.97 347 THR A C 1
ATOM 2503 O O . THR A 1 367 ? 65.701 3.770 65.711 1.00 41.46 347 THR A O 1
ATOM 2507 N N . ALA A 1 368 ? 64.582 5.716 65.991 1.00 40.86 348 ALA A N 1
ATOM 2508 C CA . ALA A 1 368 ? 64.173 5.863 64.590 1.00 40.70 348 ALA A CA 1
ATOM 2509 C C . ALA A 1 368 ? 65.362 5.973 63.637 1.00 40.00 348 ALA A C 1
ATOM 2510 O O . ALA A 1 368 ? 65.349 5.367 62.560 1.00 39.65 348 ALA A O 1
ATOM 2512 N N . VAL A 1 369 ? 66.382 6.732 64.052 1.00 43.02 349 VAL A N 1
ATOM 2513 C CA . VAL A 1 369 ? 67.651 6.898 63.316 1.00 42.50 349 VAL A CA 1
ATOM 2514 C C . VAL A 1 369 ? 68.360 5.541 63.141 1.00 44.37 349 VAL A C 1
ATOM 2515 O O . VAL A 1 369 ? 68.803 5.202 62.033 1.00 43.50 349 VAL A O 1
ATOM 2519 N N . GLU A 1 370 ? 68.441 4.774 64.231 1.00 45.78 350 GLU A N 1
ATOM 2520 C CA . GLU A 1 370 ? 68.948 3.392 64.202 1.00 47.64 350 GLU A CA 1
ATOM 2521 C C . GLU A 1 370 ? 68.177 2.501 63.210 1.00 46.88 350 GLU A C 1
ATOM 2522 O O . GLU A 1 370 ? 68.795 1.792 62.409 1.00 44.43 350 GLU A O 1
ATOM 2528 N N . VAL A 1 371 ? 66.843 2.560 63.265 1.00 47.62 351 VAL A N 1
ATOM 2529 C CA . VAL A 1 371 ? 65.960 1.849 62.317 1.00 47.14 351 VAL A CA 1
ATOM 2530 C C . VAL A 1 371 ? 66.178 2.330 60.863 1.00 48.38 351 VAL A C 1
ATOM 2531 O O . VAL A 1 371 ? 66.281 1.503 59.948 1.00 50.21 351 VAL A O 1
ATOM 2535 N N . VAL A 1 372 ? 66.269 3.651 60.668 1.00 48.98 352 VAL A N 1
ATOM 2536 C CA . VAL A 1 372 ? 66.566 4.268 59.354 1.00 47.42 352 VAL A CA 1
ATOM 2537 C C . VAL A 1 372 ? 67.897 3.760 58.769 1.00 49.11 352 VAL A C 1
ATOM 2538 O O . VAL A 1 372 ? 67.939 3.317 57.611 1.00 48.72 352 VAL A O 1
ATOM 2542 N N . ARG A 1 373 ? 68.957 3.813 59.582 1.00 50.77 353 ARG A N 1
ATOM 2543 C CA . ARG A 1 373 ? 70.306 3.405 59.171 1.00 49.92 353 ARG A CA 1
ATOM 2544 C C . ARG A 1 373 ? 70.348 1.950 58.700 1.00 49.27 353 ARG A C 1
ATOM 2545 O O . ARG A 1 373 ? 70.954 1.649 57.666 1.00 45.83 353 ARG A O 1
ATOM 2547 N N . GLU A 1 374 ? 69.679 1.067 59.445 1.00 49.87 354 GLU A N 1
ATOM 2548 C CA . GLU A 1 374 ? 69.579 -0.348 59.086 1.00 51.30 354 GLU A CA 1
ATOM 2549 C C . GLU A 1 374 ? 68.867 -0.519 57.744 1.00 51.87 354 GLU A C 1
ATOM 2550 O O . GLU A 1 374 ? 69.404 -1.160 56.837 1.00 51.11 354 GLU A O 1
ATOM 2552 N N . ALA A 1 375 ? 67.693 0.107 57.622 1.00 52.18 355 ALA A N 1
ATOM 2553 C CA . ALA A 1 375 ? 66.854 0.078 56.416 1.00 52.51 355 ALA A CA 1
ATOM 2554 C C . ALA A 1 375 ? 67.551 0.560 55.139 1.00 52.39 355 ALA A C 1
ATOM 2555 O O . ALA A 1 375 ? 67.178 0.153 54.037 1.00 54.43 355 ALA A O 1
ATOM 2557 N N . LEU A 1 376 ? 68.555 1.423 55.300 1.00 53.29 356 LEU A N 1
ATOM 2558 C CA . LEU A 1 376 ? 69.375 1.920 54.189 1.00 55.28 356 LEU A CA 1
ATOM 2559 C C . LEU A 1 376 ? 70.262 0.837 53.561 1.00 56.91 356 LEU A C 1
ATOM 2560 O O . LEU A 1 376 ? 70.592 0.916 52.373 1.00 56.32 356 LEU A O 1
ATOM 2565 N N . GLN A 1 377 ? 70.644 -0.155 54.367 1.00 58.93 357 GLN A N 1
ATOM 2566 C CA . GLN A 1 377 ? 71.326 -1.356 53.881 1.00 59.72 357 GLN A CA 1
ATOM 2567 C C . GLN A 1 377 ? 70.301 -2.452 53.550 1.00 59.28 357 GLN A C 1
ATOM 2568 O O . GLN A 1 377 ? 69.818 -2.551 52.420 1.00 59.69 357 GLN A O 1
ATOM 2570 N N . SER B 1 19 ? 79.005 55.701 90.801 1.00 72.68 -1 SER B N 1
ATOM 2571 C CA . SER B 1 19 ? 80.250 54.936 90.478 1.00 74.71 -1 SER B CA 1
ATOM 2572 C C . SER B 1 19 ? 80.130 53.421 90.724 1.00 74.63 -1 SER B C 1
ATOM 2573 O O . SER B 1 19 ? 81.121 52.681 90.640 1.00 72.93 -1 SER B O 1
ATOM 2575 N N . HIS B 1 20 ? 78.910 52.980 91.034 1.00 74.18 0 HIS B N 1
ATOM 2576 C CA . HIS B 1 20 ? 78.509 51.579 90.910 1.00 71.10 0 HIS B CA 1
ATOM 2577 C C . HIS B 1 20 ? 78.138 51.332 89.443 1.00 67.67 0 HIS B C 1
ATOM 2578 O O . HIS B 1 20 ? 77.957 52.291 88.679 1.00 67.63 0 HIS B O 1
ATOM 2585 N N . MET B 1 21 ? 78.046 50.058 89.052 1.00 64.25 1 MET B N 1
ATOM 2586 C CA . MET B 1 21 ? 77.676 49.651 87.689 1.00 61.81 1 MET B CA 1
ATOM 2587 C C . MET B 1 21 ? 76.387 50.325 87.203 1.00 60.62 1 MET B C 1
ATOM 2588 O O . MET B 1 21 ? 75.304 50.085 87.749 1.00 61.84 1 MET B O 1
ATOM 2590 N N . ALA B 1 22 ? 76.531 51.182 86.188 1.00 58.41 2 ALA B N 1
ATOM 2591 C CA . ALA B 1 22 ? 75.434 52.008 85.665 1.00 56.10 2 ALA B CA 1
ATOM 2592 C C . ALA B 1 22 ? 74.369 51.166 84.965 1.00 54.09 2 ALA B C 1
ATOM 2593 O O . ALA B 1 22 ? 74.661 50.443 84.004 1.00 48.89 2 ALA B O 1
ATOM 2595 N N . THR B 1 23 ? 73.140 51.265 85.469 1.00 52.09 3 THR B N 1
ATOM 2596 C CA . THR B 1 23 ? 72.031 50.431 85.005 1.00 51.65 3 THR B CA 1
ATOM 2597 C C . THR B 1 23 ? 70.823 51.274 84.628 1.00 49.55 3 THR B C 1
ATOM 2598 O O . THR B 1 23 ? 70.530 52.287 85.275 1.00 47.83 3 THR B O 1
ATOM 2602 N N . ASN B 1 24 ? 70.139 50.842 83.569 1.00 45.48 4 ASN B N 1
ATOM 2603 C CA . ASN B 1 24 ? 68.871 51.422 83.152 1.00 44.40 4 ASN B CA 1
ATOM 2604 C C . ASN B 1 24 ? 67.825 50.316 83.131 1.00 41.82 4 ASN B C 1
ATOM 2605 O O . ASN B 1 24 ? 67.929 49.370 82.337 1.00 38.50 4 ASN B O 1
ATOM 2610 N N . ASN B 1 25 ? 66.835 50.432 84.017 1.00 37.21 5 ASN B N 1
ATOM 2611 C CA . ASN B 1 25 ? 65.728 49.489 84.060 1.00 36.95 5 ASN B CA 1
ATOM 2612 C C . ASN B 1 25 ? 64.660 49.933 83.063 1.00 35.03 5 ASN B C 1
ATOM 2613 O O . ASN B 1 25 ? 64.001 50.949 83.254 1.00 33.00 5 ASN B O 1
ATOM 2618 N N . ILE B 1 26 ? 64.546 49.173 81.978 1.00 34.30 6 ILE B N 1
ATOM 2619 C CA . ILE B 1 26 ? 63.649 49.486 80.864 1.00 34.01 6 ILE B CA 1
ATOM 2620 C C . ILE B 1 26 ? 62.563 48.415 80.773 1.00 33.25 6 ILE B C 1
ATOM 2621 O O . ILE B 1 26 ? 62.861 47.225 80.799 1.00 34.96 6 ILE B O 1
ATOM 2626 N N . VAL B 1 27 ? 61.305 48.850 80.700 1.00 31.71 7 VAL B N 1
ATOM 2627 C CA . VAL B 1 27 ? 60.220 47.952 80.328 1.00 31.77 7 VAL B CA 1
ATOM 2628 C C . VAL B 1 27 ? 59.828 48.232 78.889 1.00 31.52 7 VAL B C 1
ATOM 2629 O O . VAL B 1 27 ? 59.450 49.350 78.545 1.00 31.07 7 VAL B O 1
ATOM 2633 N N . VAL B 1 28 ? 59.939 47.207 78.054 1.00 32.52 8 VAL B N 1
ATOM 2634 C CA . VAL B 1 28 ? 59.393 47.267 76.715 1.00 32.63 8 VAL B CA 1
ATOM 2635 C C . VAL B 1 28 ? 57.953 46.759 76.788 1.00 33.98 8 VAL B C 1
ATOM 2636 O O . VAL B 1 28 ? 57.684 45.586 77.076 1.00 34.82 8 VAL B O 1
ATOM 2640 N N . LEU B 1 29 ? 57.030 47.667 76.527 1.00 35.70 9 LEU B N 1
ATOM 2641 C CA . LEU B 1 29 ? 55.618 47.335 76.523 1.00 35.87 9 LEU B CA 1
ATOM 2642 C C . LEU B 1 29 ? 55.195 46.889 75.125 1.00 34.72 9 LEU B C 1
ATOM 2643 O O . LEU B 1 29 ? 55.015 47.713 74.226 1.00 36.19 9 LEU B O 1
ATOM 2648 N N . GLY B 1 30 ? 55.034 45.579 74.963 1.00 33.38 10 GLY B N 1
ATOM 2649 C CA . GLY B 1 30 ? 54.636 44.981 73.690 1.00 33.02 10 GLY B CA 1
ATOM 2650 C C . GLY B 1 30 ? 55.642 43.979 73.163 1.00 34.50 10 GLY B C 1
ATOM 2651 O O . GLY B 1 30 ? 56.858 44.184 73.299 1.00 33.90 10 GLY B O 1
ATOM 2652 N N . ALA B 1 31 ? 55.127 42.903 72.564 1.00 32.78 11 ALA B N 1
ATOM 2653 C CA . ALA B 1 31 ? 55.961 41.825 72.008 1.00 34.46 11 ALA B CA 1
ATOM 2654 C C . ALA B 1 31 ? 55.601 41.432 70.562 1.00 34.04 11 ALA B C 1
ATOM 2655 O O . ALA B 1 31 ? 55.655 40.247 70.191 1.00 33.86 11 ALA B O 1
ATOM 2657 N N . GLY B 1 32 ? 55.219 42.428 69.761 1.00 35.09 12 GLY B N 1
ATOM 2658 C CA . GLY B 1 32 ? 55.175 42.294 68.296 1.00 33.51 12 GLY B CA 1
ATOM 2659 C C . GLY B 1 32 ? 56.519 42.756 67.742 1.00 33.37 12 GLY B C 1
ATOM 2660 O O . GLY B 1 32 ? 57.431 43.037 68.529 1.00 32.19 12 GLY B O 1
ATOM 2661 N N . VAL B 1 33 ? 56.653 42.861 66.414 1.00 34.61 13 VAL B N 1
ATOM 2662 C CA . VAL B 1 33 ? 57.967 43.243 65.821 1.00 34.36 13 VAL B CA 1
ATOM 2663 C C . VAL B 1 33 ? 58.581 44.514 66.375 1.00 33.43 13 VAL B C 1
ATOM 2664 O O . VAL B 1 33 ? 59.783 44.529 66.648 1.00 33.96 13 VAL B O 1
ATOM 2668 N N . SER B 1 34 ? 57.770 45.565 66.527 1.00 32.09 14 SER B N 1
ATOM 2669 C CA . SER B 1 34 ? 58.224 46.822 67.116 1.00 32.35 14 SER B CA 1
ATOM 2670 C C . SER B 1 34 ? 58.809 46.592 68.503 1.00 32.43 14 SER B C 1
ATOM 2671 O O . SER B 1 34 ? 59.961 46.962 68.747 1.00 32.19 14 SER B O 1
ATOM 2674 N N . GLY B 1 35 ? 58.029 45.964 69.392 1.00 31.18 15 GLY B N 1
ATOM 2675 C CA . GLY B 1 35 ? 58.482 45.673 70.763 1.00 31.76 15 GLY B CA 1
ATOM 2676 C C . GLY B 1 35 ? 59.733 44.815 70.811 1.00 34.54 15 GLY B C 1
ATOM 2677 O O . GLY B 1 35 ? 60.684 45.123 71.543 1.00 35.31 15 GLY B O 1
ATOM 2678 N N . LEU B 1 36 ? 59.730 43.749 70.015 1.00 33.18 16 LEU B N 1
ATOM 2679 C CA . LEU B 1 36 ? 60.788 42.737 70.029 1.00 32.53 16 LEU B CA 1
ATOM 2680 C C . LEU B 1 36 ? 62.102 43.211 69.412 1.00 32.05 16 LEU B C 1
ATOM 2681 O O . LEU B 1 36 ? 63.174 42.971 69.980 1.00 32.12 16 LEU B O 1
ATOM 2686 N N . THR B 1 37 ? 62.013 43.872 68.256 1.00 32.70 17 THR B N 1
ATOM 2687 C CA . THR B 1 37 ? 63.195 44.425 67.565 1.00 34.03 17 THR B CA 1
ATOM 2688 C C . THR B 1 37 ? 63.849 45.511 68.418 1.00 33.32 17 THR B C 1
ATOM 2689 O O . THR B 1 37 ? 65.073 45.582 68.507 1.00 34.55 17 THR B O 1
ATOM 2693 N N . THR B 1 38 ? 63.021 46.342 69.052 1.00 33.47 18 THR B N 1
ATOM 2694 C CA . THR B 1 38 ? 63.514 47.414 69.915 1.00 33.22 18 THR B CA 1
ATOM 2695 C C . THR B 1 38 ? 64.139 46.851 71.196 1.00 33.41 18 THR B C 1
ATOM 2696 O O . THR B 1 38 ? 65.160 47.365 71.640 1.00 33.88 18 THR B O 1
ATOM 2700 N N . ALA B 1 39 ? 63.528 45.796 71.755 1.00 32.60 19 ALA B N 1
ATOM 2701 C CA . ALA B 1 39 ? 64.066 45.047 72.898 1.00 33.93 19 ALA B CA 1
ATOM 2702 C C . ALA B 1 39 ? 65.455 44.496 72.582 1.00 33.24 19 ALA B C 1
ATOM 2703 O O . ALA B 1 39 ? 66.386 44.676 73.371 1.00 32.00 19 ALA B O 1
ATOM 2705 N N . TRP B 1 40 ? 65.573 43.862 71.416 1.00 33.69 20 TRP B N 1
ATOM 2706 C CA . TRP B 1 40 ? 66.807 43.231 70.981 1.00 36.59 20 TRP B CA 1
ATOM 2707 C C . TRP B 1 40 ? 67.938 44.240 70.801 1.00 35.88 20 TRP B C 1
ATOM 2708 O O . TRP B 1 40 ? 69.062 43.982 71.239 1.00 39.28 20 TRP B O 1
ATOM 2719 N N . LEU B 1 41 ? 67.630 45.379 70.177 1.00 36.69 21 LEU B N 1
ATOM 2720 C CA . LEU B 1 41 ? 68.616 46.441 69.966 1.00 37.53 21 LEU B CA 1
ATOM 2721 C C . LEU B 1 41 ? 69.059 47.090 71.276 1.00 37.49 21 LEU B C 1
ATOM 2722 O O . LEU B 1 41 ? 70.257 47.274 71.496 1.00 34.93 21 LEU B O 1
ATOM 2727 N N . LEU B 1 42 ? 68.099 47.387 72.157 1.00 37.75 22 LEU B N 1
ATOM 2728 C CA . LEU B 1 42 ? 68.400 47.857 73.517 1.00 36.70 22 LEU B CA 1
ATOM 2729 C C . LEU B 1 42 ? 69.211 46.852 74.346 1.00 36.63 22 LEU B C 1
ATOM 2730 O O . LEU B 1 42 ? 70.012 47.259 75.189 1.00 38.16 22 LEU B O 1
ATOM 2735 N N . SER B 1 43 ? 69.006 45.556 74.095 1.00 36.65 23 SER B N 1
ATOM 2736 C CA . SER B 1 43 ? 69.667 44.473 74.854 1.00 37.26 23 SER B CA 1
ATOM 2737 C C . SER B 1 43 ? 71.164 44.360 74.580 1.00 37.86 23 SER B C 1
ATOM 2738 O O . SER B 1 43 ? 71.909 43.830 75.401 1.00 35.75 23 SER B O 1
ATOM 2741 N N . LYS B 1 44 ? 71.581 44.874 73.425 1.00 39.63 24 LYS B N 1
ATOM 2742 C CA . LYS B 1 44 ? 72.983 44.902 73.023 1.00 40.53 24 LYS B CA 1
ATOM 2743 C C . LYS B 1 44 ? 73.809 45.944 73.810 1.00 40.99 24 LYS B C 1
ATOM 2744 O O . LYS B 1 44 ? 75.041 45.911 73.790 1.00 43.33 24 LYS B O 1
ATOM 2750 N N . ASP B 1 45 ? 73.116 46.850 74.504 1.00 42.29 25 ASP B N 1
ATOM 2751 C CA . ASP B 1 45 ? 73.714 47.744 75.499 1.00 41.35 25 ASP B CA 1
ATOM 2752 C C . ASP B 1 45 ? 73.640 46.996 76.840 1.00 42.28 25 ASP B C 1
ATOM 2753 O O . ASP B 1 45 ? 72.533 46.745 77.339 1.00 43.72 25 ASP B O 1
ATOM 2758 N N . PRO B 1 46 ? 74.807 46.634 77.431 1.00 42.62 26 PRO B N 1
ATOM 2759 C CA . PRO B 1 46 ? 74.820 45.895 78.705 1.00 41.15 26 PRO B CA 1
ATOM 2760 C C . PRO B 1 46 ? 74.308 46.717 79.891 1.00 40.04 26 PRO B C 1
ATOM 2761 O O . PRO B 1 46 ? 73.946 46.150 80.924 1.00 39.32 26 PRO B O 1
ATOM 2765 N N . SER B 1 47 ? 74.290 48.038 79.726 1.00 38.90 27 SER B N 1
ATOM 2766 C CA . SER B 1 47 ? 73.798 48.975 80.729 1.00 42.73 27 SER B CA 1
ATOM 2767 C C . SER B 1 47 ? 72.290 48.826 80.944 1.00 41.69 27 SER B C 1
ATOM 2768 O O . SER B 1 47 ? 71.789 49.112 82.029 1.00 44.21 27 SER B O 1
ATOM 2771 N N . ASN B 1 48 ? 71.579 48.381 79.906 1.00 41.59 28 ASN B N 1
ATOM 2772 C CA . ASN B 1 48 ? 70.131 48.182 79.980 1.00 39.35 28 ASN B CA 1
ATOM 2773 C C . ASN B 1 48 ? 69.749 46.845 80.637 1.00 38.45 28 ASN B C 1
ATOM 2774 O O . ASN B 1 48 ? 70.275 45.790 80.276 1.00 39.87 28 ASN B O 1
ATOM 2779 N N . LYS B 1 49 ? 68.857 46.924 81.625 1.00 39.30 29 LYS B N 1
ATOM 2780 C CA . LYS B 1 49 ? 68.168 45.769 82.205 1.00 40.19 29 LYS B CA 1
ATOM 2781 C C . LYS B 1 49 ? 66.732 45.851 81.705 1.00 38.15 29 LYS B C 1
ATOM 2782 O O . LYS B 1 49 ? 66.023 46.816 82.014 1.00 38.50 29 LYS B O 1
ATOM 2788 N N . ILE B 1 50 ? 66.323 44.852 80.921 1.00 36.20 30 ILE B N 1
ATOM 2789 C CA . ILE B 1 50 ? 65.094 44.917 80.110 1.00 36.54 30 ILE B CA 1
ATOM 2790 C C . ILE B 1 50 ? 64.088 43.809 80.423 1.00 36.14 30 ILE B C 1
ATOM 2791 O O . ILE B 1 50 ? 64.430 42.626 80.424 1.00 35.63 30 ILE B O 1
ATOM 2796 N N . THR B 1 51 ? 62.848 44.232 80.667 1.00 37.08 31 THR B N 1
ATOM 2797 C CA . THR B 1 51 ? 61.689 43.364 80.753 1.00 34.53 31 THR B CA 1
ATOM 2798 C C . THR B 1 51 ? 60.797 43.640 79.537 1.00 35.32 31 THR B C 1
ATOM 2799 O O . THR B 1 51 ? 60.476 44.795 79.250 1.00 34.15 31 THR B O 1
ATOM 2803 N N . VAL B 1 52 ? 60.407 42.587 78.823 1.00 34.83 32 VAL B N 1
ATOM 2804 C CA . VAL B 1 52 ? 59.326 42.716 77.840 1.00 34.78 32 VAL B CA 1
ATOM 2805 C C . VAL B 1 52 ? 58.035 42.269 78.514 1.00 35.09 32 VAL B C 1
ATOM 2806 O O . VAL B 1 52 ? 57.875 41.094 78.843 1.00 34.81 32 VAL B O 1
ATOM 2810 N N . ALA B 1 53 ? 57.148 43.233 78.756 1.00 35.50 33 ALA B N 1
ATOM 2811 C CA . ALA B 1 53 ? 55.815 42.958 79.303 1.00 34.18 33 ALA B CA 1
ATOM 2812 C C . ALA B 1 53 ? 54.770 43.170 78.205 1.00 34.75 33 ALA B C 1
ATOM 2813 O O . ALA B 1 53 ? 54.742 44.233 77.576 1.00 35.76 33 ALA B O 1
ATOM 2815 N N . ALA B 1 54 ? 53.930 42.154 77.978 1.00 33.21 34 ALA B N 1
ATOM 2816 C CA . ALA B 1 54 ? 52.964 42.147 76.867 1.00 34.44 34 ALA B CA 1
ATOM 2817 C C . ALA B 1 54 ? 51.750 41.243 77.087 1.00 34.42 34 ALA B C 1
ATOM 2818 O O . ALA B 1 54 ? 51.851 40.191 77.713 1.00 33.03 34 ALA B O 1
ATOM 2820 N N . LYS B 1 55 ? 50.616 41.666 76.527 1.00 34.38 35 LYS B N 1
ATOM 2821 C CA . LYS B 1 55 ? 49.361 40.926 76.603 1.00 33.45 35 LYS B CA 1
ATOM 2822 C C . LYS B 1 55 ? 49.419 39.680 75.728 1.00 33.37 35 LYS B C 1
ATOM 2823 O O . LYS B 1 55 ? 49.087 38.578 76.177 1.00 32.99 35 LYS B O 1
ATOM 2829 N N . HIS B 1 56 ? 49.861 39.870 74.487 1.00 31.37 36 HIS B N 1
ATOM 2830 C CA . HIS B 1 56 ? 50.041 38.782 73.546 1.00 31.96 36 HIS B CA 1
ATOM 2831 C C . HIS B 1 56 ? 51.519 38.619 73.178 1.00 31.11 36 HIS B C 1
ATOM 2832 O O . HIS B 1 56 ? 52.282 39.593 73.163 1.00 32.88 36 HIS B O 1
ATOM 2839 N N . MET B 1 57 ? 51.904 37.374 72.926 1.00 33.81 37 MET B N 1
ATOM 2840 C CA . MET B 1 57 ? 53.296 36.973 72.660 1.00 33.10 37 MET B CA 1
ATOM 2841 C C . MET B 1 57 ? 53.310 36.111 71.416 1.00 34.01 37 MET B C 1
ATOM 2842 O O . MET B 1 57 ? 52.250 35.626 71.017 1.00 35.19 37 MET B O 1
ATOM 2847 N N . PRO B 1 58 ? 54.501 35.893 70.799 1.00 35.67 38 PRO B N 1
ATOM 2848 C CA . PRO B 1 58 ? 54.582 34.944 69.688 1.00 35.85 38 PRO B CA 1
ATOM 2849 C C . PRO B 1 58 ? 53.991 33.568 70.018 1.00 36.19 38 PRO B C 1
ATOM 2850 O O . PRO B 1 58 ? 54.213 33.028 71.110 1.00 39.42 38 PRO B O 1
ATOM 2854 N N . GLY B 1 59 ? 53.219 33.042 69.075 1.00 35.55 39 GLY B N 1
ATOM 2855 C CA . GLY B 1 59 ? 52.426 31.828 69.281 1.00 34.38 39 GLY B CA 1
ATOM 2856 C C . GLY B 1 59 ? 50.945 32.088 69.501 1.00 34.16 39 GLY B C 1
ATOM 2857 O O . GLY B 1 59 ? 50.130 31.177 69.327 1.00 32.35 39 GLY B O 1
ATOM 2858 N N . ASP B 1 60 ? 50.608 33.314 69.911 1.00 35.56 40 ASP B N 1
ATOM 2859 C CA . ASP B 1 60 ? 49.220 33.772 70.050 1.00 36.30 40 ASP B CA 1
ATOM 2860 C C . ASP B 1 60 ? 48.681 34.277 68.721 1.00 37.36 40 ASP B C 1
ATOM 2861 O O . ASP B 1 60 ? 49.406 34.921 67.962 1.00 39.12 40 ASP B O 1
ATOM 2866 N N . TYR B 1 61 ? 47.402 34.004 68.463 1.00 37.92 41 TYR B N 1
ATOM 2867 C CA . TYR B 1 61 ? 46.656 34.668 67.386 1.00 38.66 41 TYR B CA 1
ATOM 2868 C C . TYR B 1 61 ? 45.478 35.435 67.975 1.00 38.51 41 TYR B C 1
ATOM 2869 O O . TYR B 1 61 ? 44.666 34.858 68.689 1.00 37.72 41 TYR B O 1
ATOM 2878 N N . ASP B 1 62 ? 45.415 36.737 67.685 1.00 36.53 42 ASP B N 1
ATOM 2879 C CA . ASP B 1 62 ? 44.387 37.638 68.221 1.00 36.62 42 ASP B CA 1
ATOM 2880 C C . ASP B 1 62 ? 44.360 38.893 67.368 1.00 37.85 42 ASP B C 1
ATOM 2881 O O . ASP B 1 62 ? 45.406 39.302 66.858 1.00 38.51 42 ASP B O 1
ATOM 2886 N N . ILE B 1 63 ? 43.185 39.517 67.214 1.00 39.70 43 ILE B N 1
ATOM 2887 C CA . ILE B 1 63 ? 43.089 40.771 66.419 1.00 39.81 43 ILE B CA 1
ATOM 2888 C C . ILE B 1 63 ? 43.736 41.987 67.053 1.00 39.20 43 ILE B C 1
ATOM 2889 O O . ILE B 1 63 ? 44.021 42.969 66.360 1.00 38.18 43 ILE B O 1
ATOM 2894 N N . GLU B 1 64 ? 43.937 41.929 68.367 1.00 38.54 44 GLU B N 1
ATOM 2895 C CA . GLU B 1 64 ? 44.657 42.965 69.089 1.00 38.96 44 GLU B CA 1
ATOM 2896 C C . GLU B 1 64 ? 46.175 42.881 68.870 1.00 38.40 44 GLU B C 1
ATOM 2897 O O . GLU B 1 64 ? 46.909 43.774 69.296 1.00 42.40 44 GLU B O 1
ATOM 2903 N N . TYR B 1 65 ? 46.631 41.819 68.207 1.00 34.50 45 TYR B N 1
ATOM 2904 C CA . TYR B 1 65 ? 48.059 41.546 68.014 1.00 33.90 45 TYR B CA 1
ATOM 2905 C C . TYR B 1 65 ? 48.360 41.423 66.526 1.00 33.01 45 TYR B C 1
ATOM 2906 O O . TYR B 1 65 ? 48.134 40.376 65.929 1.00 32.85 45 TYR B O 1
ATOM 2915 N N . CYS B 1 66 ? 48.866 42.501 65.930 1.00 32.87 46 CYS B N 1
ATOM 2916 C CA . CYS B 1 66 ? 48.990 42.568 64.470 1.00 33.02 46 CYS B CA 1
ATOM 2917 C C . CYS B 1 66 ? 50.088 41.664 63.875 1.00 32.28 46 CYS B C 1
ATOM 2918 O O . CYS B 1 66 ? 49.905 41.087 62.802 1.00 30.99 46 CYS B O 1
ATOM 2921 N N . SER B 1 67 ? 51.217 41.542 64.571 1.00 32.89 47 SER B N 1
ATOM 2922 C CA . SER B 1 67 ? 52.423 40.928 63.970 1.00 32.19 47 SER B CA 1
ATOM 2923 C C . SER B 1 67 ? 52.301 39.523 63.347 1.00 31.70 47 SER B C 1
ATOM 2924 O O . SER B 1 67 ? 52.851 39.316 62.258 1.00 31.50 47 SER B O 1
ATOM 2927 N N . PRO B 1 68 ? 51.592 38.563 64.007 1.00 31.80 48 PRO B N 1
ATOM 2928 C CA . PRO B 1 68 ? 51.500 37.234 63.379 1.00 33.12 48 PRO B CA 1
ATOM 2929 C C . PRO B 1 68 ? 50.620 37.156 62.124 1.00 33.31 48 PRO B C 1
ATOM 2930 O O . PRO B 1 68 ? 50.680 36.163 61.402 1.00 37.40 48 PRO B O 1
ATOM 2934 N N . TRP B 1 69 ? 49.826 38.193 61.864 1.00 35.11 49 TRP B N 1
ATOM 2935 C CA . TRP B 1 69 ? 48.952 38.227 60.690 1.00 34.67 49 TRP B CA 1
ATOM 2936 C C . TRP B 1 69 ? 49.680 38.655 59.412 1.00 35.28 49 TRP B C 1
ATOM 2937 O O . TRP B 1 69 ? 49.168 38.449 58.307 1.00 37.41 49 TRP B O 1
ATOM 2948 N N . ALA B 1 70 ? 50.861 39.249 59.574 1.00 35.77 50 ALA B N 1
ATOM 2949 C CA . ALA B 1 70 ? 51.629 39.809 58.458 1.00 34.90 50 ALA B CA 1
ATOM 2950 C C . ALA B 1 70 ? 52.189 38.728 57.535 1.00 36.26 50 ALA B C 1
ATOM 2951 O O . ALA B 1 70 ? 52.400 37.600 57.971 1.00 34.77 50 ALA B O 1
ATOM 2953 N N . GLY B 1 71 ? 52.409 39.087 56.265 1.00 36.59 51 GLY B N 1
ATOM 2954 C CA . GLY B 1 71 ? 52.908 38.169 55.228 1.00 37.46 51 GLY B CA 1
ATOM 2955 C C . GLY B 1 71 ? 54.136 37.324 55.581 1.00 37.96 51 GLY B C 1
ATOM 2956 O O . GLY B 1 71 ? 54.035 36.108 55.649 1.00 39.71 51 GLY B O 1
ATOM 2957 N N . ALA B 1 72 ? 55.302 37.927 55.803 1.00 36.44 52 ALA B N 1
ATOM 2958 C CA . ALA B 1 72 ? 55.565 39.351 55.643 1.00 35.91 52 ALA B CA 1
ATOM 2959 C C . ALA B 1 72 ? 56.741 39.493 54.683 1.00 36.85 52 ALA B C 1
ATOM 2960 O O . ALA B 1 72 ? 57.586 38.593 54.610 1.00 37.41 52 ALA B O 1
ATOM 2962 N N . ASN B 1 73 ? 56.779 40.593 53.932 1.00 36.67 53 ASN B N 1
ATOM 2963 C CA . ASN B 1 73 ? 57.905 40.876 53.027 1.00 37.32 53 ASN B CA 1
ATOM 2964 C C . ASN B 1 73 ? 58.508 42.274 53.182 1.00 37.59 53 ASN B C 1
ATOM 2965 O O . ASN B 1 73 ? 58.015 43.095 53.971 1.00 36.32 53 ASN B O 1
ATOM 2970 N N . TYR B 1 74 ? 59.595 42.506 52.444 1.00 37.90 54 TYR B N 1
ATOM 2971 C CA . TYR B 1 74 ? 60.197 43.821 52.297 1.00 37.71 54 TYR B CA 1
ATOM 2972 C C . TYR B 1 74 ? 59.803 44.338 50.908 1.00 39.27 54 TYR B C 1
ATOM 2973 O O . TYR B 1 74 ? 60.130 43.732 49.883 1.00 35.73 54 TYR B O 1
ATOM 2982 N N . LEU B 1 75 ? 59.066 45.443 50.884 1.00 39.63 55 LEU B N 1
ATOM 2983 C CA . LEU B 1 75 ? 58.652 46.056 49.633 1.00 40.42 55 LEU B CA 1
ATOM 2984 C C . LEU B 1 75 ? 58.259 47.482 49.959 1.00 41.19 55 LEU B C 1
ATOM 2985 O O . LEU B 1 75 ? 57.098 47.732 50.302 1.00 42.55 55 LEU B O 1
ATOM 2990 N N . PRO B 1 76 ? 59.231 48.422 49.868 1.00 41.07 56 PRO B N 1
ATOM 2991 C CA . PRO B 1 76 ? 59.054 49.794 50.348 1.00 41.13 56 PRO B CA 1
ATOM 2992 C C . PRO B 1 76 ? 57.841 50.516 49.766 1.00 41.75 56 PRO B C 1
ATOM 2993 O O . PRO B 1 76 ? 57.497 50.311 48.600 1.00 45.12 56 PRO B O 1
ATOM 2997 N N . VAL B 1 77 ? 57.203 51.332 50.604 1.00 42.82 57 VAL B N 1
ATOM 2998 C CA . VAL B 1 77 ? 56.045 52.150 50.211 1.00 43.63 57 VAL B CA 1
ATOM 2999 C C . VAL B 1 77 ? 56.307 53.640 50.464 1.00 43.94 57 VAL B C 1
ATOM 3000 O O . VAL B 1 77 ? 55.564 54.499 49.990 1.00 43.73 57 VAL B O 1
ATOM 3004 N N . GLY B 1 78 ? 57.371 53.930 51.212 1.00 45.59 58 GLY B N 1
ATOM 3005 C CA . GLY B 1 78 ? 57.728 55.300 51.564 1.00 46.77 58 GLY B CA 1
ATOM 3006 C C . GLY B 1 78 ? 58.391 56.053 50.423 1.00 45.95 58 GLY B C 1
ATOM 3007 O O . GLY B 1 78 ? 59.068 55.453 49.583 1.00 45.38 58 GLY B O 1
ATOM 3008 N N . ALA B 1 79 ? 58.172 57.368 50.391 1.00 47.74 59 ALA B N 1
ATOM 3009 C CA . ALA B 1 79 ? 58.896 58.282 49.500 1.00 48.40 59 ALA B CA 1
ATOM 3010 C C . ALA B 1 79 ? 60.371 58.300 49.898 1.00 48.41 59 ALA B C 1
ATOM 3011 O O . ALA B 1 79 ? 60.690 58.150 51.084 1.00 47.66 59 ALA B O 1
ATOM 3013 N N . GLU B 1 80 ? 61.259 58.479 48.916 1.00 51.23 60 GLU B N 1
ATOM 3014 C CA . GLU B 1 80 ? 62.710 58.346 49.131 1.00 52.68 60 GLU B CA 1
ATOM 3015 C C . GLU B 1 80 ? 63.199 59.078 50.384 1.00 53.05 60 GLU B C 1
ATOM 3016 O O . GLU B 1 80 ? 63.837 58.470 51.246 1.00 53.80 60 GLU B O 1
ATOM 3022 N N . ASN B 1 81 ? 62.847 60.357 50.493 1.00 52.70 61 ASN B N 1
ATOM 3023 C CA . ASN B 1 81 ? 63.336 61.205 51.576 1.00 51.97 61 ASN B CA 1
ATOM 3024 C C . ASN B 1 81 ? 62.367 61.375 52.753 1.00 50.80 61 ASN B C 1
ATOM 3025 O O . ASN B 1 81 ? 62.656 62.120 53.697 1.00 51.96 61 ASN B O 1
ATOM 3030 N N . SER B 1 82 ? 61.241 60.663 52.707 1.00 49.66 62 SER B N 1
ATOM 3031 C CA . SER B 1 82 ? 60.309 60.607 53.835 1.00 50.88 62 SER B CA 1
ATOM 3032 C C . SER B 1 82 ? 60.905 59.786 54.984 1.00 50.78 62 SER B C 1
ATOM 3033 O O . SER B 1 82 ? 61.785 58.944 54.760 1.00 49.99 62 SER B O 1
ATOM 3036 N N . ARG B 1 83 ? 60.425 60.050 56.203 1.00 50.80 63 ARG B N 1
ATOM 3037 C CA . ARG B 1 83 ? 60.819 59.293 57.403 1.00 51.52 63 ARG B CA 1
ATOM 3038 C C . ARG B 1 83 ? 60.626 57.780 57.231 1.00 48.52 63 ARG B C 1
ATOM 3039 O O . ARG B 1 83 ? 61.557 57.002 57.493 1.00 47.49 63 ARG B O 1
ATOM 3047 N N . VAL B 1 84 ? 59.437 57.378 56.771 1.00 45.70 64 VAL B N 1
ATOM 3048 C CA . VAL B 1 84 ? 59.123 55.962 56.476 1.00 45.59 64 VAL B CA 1
ATOM 3049 C C . VAL B 1 84 ? 60.123 55.374 55.465 1.00 46.18 64 VAL B C 1
ATOM 3050 O O . VAL B 1 84 ? 60.703 54.303 55.705 1.00 47.38 64 VAL B O 1
ATOM 3054 N N . GLY B 1 85 ? 60.328 56.092 54.358 1.00 45.26 65 GLY B N 1
ATOM 3055 C CA . GLY B 1 85 ? 61.287 55.709 53.315 1.00 43.52 65 GLY B CA 1
ATOM 3056 C C . GLY B 1 85 ? 62.699 55.476 53.831 1.00 42.58 65 GLY B C 1
ATOM 3057 O O . GLY B 1 85 ? 63.331 54.485 53.471 1.00 41.90 65 GLY B O 1
ATOM 3058 N N . GLN B 1 86 ? 63.170 56.381 54.686 1.00 43.68 66 GLN B N 1
ATOM 3059 C CA . GLN B 1 86 ? 64.499 56.291 55.295 1.00 45.10 66 GLN B CA 1
ATOM 3060 C C . GLN B 1 86 ? 64.604 55.137 56.295 1.00 44.31 66 GLN B C 1
ATOM 3061 O O . GLN B 1 86 ? 65.626 54.448 56.335 1.00 44.44 66 GLN B O 1
ATOM 3067 N N . TRP B 1 87 ? 63.550 54.930 57.090 1.00 41.67 67 TRP B N 1
ATOM 3068 C CA . TRP B 1 87 ? 63.453 53.756 57.972 1.00 41.55 67 TRP B CA 1
ATOM 3069 C C . TRP B 1 87 ? 63.469 52.440 57.179 1.00 40.30 67 TRP B C 1
ATOM 3070 O O . TRP B 1 87 ? 64.144 51.481 57.569 1.00 40.20 67 TRP B O 1
ATOM 3081 N N . GLU B 1 88 ? 62.750 52.416 56.056 1.00 39.98 68 GLU B N 1
ATOM 3082 C CA . GLU B 1 88 ? 62.770 51.276 55.132 1.00 39.71 68 GLU B CA 1
ATOM 3083 C C . GLU B 1 88 ? 64.175 50.967 54.601 1.00 39.87 68 GLU B C 1
ATOM 3084 O O . GLU B 1 88 ? 64.612 49.810 54.634 1.00 38.97 68 GLU B O 1
ATOM 3090 N N . ARG B 1 89 ? 64.869 52.004 54.135 1.00 39.84 69 ARG B N 1
ATOM 3091 C CA . ARG B 1 89 ? 66.254 51.887 53.652 1.00 41.27 69 ARG B CA 1
ATOM 3092 C C . ARG B 1 89 ? 67.201 51.372 54.741 1.00 39.98 69 ARG B C 1
ATOM 3093 O O . ARG B 1 89 ? 68.000 50.464 54.494 1.00 39.51 69 ARG B O 1
ATOM 3101 N N . ALA B 1 90 ? 67.092 51.948 55.939 1.00 41.07 70 ALA B N 1
ATOM 3102 C CA . ALA B 1 90 ? 67.909 51.542 57.088 1.00 38.93 70 ALA B CA 1
ATOM 3103 C C . ALA B 1 90 ? 67.685 50.085 57.518 1.00 39.62 70 ALA B C 1
ATOM 3104 O O . ALA B 1 90 ? 68.606 49.448 58.051 1.00 39.38 70 ALA B O 1
ATOM 3106 N N . THR B 1 91 ? 66.480 49.562 57.271 1.00 34.01 71 THR B N 1
ATOM 3107 C CA . THR B 1 91 ? 66.104 48.213 57.708 1.00 35.61 71 THR B CA 1
ATOM 3108 C C . THR B 1 91 ? 66.644 47.094 56.807 1.00 34.06 71 THR B C 1
ATOM 3109 O O . THR B 1 91 ? 67.018 46.039 57.325 1.00 32.34 71 THR B O 1
ATOM 3113 N N . TRP B 1 92 ? 66.683 47.317 55.483 1.00 33.51 72 TRP B N 1
ATOM 3114 C CA . TRP B 1 92 ? 67.179 46.296 54.533 1.00 34.81 72 TRP B CA 1
ATOM 3115 C C . TRP B 1 92 ? 68.504 45.581 54.921 1.00 34.16 72 TRP B C 1
ATOM 3116 O O . TRP B 1 92 ? 68.548 44.349 54.838 1.00 35.25 72 TRP B O 1
ATOM 3127 N N . PRO B 1 93 ? 69.566 46.333 55.335 1.00 36.73 73 PRO B N 1
ATOM 3128 C CA . PRO B 1 93 ? 70.816 45.651 55.730 1.00 36.84 73 PRO B CA 1
ATOM 3129 C C . PRO B 1 93 ? 70.623 44.569 56.804 1.00 37.41 73 PRO B C 1
ATOM 3130 O O . PRO B 1 93 ? 71.156 43.457 56.655 1.00 38.89 73 PRO B O 1
ATOM 3134 N N . HIS B 1 94 ? 69.856 44.892 57.850 1.00 37.78 74 HIS B N 1
ATOM 3135 C CA . HIS B 1 94 ? 69.629 43.982 58.978 1.00 38.96 74 HIS B CA 1
ATOM 3136 C C . HIS B 1 94 ? 68.887 42.743 58.500 1.00 38.05 74 HIS B C 1
ATOM 3137 O O . HIS B 1 94 ? 69.287 41.623 58.809 1.00 37.02 74 HIS B O 1
ATOM 3144 N N . LEU B 1 95 ? 67.821 42.958 57.725 1.00 38.15 75 LEU B N 1
ATOM 3145 C CA . LEU B 1 95 ? 67.041 41.868 57.153 1.00 38.71 75 LEU B CA 1
ATOM 3146 C C . LEU B 1 95 ? 67.882 40.980 56.235 1.00 38.16 75 LEU B C 1
ATOM 3147 O O . LEU B 1 95 ? 67.867 39.758 56.383 1.00 37.75 75 LEU B O 1
ATOM 3152 N N . ARG B 1 96 ? 68.631 41.605 55.323 1.00 39.07 76 ARG B N 1
ATOM 3153 C CA . ARG B 1 96 ? 69.516 40.889 54.395 1.00 41.15 76 ARG B CA 1
ATOM 3154 C C . ARG B 1 96 ? 70.551 40.036 55.144 1.00 40.69 76 ARG B C 1
ATOM 3155 O O . ARG B 1 96 ? 70.778 38.880 54.784 1.00 39.28 76 ARG B O 1
ATOM 3163 N N . ASP B 1 97 ? 71.149 40.614 56.184 1.00 41.00 77 ASP B N 1
ATOM 3164 C CA . ASP B 1 97 ? 72.130 39.929 57.031 1.00 42.22 77 ASP B CA 1
ATOM 3165 C C . ASP B 1 97 ? 71.534 38.705 57.740 1.00 42.46 77 ASP B C 1
ATOM 3166 O O . ASP B 1 97 ? 72.187 37.659 57.839 1.00 40.24 77 ASP B O 1
ATOM 3171 N N . ILE B 1 98 ? 70.306 38.848 58.237 1.00 41.27 78 ILE B N 1
ATOM 3172 C CA . ILE B 1 98 ? 69.601 37.743 58.892 1.00 42.36 78 ILE B CA 1
ATOM 3173 C C . ILE B 1 98 ? 69.298 36.644 57.870 1.00 41.13 78 ILE B C 1
ATOM 3174 O O . ILE B 1 98 ? 69.501 35.461 58.151 1.00 44.45 78 ILE B O 1
ATOM 3179 N N . ALA B 1 99 ? 68.842 37.045 56.684 1.00 41.12 79 ALA B N 1
ATOM 3180 C CA . ALA B 1 99 ? 68.606 36.116 55.576 1.00 42.70 79 ALA B CA 1
ATOM 3181 C C . ALA B 1 99 ? 69.904 35.419 55.134 1.00 44.86 79 ALA B C 1
ATOM 3182 O O . ALA B 1 99 ? 69.912 34.215 54.867 1.00 39.61 79 ALA B O 1
ATOM 3184 N N . GLN B 1 100 ? 70.990 36.192 55.085 1.00 45.70 80 GLN B N 1
ATOM 3185 C CA . GLN B 1 100 ? 72.323 35.694 54.732 1.00 49.66 80 GLN B CA 1
ATOM 3186 C C . GLN B 1 100 ? 72.861 34.656 55.716 1.00 46.60 80 GLN B C 1
ATOM 3187 O O . GLN B 1 100 ? 73.191 33.536 55.325 1.00 47.88 80 GLN B O 1
ATOM 3193 N N . ASN B 1 101 ? 72.906 35.038 56.990 1.00 45.15 81 ASN B N 1
ATOM 3194 C CA . ASN B 1 101 ? 73.741 34.372 57.986 1.00 45.15 81 ASN B CA 1
ATOM 3195 C C . ASN B 1 101 ? 72.999 33.489 58.979 1.00 45.87 81 ASN B C 1
ATOM 3196 O O . ASN B 1 101 ? 73.613 32.615 59.601 1.00 45.98 81 ASN B O 1
ATOM 3201 N N . HIS B 1 102 ? 71.692 33.715 59.126 1.00 46.28 82 HIS B N 1
ATOM 3202 C CA . HIS B 1 102 ? 70.892 33.041 60.158 1.00 47.12 82 HIS B CA 1
ATOM 3203 C C . HIS B 1 102 ? 69.625 32.361 59.597 1.00 46.41 82 HIS B C 1
ATOM 3204 O O . HIS B 1 102 ? 68.520 32.880 59.784 1.00 44.46 82 HIS B O 1
ATOM 3211 N N . PRO B 1 103 ? 69.776 31.192 58.921 1.00 44.71 83 PRO B N 1
ATOM 3212 C CA . PRO B 1 103 ? 68.611 30.493 58.338 1.00 44.37 83 PRO B CA 1
ATOM 3213 C C . PRO B 1 103 ? 67.589 30.041 59.387 1.00 43.89 83 PRO B C 1
ATOM 3214 O O . PRO B 1 103 ? 66.407 29.861 59.065 1.00 43.79 83 PRO B O 1
ATOM 3218 N N . GLU B 1 104 ? 68.051 29.872 60.627 1.00 42.95 84 GLU B N 1
ATOM 3219 C CA . GLU B 1 104 ? 67.178 29.573 61.771 1.00 41.50 84 GLU B CA 1
ATOM 3220 C C . GLU B 1 104 ? 66.109 30.650 62.047 1.00 39.59 84 GLU B C 1
ATOM 3221 O O . GLU B 1 104 ? 65.089 30.365 62.670 1.00 39.47 84 GLU B O 1
ATOM 3227 N N . ALA B 1 105 ? 66.346 31.870 61.567 1.00 36.79 85 ALA B N 1
ATOM 3228 C CA . ALA B 1 105 ? 65.441 33.007 61.803 1.00 37.28 85 ALA B CA 1
ATOM 3229 C C . ALA B 1 105 ? 64.174 33.006 60.936 1.00 36.81 85 ALA B C 1
ATOM 3230 O O . ALA B 1 105 ? 63.242 33.761 61.208 1.00 38.04 85 ALA B O 1
ATOM 3232 N N . GLY B 1 106 ? 64.155 32.175 59.898 1.00 36.03 86 GLY B N 1
ATOM 3233 C CA . GLY B 1 106 ? 62.987 32.040 59.027 1.00 35.70 86 GLY B CA 1
ATOM 3234 C C . GLY B 1 106 ? 62.796 33.159 58.025 1.00 35.51 86 GLY B C 1
ATOM 3235 O O . GLY B 1 106 ? 61.664 33.453 57.634 1.00 35.27 86 GLY B O 1
ATOM 3236 N N . ILE B 1 107 ? 63.899 33.780 57.606 1.00 33.07 87 ILE B N 1
ATOM 3237 C CA . ILE B 1 107 ? 63.881 34.745 56.504 1.00 34.69 87 ILE B CA 1
ATOM 3238 C C . ILE B 1 107 ? 64.634 34.123 55.330 1.00 36.54 87 ILE B C 1
ATOM 3239 O O . ILE B 1 107 ? 65.666 33.470 55.530 1.00 35.64 87 ILE B O 1
ATOM 3244 N N . HIS B 1 108 ? 64.107 34.299 54.117 1.00 37.52 88 HIS B N 1
ATOM 3245 C CA . HIS B 1 108 ? 64.811 33.881 52.895 1.00 36.28 88 HIS B CA 1
ATOM 3246 C C . HIS B 1 108 ? 64.636 34.886 51.753 1.00 38.82 88 HIS B C 1
ATOM 3247 O O . HIS B 1 108 ? 63.658 35.642 51.724 1.00 40.38 88 HIS B O 1
ATOM 3254 N N . PHE B 1 109 ? 65.609 34.924 50.845 1.00 38.59 89 PHE B N 1
ATOM 3255 C CA . PHE B 1 109 ? 65.475 35.737 49.646 1.00 38.18 89 PHE B CA 1
ATOM 3256 C C . PHE B 1 109 ? 64.509 35.063 48.675 1.00 36.75 89 PHE B C 1
ATOM 3257 O O . PHE B 1 109 ? 64.422 33.835 48.623 1.00 37.85 89 PHE B O 1
ATOM 3265 N N . GLN B 1 110 ? 63.769 35.885 47.937 1.00 38.32 90 GLN B N 1
ATOM 3266 C CA . GLN B 1 110 ? 62.827 35.435 46.905 1.00 40.17 90 GLN B CA 1
ATOM 3267 C C . GLN B 1 110 ? 62.866 36.428 45.759 1.00 39.32 90 GLN B C 1
ATOM 3268 O O . GLN B 1 110 ? 62.971 37.633 45.989 1.00 39.24 90 GLN B O 1
ATOM 3274 N N . ASP B 1 111 ? 62.776 35.919 44.533 1.00 41.14 91 ASP B N 1
ATOM 3275 C CA . ASP B 1 111 ? 62.553 36.753 43.351 1.00 45.83 91 ASP B CA 1
ATOM 3276 C C . ASP B 1 111 ? 61.200 37.455 43.495 1.00 44.88 91 ASP B C 1
ATOM 3277 O O . ASP B 1 111 ? 60.248 36.853 43.984 1.00 41.72 91 ASP B O 1
ATOM 3282 N N . THR B 1 112 ? 61.139 38.725 43.097 1.00 45.53 92 THR B N 1
ATOM 3283 C CA . THR B 1 112 ? 59.965 39.583 43.309 1.00 47.57 92 THR B CA 1
ATOM 3284 C C . THR B 1 112 ? 59.608 40.347 42.031 1.00 49.16 92 THR B C 1
ATOM 3285 O O . THR B 1 112 ? 60.497 40.865 41.345 1.00 48.83 92 THR B O 1
ATOM 3289 N N . VAL B 1 113 ? 58.312 40.395 41.709 1.00 48.42 93 VAL B N 1
ATOM 3290 C CA . VAL B 1 113 ? 57.795 41.219 40.596 1.00 47.27 93 VAL B CA 1
ATOM 3291 C C . VAL B 1 113 ? 56.696 42.169 41.094 1.00 47.43 93 VAL B C 1
ATOM 3292 O O . VAL B 1 113 ? 55.789 41.752 41.819 1.00 48.81 93 VAL B O 1
ATOM 3296 N N . VAL B 1 114 ? 56.803 43.444 40.716 1.00 46.80 94 VAL B N 1
ATOM 3297 C CA . VAL B 1 114 ? 55.798 44.474 41.026 1.00 47.86 94 VAL B CA 1
ATOM 3298 C C . VAL B 1 114 ? 55.309 45.106 39.717 1.00 49.69 94 VAL B C 1
ATOM 3299 O O . VAL B 1 114 ? 56.126 45.535 38.890 1.00 48.46 94 VAL B O 1
ATOM 3303 N N . TYR B 1 115 ? 53.985 45.146 39.542 1.00 50.93 95 TYR B N 1
ATOM 3304 C CA . TYR B 1 115 ? 53.327 45.784 38.393 1.00 51.48 95 TYR B CA 1
ATOM 3305 C C . TYR B 1 115 ? 52.609 47.070 38.799 1.00 53.21 95 TYR B C 1
ATOM 3306 O O . TYR B 1 115 ? 51.763 47.056 39.699 1.00 53.21 95 TYR B O 1
ATOM 3315 N N . ASN B 1 116 ? 52.949 48.171 38.129 1.00 53.76 96 ASN B N 1
ATOM 3316 C CA . ASN B 1 116 ? 52.277 49.460 38.326 1.00 56.18 96 ASN B CA 1
ATOM 3317 C C . ASN B 1 116 ? 51.369 49.745 37.136 1.00 57.27 96 ASN B C 1
ATOM 3318 O O . ASN B 1 116 ? 51.843 50.081 36.041 1.00 59.27 96 ASN B O 1
ATOM 3323 N N . ARG B 1 117 ? 50.066 49.592 37.365 1.00 55.07 97 ARG B N 1
ATOM 3324 C CA . ARG B 1 117 ? 49.046 49.641 36.309 1.00 54.96 97 ARG B CA 1
ATOM 3325 C C . ARG B 1 117 ? 48.921 51.007 35.621 1.00 56.75 97 ARG B C 1
ATOM 3326 O O . ARG B 1 117 ? 49.315 52.034 36.185 1.00 51.62 97 ARG B O 1
ATOM 3334 N N . THR B 1 118 ? 48.374 51.000 34.403 1.00 61.48 98 THR B N 1
ATOM 3335 C CA . THR B 1 118 ? 48.135 52.233 33.640 1.00 67.44 98 THR B CA 1
ATOM 3336 C C . THR B 1 118 ? 47.010 53.097 34.245 1.00 70.60 98 THR B C 1
ATOM 3337 O O . THR B 1 118 ? 46.992 54.318 34.050 1.00 73.61 98 THR B O 1
ATOM 3341 N N . LYS B 1 119 ? 46.099 52.454 34.986 1.00 72.28 99 LYS B N 1
ATOM 3342 C CA . LYS B 1 119 ? 45.034 53.131 35.739 1.00 71.90 99 LYS B CA 1
ATOM 3343 C C . LYS B 1 119 ? 45.582 54.003 36.876 1.00 73.29 99 LYS B C 1
ATOM 3344 O O . LYS B 1 119 ? 44.944 54.984 37.271 1.00 74.74 99 LYS B O 1
ATOM 3346 N N . ASP B 1 120 ? 46.753 53.625 37.397 1.00 74.38 100 ASP B N 1
ATOM 3347 C CA . ASP B 1 120 ? 47.500 54.427 38.369 1.00 73.82 100 ASP B CA 1
ATOM 3348 C C . ASP B 1 120 ? 48.683 55.103 37.677 1.00 72.31 100 ASP B C 1
ATOM 3349 O O . ASP B 1 120 ? 49.006 56.257 37.951 1.00 70.95 100 ASP B O 1
ATOM 3354 N N . PRO B 1 135 ? 57.814 53.852 38.472 1.00 64.69 115 PRO B N 1
ATOM 3355 C CA . PRO B 1 135 ? 58.870 54.059 37.482 1.00 64.69 115 PRO B CA 1
ATOM 3356 C C . PRO B 1 135 ? 60.199 54.468 38.132 1.00 63.57 115 PRO B C 1
ATOM 3357 O O . PRO B 1 135 ? 60.273 55.513 38.789 1.00 64.08 115 PRO B O 1
ATOM 3361 N N . ASN B 1 136 ? 61.231 53.644 37.918 1.00 63.42 116 ASN B N 1
ATOM 3362 C CA . ASN B 1 136 ? 62.534 53.703 38.632 1.00 61.94 116 ASN B CA 1
ATOM 3363 C C . ASN B 1 136 ? 62.469 54.138 40.120 1.00 59.24 116 ASN B C 1
ATOM 3364 O O . ASN B 1 136 ? 62.988 55.203 40.486 1.00 55.68 116 ASN B O 1
ATOM 3369 N N . PRO B 1 137 ? 61.823 53.310 40.981 1.00 57.27 117 PRO B N 1
ATOM 3370 C CA . PRO B 1 137 ? 61.700 53.660 42.405 1.00 54.25 117 PRO B CA 1
ATOM 3371 C C . PRO B 1 137 ? 63.046 53.572 43.126 1.00 52.04 117 PRO B C 1
ATOM 3372 O O . PRO B 1 137 ? 63.945 52.859 42.662 1.00 49.27 117 PRO B O 1
ATOM 3376 N N . TRP B 1 138 ? 63.174 54.280 44.248 1.00 50.56 118 TRP B N 1
ATOM 3377 C CA . TRP B 1 138 ? 64.453 54.381 44.959 1.00 48.42 118 TRP B CA 1
ATOM 3378 C C . TRP B 1 138 ? 65.087 53.046 45.344 1.00 47.39 118 TRP B C 1
ATOM 3379 O O . TRP B 1 138 ? 66.313 52.937 45.334 1.00 45.87 118 TRP B O 1
ATOM 3390 N N . TYR B 1 139 ? 64.256 52.040 45.641 1.00 45.43 119 TYR B N 1
ATOM 3391 C CA . TYR B 1 139 ? 64.740 50.722 46.072 1.00 45.63 119 TYR B CA 1
ATOM 3392 C C . TYR B 1 139 ? 65.488 49.926 44.990 1.00 45.63 119 TYR B C 1
ATOM 3393 O O . TYR B 1 139 ? 66.128 48.913 45.297 1.00 45.60 119 TYR B O 1
ATOM 3402 N N . GLY B 1 140 ? 65.412 50.400 43.744 1.00 46.23 120 GLY B N 1
ATOM 3403 C CA . GLY B 1 140 ? 66.194 49.862 42.627 1.00 46.75 120 GLY B CA 1
ATOM 3404 C C . GLY B 1 140 ? 67.701 50.009 42.780 1.00 49.09 120 GLY B C 1
ATOM 3405 O O . GLY B 1 140 ? 68.470 49.256 42.171 1.00 51.77 120 GLY B O 1
ATOM 3406 N N . LYS B 1 141 ? 68.113 50.981 43.594 1.00 49.68 121 LYS B N 1
ATOM 3407 C CA . LYS B 1 141 ? 69.521 51.227 43.914 1.00 50.03 121 LYS B CA 1
ATOM 3408 C C . LYS B 1 141 ? 69.957 50.537 45.216 1.00 50.92 121 LYS B C 1
ATOM 3409 O O . LYS B 1 141 ? 71.123 50.633 45.612 1.00 53.08 121 LYS B O 1
ATOM 3411 N N . VAL B 1 142 ? 69.017 49.851 45.874 1.00 47.72 122 VAL B N 1
ATOM 3412 C CA . VAL B 1 142 ? 69.265 49.218 47.178 1.00 46.27 122 VAL B CA 1
ATOM 3413 C C . VAL B 1 142 ? 69.164 47.697 47.080 1.00 46.08 122 VAL B C 1
ATOM 3414 O O . VAL B 1 142 ? 70.051 46.988 47.557 1.00 44.17 122 VAL B O 1
ATOM 3418 N N . LEU B 1 143 ? 68.097 47.217 46.441 1.00 44.88 123 LEU B N 1
ATOM 3419 C CA . LEU B 1 143 ? 67.791 45.794 46.352 1.00 46.31 123 LEU B CA 1
ATOM 3420 C C . LEU B 1 143 ? 68.516 45.131 45.180 1.00 48.67 123 LEU B C 1
ATOM 3421 O O . LEU B 1 143 ? 68.555 45.703 44.081 1.00 46.38 123 LEU B O 1
ATOM 3426 N N . PRO B 1 144 ? 69.100 43.929 45.410 1.00 49.60 124 PRO B N 1
ATOM 3427 C CA . PRO B 1 144 ? 69.895 43.258 44.371 1.00 50.51 124 PRO B CA 1
ATOM 3428 C C . PRO B 1 144 ? 69.071 42.744 43.191 1.00 51.74 124 PRO B C 1
ATOM 3429 O O . PRO B 1 144 ? 67.865 42.512 43.328 1.00 50.68 124 PRO B O 1
ATOM 3433 N N . ASN B 1 145 ? 69.745 42.589 42.047 1.00 52.97 125 ASN B N 1
ATOM 3434 C CA . ASN B 1 145 ? 69.188 42.022 40.801 1.00 53.29 125 ASN B CA 1
ATOM 3435 C C . ASN B 1 145 ? 67.963 42.767 40.258 1.00 49.95 125 ASN B C 1
ATOM 3436 O O . ASN B 1 145 ? 67.072 42.159 39.657 1.00 50.54 125 ASN B O 1
ATOM 3441 N N . PHE B 1 146 ? 67.939 44.081 40.463 1.00 47.18 126 PHE B N 1
ATOM 3442 C CA . PHE B 1 146 ? 66.838 44.917 40.005 1.00 48.20 126 PHE B CA 1
ATOM 3443 C C . PHE B 1 146 ? 66.904 45.134 38.494 1.00 48.42 126 PHE B C 1
ATOM 3444 O O . PHE B 1 146 ? 67.988 45.303 37.925 1.00 44.09 126 PHE B O 1
ATOM 3452 N N . ARG B 1 147 ? 65.732 45.112 37.861 1.00 48.35 127 ARG B N 1
ATOM 3453 C CA . ARG B 1 147 ? 65.590 45.466 36.450 1.00 51.08 127 ARG B CA 1
ATOM 3454 C C . ARG B 1 147 ? 64.235 46.114 36.195 1.00 53.13 127 ARG B C 1
ATOM 3455 O O . ARG B 1 147 ? 63.242 45.776 36.846 1.00 52.19 127 ARG B O 1
ATOM 3457 N N . GLU B 1 148 ? 64.216 47.067 35.267 1.00 58.51 128 GLU B N 1
ATOM 3458 C CA . GLU B 1 148 ? 62.977 47.600 34.716 1.00 63.28 128 GLU B CA 1
ATOM 3459 C C . GLU B 1 148 ? 62.520 46.646 33.629 1.00 66.13 128 GLU B C 1
ATOM 3460 O O . GLU B 1 148 ? 63.298 46.305 32.733 1.00 68.58 128 GLU B O 1
ATOM 3466 N N . LEU B 1 149 ? 61.271 46.193 33.721 1.00 70.56 129 LEU B N 1
ATOM 3467 C CA . LEU B 1 149 ? 60.700 45.313 32.702 1.00 72.54 129 LEU B CA 1
ATOM 3468 C C . LEU B 1 149 ? 60.473 46.122 31.426 1.00 73.96 129 LEU B C 1
ATOM 3469 O O . LEU B 1 149 ? 60.014 47.268 31.483 1.00 72.12 129 LEU B O 1
ATOM 3474 N N . SER B 1 150 ? 60.825 45.523 30.289 1.00 77.51 130 SER B N 1
ATOM 3475 C CA . SER B 1 150 ? 60.868 46.214 28.993 1.00 80.30 130 SER B CA 1
ATOM 3476 C C . SER B 1 150 ? 59.496 46.664 28.472 1.00 81.94 130 SER B C 1
ATOM 3477 O O . SER B 1 150 ? 58.456 46.269 29.012 1.00 82.71 130 SER B O 1
ATOM 3480 N N . LYS B 1 151 ? 59.516 47.499 27.430 1.00 82.41 131 LYS B N 1
ATOM 3481 C CA . LYS B 1 151 ? 58.311 47.908 26.699 1.00 81.37 131 LYS B CA 1
ATOM 3482 C C . LYS B 1 151 ? 57.581 46.706 26.092 1.00 82.13 131 LYS B C 1
ATOM 3483 O O . LYS B 1 151 ? 56.349 46.690 26.025 1.00 82.99 131 LYS B O 1
ATOM 3485 N N . ASP B 1 152 ? 58.359 45.709 25.668 1.00 80.70 132 ASP B N 1
ATOM 3486 C CA . ASP B 1 152 ? 57.853 44.452 25.117 1.00 80.34 132 ASP B CA 1
ATOM 3487 C C . ASP B 1 152 ? 57.196 43.559 26.178 1.00 79.12 132 ASP B C 1
ATOM 3488 O O . ASP B 1 152 ? 56.183 42.910 25.899 1.00 79.40 132 ASP B O 1
ATOM 3493 N N . GLU B 1 153 ? 57.768 43.545 27.384 1.00 78.02 133 GLU B N 1
ATOM 3494 C CA . GLU B 1 153 ? 57.398 42.585 28.436 1.00 75.52 133 GLU B CA 1
ATOM 3495 C C . GLU B 1 153 ? 56.229 42.993 29.347 1.00 75.20 133 GLU B C 1
ATOM 3496 O O . GLU B 1 153 ? 55.658 42.141 30.039 1.00 74.54 133 GLU B O 1
ATOM 3498 N N . LEU B 1 154 ? 55.879 44.280 29.343 1.00 73.32 134 LEU B N 1
ATOM 3499 C CA . LEU B 1 154 ? 54.796 44.806 30.181 1.00 74.41 134 LEU B CA 1
ATOM 3500 C C . LEU B 1 154 ? 53.411 44.323 29.711 1.00 74.86 134 LEU B C 1
ATOM 3501 O O . LEU B 1 154 ? 53.028 44.579 28.564 1.00 73.66 134 LEU B O 1
ATOM 3503 N N . PRO B 1 155 ? 52.665 43.611 30.595 1.00 75.81 135 PRO B N 1
ATOM 3504 C CA . PRO B 1 155 ? 51.328 43.078 30.280 1.00 74.42 135 PRO B CA 1
ATOM 3505 C C . PRO B 1 155 ? 50.291 44.190 30.041 1.00 73.99 135 PRO B C 1
ATOM 3506 O O . PRO B 1 155 ? 50.518 45.323 30.484 1.00 75.40 135 PRO B O 1
ATOM 3510 N N . PRO B 1 156 ? 49.165 43.878 29.343 1.00 72.63 136 PRO B N 1
ATOM 3511 C CA . PRO B 1 156 ? 48.159 44.904 29.010 1.00 69.71 136 PRO B CA 1
ATOM 3512 C C . PRO B 1 156 ? 47.598 45.638 30.229 1.00 66.48 136 PRO B C 1
ATOM 3513 O O . PRO B 1 156 ? 47.184 45.004 31.203 1.00 63.62 136 PRO B O 1
ATOM 3517 N N . GLY B 1 157 ? 47.619 46.967 30.162 1.00 65.49 137 GLY B N 1
ATOM 3518 C CA . GLY B 1 157 ? 47.106 47.823 31.229 1.00 63.80 137 GLY B CA 1
ATOM 3519 C C . GLY B 1 157 ? 48.099 48.177 32.324 1.00 63.87 137 GLY B C 1
ATOM 3520 O O . GLY B 1 157 ? 47.695 48.640 33.393 1.00 62.94 137 GLY B O 1
ATOM 3521 N N . ILE B 1 158 ? 49.391 47.965 32.058 1.00 65.29 138 ILE B N 1
ATOM 3522 C CA . ILE B 1 158 ? 50.466 48.247 33.025 1.00 63.70 138 ILE B CA 1
ATOM 3523 C C . ILE B 1 158 ? 51.452 49.277 32.456 1.00 63.45 138 ILE B C 1
ATOM 3524 O O . ILE B 1 158 ? 52.067 49.048 31.410 1.00 62.61 138 ILE B O 1
ATOM 3529 N N . ASP B 1 159 ? 51.578 50.404 33.160 1.00 64.31 139 ASP B N 1
ATOM 3530 C CA . ASP B 1 159 ? 52.477 51.507 32.795 1.00 66.02 139 ASP B CA 1
ATOM 3531 C C . ASP B 1 159 ? 53.958 51.140 32.958 1.00 66.24 139 ASP B C 1
ATOM 3532 O O . ASP B 1 159 ? 54.768 51.430 32.075 1.00 68.76 139 ASP B O 1
ATOM 3537 N N . ASN B 1 160 ? 54.296 50.513 34.088 1.00 65.73 140 ASN B N 1
ATOM 3538 C CA . ASN B 1 160 ? 55.670 50.089 34.397 1.00 62.54 140 ASN B CA 1
ATOM 3539 C C . ASN B 1 160 ? 55.701 48.878 35.334 1.00 62.21 140 ASN B C 1
ATOM 3540 O O . ASN B 1 160 ? 54.843 48.739 36.212 1.00 62.75 140 ASN B O 1
ATOM 3545 N N . ALA B 1 161 ? 56.690 48.008 35.134 1.00 58.14 141 ALA B N 1
ATOM 3546 C CA . ALA B 1 161 ? 56.892 46.832 35.984 1.00 56.09 141 ALA B CA 1
ATOM 3547 C C . ALA B 1 161 ? 58.359 46.647 36.362 1.00 55.30 141 ALA B C 1
ATOM 3548 O O . ALA B 1 161 ? 59.252 46.945 35.564 1.00 52.24 141 ALA B O 1
ATOM 3550 N N . ASN B 1 162 ? 58.604 46.162 37.579 1.00 53.93 142 ASN B N 1
ATOM 3551 C CA . ASN B 1 162 ? 59.969 45.870 38.019 1.00 52.41 142 ASN B CA 1
ATOM 3552 C C . ASN B 1 162 ? 60.139 44.531 38.742 1.00 50.89 142 ASN B C 1
ATOM 3553 O O . ASN B 1 162 ? 59.291 44.132 39.547 1.00 48.49 142 ASN B O 1
ATOM 3558 N N . ARG B 1 163 ? 61.229 43.839 38.399 1.00 50.09 143 ARG B N 1
ATOM 3559 C CA . ARG B 1 163 ? 61.647 42.595 39.052 1.00 46.67 143 ARG B CA 1
ATOM 3560 C C . ARG B 1 163 ? 62.947 42.804 39.829 1.00 47.20 143 ARG B C 1
ATOM 3561 O O . ARG B 1 163 ? 63.800 43.593 39.419 1.00 47.34 143 ARG B O 1
ATOM 3563 N N . PHE B 1 164 ? 63.078 42.094 40.952 1.00 45.14 144 PHE B N 1
ATOM 3564 C CA . PHE B 1 164 ? 64.177 42.270 41.914 1.00 45.13 144 PHE B CA 1
ATOM 3565 C C . PHE B 1 164 ? 64.152 41.175 42.980 1.00 44.67 144 PHE B C 1
ATOM 3566 O O . PHE B 1 164 ? 63.140 40.494 43.149 1.00 42.75 144 PHE B O 1
ATOM 3574 N N . THR B 1 165 ? 65.257 41.007 43.699 1.00 44.52 145 THR B N 1
ATOM 3575 C CA . THR B 1 165 ? 65.284 40.051 44.802 1.00 42.41 145 THR B CA 1
ATOM 3576 C C . THR B 1 165 ? 65.083 40.784 46.125 1.00 41.60 145 THR B C 1
ATOM 3577 O O . THR B 1 165 ? 65.777 41.765 46.421 1.00 42.41 145 THR B O 1
ATOM 3581 N N . SER B 1 166 ? 64.081 40.342 46.882 1.00 38.87 146 SER B N 1
ATOM 3582 C CA . SER B 1 166 ? 63.841 40.855 48.232 1.00 37.80 146 SER B CA 1
ATOM 3583 C C . SER B 1 166 ? 63.791 39.693 49.224 1.00 37.75 146 SER B C 1
ATOM 3584 O O . SER B 1 166 ? 64.406 38.657 48.993 1.00 37.68 146 SER B O 1
ATOM 3587 N N . VAL B 1 167 ? 63.042 39.867 50.309 1.00 36.24 147 VAL B N 1
ATOM 3588 C CA . VAL B 1 167 ? 63.031 38.944 51.434 1.00 37.86 147 VAL B CA 1
ATOM 3589 C C . VAL B 1 167 ? 61.576 38.593 51.782 1.00 37.68 147 VAL B C 1
ATOM 3590 O O . VAL B 1 167 ? 60.717 39.472 51.753 1.00 35.84 147 VAL B O 1
ATOM 3594 N N . CYS B 1 168 ? 61.299 37.318 52.075 1.00 37.47 148 CYS B N 1
ATOM 3595 C CA . CYS B 1 168 ? 60.037 36.948 52.734 1.00 37.17 148 CYS B CA 1
ATOM 3596 C C . CYS B 1 168 ? 60.268 36.290 54.097 1.00 37.19 148 CYS B C 1
ATOM 3597 O O . CYS B 1 168 ? 61.018 35.311 54.228 1.00 38.22 148 CYS B O 1
ATOM 3600 N N . ILE B 1 169 ? 59.593 36.853 55.094 1.00 34.75 149 ILE B N 1
ATOM 3601 C CA . ILE B 1 169 ? 59.721 36.476 56.492 1.00 32.89 149 ILE B CA 1
ATOM 3602 C C . ILE B 1 169 ? 58.612 35.504 56.864 1.00 34.77 149 ILE B C 1
ATOM 3603 O O . ILE B 1 169 ? 57.413 35.816 56.724 1.00 31.92 149 ILE B O 1
ATOM 3608 N N . ASN B 1 170 ? 59.020 34.325 57.325 1.00 34.00 150 ASN B N 1
ATOM 3609 C CA . ASN B 1 170 ? 58.107 33.416 57.993 1.00 35.01 150 ASN B CA 1
ATOM 3610 C C . ASN B 1 170 ? 57.942 33.968 59.407 1.00 35.13 150 ASN B C 1
ATOM 3611 O O . ASN B 1 170 ? 58.768 33.722 60.288 1.00 34.29 150 ASN B O 1
ATOM 3616 N N . THR B 1 171 ? 56.867 34.726 59.603 1.00 34.77 151 THR B N 1
ATOM 3617 C CA . THR B 1 171 ? 56.606 35.405 60.876 1.00 35.79 151 THR B CA 1
ATOM 3618 C C . THR B 1 171 ? 56.447 34.430 62.046 1.00 35.00 151 THR B C 1
ATOM 3619 O O . THR B 1 171 ? 56.758 34.769 63.183 1.00 35.22 151 THR B O 1
ATOM 3623 N N . ALA B 1 172 ? 55.989 33.213 61.748 1.00 35.63 152 ALA B N 1
ATOM 3624 C CA . ALA B 1 172 ? 55.765 32.175 62.761 1.00 35.76 152 ALA B CA 1
ATOM 3625 C C . ALA B 1 172 ? 57.069 31.552 63.268 1.00 36.82 152 ALA B C 1
ATOM 3626 O O . ALA B 1 172 ? 57.090 30.929 64.333 1.00 36.33 152 ALA B O 1
ATOM 3628 N N . VAL B 1 173 ? 58.148 31.726 62.504 1.00 34.79 153 VAL B N 1
ATOM 3629 C CA . VAL B 1 173 ? 59.487 31.346 62.947 1.00 34.23 153 VAL B CA 1
ATOM 3630 C C . VAL B 1 173 ? 60.231 32.572 63.480 1.00 32.84 153 VAL B C 1
ATOM 3631 O O . VAL B 1 173 ? 60.887 32.492 64.519 1.00 33.38 153 VAL B O 1
ATOM 3635 N N . TYR B 1 174 ? 60.088 33.700 62.783 1.00 34.18 154 TYR B N 1
ATOM 3636 C CA . TYR B 1 174 ? 60.884 34.907 63.052 1.00 32.90 154 TYR B CA 1
ATOM 3637 C C . TYR B 1 174 ? 60.563 35.610 64.371 1.00 33.54 154 TYR B C 1
ATOM 3638 O O . TYR B 1 174 ? 61.478 36.062 65.078 1.00 32.79 154 TYR B O 1
ATOM 3647 N N . LEU B 1 175 ? 59.272 35.732 64.689 1.00 31.62 155 LEU B N 1
ATOM 3648 C CA . LEU B 1 175 ? 58.853 36.338 65.961 1.00 32.17 155 LEU B CA 1
ATOM 3649 C C . LEU B 1 175 ? 59.394 35.582 67.194 1.00 31.04 155 LEU B C 1
ATOM 3650 O O . LEU B 1 175 ? 59.972 36.227 68.074 1.00 31.27 155 LEU B O 1
ATOM 3655 N N . PRO B 1 176 ? 59.230 34.231 67.248 1.00 32.44 156 PRO B N 1
ATOM 3656 C CA . PRO B 1 176 ? 59.875 33.453 68.317 1.00 33.09 156 PRO B CA 1
ATOM 3657 C C . PRO B 1 176 ? 61.403 33.481 68.261 1.00 33.43 156 PRO B C 1
ATOM 3658 O O . PRO B 1 176 ? 62.042 33.356 69.300 1.00 35.90 156 PRO B O 1
ATOM 3662 N N . TRP B 1 177 ? 61.975 33.608 67.062 1.00 33.22 157 TRP B N 1
ATOM 3663 C CA . TRP B 1 177 ? 63.427 33.733 66.927 1.00 34.54 157 TRP B CA 1
ATOM 3664 C C . TRP B 1 177 ? 63.919 35.008 67.607 1.00 32.58 157 TRP B C 1
ATOM 3665 O O . TRP B 1 177 ? 64.912 34.974 68.341 1.00 33.40 157 TRP B O 1
ATOM 3676 N N . LEU B 1 178 ? 63.197 36.113 67.410 1.00 32.41 158 LEU B N 1
ATOM 3677 C CA . LEU B 1 178 ? 63.504 37.368 68.107 1.00 32.12 158 LEU B CA 1
ATOM 3678 C C . LEU B 1 178 ? 63.343 37.255 69.626 1.00 32.49 158 LEU B C 1
ATOM 3679 O O . LEU B 1 178 ? 64.151 37.808 70.366 1.00 30.41 158 LEU B O 1
ATOM 3684 N N . VAL B 1 179 ? 62.324 36.517 70.082 1.00 32.70 159 VAL B N 1
ATOM 3685 C CA . VAL B 1 179 ? 62.163 36.221 71.518 1.00 34.77 159 VAL B CA 1
ATOM 3686 C C . VAL B 1 179 ? 63.425 35.521 72.036 1.00 35.25 159 VAL B C 1
ATOM 3687 O O . VAL B 1 179 ? 63.959 35.888 73.082 1.00 35.51 159 VAL B O 1
ATOM 3691 N N . GLY B 1 180 ? 63.885 34.524 71.284 1.00 35.29 160 GLY B N 1
ATOM 3692 C CA . GLY B 1 180 ? 65.076 33.761 71.628 1.00 36.30 160 GLY B CA 1
ATOM 3693 C C . GLY B 1 180 ? 66.350 34.588 71.662 1.00 37.47 160 GLY B C 1
ATOM 3694 O O . GLY B 1 180 ? 67.211 34.374 72.520 1.00 37.35 160 GLY B O 1
ATOM 3695 N N . GLN B 1 181 ? 66.459 35.531 70.727 1.00 35.25 161 GLN B N 1
ATOM 3696 C CA . GLN B 1 181 ? 67.612 36.427 70.636 1.00 37.13 161 GLN B CA 1
ATOM 3697 C C . GLN B 1 181 ? 67.656 37.394 71.815 1.00 36.79 161 GLN B C 1
ATOM 3698 O O . GLN B 1 181 ? 68.739 37.738 72.311 1.00 35.92 161 GLN B O 1
ATOM 3704 N N . CYS B 1 182 ? 66.473 37.813 72.258 1.00 33.91 162 CYS B N 1
ATOM 3705 C CA . CYS B 1 182 ? 66.337 38.671 73.425 1.00 35.81 162 CYS B CA 1
ATOM 3706 C C . CYS B 1 182 ? 66.690 37.904 74.694 1.00 32.97 162 CYS B C 1
ATOM 3707 O O . CYS B 1 182 ? 67.398 38.424 75.549 1.00 33.22 162 CYS B O 1
ATOM 3710 N N . ARG B 1 183 ? 66.216 36.659 74.784 1.00 35.11 163 ARG B N 1
ATOM 3711 C CA . ARG B 1 183 ? 66.471 35.789 75.939 1.00 36.27 163 ARG B CA 1
ATOM 3712 C C . ARG B 1 183 ? 67.954 35.481 76.122 1.00 37.30 163 ARG B C 1
ATOM 3713 O O . ARG B 1 183 ? 68.452 35.480 77.250 1.00 35.70 163 ARG B O 1
ATOM 3721 N N . LYS B 1 184 ? 68.652 35.222 75.015 1.00 37.67 164 LYS B N 1
ATOM 3722 C CA . LYS B 1 184 ? 70.116 35.057 75.032 1.00 40.07 164 LYS B CA 1
ATOM 3723 C C . LYS B 1 184 ? 70.805 36.217 75.759 1.00 38.46 164 LYS B C 1
ATOM 3724 O O . LYS B 1 184 ? 71.680 35.989 76.593 1.00 40.32 164 LYS B O 1
ATOM 3730 N N . ASN B 1 185 ? 70.366 37.444 75.463 1.00 39.38 165 ASN B N 1
ATOM 3731 C CA . ASN B 1 185 ? 70.885 38.672 76.100 1.00 39.47 165 ASN B CA 1
ATOM 3732 C C . ASN B 1 185 ? 70.266 39.000 77.474 1.00 40.07 165 ASN B C 1
ATOM 3733 O O . ASN B 1 185 ? 70.440 40.113 77.987 1.00 40.63 165 ASN B O 1
ATOM 3738 N N . GLY B 1 186 ? 69.552 38.036 78.063 1.00 39.62 166 GLY B N 1
ATOM 3739 C CA . GLY B 1 186 ? 68.928 38.206 79.382 1.00 39.39 166 GLY B CA 1
ATOM 3740 C C . GLY B 1 186 ? 67.710 39.124 79.458 1.00 39.27 166 GLY B C 1
ATOM 3741 O O . GLY B 1 186 ? 67.433 39.706 80.516 1.00 37.33 166 GLY B O 1
ATOM 3742 N N . VAL B 1 187 ? 66.992 39.285 78.346 1.00 37.67 167 VAL B N 1
ATOM 3743 C CA . VAL B 1 187 ? 65.696 39.990 78.380 1.00 36.56 167 VAL B CA 1
ATOM 3744 C C . VAL B 1 187 ? 64.693 39.018 79.003 1.00 35.82 167 VAL B C 1
ATOM 3745 O O . VAL B 1 187 ? 64.654 37.849 78.619 1.00 35.25 167 VAL B O 1
ATOM 3749 N N . VAL B 1 188 ? 63.925 39.497 79.983 1.00 35.25 168 VAL B N 1
ATOM 3750 C CA . VAL B 1 188 ? 62.911 38.687 80.659 1.00 34.12 168 VAL B CA 1
ATOM 3751 C C . VAL B 1 188 ? 61.542 39.027 80.083 1.00 34.33 168 VAL B C 1
ATOM 3752 O O . VAL B 1 188 ? 61.160 40.200 79.986 1.00 35.85 168 VAL B O 1
ATOM 3756 N N . PHE B 1 189 ? 60.818 37.991 79.690 1.00 31.57 169 PHE B N 1
ATOM 3757 C CA . PHE B 1 189 ? 59.490 38.166 79.122 1.00 33.11 169 PHE B CA 1
ATOM 3758 C C . PHE B 1 189 ? 58.436 37.873 80.162 1.00 30.78 169 PHE B C 1
ATOM 3759 O O . PHE B 1 189 ? 58.528 36.872 80.875 1.00 31.77 169 PHE B O 1
ATOM 3767 N N . LYS B 1 190 ? 57.456 38.768 80.244 1.00 33.07 170 LYS B N 1
ATOM 3768 C CA . LYS B 1 190 ? 56.400 38.710 81.252 1.00 33.67 170 LYS B CA 1
ATOM 3769 C C . LYS B 1 190 ? 55.036 39.030 80.635 1.00 35.12 170 LYS B C 1
ATOM 3770 O O . LYS B 1 190 ? 54.855 40.082 80.011 1.00 34.03 170 LYS B O 1
ATOM 3772 N N . ARG B 1 191 ? 54.089 38.106 80.791 1.00 34.76 171 ARG B N 1
ATOM 3773 C CA . ARG B 1 191 ? 52.691 38.369 80.442 1.00 34.98 171 ARG B CA 1
ATOM 3774 C C . ARG B 1 191 ? 52.147 39.452 81.358 1.00 35.76 171 ARG B C 1
ATOM 3775 O O . ARG B 1 191 ? 52.259 39.346 82.585 1.00 35.85 171 ARG B O 1
ATOM 3783 N N . ALA B 1 192 ? 51.602 40.509 80.757 1.00 36.87 172 ALA B N 1
ATOM 3784 C CA . ALA B 1 192 ? 50.948 41.584 81.509 1.00 36.98 172 ALA B CA 1
ATOM 3785 C C . ALA B 1 192 ? 49.906 42.335 80.680 1.00 38.58 172 ALA B C 1
ATOM 3786 O O . ALA B 1 192 ? 49.984 42.343 79.449 1.00 39.64 172 ALA B O 1
ATOM 3788 N N . VAL B 1 193 ? 48.934 42.954 81.363 1.00 37.21 173 VAL B N 1
ATOM 3789 C CA . VAL B 1 193 ? 47.902 43.794 80.730 1.00 38.18 173 VAL B CA 1
ATOM 3790 C C . VAL B 1 193 ? 47.790 45.112 81.497 1.00 37.49 173 VAL B C 1
ATOM 3791 O O . VAL B 1 193 ? 47.537 45.125 82.707 1.00 37.48 173 VAL B O 1
ATOM 3795 N N . PHE B 1 194 ? 47.990 46.217 80.786 1.00 38.41 174 PHE B N 1
ATOM 3796 C CA . PHE B 1 194 ? 47.926 47.543 81.389 1.00 39.42 174 PHE B CA 1
ATOM 3797 C C . PHE B 1 194 ? 46.787 48.373 80.795 1.00 41.97 174 PHE B C 1
ATOM 3798 O O . PHE B 1 194 ? 46.523 48.307 79.591 1.00 40.54 174 PHE B O 1
ATOM 3806 N N . LYS B 1 195 ? 46.112 49.140 81.653 1.00 42.36 175 LYS B N 1
ATOM 3807 C CA . LYS B 1 195 ? 45.123 50.135 81.211 1.00 44.19 175 LYS B CA 1
ATOM 3808 C C . LYS B 1 195 ? 45.756 51.505 80.929 1.00 42.25 175 LYS B C 1
ATOM 3809 O O . LYS B 1 195 ? 45.142 52.355 80.283 1.00 43.54 175 LYS B O 1
ATOM 3815 N N . HIS B 1 196 ? 46.985 51.699 81.406 1.00 42.03 176 HIS B N 1
ATOM 3816 C CA . HIS B 1 196 ? 47.709 52.977 81.314 1.00 41.18 176 HIS B CA 1
ATOM 3817 C C . HIS B 1 196 ? 49.207 52.696 81.153 1.00 41.46 176 HIS B C 1
ATOM 3818 O O . HIS B 1 196 ? 49.740 51.829 81.855 1.00 42.08 176 HIS B O 1
ATOM 3825 N N . VAL B 1 197 ? 49.876 53.426 80.251 1.00 41.65 177 VAL B N 1
ATOM 3826 C CA . VAL B 1 197 ? 51.334 53.257 79.994 1.00 43.40 177 VAL B CA 1
ATOM 3827 C C . VAL B 1 197 ? 52.224 53.308 81.231 1.00 42.02 177 VAL B C 1
ATOM 3828 O O . VAL B 1 197 ? 53.218 52.586 81.295 1.00 43.16 177 VAL B O 1
ATOM 3832 N N . ALA B 1 198 ? 51.869 54.161 82.196 1.00 44.13 178 ALA B N 1
ATOM 3833 C CA . ALA B 1 198 ? 52.643 54.322 83.436 1.00 45.08 178 ALA B CA 1
ATOM 3834 C C . ALA B 1 198 ? 52.700 53.057 84.299 1.00 46.31 178 ALA B C 1
ATOM 3835 O O . ALA B 1 198 ? 53.675 52.838 85.016 1.00 48.03 178 ALA B O 1
ATOM 3837 N N . GLU B 1 199 ? 51.660 52.230 84.217 1.00 44.97 179 GLU B N 1
ATOM 3838 C CA . GLU B 1 199 ? 51.570 50.990 85.001 1.00 43.40 179 GLU B CA 1
ATOM 3839 C C . GLU B 1 199 ? 52.652 49.965 84.628 1.00 41.59 179 GLU B C 1
ATOM 3840 O O . GLU B 1 199 ? 53.086 49.182 85.478 1.00 40.02 179 GLU B O 1
ATOM 3846 N N . ALA B 1 200 ? 53.079 49.996 83.362 1.00 38.87 180 ALA B N 1
ATOM 3847 C CA . ALA B 1 200 ? 54.206 49.204 82.858 1.00 38.65 180 ALA B CA 1
ATOM 3848 C C . ALA B 1 200 ? 55.515 49.450 83.607 1.00 40.19 180 ALA B C 1
ATOM 3849 O O . ALA B 1 200 ? 56.344 48.550 83.698 1.00 41.25 180 ALA B O 1
ATOM 3851 N N . ALA B 1 201 ? 55.695 50.657 84.147 1.00 39.20 181 ALA B N 1
ATOM 3852 C CA . ALA B 1 201 ? 56.872 50.971 84.973 1.00 42.84 181 ALA B CA 1
ATOM 3853 C C . ALA B 1 201 ? 56.987 50.138 86.264 1.00 43.29 181 ALA B C 1
ATOM 3854 O O . ALA B 1 201 ? 58.086 49.972 86.801 1.00 43.32 181 ALA B O 1
ATOM 3856 N N . ASN B 1 202 ? 55.856 49.622 86.749 1.00 44.16 182 ASN B N 1
ATOM 3857 C CA . ASN B 1 202 ? 55.814 48.797 87.963 1.00 44.14 182 ASN B CA 1
ATOM 3858 C C . ASN B 1 202 ? 55.959 47.299 87.669 1.00 43.14 182 ASN B C 1
ATOM 3859 O O . ASN B 1 202 ? 55.899 46.464 88.582 1.00 42.70 182 ASN B O 1
ATOM 3864 N N . ALA B 1 203 ? 56.177 46.978 86.396 1.00 40.30 183 ALA B N 1
ATOM 3865 C CA . ALA B 1 203 ? 56.232 45.598 85.917 1.00 40.41 183 ALA B CA 1
ATOM 3866 C C . ALA B 1 203 ? 57.658 45.097 85.611 1.00 40.21 183 ALA B C 1
ATOM 3867 O O . ALA B 1 203 ? 57.829 43.990 85.088 1.00 41.09 183 ALA B O 1
ATOM 3869 N N . HIS B 1 204 ? 58.671 45.898 85.949 1.00 39.46 184 HIS B N 1
ATOM 3870 C CA . HIS B 1 204 ? 60.067 45.533 85.675 1.00 40.89 184 HIS B CA 1
ATOM 3871 C C . HIS B 1 204 ? 60.534 44.345 86.518 1.00 40.57 184 HIS B C 1
ATOM 3872 O O . HIS B 1 204 ? 60.292 44.307 87.728 1.00 40.94 184 HIS B O 1
ATOM 3879 N N . HIS B 1 205 ? 61.212 43.391 85.877 1.00 41.02 185 HIS B N 1
ATOM 3880 C CA . HIS B 1 205 ? 61.563 42.111 86.514 1.00 42.06 185 HIS B CA 1
ATOM 3881 C C . HIS B 1 205 ? 62.526 42.205 87.700 1.00 43.61 185 HIS B C 1
ATOM 3882 O O . HIS B 1 205 ? 62.596 41.277 88.516 1.00 44.44 185 HIS B O 1
ATOM 3889 N N . SER B 1 206 ? 63.240 43.330 87.792 1.00 42.04 186 SER B N 1
ATOM 3890 C CA . SER B 1 206 ? 64.178 43.608 88.890 1.00 43.74 186 SER B CA 1
ATOM 3891 C C . SER B 1 206 ? 63.488 43.855 90.241 1.00 45.88 186 SER B C 1
ATOM 3892 O O . SER B 1 206 ? 64.157 43.909 91.277 1.00 45.41 186 SER B O 1
ATOM 3895 N N . GLY B 1 207 ? 62.163 44.024 90.219 1.00 47.04 187 GLY B N 1
ATOM 3896 C CA . GLY B 1 207 ? 61.383 44.386 91.405 1.00 47.34 187 GLY B CA 1
ATOM 3897 C C . GLY B 1 207 ? 61.376 45.880 91.677 1.00 48.66 187 GLY B C 1
ATOM 3898 O O . GLY B 1 207 ? 60.615 46.361 92.519 1.00 48.38 187 GLY B O 1
ATOM 3899 N N . GLN B 1 208 ? 62.224 46.610 90.955 1.00 49.80 188 GLN B N 1
ATOM 3900 C CA . GLN B 1 208 ? 62.351 48.056 91.099 1.00 51.85 188 GLN B CA 1
ATOM 3901 C C . GLN B 1 208 ? 61.560 48.761 90.007 1.00 50.57 188 GLN B C 1
ATOM 3902 O O . GLN B 1 208 ? 61.333 48.192 88.932 1.00 48.61 188 GLN B O 1
ATOM 3908 N N . LYS B 1 209 ? 61.159 50.000 90.292 1.00 49.81 189 LYS B N 1
ATOM 3909 C CA . LYS B 1 209 ? 60.466 50.853 89.329 1.00 50.66 189 LYS B CA 1
ATOM 3910 C C . LYS B 1 209 ? 61.356 51.120 88.113 1.00 50.39 189 LYS B C 1
ATOM 3911 O O . LYS B 1 209 ? 62.527 51.490 88.261 1.00 48.00 189 LYS B O 1
ATOM 3917 N N . ALA B 1 210 ? 60.798 50.905 86.920 1.00 47.00 190 ALA B N 1
ATOM 3918 C CA . ALA B 1 210 ? 61.511 51.152 85.664 1.00 46.24 190 ALA B CA 1
ATOM 3919 C C . ALA B 1 210 ? 61.901 52.617 85.509 1.00 45.24 190 ALA B C 1
ATOM 3920 O O . ALA B 1 210 ? 61.147 53.508 85.896 1.00 47.33 190 ALA B O 1
ATOM 3922 N N . ASP B 1 211 ? 63.093 52.851 84.960 1.00 46.03 191 ASP B N 1
ATOM 3923 C CA . ASP B 1 211 ? 63.555 54.203 84.631 1.00 46.29 191 ASP B CA 1
ATOM 3924 C C . ASP B 1 211 ? 62.836 54.747 83.398 1.00 45.72 191 ASP B C 1
ATOM 3925 O O . ASP B 1 211 ? 62.546 55.949 83.312 1.00 46.09 191 ASP B O 1
ATOM 3930 N N . LEU B 1 212 ? 62.555 53.852 82.451 1.00 44.53 192 LEU B N 1
ATOM 3931 C CA . LEU B 1 212 ? 61.907 54.209 81.190 1.00 41.76 192 LEU B CA 1
ATOM 3932 C C . LEU B 1 212 ? 61.009 53.081 80.704 1.00 40.93 192 LEU B C 1
ATOM 3933 O O . LEU B 1 212 ? 61.266 51.906 80.973 1.00 41.77 192 LEU B O 1
ATOM 3938 N N . VAL B 1 213 ? 59.945 53.456 80.001 1.00 39.05 193 VAL B N 1
ATOM 3939 C CA . VAL B 1 213 ? 59.069 52.496 79.339 1.00 37.67 193 VAL B CA 1
ATOM 3940 C C . VAL B 1 213 ? 59.081 52.770 77.834 1.00 37.83 193 VAL B C 1
ATOM 3941 O O . VAL B 1 213 ? 58.957 53.926 77.401 1.00 36.85 193 VAL B O 1
ATOM 3945 N N . VAL B 1 214 ? 59.250 51.710 77.047 1.00 37.43 194 VAL B N 1
ATOM 3946 C CA . VAL B 1 214 ? 59.112 51.813 75.595 1.00 35.73 194 VAL B CA 1
ATOM 3947 C C . VAL B 1 214 ? 57.707 51.344 75.203 1.00 36.09 194 VAL B C 1
ATOM 3948 O O . VAL B 1 214 ? 57.364 50.171 75.369 1.00 34.31 194 VAL B O 1
ATOM 3952 N N . ASN B 1 215 ? 56.908 52.272 74.682 1.00 37.99 195 ASN B N 1
ATOM 3953 C CA . ASN B 1 215 ? 55.526 51.980 74.293 1.00 38.93 195 ASN B CA 1
ATOM 3954 C C . ASN B 1 215 ? 55.439 51.423 72.864 1.00 38.65 195 ASN B C 1
ATOM 3955 O O . ASN B 1 215 ? 55.433 52.185 71.887 1.00 41.43 195 ASN B O 1
ATOM 3960 N N . CYS B 1 216 ? 55.353 50.096 72.761 1.00 37.63 196 CYS B N 1
ATOM 3961 C CA . CYS B 1 216 ? 55.200 49.401 71.476 1.00 35.83 196 CYS B CA 1
ATOM 3962 C C . CYS B 1 216 ? 53.900 48.594 71.402 1.00 33.97 196 CYS B C 1
ATOM 3963 O O . CYS B 1 216 ? 53.901 47.383 71.154 1.00 33.80 196 CYS B O 1
ATOM 3966 N N . THR B 1 217 ? 52.788 49.283 71.599 1.00 33.20 197 THR B N 1
ATOM 3967 C CA . THR B 1 217 ? 51.484 48.627 71.680 1.00 32.85 197 THR B CA 1
ATOM 3968 C C . THR B 1 217 ? 50.691 48.702 70.373 1.00 34.73 197 THR B C 1
ATOM 3969 O O . THR B 1 217 ? 49.537 48.255 70.320 1.00 33.28 197 THR B O 1
ATOM 3973 N N . GLY B 1 218 ? 51.310 49.246 69.320 1.00 33.79 198 GLY B N 1
ATOM 3974 C CA . GLY B 1 218 ? 50.654 49.384 68.009 1.00 32.73 198 GLY B CA 1
ATOM 3975 C C . GLY B 1 218 ? 49.296 50.060 68.125 1.00 33.13 198 GLY B C 1
ATOM 3976 O O . GLY B 1 218 ? 49.180 51.118 68.761 1.00 33.48 198 GLY B O 1
ATOM 3977 N N . LEU B 1 219 ? 48.275 49.412 67.565 1.00 32.46 199 LEU B N 1
ATOM 3978 C CA . LEU B 1 219 ? 46.910 49.946 67.513 1.00 35.54 199 LEU B CA 1
ATOM 3979 C C . LEU B 1 219 ? 46.264 50.156 68.895 1.00 35.67 199 LEU B C 1
ATOM 3980 O O . LEU B 1 219 ? 45.324 50.934 69.023 1.00 34.99 199 LEU B O 1
ATOM 3985 N N . SER B 1 220 ? 46.784 49.489 69.926 1.00 35.30 200 SER B N 1
ATOM 3986 C CA . SER B 1 220 ? 46.210 49.596 71.269 1.00 36.59 200 SER B CA 1
ATOM 3987 C C . SER B 1 220 ? 46.527 50.930 71.934 1.00 37.28 200 SER B C 1
ATOM 3988 O O . SER B 1 220 ? 45.966 51.240 72.985 1.00 36.34 200 SER B O 1
ATOM 3991 N N . SER B 1 221 ? 47.415 51.714 71.317 1.00 36.08 201 SER B N 1
ATOM 3992 C CA . SER B 1 221 ? 47.672 53.098 71.747 1.00 39.15 201 SER B CA 1
ATOM 3993 C C . SER B 1 221 ? 46.499 54.050 71.478 1.00 37.16 201 SER B C 1
ATOM 3994 O O . SER B 1 221 ? 46.466 55.157 72.010 1.00 37.79 201 SER B O 1
ATOM 3997 N N . ARG B 1 222 ? 45.545 53.621 70.653 1.00 39.70 202 ARG B N 1
ATOM 3998 C CA . ARG B 1 222 ? 44.299 54.373 70.459 1.00 40.24 202 ARG B CA 1
ATOM 3999 C C . ARG B 1 222 ? 43.534 54.471 71.778 1.00 41.88 202 ARG B C 1
ATOM 4000 O O . ARG B 1 222 ? 43.018 55.537 72.113 1.00 41.64 202 ARG B O 1
ATOM 4002 N N . LYS B 1 223 ? 43.511 53.368 72.536 1.00 43.35 203 LYS B N 1
ATOM 4003 C CA . LYS B 1 223 ? 42.740 53.265 73.786 1.00 44.19 203 LYS B CA 1
ATOM 4004 C C . LYS B 1 223 ? 43.559 53.323 75.089 1.00 44.67 203 LYS B C 1
ATOM 4005 O O . LYS B 1 223 ? 43.005 53.616 76.154 1.00 44.73 203 LYS B O 1
ATOM 4011 N N . LEU B 1 224 ? 44.863 53.052 75.000 1.00 41.99 204 LEU B N 1
ATOM 4012 C CA . LEU B 1 224 ? 45.735 52.973 76.176 1.00 41.96 204 LEU B CA 1
ATOM 4013 C C . LEU B 1 224 ? 45.812 54.297 76.927 1.00 40.48 204 LEU B C 1
ATOM 4014 O O . LEU B 1 224 ? 45.950 55.359 76.311 1.00 42.47 204 LEU B O 1
ATOM 4019 N N . GLY B 1 225 ? 45.707 54.219 78.255 1.00 40.64 205 GLY B N 1
ATOM 4020 C CA . GLY B 1 225 ? 45.706 55.407 79.114 1.00 41.16 205 GLY B CA 1
ATOM 4021 C C . GLY B 1 225 ? 47.034 56.128 79.040 1.00 41.62 205 GLY B C 1
ATOM 4022 O O . GLY B 1 225 ? 48.084 55.489 78.945 1.00 38.68 205 GLY B O 1
ATOM 4023 N N . GLY B 1 226 ? 46.973 57.456 79.049 1.00 42.20 206 GLY B N 1
ATOM 4024 C CA . GLY B 1 226 ? 48.154 58.312 78.909 1.00 45.38 206 GLY B CA 1
ATOM 4025 C C . GLY B 1 226 ? 48.655 58.492 77.483 1.00 46.00 206 GLY B C 1
ATOM 4026 O O . GLY B 1 226 ? 49.636 59.213 77.259 1.00 46.41 206 GLY B O 1
ATOM 4027 N N . VAL B 1 227 ? 47.996 57.837 76.524 1.00 44.51 207 VAL B N 1
ATOM 4028 C CA . VAL B 1 227 ? 48.404 57.887 75.108 1.00 45.57 207 VAL B CA 1
ATOM 4029 C C . VAL B 1 227 ? 47.229 58.367 74.266 1.00 45.52 207 VAL B C 1
ATOM 4030 O O . VAL B 1 227 ? 47.313 59.424 73.635 1.00 46.04 207 VAL B O 1
ATOM 4034 N N . GLN B 1 228 ? 46.155 57.573 74.256 1.00 46.83 208 GLN B N 1
ATOM 4035 C CA . GLN B 1 228 ? 44.856 57.952 73.680 1.00 48.61 208 GLN B CA 1
ATOM 4036 C C . GLN B 1 228 ? 45.017 58.637 72.325 1.00 46.81 208 GLN B C 1
ATOM 4037 O O . GLN B 1 228 ? 44.500 59.733 72.112 1.00 43.98 208 GLN B O 1
ATOM 4043 N N . ASP B 1 229 ? 45.771 57.996 71.432 1.00 45.77 209 ASP B N 1
ATOM 4044 C CA . ASP B 1 229 ? 46.084 58.578 70.136 1.00 45.27 209 ASP B CA 1
ATOM 4045 C C . ASP B 1 229 ? 44.940 58.377 69.154 1.00 44.54 209 ASP B C 1
ATOM 4046 O O . ASP B 1 229 ? 44.814 57.310 68.538 1.00 41.97 209 ASP B O 1
ATOM 4051 N N . ASN B 1 230 ? 44.115 59.415 69.017 1.00 45.82 210 ASN B N 1
ATOM 4052 C CA . ASN B 1 230 ? 42.978 59.398 68.088 1.00 47.56 210 ASN B CA 1
ATOM 4053 C C . ASN B 1 230 ? 43.396 59.365 66.610 1.00 47.22 210 ASN B C 1
ATOM 4054 O O . ASN B 1 230 ? 42.576 59.048 65.747 1.00 46.29 210 ASN B O 1
ATOM 4059 N N . THR B 1 231 ? 44.669 59.676 66.335 1.00 45.85 211 THR B N 1
ATOM 4060 C CA . THR B 1 231 ? 45.218 59.641 64.963 1.00 44.63 211 THR B CA 1
ATOM 4061 C C . THR B 1 231 ? 45.523 58.215 64.461 1.00 44.93 211 THR B C 1
ATOM 4062 O O . THR B 1 231 ? 45.900 58.021 63.292 1.00 44.02 211 THR B O 1
ATOM 4066 N N . LEU B 1 232 ? 45.347 57.229 65.345 1.00 41.42 212 LEU B N 1
ATOM 4067 C CA . LEU B 1 232 ? 45.426 55.817 64.981 1.00 41.74 212 LEU B CA 1
ATOM 4068 C C . LEU B 1 232 ? 44.104 55.293 64.439 1.00 41.36 212 LEU B C 1
ATOM 4069 O O . LEU B 1 232 ? 43.034 55.628 64.953 1.00 41.16 212 LEU B O 1
ATOM 4074 N N . LEU B 1 233 ? 44.198 54.449 63.415 1.00 42.09 213 LEU B N 1
ATOM 4075 C CA . LEU B 1 233 ? 43.041 53.789 62.796 1.00 42.90 213 LEU B CA 1
ATOM 4076 C C . LEU B 1 233 ? 43.440 52.387 62.318 1.00 41.84 213 LEU B C 1
ATOM 4077 O O . LEU B 1 233 ? 44.615 52.170 61.974 1.00 42.07 213 LEU B O 1
ATOM 4082 N N . PRO B 1 234 ? 42.481 51.430 62.300 1.00 40.43 214 PRO B N 1
ATOM 4083 C CA . PRO B 1 234 ? 42.797 50.139 61.702 1.00 38.66 214 PRO B CA 1
ATOM 4084 C C . PRO B 1 234 ? 42.685 50.174 60.180 1.00 37.79 214 PRO B C 1
ATOM 4085 O O . PRO B 1 234 ? 41.788 50.839 59.629 1.00 35.88 214 PRO B O 1
ATOM 4089 N N . ALA B 1 235 ? 43.608 49.482 59.513 1.00 36.11 215 ALA B N 1
ATOM 4090 C CA . ALA B 1 235 ? 43.421 49.108 58.117 1.00 35.17 215 ALA B CA 1
ATOM 4091 C C . ALA B 1 235 ? 43.383 47.596 58.031 1.00 35.59 215 ALA B C 1
ATOM 4092 O O . ALA B 1 235 ? 44.430 46.925 58.005 1.00 33.54 215 ALA B O 1
ATOM 4094 N N . ARG B 1 236 ? 42.157 47.070 57.994 1.00 36.56 216 ARG B N 1
ATOM 4095 C CA . ARG B 1 236 ? 41.895 45.630 57.963 1.00 35.67 216 ARG B CA 1
ATOM 4096 C C . ARG B 1 236 ? 42.554 44.975 56.756 1.00 36.79 216 ARG B C 1
ATOM 4097 O O . ARG B 1 236 ? 42.471 45.483 55.632 1.00 38.10 216 ARG B O 1
ATOM 4105 N N . GLY B 1 237 ? 43.227 43.860 57.013 1.00 34.44 217 GLY B N 1
ATOM 4106 C CA . GLY B 1 237 ? 43.884 43.095 55.977 1.00 34.17 217 GLY B CA 1
ATOM 4107 C C . GLY B 1 237 ? 43.509 41.650 56.120 1.00 33.21 217 GLY B C 1
ATOM 4108 O O . GLY B 1 237 ? 43.779 41.042 57.160 1.00 36.97 217 GLY B O 1
ATOM 4109 N N . GLN B 1 238 ? 42.888 41.102 55.080 1.00 32.02 218 GLN B N 1
ATOM 4110 C CA . GLN B 1 238 ? 42.493 39.692 55.050 1.00 32.87 218 GLN B CA 1
ATOM 4111 C C . GLN B 1 238 ? 43.427 38.901 54.145 1.00 32.13 218 GLN B C 1
ATOM 4112 O O . GLN B 1 238 ? 43.746 39.327 53.039 1.00 31.66 218 GLN B O 1
ATOM 4118 N N . ILE B 1 239 ? 43.864 37.751 54.638 1.00 32.86 219 ILE B N 1
ATOM 4119 C CA . ILE B 1 239 ? 44.760 36.866 53.886 1.00 34.19 219 ILE B CA 1
ATOM 4120 C C . ILE B 1 239 ? 44.175 35.467 53.735 1.00 33.55 219 ILE B C 1
ATOM 4121 O O . ILE B 1 239 ? 43.277 35.079 54.490 1.00 32.35 219 ILE B O 1
ATOM 4126 N N . VAL B 1 240 ? 44.680 34.743 52.735 1.00 33.61 220 VAL B N 1
ATOM 4127 C CA . VAL B 1 240 ? 44.487 33.310 52.570 1.00 34.76 220 VAL B CA 1
ATOM 4128 C C . VAL B 1 240 ? 45.883 32.670 52.583 1.00 36.11 220 VAL B C 1
ATOM 4129 O O . VAL B 1 240 ? 46.752 33.028 51.771 1.00 37.75 220 VAL B O 1
ATOM 4133 N N . VAL B 1 241 ? 46.080 31.735 53.510 1.00 35.37 221 VAL B N 1
ATOM 4134 C CA . VAL B 1 241 ? 47.324 30.966 53.639 1.00 35.74 221 VAL B CA 1
ATOM 4135 C C . VAL B 1 241 ? 47.157 29.663 52.860 1.00 35.53 221 VAL B C 1
ATOM 4136 O O . VAL B 1 241 ? 46.233 28.892 53.132 1.00 34.01 221 VAL B O 1
ATOM 4140 N N . VAL B 1 242 ? 48.046 29.419 51.897 1.00 34.37 222 VAL B N 1
ATOM 4141 C CA . VAL B 1 242 ? 47.970 28.222 51.043 1.00 33.28 222 VAL B CA 1
ATOM 4142 C C . VAL B 1 242 ? 49.288 27.433 51.001 1.00 34.16 222 VAL B C 1
ATOM 4143 O O . VAL B 1 242 ? 50.349 27.970 51.317 1.00 33.02 222 VAL B O 1
ATOM 4147 N N . ARG B 1 243 ? 49.206 26.170 50.587 1.00 35.32 223 ARG B N 1
ATOM 4148 C CA . ARG B 1 243 ? 50.393 25.312 50.460 1.00 36.35 223 ARG B CA 1
ATOM 4149 C C . ARG B 1 243 ? 51.220 25.567 49.203 1.00 38.07 223 ARG B C 1
ATOM 4150 O O . ARG B 1 243 ? 52.441 25.347 49.218 1.00 34.92 223 ARG B O 1
ATOM 4158 N N . ASN B 1 244 ? 50.567 26.055 48.142 1.00 37.52 224 ASN B N 1
ATOM 4159 C CA . ASN B 1 244 ? 51.190 26.200 46.811 1.00 37.59 224 ASN B CA 1
ATOM 4160 C C . ASN B 1 244 ? 52.371 27.165 46.837 1.00 37.00 224 ASN B C 1
ATOM 4161 O O . ASN B 1 244 ? 52.260 28.262 47.381 1.00 37.89 224 ASN B O 1
ATOM 4166 N N . ASP B 1 245 ? 53.503 26.740 46.270 1.00 36.76 225 ASP B N 1
ATOM 4167 C CA . ASP B 1 245 ? 54.699 27.583 46.177 1.00 40.45 225 ASP B CA 1
ATOM 4168 C C . ASP B 1 245 ? 54.995 27.917 44.714 1.00 41.77 225 ASP B C 1
ATOM 4169 O O . ASP B 1 245 ? 55.465 27.052 43.969 1.00 42.92 225 ASP B O 1
ATOM 4174 N N . PRO B 1 246 ? 54.725 29.175 44.305 1.00 44.92 226 PRO B N 1
ATOM 4175 C CA . PRO B 1 246 ? 55.027 29.651 42.947 1.00 48.46 226 PRO B CA 1
ATOM 4176 C C . PRO B 1 246 ? 56.524 29.879 42.700 1.00 51.56 226 PRO B C 1
ATOM 4177 O O . PRO B 1 246 ? 56.950 29.926 41.541 1.00 56.18 226 PRO B O 1
ATOM 4181 N N . GLY B 1 247 ? 57.297 30.025 43.780 1.00 50.56 227 GLY B N 1
ATOM 4182 C CA . GLY B 1 247 ? 58.738 30.274 43.705 1.00 49.99 227 GLY B CA 1
ATOM 4183 C C . GLY B 1 247 ? 59.129 31.736 43.549 1.00 49.21 227 GLY B C 1
ATOM 4184 O O . GLY B 1 247 ? 60.286 32.035 43.241 1.00 47.85 227 GLY B O 1
ATOM 4185 N N . LEU B 1 248 ? 58.170 32.640 43.763 1.00 47.18 228 LEU B N 1
ATOM 4186 C CA . LEU B 1 248 ? 58.395 34.089 43.656 1.00 46.85 228 LEU B CA 1
ATOM 4187 C C . LEU B 1 248 ? 57.338 34.910 44.397 1.00 45.00 228 LEU B C 1
ATOM 4188 O O . LEU B 1 248 ? 56.271 34.403 44.731 1.00 43.94 228 LEU B O 1
ATOM 4193 N N . MET B 1 249 ? 57.665 36.173 44.659 1.00 45.55 229 MET B N 1
ATOM 4194 C CA . MET B 1 249 ? 56.716 37.147 45.187 1.00 45.35 229 MET B CA 1
ATOM 4195 C C . MET B 1 249 ? 56.226 38.010 44.036 1.00 47.25 229 MET B C 1
ATOM 4196 O O . MET B 1 249 ? 57.019 38.408 43.181 1.00 49.31 229 MET B O 1
ATOM 4201 N N . CYS B 1 250 ? 54.921 38.277 44.002 1.00 49.07 230 CYS B N 1
ATOM 4202 C CA . CYS B 1 250 ? 54.341 39.174 42.990 1.00 49.51 230 CYS B CA 1
ATOM 4203 C C . CYS B 1 250 ? 53.115 39.933 43.479 1.00 50.16 230 CYS B C 1
ATOM 4204 O O . CYS B 1 250 ? 52.242 39.365 44.136 1.00 49.47 230 CYS B O 1
ATOM 4207 N N . SER B 1 251 ? 53.088 41.224 43.154 1.00 47.21 231 SER B N 1
ATOM 4208 C CA . SER B 1 251 ? 52.001 42.134 43.509 1.00 47.34 231 SER B CA 1
ATOM 4209 C C . SER B 1 251 ? 51.614 43.028 42.320 1.00 46.68 231 SER B C 1
ATOM 4210 O O . SER B 1 251 ? 52.324 43.074 41.312 1.00 47.87 231 SER B O 1
ATOM 4213 N N . ILE B 1 252 ? 50.489 43.729 42.457 1.00 47.68 232 ILE B N 1
ATOM 4214 C CA . ILE B 1 252 ? 50.055 44.772 41.507 1.00 46.55 232 ILE B CA 1
ATOM 4215 C C . ILE B 1 252 ? 49.580 45.999 42.302 1.00 49.21 232 ILE B C 1
ATOM 4216 O O . ILE B 1 252 ? 49.077 45.858 43.423 1.00 48.62 232 ILE B O 1
ATOM 4221 N N . SER B 1 253 ? 49.759 47.192 41.731 1.00 49.13 233 SER B N 1
ATOM 4222 C CA . SER B 1 253 ? 49.451 48.455 42.415 1.00 51.54 233 SER B CA 1
ATOM 4223 C C . SER B 1 253 ? 47.954 48.730 42.669 1.00 52.87 233 SER B C 1
ATOM 4224 O O . SER B 1 253 ? 47.614 49.673 43.392 1.00 52.11 233 SER B O 1
ATOM 4227 N N . GLY B 1 254 ? 47.079 47.907 42.085 1.00 53.05 234 GLY B N 1
ATOM 4228 C CA . GLY B 1 254 ? 45.627 48.027 42.273 1.00 55.30 234 GLY B CA 1
ATOM 4229 C C . GLY B 1 254 ? 44.833 46.932 41.584 1.00 54.64 234 GLY B C 1
ATOM 4230 O O . GLY B 1 254 ? 45.396 46.099 40.868 1.00 55.66 234 GLY B O 1
ATOM 4231 N N . THR B 1 255 ? 43.518 46.934 41.810 1.00 56.11 235 THR B N 1
ATOM 4232 C CA . THR B 1 255 ? 42.609 45.899 41.287 1.00 56.01 235 THR B CA 1
ATOM 4233 C C . THR B 1 255 ? 41.317 46.493 40.727 1.00 55.15 235 THR B C 1
ATOM 4234 O O . THR B 1 255 ? 41.007 47.661 40.965 1.00 55.08 235 THR B O 1
ATOM 4238 N N . ASP B 1 256 ? 40.562 45.670 40.002 1.00 56.42 236 ASP B N 1
ATOM 4239 C CA . ASP B 1 256 ? 39.221 46.037 39.538 1.00 56.69 236 ASP B CA 1
ATOM 4240 C C . ASP B 1 256 ? 38.170 45.933 40.656 1.00 55.76 236 ASP B C 1
ATOM 4241 O O . ASP B 1 256 ? 37.098 46.536 40.557 1.00 55.27 236 ASP B O 1
ATOM 4246 N N . ASP B 1 257 ? 38.491 45.188 41.718 1.00 52.11 237 ASP B N 1
ATOM 4247 C CA . ASP B 1 257 ? 37.527 44.852 42.779 1.00 50.39 237 ASP B CA 1
ATOM 4248 C C . ASP B 1 257 ? 37.383 45.909 43.889 1.00 49.53 237 ASP B C 1
ATOM 4249 O O . ASP B 1 257 ? 36.983 45.594 45.018 1.00 49.13 237 ASP B O 1
ATOM 4254 N N . GLY B 1 258 ? 37.687 47.162 43.557 1.00 51.11 238 GLY B N 1
ATOM 4255 C CA . GLY B 1 258 ? 37.558 48.276 44.495 1.00 51.21 238 GLY B CA 1
ATOM 4256 C C . GLY B 1 258 ? 38.881 48.733 45.073 1.00 53.13 238 GLY B C 1
ATOM 4257 O O . GLY B 1 258 ? 39.877 47.999 45.033 1.00 53.86 238 GLY B O 1
ATOM 4258 N N . ASP B 1 259 ? 38.874 49.950 45.618 1.00 54.85 239 ASP B N 1
ATOM 4259 C CA . ASP B 1 259 ? 40.055 50.586 46.216 1.00 56.84 239 ASP B CA 1
ATOM 4260 C C . ASP B 1 259 ? 40.605 49.828 47.431 1.00 55.32 239 ASP B C 1
ATOM 4261 O O . ASP B 1 259 ? 41.821 49.790 47.653 1.00 54.99 239 ASP B O 1
ATOM 4266 N N . ASP B 1 260 ? 39.701 49.218 48.196 1.00 53.91 240 ASP B N 1
ATOM 4267 C CA . ASP B 1 260 ? 40.043 48.505 49.429 1.00 49.00 240 ASP B CA 1
ATOM 4268 C C . ASP B 1 260 ? 40.484 47.043 49.216 1.00 46.08 240 ASP B C 1
ATOM 4269 O O . ASP B 1 260 ? 40.776 46.330 50.186 1.00 42.34 240 ASP B O 1
ATOM 4274 N N . GLU B 1 261 ? 40.502 46.599 47.959 1.00 42.40 241 GLU B N 1
ATOM 4275 C CA . GLU B 1 261 ? 40.969 45.258 47.613 1.00 41.88 241 GLU B CA 1
ATOM 4276 C C . GLU B 1 261 ? 42.246 45.313 46.773 1.00 42.54 241 GLU B C 1
ATOM 4277 O O . GLU B 1 261 ? 42.342 46.090 45.817 1.00 43.20 241 GLU B O 1
ATOM 4283 N N . VAL B 1 262 ? 43.229 44.506 47.170 1.00 41.85 242 VAL B N 1
ATOM 4284 C CA . VAL B 1 262 ? 44.553 44.458 46.515 1.00 42.16 242 VAL B CA 1
ATOM 4285 C C . VAL B 1 262 ? 44.934 43.028 46.115 1.00 40.86 242 VAL B C 1
ATOM 4286 O O . VAL B 1 262 ? 44.213 42.077 46.439 1.00 41.33 242 VAL B O 1
ATOM 4290 N N . THR B 1 263 ? 46.054 42.882 45.402 1.00 40.14 243 THR B N 1
ATOM 4291 C CA . THR B 1 263 ? 46.551 41.566 44.980 1.00 39.93 243 THR B CA 1
ATOM 4292 C C . THR B 1 263 ? 48.047 41.433 45.238 1.00 41.05 243 THR B C 1
ATOM 4293 O O . THR B 1 263 ? 48.852 42.250 44.754 1.00 38.63 243 THR B O 1
ATOM 4297 N N . TYR B 1 264 ? 48.394 40.412 46.025 1.00 40.67 244 TYR B N 1
ATOM 4298 C CA . TYR B 1 264 ? 49.787 40.031 46.283 1.00 41.39 244 TYR B CA 1
ATOM 4299 C C . TYR B 1 264 ? 49.930 38.573 46.703 1.00 43.04 244 TYR B C 1
ATOM 4300 O O . TYR B 1 264 ? 48.954 37.928 47.110 1.00 43.10 244 TYR B O 1
ATOM 4309 N N . MET B 1 265 ? 51.160 38.075 46.606 1.00 40.19 245 MET B N 1
ATOM 4310 C CA . MET B 1 265 ? 51.536 36.775 47.147 1.00 40.08 245 MET B CA 1
ATOM 4311 C C . MET B 1 265 ? 53.006 36.746 47.551 1.00 38.02 245 MET B C 1
ATOM 4312 O O . MET B 1 265 ? 53.844 37.425 46.942 1.00 33.23 245 MET B O 1
ATOM 4317 N N . MET B 1 266 ? 53.287 35.963 48.590 1.00 36.20 246 MET B N 1
ATOM 4318 C CA . MET B 1 266 ? 54.649 35.701 49.064 1.00 36.17 246 MET B CA 1
ATOM 4319 C C . MET B 1 266 ? 54.711 34.340 49.744 1.00 36.97 246 MET B C 1
ATOM 4320 O O . MET B 1 266 ? 53.781 33.942 50.455 1.00 38.73 246 MET B O 1
ATOM 4325 N N . THR B 1 267 ? 55.811 33.633 49.529 1.00 35.82 247 THR B N 1
ATOM 4326 C CA . THR B 1 267 ? 55.996 32.338 50.159 1.00 36.18 247 THR B CA 1
ATOM 4327 C C . THR B 1 267 ? 56.982 32.487 51.297 1.00 35.22 247 THR B C 1
ATOM 4328 O O . THR B 1 267 ? 58.113 32.939 51.092 1.00 34.03 247 THR B O 1
ATOM 4332 N N . ARG B 1 268 ? 56.518 32.134 52.497 1.00 34.39 248 ARG B N 1
ATOM 4333 C CA . ARG B 1 268 ? 57.312 32.229 53.717 1.00 33.87 248 ARG B CA 1
ATOM 4334 C C . ARG B 1 268 ? 58.452 31.229 53.683 1.00 33.33 248 ARG B C 1
ATOM 4335 O O . ARG B 1 268 ? 58.350 30.170 53.053 1.00 34.34 248 ARG B O 1
ATOM 4343 N N . ALA B 1 269 ? 59.524 31.567 54.385 1.00 32.34 249 ALA B N 1
ATOM 4344 C CA . ALA B 1 269 ? 60.682 30.695 54.484 1.00 33.71 249 ALA B CA 1
ATOM 4345 C C . ALA B 1 269 ? 60.348 29.441 55.267 1.00 32.94 249 ALA B C 1
ATOM 4346 O O . ALA B 1 269 ? 59.392 29.420 56.061 1.00 31.87 249 ALA B O 1
ATOM 4348 N N . ALA B 1 270 ? 61.139 28.401 55.012 1.00 31.48 250 ALA B N 1
ATOM 4349 C CA . ALA B 1 270 ? 61.174 27.181 55.824 1.00 33.01 250 ALA B CA 1
ATOM 4350 C C . ALA B 1 270 ? 59.829 26.455 55.857 1.00 33.46 250 ALA B C 1
ATOM 4351 O O . ALA B 1 270 ? 59.388 25.987 56.911 1.00 37.22 250 ALA B O 1
ATOM 4353 N N . GLY B 1 271 ? 59.203 26.345 54.685 1.00 34.03 251 GLY B N 1
ATOM 4354 C CA . GLY B 1 271 ? 57.894 25.706 54.529 1.00 33.85 251 GLY B CA 1
ATOM 4355 C C . GLY B 1 271 ? 56.745 26.393 55.248 1.00 33.11 251 GLY B C 1
ATOM 4356 O O . GLY B 1 271 ? 55.715 25.768 55.511 1.00 32.54 251 GLY B O 1
ATOM 4357 N N . GLY B 1 272 ? 56.915 27.682 55.544 1.00 33.59 252 GLY B N 1
ATOM 4358 C CA . GLY B 1 272 ? 55.925 28.467 56.283 1.00 33.63 252 GLY B CA 1
ATOM 4359 C C . GLY B 1 272 ? 54.577 28.648 55.598 1.00 34.04 252 GLY B C 1
ATOM 4360 O O . GLY B 1 272 ? 53.607 29.050 56.247 1.00 35.51 252 GLY B O 1
ATOM 4361 N N . GLY B 1 273 ? 54.529 28.353 54.299 1.00 34.73 253 GLY B N 1
ATOM 4362 C CA . GLY B 1 273 ? 53.324 28.500 53.472 1.00 33.65 253 GLY B CA 1
ATOM 4363 C C . GLY B 1 273 ? 53.286 29.790 52.665 1.00 33.80 253 GLY B C 1
ATOM 4364 O O . GLY B 1 273 ? 54.099 30.707 52.877 1.00 30.10 253 GLY B O 1
ATOM 4365 N N . THR B 1 274 ? 52.335 29.863 51.736 1.00 32.26 254 THR B N 1
ATOM 4366 C CA . THR B 1 274 ? 52.196 31.047 50.884 1.00 33.92 254 THR B CA 1
ATOM 4367 C C . THR B 1 274 ? 51.017 31.898 51.335 1.00 34.37 254 THR B C 1
ATOM 4368 O O . THR B 1 274 ? 49.928 31.389 51.610 1.00 32.90 254 THR B O 1
ATOM 4372 N N . ILE B 1 275 ? 51.272 33.196 51.423 1.00 35.71 255 ILE B N 1
ATOM 4373 C CA . ILE B 1 275 ? 50.278 34.178 51.802 1.00 35.01 255 ILE B CA 1
ATOM 4374 C C . ILE B 1 275 ? 49.716 34.797 50.526 1.00 36.39 255 ILE B C 1
ATOM 4375 O O . ILE B 1 275 ? 50.467 35.330 49.696 1.00 34.73 255 ILE B O 1
ATOM 4380 N N . LEU B 1 276 ? 48.396 34.686 50.376 1.00 33.73 256 LEU B N 1
ATOM 4381 C CA . LEU B 1 276 ? 47.648 35.330 49.307 1.00 35.16 256 LEU B CA 1
ATOM 4382 C C . LEU B 1 276 ? 46.865 36.507 49.885 1.00 35.67 256 LEU B C 1
ATOM 4383 O O . LEU B 1 276 ? 46.201 36.369 50.912 1.00 37.19 256 LEU B O 1
ATOM 4388 N N . GLY B 1 277 ? 46.974 37.660 49.234 1.00 36.59 257 GLY B N 1
ATOM 4389 C CA . GLY B 1 277 ? 46.291 38.885 49.658 1.00 34.67 257 GLY B CA 1
ATOM 4390 C C . GLY B 1 277 ? 45.720 39.666 48.474 1.00 35.32 257 GLY B C 1
ATOM 4391 O O . GLY B 1 277 ? 45.975 39.331 47.324 1.00 31.91 257 GLY B O 1
ATOM 4392 N N . GLY B 1 278 ? 44.940 40.708 48.745 1.00 35.49 258 GLY B N 1
ATOM 4393 C CA . GLY B 1 278 ? 44.627 41.114 50.097 1.00 35.88 258 GLY B CA 1
ATOM 4394 C C . GLY B 1 278 ? 43.587 42.199 50.129 1.00 38.31 258 GLY B C 1
ATOM 4395 O O . GLY B 1 278 ? 42.732 42.290 49.250 1.00 36.63 258 GLY B O 1
ATOM 4396 N N . THR B 1 279 ? 43.701 43.043 51.143 1.00 39.73 259 THR B N 1
ATOM 4397 C CA . THR B 1 279 ? 42.637 43.936 51.534 1.00 38.42 259 THR B CA 1
ATOM 4398 C C . THR B 1 279 ? 43.221 45.084 52.354 1.00 37.69 259 THR B C 1
ATOM 4399 O O . THR B 1 279 ? 44.124 44.881 53.166 1.00 38.88 259 THR B O 1
ATOM 4403 N N . TYR B 1 280 ? 42.737 46.296 52.102 1.00 38.31 260 TYR B N 1
ATOM 4404 C CA . TYR B 1 280 ? 43.160 47.463 52.866 1.00 38.69 260 TYR B CA 1
ATOM 4405 C C . TYR B 1 280 ? 41.905 48.275 53.182 1.00 41.43 260 TYR B C 1
ATOM 4406 O O . TYR B 1 280 ? 41.524 49.181 52.434 1.00 38.82 260 TYR B O 1
ATOM 4415 N N . GLN B 1 281 ? 41.257 47.913 54.288 1.00 39.00 261 GLN B N 1
ATOM 4416 C CA . GLN B 1 281 ? 39.977 48.498 54.657 1.00 40.64 261 GLN B CA 1
ATOM 4417 C C . GLN B 1 281 ? 40.147 49.369 55.887 1.00 39.79 261 GLN B C 1
ATOM 4418 O O . GLN B 1 281 ? 40.120 48.878 57.021 1.00 39.17 261 GLN B O 1
ATOM 4424 N N . LYS B 1 282 ? 40.346 50.664 55.642 1.00 40.20 262 LYS B N 1
ATOM 4425 C CA . LYS B 1 282 ? 40.423 51.682 56.690 1.00 41.94 262 LYS B CA 1
ATOM 4426 C C . LYS B 1 282 ? 39.130 51.712 57.509 1.00 41.88 262 LYS B C 1
ATOM 4427 O O . LYS B 1 282 ? 38.035 51.581 56.946 1.00 42.16 262 LYS B O 1
ATOM 4433 N N . HIS B 1 283 ? 39.280 51.846 58.831 1.00 40.49 263 HIS B N 1
ATOM 4434 C CA . HIS B 1 283 ? 38.172 51.967 59.809 1.00 42.98 263 HIS B CA 1
ATOM 4435 C C . HIS B 1 283 ? 37.275 50.731 59.955 1.00 43.93 263 HIS B C 1
ATOM 4436 O O . HIS B 1 283 ? 36.160 50.821 60.480 1.00 47.24 263 HIS B O 1
ATOM 4443 N N . ASN B 1 284 ? 37.775 49.582 59.507 1.00 42.53 264 ASN B N 1
ATOM 4444 C CA . ASN B 1 284 ? 37.061 48.317 59.600 1.00 39.87 264 ASN B CA 1
ATOM 4445 C C . ASN B 1 284 ? 37.763 47.455 60.654 1.00 39.16 264 ASN B C 1
ATOM 4446 O O . ASN B 1 284 ? 38.924 47.072 60.490 1.00 34.82 264 ASN B O 1
ATOM 4451 N N . TRP B 1 285 ? 37.052 47.172 61.743 1.00 38.72 265 TRP B N 1
ATOM 4452 C CA . TRP B 1 285 ? 37.603 46.377 62.839 1.00 38.75 265 TRP B CA 1
ATOM 4453 C C . TRP B 1 285 ? 37.317 44.875 62.715 1.00 37.11 265 TRP B C 1
ATOM 4454 O O . TRP B 1 285 ? 37.773 44.100 63.560 1.00 35.92 265 TRP B O 1
ATOM 4465 N N . ASP B 1 286 ? 36.599 44.460 61.664 1.00 37.92 266 ASP B N 1
ATOM 4466 C CA . ASP B 1 286 ? 36.075 43.077 61.570 1.00 39.32 266 ASP B CA 1
ATOM 4467 C C . ASP B 1 286 ? 37.166 41.994 61.618 1.00 38.42 266 ASP B C 1
ATOM 4468 O O . ASP B 1 286 ? 37.939 41.841 60.675 1.00 38.54 266 ASP B O 1
ATOM 4473 N N . SER B 1 287 ? 37.179 41.243 62.723 1.00 39.09 267 SER B N 1
ATOM 4474 C CA . SER B 1 287 ? 38.132 40.152 62.972 1.00 39.19 267 SER B CA 1
ATOM 4475 C C . SER B 1 287 ? 37.926 38.875 62.146 1.00 39.47 267 SER B C 1
ATOM 4476 O O . SER B 1 287 ? 38.825 38.035 62.052 1.00 37.03 267 SER B O 1
ATOM 4479 N N . LEU B 1 288 ? 36.749 38.717 61.558 1.00 38.42 268 LEU B N 1
ATOM 4480 C CA . LEU B 1 288 ? 36.412 37.464 60.888 1.00 41.10 268 LEU B CA 1
ATOM 4481 C C . LEU B 1 288 ? 36.671 37.550 59.383 1.00 39.64 268 LEU B C 1
ATOM 4482 O O . LEU B 1 288 ? 36.324 38.557 58.768 1.00 42.43 268 LEU B O 1
ATOM 4487 N N . PRO B 1 289 ? 37.307 36.514 58.791 1.00 38.49 269 PRO B N 1
ATOM 4488 C CA . PRO B 1 289 ? 37.504 36.548 57.335 1.00 38.54 269 PRO B CA 1
ATOM 4489 C C . PRO B 1 289 ? 36.188 36.381 56.591 1.00 39.39 269 PRO B C 1
ATOM 4490 O O . PRO B 1 289 ? 35.398 35.473 56.902 1.00 39.25 269 PRO B O 1
ATOM 4494 N N . ASP B 1 290 ? 35.948 37.296 55.654 1.00 37.01 270 ASP B N 1
ATOM 4495 C CA . ASP B 1 290 ? 34.739 37.297 54.837 1.00 37.07 270 ASP B CA 1
ATOM 4496 C C . ASP B 1 290 ? 34.975 36.332 53.671 1.00 37.28 270 ASP B C 1
ATOM 4497 O O . ASP B 1 290 ? 35.954 36.501 52.928 1.00 35.15 270 ASP B O 1
ATOM 4502 N N . PRO B 1 291 ? 34.105 35.301 53.528 1.00 34.75 271 PRO B N 1
ATOM 4503 C CA . PRO B 1 291 ? 34.313 34.255 52.527 1.00 36.27 271 PRO B CA 1
ATOM 4504 C C . PRO B 1 291 ? 34.331 34.759 51.081 1.00 36.17 271 PRO B C 1
ATOM 4505 O O . PRO B 1 291 ? 35.096 34.232 50.272 1.00 36.73 271 PRO B O 1
ATOM 4509 N N . ASN B 1 292 ? 33.508 35.762 50.775 1.00 35.02 272 ASN B N 1
ATOM 4510 C CA . ASN B 1 292 ? 33.518 36.414 49.456 1.00 36.50 272 ASN B CA 1
ATOM 4511 C C . ASN B 1 292 ? 34.856 37.105 49.170 1.00 37.14 272 ASN B C 1
ATOM 4512 O O . ASN B 1 292 ? 35.382 36.999 48.061 1.00 39.40 272 ASN B O 1
ATOM 4517 N N . LEU B 1 293 ? 35.402 37.794 50.173 1.00 37.69 273 LEU B N 1
ATOM 4518 C CA . LEU B 1 293 ? 36.709 38.446 50.051 1.00 38.90 273 LEU B CA 1
ATOM 4519 C C . LEU B 1 293 ? 37.815 37.426 49.810 1.00 38.64 273 LEU B C 1
ATOM 4520 O O . LEU B 1 293 ? 38.696 37.663 48.981 1.00 38.13 273 LEU B O 1
ATOM 4525 N N . ALA B 1 294 ? 37.726 36.291 50.512 1.00 36.95 274 ALA B N 1
ATOM 4526 C CA . ALA B 1 294 ? 38.654 35.166 50.385 1.00 36.67 274 ALA B CA 1
ATOM 4527 C C . ALA B 1 294 ? 38.705 34.608 48.959 1.00 36.92 274 ALA B C 1
ATOM 4528 O O . ALA B 1 294 ? 39.791 34.429 48.406 1.00 34.33 274 ALA B O 1
ATOM 4530 N N . VAL B 1 295 ? 37.524 34.342 48.398 1.00 36.58 275 VAL B N 1
ATOM 4531 C CA . VAL B 1 295 ? 37.337 33.811 47.040 1.00 36.42 275 VAL B CA 1
ATOM 4532 C C . VAL B 1 295 ? 37.908 34.752 45.975 1.00 37.58 275 VAL B C 1
ATOM 4533 O O . VAL B 1 295 ? 38.534 34.299 45.009 1.00 39.49 275 VAL B O 1
ATOM 4537 N N . ARG B 1 296 ? 37.681 36.051 46.160 1.00 37.18 276 ARG B N 1
ATOM 4538 C CA . ARG B 1 296 ? 38.168 37.064 45.235 1.00 36.12 276 ARG B CA 1
ATOM 4539 C C . ARG B 1 296 ? 39.686 37.235 45.331 1.00 35.39 276 ARG B C 1
ATOM 4540 O O . ARG B 1 296 ? 40.345 37.331 44.291 1.00 30.99 276 ARG B O 1
ATOM 4548 N N . ILE B 1 297 ? 40.227 37.245 46.561 1.00 34.82 277 ILE B N 1
ATOM 4549 C CA . ILE B 1 297 ? 41.696 37.196 46.792 1.00 35.91 277 ILE B CA 1
ATOM 4550 C C . ILE B 1 297 ? 42.297 36.061 45.963 1.00 35.98 277 ILE B C 1
ATOM 4551 O O . ILE B 1 297 ? 43.219 36.277 45.174 1.00 39.74 277 ILE B O 1
ATOM 4556 N N . MET B 1 298 ? 41.739 34.867 46.127 1.00 37.24 278 MET B N 1
ATOM 4557 C CA . MET B 1 298 ? 42.232 33.676 45.449 1.00 38.11 278 MET B CA 1
ATOM 4558 C C . MET B 1 298 ? 42.089 33.752 43.931 1.00 40.19 278 MET B C 1
ATOM 4559 O O . MET B 1 298 ? 42.974 33.280 43.209 1.00 38.30 278 MET B O 1
ATOM 4564 N N . LYS B 1 299 ? 40.992 34.355 43.460 1.00 39.80 279 LYS B N 1
ATOM 4565 C CA . LYS B 1 299 ? 40.758 34.536 42.023 1.00 40.97 279 LYS B CA 1
ATOM 4566 C C . LYS B 1 299 ? 41.784 35.487 41.396 1.00 40.11 279 LYS B C 1
ATOM 4567 O O . LYS B 1 299 ? 42.356 35.176 40.342 1.00 42.00 279 LYS B O 1
ATOM 4573 N N . ARG B 1 300 ? 42.005 36.628 42.048 1.00 39.53 280 ARG B N 1
ATOM 4574 C CA . ARG B 1 300 ? 42.988 37.625 41.608 1.00 39.70 280 ARG B CA 1
ATOM 4575 C C . ARG B 1 300 ? 44.412 37.046 41.577 1.00 42.07 280 ARG B C 1
ATOM 4576 O O . ARG B 1 300 ? 45.129 37.215 40.580 1.00 41.16 280 ARG B O 1
ATOM 4584 N N . CYS B 1 301 ? 44.790 36.346 42.653 1.00 40.30 281 CYS B N 1
ATOM 4585 C CA . CYS B 1 301 ? 46.113 35.712 42.793 1.00 41.17 281 CYS B CA 1
ATOM 4586 C C . CYS B 1 301 ? 46.370 34.648 41.723 1.00 42.37 281 CYS B C 1
ATOM 4587 O O . CYS B 1 301 ? 47.476 34.571 41.174 1.00 43.56 281 CYS B O 1
ATOM 4590 N N . ILE B 1 302 ? 45.342 33.846 41.428 1.00 43.59 282 ILE B N 1
ATOM 4591 C CA . ILE B 1 302 ? 45.352 32.867 40.331 1.00 47.93 282 ILE B CA 1
ATOM 4592 C C . ILE B 1 302 ? 45.609 33.549 38.975 1.00 48.07 282 ILE B C 1
ATOM 4593 O O . ILE B 1 302 ? 46.394 33.047 38.166 1.00 46.79 282 ILE B O 1
ATOM 4598 N N . GLU B 1 303 ? 44.964 34.696 38.761 1.00 46.99 283 GLU B N 1
ATOM 4599 C CA . GLU B 1 303 ? 45.163 35.516 37.566 1.00 47.98 283 GLU B CA 1
ATOM 4600 C C . GLU B 1 303 ? 46.553 36.149 37.480 1.00 49.43 283 GLU B C 1
ATOM 4601 O O . GLU B 1 303 ? 47.203 36.045 36.438 1.00 50.73 283 GLU B O 1
ATOM 4607 N N . LEU B 1 304 ? 47.001 36.790 38.565 1.00 48.76 284 LEU B N 1
ATOM 4608 C CA . LEU B 1 304 ? 48.261 37.553 38.569 1.00 52.03 284 LEU B CA 1
ATOM 4609 C C . LEU B 1 304 ? 49.498 36.684 38.326 1.00 53.50 284 LEU B C 1
ATOM 4610 O O . LEU B 1 304 ? 50.347 37.035 37.500 1.00 54.83 284 LEU B O 1
ATOM 4615 N N . CYS B 1 305 ? 49.598 35.571 39.052 1.00 52.57 285 CYS B N 1
ATOM 4616 C CA . CYS B 1 305 ? 50.710 34.632 38.891 1.00 55.01 285 CYS B CA 1
ATOM 4617 C C . CYS B 1 305 ? 50.184 33.183 38.805 1.00 52.40 285 CYS B C 1
ATOM 4618 O O . CYS B 1 305 ? 50.055 32.497 39.831 1.00 51.38 285 CYS B O 1
ATOM 4621 N N . PRO B 1 306 ? 49.861 32.726 37.567 1.00 52.01 286 PRO B N 1
ATOM 4622 C CA . PRO B 1 306 ? 49.178 31.455 37.258 1.00 49.75 286 PRO B CA 1
ATOM 4623 C C . PRO B 1 306 ? 49.860 30.163 37.709 1.00 50.82 286 PRO B C 1
ATOM 4624 O O . PRO B 1 306 ? 49.175 29.145 37.865 1.00 51.03 286 PRO B O 1
ATOM 4628 N N . SER B 1 307 ? 51.176 30.202 37.918 1.00 50.59 287 SER B N 1
ATOM 4629 C CA . SER B 1 307 ? 51.941 29.025 38.357 1.00 53.72 287 SER B CA 1
ATOM 4630 C C . SER B 1 307 ? 51.684 28.619 39.830 1.00 52.64 287 SER B C 1
ATOM 4631 O O . SER B 1 307 ? 52.383 27.755 40.372 1.00 55.88 287 SER B O 1
ATOM 4634 N N . LEU B 1 308 ? 50.686 29.248 40.461 1.00 54.01 288 LEU B N 1
ATOM 4635 C CA . LEU B 1 308 ? 50.131 28.792 41.742 1.00 50.92 288 LEU B CA 1
ATOM 4636 C C . LEU B 1 308 ? 49.491 27.419 41.580 1.00 49.26 288 LEU B C 1
ATOM 4637 O O . LEU B 1 308 ? 49.651 26.539 42.431 1.00 48.38 288 LEU B O 1
ATOM 4642 N N . VAL B 1 309 ? 48.763 27.252 40.481 1.00 48.34 289 VAL B N 1
ATOM 4643 C CA . VAL B 1 309 ? 48.090 25.992 40.173 1.00 50.74 289 VAL B CA 1
ATOM 4644 C C . VAL B 1 309 ? 48.694 25.330 38.936 1.00 51.74 289 VAL B C 1
ATOM 4645 O O . VAL B 1 309 ? 49.437 25.968 38.184 1.00 52.48 289 VAL B O 1
ATOM 4649 N N . ALA B 1 310 ? 48.397 24.046 38.752 1.00 53.00 290 ALA B N 1
ATOM 4650 C CA . ALA B 1 310 ? 48.700 23.359 37.505 1.00 55.32 290 ALA B CA 1
ATOM 4651 C C . ALA B 1 310 ? 47.653 23.806 36.482 1.00 58.10 290 ALA B C 1
ATOM 4652 O O . ALA B 1 310 ? 46.451 23.659 36.742 1.00 58.26 290 ALA B O 1
ATOM 4654 N N . PRO B 1 311 ? 48.097 24.383 35.337 1.00 60.00 291 PRO B N 1
ATOM 4655 C CA . PRO B 1 311 ? 47.193 24.982 34.336 1.00 59.86 291 PRO B CA 1
ATOM 4656 C C . PRO B 1 311 ? 45.988 24.107 33.963 1.00 57.65 291 PRO B C 1
ATOM 4657 O O . PRO B 1 311 ? 46.093 22.876 33.931 1.00 52.09 291 PRO B O 1
ATOM 4661 N N . GLY B 1 312 ? 44.852 24.755 33.709 1.00 58.01 292 GLY B N 1
ATOM 4662 C CA . GLY B 1 312 ? 43.574 24.057 33.553 1.00 58.13 292 GLY B CA 1
ATOM 4663 C C . GLY B 1 312 ? 42.766 24.029 34.842 1.00 60.62 292 GLY B C 1
ATOM 4664 O O . GLY B 1 312 ? 41.606 23.601 34.843 1.00 59.41 292 GLY B O 1
ATOM 4665 N N . GLN B 1 313 ? 43.390 24.478 35.935 1.00 59.29 293 GLN B N 1
ATOM 4666 C CA . GLN B 1 313 ? 42.749 24.569 37.249 1.00 56.23 293 GLN B CA 1
ATOM 4667 C C . GLN B 1 313 ? 42.434 26.013 37.620 1.00 52.86 293 GLN B C 1
ATOM 4668 O O . GLN B 1 313 ? 43.168 26.940 37.250 1.00 52.59 293 GLN B O 1
ATOM 4674 N N . GLY B 1 314 ? 41.338 26.188 38.356 1.00 51.93 294 GLY B N 1
ATOM 4675 C CA . GLY B 1 314 ? 41.037 27.455 39.020 1.00 50.06 294 GLY B CA 1
ATOM 4676 C C . GLY B 1 314 ? 41.353 27.350 40.503 1.00 49.33 294 GLY B C 1
ATOM 4677 O O . GLY B 1 314 ? 42.234 26.582 40.906 1.00 47.60 294 GLY B O 1
ATOM 4678 N N . ILE B 1 315 ? 40.600 28.103 41.306 1.00 48.64 295 ILE B N 1
ATOM 4679 C CA . ILE B 1 315 ? 40.746 28.188 42.775 1.00 49.39 295 ILE B CA 1
ATOM 4680 C C . ILE B 1 315 ? 40.875 26.820 43.488 1.00 46.81 295 ILE B C 1
ATOM 4681 O O . ILE B 1 315 ? 41.577 26.705 44.495 1.00 46.51 295 ILE B O 1
ATOM 4686 N N . GLU B 1 316 ? 40.227 25.790 42.941 1.00 43.67 296 GLU B N 1
ATOM 4687 C CA . GLU B 1 316 ? 40.259 24.426 43.498 1.00 41.62 296 GLU B CA 1
ATOM 4688 C C . GLU B 1 316 ? 41.640 23.741 43.464 1.00 41.53 296 GLU B C 1
ATOM 4689 O O . GLU B 1 316 ? 41.827 22.720 44.121 1.00 40.33 296 GLU B O 1
ATOM 4695 N N . GLY B 1 317 ? 42.572 24.290 42.679 1.00 40.00 297 GLY B N 1
ATOM 4696 C CA . GLY B 1 317 ? 43.964 23.824 42.643 1.00 41.10 297 GLY B CA 1
ATOM 4697 C C . GLY B 1 317 ? 44.813 24.315 43.811 1.00 40.87 297 GLY B C 1
ATOM 4698 O O . GLY B 1 317 ? 45.884 23.761 44.089 1.00 43.30 297 GLY B O 1
ATOM 4699 N N . LEU B 1 318 ? 44.344 25.363 44.486 1.00 37.97 298 LEU B N 1
ATOM 4700 C CA . LEU B 1 318 ? 45.003 25.873 45.688 1.00 38.73 298 LEU B CA 1
ATOM 4701 C C . LEU B 1 318 ? 44.739 24.941 46.868 1.00 38.33 298 LEU B C 1
ATOM 4702 O O . LEU B 1 318 ? 43.604 24.525 47.083 1.00 37.93 298 LEU B O 1
ATOM 4707 N N . ASP B 1 319 ? 45.794 24.608 47.609 1.00 36.52 299 ASP B N 1
ATOM 4708 C CA . ASP B 1 319 ? 45.664 23.783 48.809 1.00 37.48 299 ASP B CA 1
ATOM 4709 C C . ASP B 1 319 ? 45.694 24.714 50.023 1.00 36.24 299 ASP B C 1
ATOM 4710 O O . ASP B 1 319 ? 46.763 25.039 50.540 1.00 38.01 299 ASP B O 1
ATOM 4715 N N . ILE B 1 320 ? 44.505 25.137 50.463 1.00 36.85 300 ILE B N 1
ATOM 4716 C CA . ILE B 1 320 ? 44.352 26.164 51.507 1.00 36.46 300 ILE B CA 1
ATOM 4717 C C . ILE B 1 320 ? 44.704 25.601 52.884 1.00 36.48 300 ILE B C 1
ATOM 4718 O O . ILE B 1 320 ? 44.284 24.503 53.244 1.00 36.27 300 ILE B O 1
ATOM 4723 N N . ILE B 1 321 ? 45.497 26.362 53.632 1.00 36.69 301 ILE B N 1
ATOM 4724 C CA . ILE B 1 321 ? 45.806 26.028 55.024 1.00 36.18 301 ILE B CA 1
ATOM 4725 C C . ILE B 1 321 ? 44.708 26.596 55.924 1.00 36.71 301 ILE B C 1
ATOM 4726 O O . ILE B 1 321 ? 44.096 25.855 56.700 1.00 35.16 301 ILE B O 1
ATOM 4731 N N . ARG B 1 322 ? 44.462 27.900 55.789 1.00 34.51 302 ARG B N 1
ATOM 4732 C CA . ARG B 1 322 ? 43.549 28.658 56.656 1.00 37.00 302 ARG B CA 1
ATOM 4733 C C . ARG B 1 322 ? 43.298 30.051 56.070 1.00 37.35 302 ARG B C 1
ATOM 4734 O O . ARG B 1 322 ? 43.957 30.464 55.107 1.00 38.94 302 ARG B O 1
ATOM 4742 N N . HIS B 1 323 ? 42.340 30.752 56.671 1.00 36.40 303 HIS B N 1
ATOM 4743 C CA . HIS B 1 323 ? 42.089 32.155 56.421 1.00 36.66 303 HIS B CA 1
ATOM 4744 C C . HIS B 1 323 ? 42.590 32.937 57.615 1.00 37.04 303 HIS B C 1
ATOM 4745 O O . HIS B 1 323 ? 42.652 32.398 58.722 1.00 37.64 303 HIS B O 1
ATOM 4752 N N . GLY B 1 324 ? 42.934 34.203 57.396 1.00 35.91 304 GLY B N 1
ATOM 4753 C CA . GLY B 1 324 ? 43.381 35.074 58.482 1.00 35.82 304 GLY B CA 1
ATOM 4754 C C . GLY B 1 324 ? 43.033 36.526 58.249 1.00 32.60 304 GLY B C 1
ATOM 4755 O O . GLY B 1 324 ? 42.986 36.971 57.107 1.00 34.96 304 GLY B O 1
ATOM 4756 N N . VAL B 1 325 ? 42.762 37.249 59.333 1.00 30.97 305 VAL B N 1
ATOM 4757 C CA . VAL B 1 325 ? 42.530 38.700 59.287 1.00 33.42 305 VAL B CA 1
ATOM 4758 C C . VAL B 1 325 ? 43.323 39.427 60.361 1.00 33.14 305 VAL B C 1
ATOM 4759 O O . VAL B 1 325 ? 43.257 39.076 61.542 1.00 33.79 305 VAL B O 1
ATOM 4763 N N . GLY B 1 326 ? 44.034 40.472 59.944 1.00 34.31 306 GLY B N 1
ATOM 4764 C CA . GLY B 1 326 ? 44.694 41.374 60.880 1.00 35.29 306 GLY B CA 1
ATOM 4765 C C . GLY B 1 326 ? 44.314 42.824 60.659 1.00 33.04 306 GLY B C 1
ATOM 4766 O O . GLY B 1 326 ? 43.849 43.196 59.584 1.00 33.98 306 GLY B O 1
ATOM 4767 N N . LEU B 1 327 ? 44.522 43.644 61.683 1.00 33.67 307 LEU B N 1
ATOM 4768 C CA . LEU B 1 327 ? 44.284 45.085 61.582 1.00 33.65 307 LEU B CA 1
ATOM 4769 C C . LEU B 1 327 ? 45.595 45.855 61.635 1.00 32.63 307 LEU B C 1
ATOM 4770 O O . LEU B 1 327 ? 46.210 45.956 62.699 1.00 31.99 307 LEU B O 1
ATOM 4775 N N . ARG B 1 328 ? 46.011 46.399 60.486 1.00 34.23 308 ARG B N 1
ATOM 4776 C CA . ARG B 1 328 ? 47.225 47.233 60.402 1.00 33.73 308 ARG B CA 1
ATOM 4777 C C . ARG B 1 328 ? 47.058 48.481 61.271 1.00 33.82 308 ARG B C 1
ATOM 4778 O O . ARG B 1 328 ? 46.042 49.172 61.148 1.00 34.42 308 ARG B O 1
ATOM 4786 N N . PRO B 1 329 ? 48.045 48.773 62.149 1.00 35.97 309 PRO B N 1
ATOM 4787 C CA . PRO B 1 329 ? 47.964 49.952 63.015 1.00 35.95 309 PRO B CA 1
ATOM 4788 C C . PRO B 1 329 ? 48.351 51.263 62.299 1.00 36.14 309 PRO B C 1
ATOM 4789 O O . PRO B 1 329 ? 49.432 51.819 62.535 1.00 34.83 309 PRO B O 1
ATOM 4793 N N . VAL B 1 330 ? 47.455 51.750 61.441 1.00 37.70 310 VAL B N 1
ATOM 4794 C CA . VAL B 1 330 ? 47.709 52.953 60.637 1.00 38.35 310 VAL B CA 1
ATOM 4795 C C . VAL B 1 330 ? 47.615 54.207 61.500 1.00 39.52 310 VAL B C 1
ATOM 4796 O O . VAL B 1 330 ? 46.629 54.411 62.209 1.00 39.93 310 VAL B O 1
ATOM 4800 N N . ARG B 1 331 ? 48.661 55.028 61.450 1.00 41.02 311 ARG B N 1
ATOM 4801 C CA . ARG B 1 331 ? 48.621 56.365 62.032 1.00 41.80 311 ARG B CA 1
ATOM 4802 C C . ARG B 1 331 ? 48.745 57.391 60.911 1.00 43.04 311 ARG B C 1
ATOM 4803 O O . ARG B 1 331 ? 49.533 57.201 59.985 1.00 40.93 311 ARG B O 1
ATOM 4811 N N . GLU B 1 332 ? 47.965 58.471 60.993 1.00 43.89 312 GLU B N 1
ATOM 4812 C CA . GLU B 1 332 ? 47.938 59.464 59.911 1.00 45.02 312 GLU B CA 1
ATOM 4813 C C . GLU B 1 332 ? 49.304 60.119 59.663 1.00 43.02 312 GLU B C 1
ATOM 4814 O O . GLU B 1 332 ? 49.681 60.322 58.513 1.00 44.26 312 GLU B O 1
ATOM 4820 N N . ASP B 1 333 ? 50.048 60.403 60.732 1.00 43.11 313 ASP B N 1
ATOM 4821 C CA . ASP B 1 333 ? 51.388 60.996 60.611 1.00 43.90 313 ASP B CA 1
ATOM 4822 C C . ASP B 1 333 ? 52.530 59.961 60.515 1.00 41.98 313 ASP B C 1
ATOM 4823 O O . ASP B 1 333 ? 53.712 60.320 60.564 1.00 40.70 313 ASP B O 1
ATOM 4828 N N . GLY B 1 334 ? 52.170 58.689 60.345 1.00 38.95 314 GLY B N 1
ATOM 4829 C CA . GLY B 1 334 ? 53.145 57.599 60.357 1.00 40.05 314 GLY B CA 1
ATOM 4830 C C . GLY B 1 334 ? 53.608 57.261 61.769 1.00 38.12 314 GLY B C 1
ATOM 4831 O O . GLY B 1 334 ? 52.990 57.716 62.742 1.00 38.82 314 GLY B O 1
ATOM 4832 N N . PRO B 1 335 ? 54.705 56.476 61.898 1.00 37.73 315 PRO B N 1
ATOM 4833 C CA . PRO B 1 335 ? 55.178 56.017 63.207 1.00 36.84 315 PRO B CA 1
ATOM 4834 C C . PRO B 1 335 ? 55.553 57.142 64.160 1.00 38.71 315 PRO B C 1
ATOM 4835 O O . PRO B 1 335 ? 56.277 58.069 63.781 1.00 39.39 315 PRO B O 1
ATOM 4839 N N . ARG B 1 336 ? 55.018 57.062 65.376 1.00 39.14 316 ARG B N 1
ATOM 4840 C CA . ARG B 1 336 ? 55.378 57.969 66.453 1.00 40.60 316 ARG B CA 1
ATOM 4841 C C . ARG B 1 336 ? 56.592 57.399 67.171 1.00 41.28 316 ARG B C 1
ATOM 4842 O O . ARG B 1 336 ? 56.517 56.320 67.769 1.00 40.10 316 ARG B O 1
ATOM 4850 N N . ILE B 1 337 ? 57.714 58.111 67.068 1.00 42.45 317 ILE B N 1
ATOM 4851 C CA . ILE B 1 337 ? 58.920 57.801 67.836 1.00 43.09 317 ILE B CA 1
ATOM 4852 C C . ILE B 1 337 ? 59.408 59.094 68.484 1.00 44.55 317 ILE B C 1
ATOM 4853 O O . ILE B 1 337 ? 60.065 59.927 67.843 1.00 43.47 317 ILE B O 1
ATOM 4858 N N . GLU B 1 338 ? 59.033 59.256 69.753 1.00 45.80 318 GLU B N 1
ATOM 4859 C CA . GLU B 1 338 ? 59.331 60.455 70.545 1.00 47.00 318 GLU B CA 1
ATOM 4860 C C . GLU B 1 338 ? 59.296 60.153 72.042 1.00 46.64 318 GLU B C 1
ATOM 4861 O O . GLU B 1 338 ? 58.677 59.171 72.475 1.00 43.49 318 GLU B O 1
ATOM 4867 N N . LYS B 1 339 ? 59.961 61.006 72.817 1.00 45.81 319 LYS B N 1
ATOM 4868 C CA . LYS B 1 339 ? 59.990 60.894 74.270 1.00 45.75 319 LYS B CA 1
ATOM 4869 C C . LYS B 1 339 ? 58.938 61.781 74.929 1.00 46.47 319 LYS B C 1
ATOM 4870 O O . LYS B 1 339 ? 58.718 62.927 74.521 1.00 45.25 319 LYS B O 1
ATOM 4876 N N . GLU B 1 340 ? 58.288 61.226 75.941 1.00 46.55 320 GLU B N 1
ATOM 4877 C CA . GLU B 1 340 ? 57.253 61.915 76.696 1.00 50.32 320 GLU B CA 1
ATOM 4878 C C . GLU B 1 340 ? 57.350 61.466 78.148 1.00 51.89 320 GLU B C 1
ATOM 4879 O O . GLU B 1 340 ? 57.689 60.314 78.419 1.00 52.54 320 GLU B O 1
ATOM 4885 N N . LEU B 1 341 ? 57.075 62.383 79.072 1.00 51.02 321 LEU B N 1
ATOM 4886 C CA . LEU B 1 341 ? 56.987 62.053 80.491 1.00 52.34 321 LEU B CA 1
ATOM 4887 C C . LEU B 1 341 ? 55.512 61.922 80.872 1.00 53.14 321 LEU B C 1
ATOM 4888 O O . LEU B 1 341 ? 54.790 62.921 80.966 1.00 52.74 321 LEU B O 1
ATOM 4893 N N . ILE B 1 342 ? 55.067 60.679 81.049 1.00 53.15 322 ILE B N 1
ATOM 4894 C CA . ILE B 1 342 ? 53.687 60.385 81.444 1.00 56.38 322 ILE B CA 1
ATOM 4895 C C . ILE B 1 342 ? 53.725 59.927 82.903 1.00 59.71 322 ILE B C 1
ATOM 4896 O O . ILE B 1 342 ? 54.335 58.902 83.214 1.00 59.54 322 ILE B O 1
ATOM 4901 N N . ASP B 1 343 ? 53.067 60.697 83.777 1.00 62.64 323 ASP B N 1
ATOM 4902 C CA . ASP B 1 343 ? 53.255 60.637 85.241 1.00 65.13 323 ASP B CA 1
ATOM 4903 C C . ASP B 1 343 ? 54.732 60.866 85.606 1.00 66.63 323 ASP B C 1
ATOM 4904 O O . ASP B 1 343 ? 55.357 61.794 85.083 1.00 70.86 323 ASP B O 1
ATOM 4909 N N . GLY B 1 344 ? 55.282 60.031 86.486 1.00 65.52 324 GLY B N 1
ATOM 4910 C CA . GLY B 1 344 ? 56.696 60.107 86.851 1.00 63.00 324 GLY B CA 1
ATOM 4911 C C . GLY B 1 344 ? 57.635 59.397 85.889 1.00 60.83 324 GLY B C 1
ATOM 4912 O O . GLY B 1 344 ? 58.855 59.549 85.993 1.00 60.33 324 GLY B O 1
ATOM 4913 N N . VAL B 1 345 ? 57.072 58.632 84.950 1.00 58.89 325 VAL B N 1
ATOM 4914 C CA . VAL B 1 345 ? 57.864 57.763 84.065 1.00 55.88 325 VAL B CA 1
ATOM 4915 C C . VAL B 1 345 ? 58.109 58.361 82.670 1.00 54.67 325 VAL B C 1
ATOM 4916 O O . VAL B 1 345 ? 57.185 58.857 82.014 1.00 56.27 325 VAL B O 1
ATOM 4920 N N . TRP B 1 346 ? 59.377 58.327 82.257 1.00 50.10 326 TRP B N 1
ATOM 4921 C CA . TRP B 1 346 ? 59.789 58.632 80.890 1.00 47.85 326 TRP B CA 1
ATOM 4922 C C . TRP B 1 346 ? 59.314 57.531 79.946 1.00 45.11 326 TRP B C 1
ATOM 4923 O O . TRP B 1 346 ? 59.563 56.341 80.178 1.00 40.08 326 TRP B O 1
ATOM 4934 N N . VAL B 1 347 ? 58.624 57.945 78.889 1.00 38.92 327 VAL B N 1
ATOM 4935 C CA . VAL B 1 347 ? 58.017 57.027 77.930 1.00 39.02 327 VAL B CA 1
ATOM 4936 C C . VAL B 1 347 ? 58.574 57.325 76.543 1.00 38.14 327 VAL B C 1
ATOM 4937 O O . VAL B 1 347 ? 58.620 58.482 76.124 1.00 41.04 327 VAL B O 1
ATOM 4941 N N . VAL B 1 348 ? 59.015 56.283 75.847 1.00 38.67 328 VAL B N 1
ATOM 4942 C CA . VAL B 1 348 ? 59.400 56.418 74.443 1.00 38.84 328 VAL B CA 1
ATOM 4943 C C . VAL B 1 348 ? 58.438 55.626 73.571 1.00 38.66 328 VAL B C 1
ATOM 4944 O O . VAL B 1 348 ? 58.394 54.399 73.633 1.00 42.41 328 VAL B O 1
ATOM 4948 N N . HIS B 1 349 ? 57.661 56.345 72.766 1.00 39.36 329 HIS B N 1
ATOM 4949 C CA . HIS B 1 349 ? 56.734 55.713 71.838 1.00 38.41 329 HIS B CA 1
ATOM 4950 C C . HIS B 1 349 ? 57.488 55.110 70.652 1.00 36.48 329 HIS B C 1
ATOM 4951 O O . HIS B 1 349 ? 58.521 55.636 70.233 1.00 39.77 329 HIS B O 1
ATOM 4958 N N . ASN B 1 350 ? 56.991 53.970 70.183 1.00 36.49 330 ASN B N 1
ATOM 4959 C CA . ASN B 1 350 ? 57.379 53.347 68.916 1.00 37.78 330 ASN B CA 1
ATOM 4960 C C . ASN B 1 350 ? 56.190 52.512 68.435 1.00 37.41 330 ASN B C 1
ATOM 4961 O O . ASN B 1 350 ? 56.168 51.275 68.563 1.00 38.40 330 ASN B O 1
ATOM 4966 N N . TYR B 1 351 ? 55.194 53.217 67.899 1.00 36.73 331 TYR B N 1
ATOM 4967 C CA . TYR B 1 351 ? 53.968 52.613 67.380 1.00 37.96 331 TYR B CA 1
ATOM 4968 C C . TYR B 1 351 ? 53.437 53.383 66.168 1.00 37.45 331 TYR B C 1
ATOM 4969 O O . TYR B 1 351 ? 53.863 54.507 65.915 1.00 38.18 331 TYR B O 1
ATOM 4978 N N . GLY B 1 352 ? 52.500 52.778 65.438 1.00 37.78 332 GLY B N 1
ATOM 4979 C CA . GLY B 1 352 ? 51.859 53.418 64.281 1.00 36.52 332 GLY B CA 1
ATOM 4980 C C . GLY B 1 352 ? 52.540 53.075 62.970 1.00 36.12 332 GLY B C 1
ATOM 4981 O O . GLY B 1 352 ? 52.771 53.951 62.134 1.00 35.88 332 GLY B O 1
ATOM 4982 N N . HIS B 1 353 ? 52.850 51.791 62.802 1.00 33.84 333 HIS B N 1
ATOM 4983 C CA . HIS B 1 353 ? 53.643 51.297 61.679 1.00 34.12 333 HIS B CA 1
ATOM 4984 C C . HIS B 1 353 ? 52.783 50.813 60.494 1.00 33.62 333 HIS B C 1
ATOM 4985 O O . HIS B 1 353 ? 53.317 50.334 59.494 1.00 35.87 333 HIS B O 1
ATOM 4992 N N . GLY B 1 354 ? 51.456 50.949 60.600 1.00 33.49 334 GLY B N 1
ATOM 4993 C CA . GLY B 1 354 ? 50.538 50.576 59.511 1.00 32.50 334 GLY B CA 1
ATOM 4994 C C . GLY B 1 354 ? 50.849 49.217 58.907 1.00 32.58 334 GLY B C 1
ATOM 4995 O O . GLY B 1 354 ? 50.966 48.240 59.630 1.00 35.38 334 GLY B O 1
ATOM 4996 N N . GLY B 1 355 ? 51.015 49.173 57.585 1.00 34.45 335 GLY B N 1
ATOM 4997 C CA . GLY B 1 355 ? 51.311 47.934 56.871 1.00 34.41 335 GLY B CA 1
ATOM 4998 C C . GLY B 1 355 ? 52.777 47.721 56.531 1.00 35.08 335 GLY B C 1
ATOM 4999 O O . GLY B 1 355 ? 53.095 46.953 55.617 1.00 33.02 335 GLY B O 1
ATOM 5000 N N . TYR B 1 356 ? 53.662 48.374 57.283 1.00 35.83 336 TYR B N 1
ATOM 5001 C CA . TYR B 1 356 ? 55.104 48.376 56.985 1.00 36.47 336 TYR B CA 1
ATOM 5002 C C . TYR B 1 356 ? 56.021 48.180 58.211 1.00 36.23 336 TYR B C 1
ATOM 5003 O O . TYR B 1 356 ? 57.214 48.475 58.145 1.00 38.49 336 TYR B O 1
ATOM 5012 N N . GLY B 1 357 ? 55.460 47.645 59.298 1.00 37.75 337 GLY B N 1
ATOM 5013 C CA . GLY B 1 357 ? 56.179 47.393 60.557 1.00 36.00 337 GLY B CA 1
ATOM 5014 C C . GLY B 1 357 ? 57.416 46.511 60.519 1.00 34.97 337 GLY B C 1
ATOM 5015 O O . GLY B 1 357 ? 58.327 46.710 61.319 1.00 36.01 337 GLY B O 1
ATOM 5016 N N . TYR B 1 358 ? 57.444 45.546 59.600 1.00 35.34 338 TYR B N 1
ATOM 5017 C CA . TYR B 1 358 ? 58.585 44.631 59.443 1.00 36.21 338 TYR B CA 1
ATOM 5018 C C . TYR B 1 358 ? 59.699 45.287 58.630 1.00 35.51 338 TYR B C 1
ATOM 5019 O O . TYR B 1 358 ? 60.867 45.239 59.019 1.00 36.93 338 TYR B O 1
ATOM 5028 N N . GLN B 1 359 ? 59.314 45.905 57.514 1.00 35.51 339 GLN B N 1
ATOM 5029 C CA . GLN B 1 359 ? 60.247 46.580 56.606 1.00 35.37 339 GLN B CA 1
ATOM 5030 C C . GLN B 1 359 ? 60.756 47.935 57.124 1.00 36.08 339 GLN B C 1
ATOM 5031 O O . GLN B 1 359 ? 61.635 48.546 56.505 1.00 37.94 339 GLN B O 1
ATOM 5037 N N . THR B 1 360 ? 60.205 48.396 58.250 1.00 32.83 340 THR B N 1
ATOM 5038 C CA . THR B 1 360 ? 60.733 49.555 58.979 1.00 33.14 340 THR B CA 1
ATOM 5039 C C . THR B 1 360 ? 61.288 49.188 60.358 1.00 31.65 340 THR B C 1
ATOM 5040 O O . THR B 1 360 ? 61.858 50.052 61.028 1.00 34.08 340 THR B O 1
ATOM 5044 N N . SER B 1 361 ? 61.121 47.928 60.775 1.00 33.64 341 SER B N 1
ATOM 5045 C CA . SER B 1 361 ? 61.450 47.480 62.152 1.00 33.32 341 SER B CA 1
ATOM 5046 C C . SER B 1 361 ? 62.812 47.940 62.677 1.00 35.19 341 SER B C 1
ATOM 5047 O O . SER B 1 361 ? 62.870 48.704 63.629 1.00 37.59 341 SER B O 1
ATOM 5050 N N . PHE B 1 362 ? 63.894 47.509 62.037 1.00 37.17 342 PHE B N 1
ATOM 5051 C CA . PHE B 1 362 ? 65.234 47.869 62.494 1.00 35.48 342 PHE B CA 1
ATOM 5052 C C . PHE B 1 362 ? 65.500 49.362 62.389 1.00 35.22 342 PHE B C 1
ATOM 5053 O O . PHE B 1 362 ? 66.060 49.941 63.308 1.00 35.90 342 PHE B O 1
ATOM 5061 N N . GLY B 1 363 ? 65.065 49.979 61.290 1.00 34.23 343 GLY B N 1
ATOM 5062 C CA . GLY B 1 363 ? 65.129 51.435 61.126 1.00 35.39 343 GLY B CA 1
ATOM 5063 C C . GLY B 1 363 ? 64.451 52.186 62.260 1.00 36.34 343 GLY B C 1
ATOM 5064 O O . GLY B 1 363 ? 65.068 53.060 62.888 1.00 32.97 343 GLY B O 1
ATOM 5065 N N . CYS B 1 364 ? 63.189 51.832 62.528 1.00 34.98 344 CYS B N 1
ATOM 5066 C CA . CYS B 1 364 ? 62.410 52.423 63.627 1.00 35.16 344 CYS B CA 1
ATOM 5067 C C . CYS B 1 364 ? 62.967 52.108 65.014 1.00 35.17 344 CYS B C 1
ATOM 5068 O O . CYS B 1 364 ? 63.041 53.001 65.868 1.00 35.01 344 CYS B O 1
ATOM 5071 N N . ALA B 1 365 ? 63.362 50.849 65.226 1.00 35.42 345 ALA B N 1
ATOM 5072 C CA . ALA B 1 365 ? 63.971 50.420 66.494 1.00 35.53 345 ALA B CA 1
ATOM 5073 C C . ALA B 1 365 ? 65.266 51.166 66.801 1.00 35.16 345 ALA B C 1
ATOM 5074 O O . ALA B 1 365 ? 65.513 51.496 67.954 1.00 35.61 345 ALA B O 1
ATOM 5076 N N . THR B 1 366 ? 66.075 51.433 65.770 1.00 38.52 346 THR B N 1
ATOM 5077 C CA . THR B 1 366 ? 67.321 52.216 65.908 1.00 39.14 346 THR B CA 1
ATOM 5078 C C . THR B 1 366 ? 67.056 53.648 66.399 1.00 39.96 346 THR B C 1
ATOM 5079 O O . THR B 1 366 ? 67.737 54.120 67.321 1.00 40.67 346 THR B O 1
ATOM 5083 N N . THR B 1 367 ? 66.081 54.325 65.782 1.00 38.48 347 THR B N 1
ATOM 5084 C CA . THR B 1 367 ? 65.660 55.680 66.194 1.00 38.49 347 THR B CA 1
ATOM 5085 C C . THR B 1 367 ? 65.191 55.692 67.650 1.00 37.03 347 THR B C 1
ATOM 5086 O O . THR B 1 367 ? 65.637 56.529 68.441 1.00 38.21 347 THR B O 1
ATOM 5090 N N . ALA B 1 368 ? 64.326 54.742 68.007 1.00 37.84 348 ALA B N 1
ATOM 5091 C CA . ALA B 1 368 ? 63.848 54.607 69.383 1.00 38.12 348 ALA B CA 1
ATOM 5092 C C . ALA B 1 368 ? 64.992 54.389 70.397 1.00 36.96 348 ALA B C 1
ATOM 5093 O O . ALA B 1 368 ? 64.972 54.982 71.477 1.00 38.16 348 ALA B O 1
ATOM 5095 N N . VAL B 1 369 ? 65.984 53.569 70.034 1.00 38.67 349 VAL B N 1
ATOM 5096 C CA . VAL B 1 369 ? 67.182 53.346 70.876 1.00 38.50 349 VAL B CA 1
ATOM 5097 C C . VAL B 1 369 ? 67.869 54.691 71.153 1.00 39.37 349 VAL B C 1
ATOM 5098 O O . VAL B 1 369 ? 68.141 55.023 72.310 1.00 41.33 349 VAL B O 1
ATOM 5102 N N . GLU B 1 370 ? 68.095 55.471 70.094 1.00 42.28 350 GLU B N 1
ATOM 5103 C CA . GLU B 1 370 ? 68.667 56.822 70.206 1.00 43.09 350 GLU B CA 1
ATOM 5104 C C . GLU B 1 370 ? 67.798 57.783 71.042 1.00 41.77 350 GLU B C 1
ATOM 5105 O O . GLU B 1 370 ? 68.329 58.551 71.857 1.00 39.12 350 GLU B O 1
ATOM 5111 N N . VAL B 1 371 ? 66.480 57.722 70.865 1.00 39.68 351 VAL B N 1
ATOM 5112 C CA . VAL B 1 371 ? 65.552 58.525 71.691 1.00 39.36 351 VAL B CA 1
ATOM 5113 C C . VAL B 1 371 ? 65.601 58.092 73.172 1.00 39.50 351 VAL B C 1
ATOM 5114 O O . VAL B 1 371 ? 65.576 58.937 74.064 1.00 40.75 351 VAL B O 1
ATOM 5118 N N . VAL B 1 372 ? 65.714 56.783 73.412 1.00 42.51 352 VAL B N 1
ATOM 5119 C CA . VAL B 1 372 ? 65.901 56.224 74.764 1.00 43.01 352 VAL B CA 1
ATOM 5120 C C . VAL B 1 372 ? 67.186 56.762 75.413 1.00 46.71 352 VAL B C 1
ATOM 5121 O O . VAL B 1 372 ? 67.146 57.269 76.541 1.00 47.44 352 VAL B O 1
ATOM 5125 N N . ARG B 1 373 ? 68.302 56.667 74.682 1.00 49.86 353 ARG B N 1
ATOM 5126 C CA . ARG B 1 373 ? 69.605 57.202 75.110 1.00 55.63 353 ARG B CA 1
ATOM 5127 C C . ARG B 1 373 ? 69.578 58.718 75.342 1.00 58.84 353 ARG B C 1
ATOM 5128 O O . ARG B 1 373 ? 70.294 59.228 76.212 1.00 59.92 353 ARG B O 1
ATOM 5130 N N . GLU B 1 374 ? 68.752 59.416 74.558 1.00 61.76 354 GLU B N 1
ATOM 5131 C CA . GLU B 1 374 ? 68.456 60.843 74.741 1.00 63.91 354 GLU B CA 1
ATOM 5132 C C . GLU B 1 374 ? 67.724 61.151 76.053 1.00 63.93 354 GLU B C 1
ATOM 5133 O O . GLU B 1 374 ? 68.121 62.066 76.780 1.00 64.45 354 GLU B O 1
ATOM 5139 N N . ALA B 1 375 ? 66.661 60.394 76.342 1.00 62.78 355 ALA B N 1
ATOM 5140 C CA . ALA B 1 375 ? 65.847 60.585 77.551 1.00 64.00 355 ALA B CA 1
ATOM 5141 C C . ALA B 1 375 ? 66.601 60.203 78.826 1.00 65.89 355 ALA B C 1
ATOM 5142 O O . ALA B 1 375 ? 66.435 60.844 79.870 1.00 67.23 355 ALA B O 1
ATOM 5144 N N . LEU B 1 376 ? 67.436 59.169 78.720 1.00 66.98 356 LEU B N 1
ATOM 5145 C CA . LEU B 1 376 ? 68.282 58.702 79.821 1.00 69.88 356 LEU B CA 1
ATOM 5146 C C . LEU B 1 376 ? 69.417 59.666 80.178 1.00 71.21 356 LEU B C 1
ATOM 5147 O O . LEU B 1 376 ? 70.014 59.550 81.250 1.00 71.16 356 LEU B O 1
ATOM 5152 N N . GLN B 1 377 ? 69.700 60.612 79.280 1.00 74.96 357 GLN B N 1
ATOM 5153 C CA . GLN B 1 377 ? 70.645 61.694 79.545 1.00 76.77 357 GLN B CA 1
ATOM 5154 C C . GLN B 1 377 ? 70.015 62.715 80.502 1.00 79.03 357 GLN B C 1
ATOM 5155 O O . GLN B 1 377 ? 69.369 63.684 80.079 1.00 79.06 357 GLN B O 1
ATOM 5161 N N . GLN B 1 378 ? 70.201 62.454 81.798 1.00 79.49 358 GLN B N 1
ATOM 5162 C CA . GLN B 1 378 ? 69.643 63.262 82.889 1.00 79.63 358 GLN B CA 1
ATOM 5163 C C . GLN B 1 378 ? 70.451 63.088 84.180 1.00 80.80 358 GLN B C 1
ATOM 5164 O O . GLN B 1 378 ? 70.832 61.975 84.551 1.00 79.06 358 GLN B O 1
ATOM 5170 N N . ALA C 1 22 ? -5.084 49.598 43.022 1.00 50.26 2 ALA C N 1
ATOM 5171 C CA . ALA C 1 22 ? -3.983 50.553 43.347 1.00 50.13 2 ALA C CA 1
ATOM 5172 C C . ALA C 1 22 ? -3.056 49.952 44.404 1.00 51.15 2 ALA C C 1
ATOM 5173 O O . ALA C 1 22 ? -3.458 49.725 45.554 1.00 54.68 2 ALA C O 1
ATOM 5175 N N . THR C 1 23 ? -1.815 49.694 44.000 1.00 51.20 3 THR C N 1
ATOM 5176 C CA . THR C 1 23 ? -0.835 49.018 44.856 1.00 49.03 3 THR C CA 1
ATOM 5177 C C . THR C 1 23 ? 0.450 49.823 45.062 1.00 47.12 3 THR C C 1
ATOM 5178 O O . THR C 1 23 ? 0.758 50.737 44.291 1.00 45.66 3 THR C O 1
ATOM 5182 N N . ASN C 1 24 ? 1.182 49.469 46.117 1.00 44.46 4 ASN C N 1
ATOM 5183 C CA . ASN C 1 24 ? 2.455 50.086 46.456 1.00 44.51 4 ASN C CA 1
ATOM 5184 C C . ASN C 1 24 ? 3.511 48.998 46.593 1.00 42.26 4 ASN C C 1
ATOM 5185 O O . ASN C 1 24 ? 3.335 48.042 47.355 1.00 39.12 4 ASN C O 1
ATOM 5190 N N . ASN C 1 25 ? 4.596 49.138 45.836 1.00 39.70 5 ASN C N 1
ATOM 5191 C CA . ASN C 1 25 ? 5.705 48.200 45.920 1.00 38.17 5 ASN C CA 1
ATOM 5192 C C . ASN C 1 25 ? 6.691 48.693 46.969 1.00 37.76 5 ASN C C 1
ATOM 5193 O O . ASN C 1 25 ? 7.351 49.722 46.795 1.00 33.49 5 ASN C O 1
ATOM 5198 N N . ILE C 1 26 ? 6.753 47.971 48.083 1.00 36.96 6 ILE C N 1
ATOM 5199 C CA . ILE C 1 26 ? 7.644 48.340 49.175 1.00 35.97 6 ILE C CA 1
ATOM 5200 C C . ILE C 1 26 ? 8.742 47.281 49.334 1.00 35.13 6 ILE C C 1
ATOM 5201 O O . ILE C 1 26 ? 8.467 46.083 49.403 1.00 36.05 6 ILE C O 1
ATOM 5206 N N . VAL C 1 27 ? 9.992 47.735 49.334 1.00 34.06 7 VAL C N 1
ATOM 5207 C CA . VAL C 1 27 ? 11.107 46.905 49.778 1.00 32.51 7 VAL C CA 1
ATOM 5208 C C . VAL C 1 27 ? 11.453 47.316 51.202 1.00 31.32 7 VAL C C 1
ATOM 5209 O O . VAL C 1 27 ? 11.855 48.453 51.442 1.00 31.36 7 VAL C O 1
ATOM 5213 N N . VAL C 1 28 ? 11.271 46.394 52.146 1.00 31.32 8 VAL C N 1
ATOM 5214 C CA . VAL C 1 28 ? 11.807 46.582 53.493 1.00 31.39 8 VAL C CA 1
ATOM 5215 C C . VAL C 1 28 ? 13.226 46.018 53.462 1.00 33.62 8 VAL C C 1
ATOM 5216 O O . VAL C 1 28 ? 13.431 44.817 53.238 1.00 36.92 8 VAL C O 1
ATOM 5220 N N . LEU C 1 29 ? 14.197 46.899 53.647 1.00 34.95 9 LEU C N 1
ATOM 5221 C CA . LEU C 1 29 ? 15.599 46.498 53.647 1.00 33.78 9 LEU C CA 1
ATOM 5222 C C . LEU C 1 29 ? 16.052 46.213 55.075 1.00 33.41 9 LEU C C 1
ATOM 5223 O O . LEU C 1 29 ? 16.266 47.132 55.877 1.00 32.18 9 LEU C O 1
ATOM 5228 N N . GLY C 1 30 ? 16.180 44.922 55.369 1.00 32.95 10 GLY C N 1
ATOM 5229 C CA . GLY C 1 30 ? 16.597 44.453 56.682 1.00 31.22 10 GLY C CA 1
ATOM 5230 C C . GLY C 1 30 ? 15.605 43.477 57.270 1.00 31.08 10 GLY C C 1
ATOM 5231 O O . GLY C 1 30 ? 14.384 43.670 57.137 1.00 30.24 10 GLY C O 1
ATOM 5232 N N . ALA C 1 31 ? 16.129 42.438 57.919 1.00 28.65 11 ALA C N 1
ATOM 5233 C CA . ALA C 1 31 ? 15.300 41.377 58.486 1.00 30.41 11 ALA C CA 1
ATOM 5234 C C . ALA C 1 31 ? 15.556 41.116 59.977 1.00 29.66 11 ALA C C 1
ATOM 5235 O O . ALA C 1 31 ? 15.330 40.002 60.463 1.00 28.47 11 ALA C O 1
ATOM 5237 N N . GLY C 1 32 ? 16.024 42.149 60.687 1.00 29.80 12 GLY C N 1
ATOM 5238 C CA . GLY C 1 32 ? 16.123 42.134 62.157 1.00 31.41 12 GLY C CA 1
ATOM 5239 C C . GLY C 1 32 ? 14.746 42.414 62.749 1.00 32.94 12 GLY C C 1
ATOM 5240 O O . GLY C 1 32 ? 13.751 42.342 62.025 1.00 33.24 12 GLY C O 1
ATOM 5241 N N . VAL C 1 33 ? 14.668 42.756 64.041 1.00 33.60 13 VAL C N 1
ATOM 5242 C CA . VAL C 1 33 ? 13.352 43.085 64.666 1.00 33.98 13 VAL C CA 1
ATOM 5243 C C . VAL C 1 33 ? 12.668 44.222 63.934 1.00 34.27 13 VAL C C 1
ATOM 5244 O O . VAL C 1 33 ? 11.460 44.157 63.687 1.00 36.29 13 VAL C O 1
ATOM 5248 N N . SER C 1 34 ? 13.444 45.258 63.609 1.00 34.19 14 SER C N 1
ATOM 5249 C CA . SER C 1 34 ? 12.901 46.495 63.065 1.00 35.65 14 SER C CA 1
ATOM 5250 C C . SER C 1 34 ? 12.288 46.272 61.686 1.00 35.90 14 SER C C 1
ATOM 5251 O O . SER C 1 34 ? 11.169 46.726 61.425 1.00 35.25 14 SER C O 1
ATOM 5254 N N . GLY C 1 35 ? 13.012 45.548 60.828 1.00 34.17 15 GLY C N 1
ATOM 5255 C CA . GLY C 1 35 ? 12.542 45.213 59.488 1.00 33.16 15 GLY C CA 1
ATOM 5256 C C . GLY C 1 35 ? 11.329 44.305 59.513 1.00 34.37 15 GLY C C 1
ATOM 5257 O O . GLY C 1 35 ? 10.349 44.559 58.809 1.00 32.86 15 GLY C O 1
ATOM 5258 N N . LEU C 1 36 ? 11.400 43.256 60.331 1.00 32.13 16 LEU C N 1
ATOM 5259 C CA . LEU C 1 36 ? 10.328 42.258 60.411 1.00 33.72 16 LEU C CA 1
ATOM 5260 C C . LEU C 1 36 ? 9.025 42.822 60.980 1.00 34.05 16 LEU C C 1
ATOM 5261 O O . LEU C 1 36 ? 7.946 42.483 60.488 1.00 35.02 16 LEU C O 1
ATOM 5266 N N . THR C 1 37 ? 9.142 43.682 61.990 1.00 31.79 17 THR C N 1
ATOM 5267 C CA . THR C 1 37 ? 7.977 44.258 62.668 1.00 32.25 17 THR C CA 1
ATOM 5268 C C . THR C 1 37 ? 7.316 45.336 61.791 1.00 32.98 17 THR C C 1
ATOM 5269 O O . THR C 1 37 ? 6.092 45.441 61.758 1.00 33.80 17 THR C O 1
ATOM 5273 N N . THR C 1 38 ? 8.137 46.100 61.071 1.00 33.25 18 THR C N 1
ATOM 5274 C CA . THR C 1 38 ? 7.662 47.127 60.137 1.00 34.33 18 THR C CA 1
ATOM 5275 C C . THR C 1 38 ? 7.012 46.470 58.918 1.00 34.45 18 THR C C 1
ATOM 5276 O O . THR C 1 38 ? 5.940 46.899 58.501 1.00 35.31 18 THR C O 1
ATOM 5280 N N . ALA C 1 39 ? 7.648 45.430 58.368 1.00 32.76 19 ALA C N 1
ATOM 5281 C CA . ALA C 1 39 ? 7.076 44.679 57.251 1.00 34.16 19 ALA C CA 1
ATOM 5282 C C . ALA C 1 39 ? 5.728 44.045 57.611 1.00 35.44 19 ALA C C 1
ATOM 5283 O O . ALA C 1 39 ? 4.799 44.074 56.791 1.00 35.22 19 ALA C O 1
ATOM 5285 N N . TRP C 1 40 ? 5.632 43.484 58.823 1.00 36.53 20 TRP C N 1
ATOM 5286 C CA . TRP C 1 40 ? 4.405 42.813 59.273 1.00 37.83 20 TRP C CA 1
ATOM 5287 C C . TRP C 1 40 ? 3.241 43.784 59.412 1.00 38.25 20 TRP C C 1
ATOM 5288 O O . TRP C 1 40 ? 2.124 43.477 58.976 1.00 38.74 20 TRP C O 1
ATOM 5299 N N . LEU C 1 41 ? 3.506 44.939 60.024 1.00 38.08 21 LEU C N 1
ATOM 5300 C CA . LEU C 1 41 ? 2.494 45.978 60.190 1.00 37.18 21 LEU C CA 1
ATOM 5301 C C . LEU C 1 41 ? 2.072 46.560 58.850 1.00 36.78 21 LEU C C 1
ATOM 5302 O O . LEU C 1 41 ? 0.886 46.766 58.630 1.00 32.44 21 LEU C O 1
ATOM 5307 N N . LEU C 1 42 ? 3.046 46.797 57.960 1.00 37.18 22 LEU C N 1
ATOM 5308 C CA . LEU C 1 42 ? 2.774 47.259 56.590 1.00 35.73 22 LEU C CA 1
ATOM 5309 C C . LEU C 1 42 ? 1.940 46.260 55.794 1.00 35.22 22 LEU C C 1
ATOM 5310 O O . LEU C 1 42 ? 1.068 46.660 55.022 1.00 34.10 22 LEU C O 1
ATOM 5315 N N . SER C 1 43 ? 2.205 44.968 55.999 1.00 36.19 23 SER C N 1
ATOM 5316 C CA . SER C 1 43 ? 1.477 43.895 55.309 1.00 36.53 23 SER C CA 1
ATOM 5317 C C . SER C 1 43 ? -0.028 43.838 55.615 1.00 36.85 23 SER C C 1
ATOM 5318 O O . SER C 1 43 ? -0.796 43.285 54.828 1.00 38.04 23 SER C O 1
ATOM 5321 N N . LYS C 1 44 ? -0.439 44.429 56.736 1.00 38.75 24 LYS C N 1
ATOM 5322 C CA . LYS C 1 44 ? -1.855 44.479 57.134 1.00 37.47 24 LYS C CA 1
ATOM 5323 C C . LYS C 1 44 ? -2.651 45.459 56.260 1.00 39.70 24 LYS C C 1
ATOM 5324 O O . LYS C 1 44 ? -3.891 45.454 56.254 1.00 39.79 24 LYS C O 1
ATOM 5330 N N . ASP C 1 45 ? -1.920 46.300 55.532 1.00 38.37 25 ASP C N 1
ATOM 5331 C CA . ASP C 1 45 ? -2.495 47.174 54.519 1.00 39.61 25 ASP C CA 1
ATOM 5332 C C . ASP C 1 45 ? -2.495 46.424 53.174 1.00 39.84 25 ASP C C 1
ATOM 5333 O O . ASP C 1 45 ? -1.418 46.138 52.618 1.00 40.27 25 ASP C O 1
ATOM 5338 N N . PRO C 1 46 ? -3.702 46.116 52.636 1.00 38.58 26 PRO C N 1
ATOM 5339 C CA . PRO C 1 46 ? -3.818 45.336 51.400 1.00 38.44 26 PRO C CA 1
ATOM 5340 C C . PRO C 1 46 ? -3.205 45.983 50.159 1.00 37.16 26 PRO C C 1
ATOM 5341 O O . PRO C 1 46 ? -2.927 45.269 49.195 1.00 37.32 26 PRO C O 1
ATOM 5345 N N . SER C 1 47 ? -3.014 47.308 50.178 1.00 36.33 27 SER C N 1
ATOM 5346 C CA . SER C 1 47 ? -2.456 48.029 49.029 1.00 37.75 27 SER C CA 1
ATOM 5347 C C . SER C 1 47 ? -0.931 47.893 48.918 1.00 39.04 27 SER C C 1
ATOM 5348 O O . SER C 1 47 ? -0.356 48.216 47.879 1.00 39.99 27 SER C O 1
ATOM 5351 N N . ASN C 1 48 ? -0.292 47.403 49.982 1.00 40.42 28 ASN C N 1
ATOM 5352 C CA . ASN C 1 48 ? 1.151 47.148 49.997 1.00 38.72 28 ASN C CA 1
ATOM 5353 C C . ASN C 1 48 ? 1.541 45.755 49.480 1.00 40.31 28 ASN C C 1
ATOM 5354 O O . ASN C 1 48 ? 1.076 44.734 50.004 1.00 40.10 28 ASN C O 1
ATOM 5359 N N . LYS C 1 49 ? 2.382 45.734 48.443 1.00 38.53 29 LYS C N 1
ATOM 5360 C CA . LYS C 1 49 ? 3.066 44.523 47.985 1.00 39.67 29 LYS C CA 1
ATOM 5361 C C . LYS C 1 49 ? 4.515 44.639 48.451 1.00 36.56 29 LYS C C 1
ATOM 5362 O O . LYS C 1 49 ? 5.227 45.571 48.054 1.00 36.17 29 LYS C O 1
ATOM 5368 N N . ILE C 1 50 ? 4.933 43.709 49.312 1.00 34.19 30 ILE C N 1
ATOM 5369 C CA . ILE C 1 50 ? 6.153 43.889 50.126 1.00 33.58 30 ILE C CA 1
ATOM 5370 C C . ILE C 1 50 ? 7.218 42.809 49.919 1.00 33.49 30 ILE C C 1
ATOM 5371 O O . ILE C 1 50 ? 6.929 41.610 49.958 1.00 33.55 30 ILE C O 1
ATOM 5376 N N . THR C 1 51 ? 8.455 43.261 49.719 1.00 33.03 31 THR C N 1
ATOM 5377 C CA . THR C 1 51 ? 9.619 42.385 49.700 1.00 31.75 31 THR C CA 1
ATOM 5378 C C . THR C 1 51 ? 10.480 42.736 50.905 1.00 31.51 31 THR C C 1
ATOM 5379 O O . THR C 1 51 ? 10.769 43.905 51.140 1.00 31.90 31 THR C O 1
ATOM 5383 N N . VAL C 1 52 ? 10.841 41.729 51.692 1.00 31.34 32 VAL C N 1
ATOM 5384 C CA . VAL C 1 52 ? 11.892 41.917 52.687 1.00 30.99 32 VAL C CA 1
ATOM 5385 C C . VAL C 1 52 ? 13.171 41.446 52.018 1.00 31.51 32 VAL C C 1
ATOM 5386 O O . VAL C 1 52 ? 13.314 40.263 51.709 1.00 33.70 32 VAL C O 1
ATOM 5390 N N . ALA C 1 53 ? 14.060 42.402 51.746 1.00 34.11 33 ALA C N 1
ATOM 5391 C CA . ALA C 1 53 ? 15.385 42.122 51.198 1.00 32.93 33 ALA C CA 1
ATOM 5392 C C . ALA C 1 53 ? 16.436 42.352 52.288 1.00 31.77 33 ALA C C 1
ATOM 5393 O O . ALA C 1 53 ? 16.518 43.434 52.860 1.00 32.47 33 ALA C O 1
ATOM 5395 N N . ALA C 1 54 ? 17.228 41.321 52.577 1.00 31.76 34 ALA C N 1
ATOM 5396 C CA . ALA C 1 54 ? 18.208 41.372 53.679 1.00 32.66 34 ALA C CA 1
ATOM 5397 C C . ALA C 1 54 ? 19.426 40.473 53.458 1.00 31.23 34 ALA C C 1
ATOM 5398 O O . ALA C 1 54 ? 19.300 39.361 52.922 1.00 30.58 34 ALA C O 1
ATOM 5400 N N . LYS C 1 55 ? 20.590 40.976 53.881 1.00 31.70 35 LYS C N 1
ATOM 5401 C CA . LYS C 1 55 ? 21.845 40.221 53.933 1.00 32.40 35 LYS C CA 1
ATOM 5402 C C . LYS C 1 55 ? 21.778 39.020 54.878 1.00 32.79 35 LYS C C 1
ATOM 5403 O O . LYS C 1 55 ? 22.094 37.893 54.481 1.00 29.73 35 LYS C O 1
ATOM 5409 N N . HIS C 1 56 ? 21.407 39.276 56.132 1.00 33.18 36 HIS C N 1
ATOM 5410 C CA . HIS C 1 56 ? 21.264 38.211 57.129 1.00 33.09 36 HIS C CA 1
ATOM 5411 C C . HIS C 1 56 ? 19.808 38.027 57.547 1.00 32.30 36 HIS C C 1
ATOM 5412 O O . HIS C 1 56 ? 19.078 39.007 57.715 1.00 31.85 36 HIS C O 1
ATOM 5419 N N . MET C 1 57 ? 19.419 36.760 57.711 1.00 32.92 37 MET C N 1
ATOM 5420 C CA . MET C 1 57 ? 18.037 36.364 58.024 1.00 32.69 37 MET C CA 1
ATOM 5421 C C . MET C 1 57 ? 17.971 35.582 59.333 1.00 34.72 37 MET C C 1
ATOM 5422 O O . MET C 1 57 ? 18.999 35.054 59.769 1.00 34.76 37 MET C O 1
ATOM 5427 N N . PRO C 1 58 ? 16.770 35.497 59.970 1.00 35.00 38 PRO C N 1
ATOM 5428 C CA . PRO C 1 58 ? 16.632 34.657 61.165 1.00 34.94 38 PRO C CA 1
ATOM 5429 C C . PRO C 1 58 ? 17.132 33.238 60.918 1.00 34.92 38 PRO C C 1
ATOM 5430 O O . PRO C 1 58 ? 16.812 32.624 59.894 1.00 33.95 38 PRO C O 1
ATOM 5434 N N . GLY C 1 59 ? 17.960 32.766 61.846 1.00 35.49 39 GLY C N 1
ATOM 5435 C CA . GLY C 1 59 ? 18.771 31.573 61.661 1.00 34.57 39 GLY C CA 1
ATOM 5436 C C . GLY C 1 59 ? 20.254 31.894 61.538 1.00 36.95 39 GLY C C 1
ATOM 5437 O O . GLY C 1 59 ? 21.098 31.056 61.847 1.00 35.50 39 GLY C O 1
ATOM 5438 N N . ASP C 1 60 ? 20.565 33.101 61.065 1.00 35.80 40 ASP C N 1
ATOM 5439 C CA . ASP C 1 60 ? 21.941 33.554 60.926 1.00 35.15 40 ASP C CA 1
ATOM 5440 C C . ASP C 1 60 ? 22.475 34.085 62.247 1.00 34.15 40 ASP C C 1
ATOM 5441 O O . ASP C 1 60 ? 21.753 34.746 62.994 1.00 34.85 40 ASP C O 1
ATOM 5446 N N . TYR C 1 61 ? 23.734 33.772 62.533 1.00 33.30 41 TYR C N 1
ATOM 5447 C CA . TYR C 1 61 ? 24.489 34.473 63.571 1.00 34.49 41 TYR C CA 1
ATOM 5448 C C . TYR C 1 61 ? 25.677 35.153 62.908 1.00 35.71 41 TYR C C 1
ATOM 5449 O O . TYR C 1 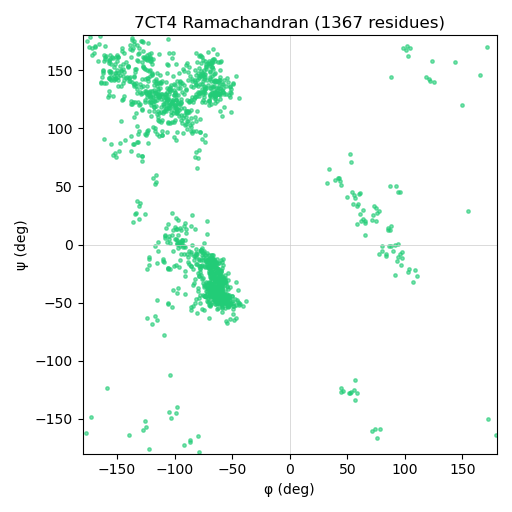61 ? 26.482 34.503 62.226 1.00 37.10 41 TYR C O 1
ATOM 5458 N N . ASP C 1 62 ? 25.760 36.465 63.100 1.00 36.02 42 ASP C N 1
ATOM 5459 C CA . ASP C 1 62 ? 26.790 37.310 62.492 1.00 36.48 42 ASP C CA 1
ATOM 5460 C C . ASP C 1 62 ? 26.837 38.610 63.274 1.00 36.80 42 ASP C C 1
ATOM 5461 O O . ASP C 1 62 ? 25.811 39.046 63.804 1.00 37.10 42 ASP C O 1
ATOM 5466 N N . ILE C 1 63 ? 28.022 39.220 63.344 1.00 33.70 43 ILE C N 1
ATOM 5467 C CA . ILE C 1 63 ? 28.233 40.466 64.096 1.00 33.91 43 ILE C CA 1
ATOM 5468 C C . ILE C 1 63 ? 27.482 41.663 63.495 1.00 35.77 43 ILE C C 1
ATOM 5469 O O . ILE C 1 63 ? 27.093 42.586 64.218 1.00 34.73 43 ILE C O 1
ATOM 5474 N N . GLU C 1 64 ? 27.277 41.621 62.178 1.00 36.19 44 GLU C N 1
ATOM 5475 C CA . GLU C 1 64 ? 26.531 42.645 61.454 1.00 37.00 44 GLU C CA 1
ATOM 5476 C C . GLU C 1 64 ? 25.007 42.534 61.650 1.00 37.02 44 GLU C C 1
ATOM 5477 O O . GLU C 1 64 ? 24.256 43.356 61.128 1.00 38.63 44 GLU C O 1
ATOM 5483 N N . TYR C 1 65 ? 24.561 41.516 62.388 1.00 34.92 45 TYR C N 1
ATOM 5484 C CA . TYR C 1 65 ? 23.140 41.233 62.550 1.00 31.81 45 TYR C CA 1
ATOM 5485 C C . TYR C 1 65 ? 22.777 41.186 64.043 1.00 31.61 45 TYR C C 1
ATOM 5486 O O . TYR C 1 65 ? 22.908 40.146 64.677 1.00 30.56 45 TYR C O 1
ATOM 5495 N N . CYS C 1 66 ? 22.320 42.317 64.589 1.00 31.35 46 CYS C N 1
ATOM 5496 C CA . CYS C 1 66 ? 22.143 42.479 66.050 1.00 31.88 46 CYS C CA 1
ATOM 5497 C C . CYS C 1 66 ? 21.015 41.645 66.670 1.00 32.10 46 CYS C C 1
ATOM 5498 O O . CYS C 1 66 ? 21.207 41.020 67.717 1.00 31.25 46 CYS C O 1
ATOM 5501 N N . SER C 1 67 ? 19.859 41.611 66.007 1.00 31.51 47 SER C N 1
ATOM 5502 C CA . SER C 1 67 ? 18.643 41.000 66.573 1.00 31.47 47 SER C CA 1
ATOM 5503 C C . SER C 1 67 ? 18.806 39.637 67.269 1.00 30.13 47 SER C C 1
ATOM 5504 O O . SER C 1 67 ? 18.370 39.512 68.414 1.00 29.54 47 SER C O 1
ATOM 5507 N N . PRO C 1 68 ? 19.474 38.641 66.623 1.00 30.65 48 PRO C N 1
ATOM 5508 C CA . PRO C 1 68 ? 19.595 37.331 67.311 1.00 31.22 48 PRO C CA 1
ATOM 5509 C C . PRO C 1 68 ? 20.475 37.319 68.567 1.00 32.08 48 PRO C C 1
ATOM 5510 O O . PRO C 1 68 ? 20.385 36.388 69.361 1.00 31.10 48 PRO C O 1
ATOM 5514 N N . TRP C 1 69 ? 21.304 38.344 68.749 1.00 34.01 49 TRP C N 1
ATOM 5515 C CA . TRP C 1 69 ? 22.180 38.424 69.923 1.00 34.81 49 TRP C CA 1
ATOM 5516 C C . TRP C 1 69 ? 21.459 38.868 71.201 1.00 35.62 49 TRP C C 1
ATOM 5517 O O . TRP C 1 69 ? 21.939 38.606 72.312 1.00 35.09 49 TRP C O 1
ATOM 5528 N N . ALA C 1 70 ? 20.308 39.519 71.027 1.00 34.08 50 ALA C N 1
ATOM 5529 C CA . ALA C 1 70 ? 19.514 40.077 72.126 1.00 34.17 50 ALA C CA 1
ATOM 5530 C C . ALA C 1 70 ? 18.980 39.051 73.119 1.00 35.01 50 ALA C C 1
ATOM 5531 O O . ALA C 1 70 ? 18.836 37.864 72.790 1.00 34.48 50 ALA C O 1
ATOM 5533 N N . GLY C 1 71 ? 18.686 39.520 74.332 1.00 33.41 51 GLY C N 1
ATOM 5534 C CA . GLY C 1 71 ? 18.182 38.657 75.412 1.00 34.67 51 GLY C CA 1
ATOM 5535 C C . GLY C 1 71 ? 16.930 37.868 75.041 1.00 33.87 51 GLY C C 1
ATOM 5536 O O . GLY C 1 71 ? 16.979 36.647 74.977 1.00 33.75 51 GLY C O 1
ATOM 5537 N N . ALA C 1 72 ? 15.797 38.530 74.802 1.00 34.51 52 ALA C N 1
ATOM 5538 C CA . ALA C 1 72 ? 15.587 39.966 74.976 1.00 33.92 52 ALA C CA 1
ATOM 5539 C C . ALA C 1 72 ? 14.457 40.135 75.984 1.00 35.92 52 ALA C C 1
ATOM 5540 O O . ALA C 1 72 ? 13.671 39.206 76.193 1.00 35.55 52 ALA C O 1
ATOM 5542 N N . ASN C 1 73 ? 14.389 41.292 76.632 1.00 36.48 53 ASN C N 1
ATOM 5543 C CA . ASN C 1 73 ? 13.258 41.573 77.517 1.00 38.31 53 ASN C CA 1
ATOM 5544 C C . ASN C 1 73 ? 12.692 42.970 77.348 1.00 38.89 53 ASN C C 1
ATOM 5545 O O . ASN C 1 73 ? 13.246 43.781 76.603 1.00 40.15 53 ASN C O 1
ATOM 5550 N N . TYR C 1 74 ? 11.572 43.217 78.023 1.00 38.31 54 TYR C N 1
ATOM 5551 C CA . TYR C 1 74 ? 10.939 44.512 78.049 1.00 38.11 54 TYR C CA 1
ATOM 5552 C C . TYR C 1 74 ? 11.276 45.158 79.386 1.00 39.48 54 TYR C C 1
ATOM 5553 O O . TYR C 1 74 ? 10.749 44.773 80.437 1.00 37.72 54 TYR C O 1
ATOM 5562 N N . LEU C 1 75 ? 12.175 46.135 79.333 1.00 41.42 55 LEU C N 1
ATOM 5563 C CA . LEU C 1 75 ? 12.641 46.827 80.523 1.00 41.81 55 LEU C CA 1
ATOM 5564 C C . LEU C 1 75 ? 12.951 48.275 80.150 1.00 40.32 55 LEU C C 1
ATOM 5565 O O . LEU C 1 75 ? 14.085 48.578 79.785 1.00 41.60 55 LEU C O 1
ATOM 5570 N N . PRO C 1 76 ? 11.931 49.169 80.213 1.00 38.87 56 PRO C N 1
ATOM 5571 C CA . PRO C 1 76 ? 12.083 50.541 79.716 1.00 38.85 56 PRO C CA 1
ATOM 5572 C C . PRO C 1 76 ? 13.268 51.297 80.293 1.00 40.69 56 PRO C C 1
ATOM 5573 O O . PRO C 1 76 ? 13.577 51.168 81.480 1.00 41.28 56 PRO C O 1
ATOM 5577 N N . VAL C 1 77 ? 13.923 52.060 79.421 1.00 42.09 57 VAL C N 1
ATOM 5578 C CA . VAL C 1 77 ? 15.102 52.857 79.752 1.00 44.26 57 VAL C CA 1
ATOM 5579 C C . VAL C 1 77 ? 14.867 54.339 79.432 1.00 45.84 57 VAL C C 1
ATOM 5580 O O . VAL C 1 77 ? 15.655 55.196 79.830 1.00 50.60 57 VAL C O 1
ATOM 5584 N N . GLY C 1 78 ? 13.778 54.628 78.721 1.00 47.23 58 GLY C N 1
ATOM 5585 C CA . GLY C 1 78 ? 13.450 55.990 78.302 1.00 45.38 58 GLY C CA 1
ATOM 5586 C C . GLY C 1 78 ? 12.622 56.762 79.313 1.00 46.82 58 GLY C C 1
ATOM 5587 O O . GLY C 1 78 ? 11.822 56.176 80.046 1.00 45.51 58 GLY C O 1
ATOM 5588 N N . ALA C 1 79 ? 12.831 58.078 79.349 1.00 46.12 59 ALA C N 1
ATOM 5589 C CA . ALA C 1 79 ? 12.040 58.993 80.175 1.00 47.50 59 ALA C CA 1
ATOM 5590 C C . ALA C 1 79 ? 10.615 59.093 79.638 1.00 48.48 59 ALA C C 1
ATOM 5591 O O . ALA C 1 79 ? 10.398 58.965 78.429 1.00 45.99 59 ALA C O 1
ATOM 5593 N N . GLU C 1 80 ? 9.661 59.326 80.544 1.00 50.63 60 GLU C N 1
ATOM 5594 C CA . GLU C 1 80 ? 8.217 59.337 80.245 1.00 53.47 60 GLU C CA 1
ATOM 5595 C C . GLU C 1 80 ? 7.804 60.148 79.005 1.00 53.87 60 GLU C C 1
ATOM 5596 O O . GLU C 1 80 ? 7.027 59.661 78.176 1.00 52.87 60 GLU C O 1
ATOM 5602 N N . ASN C 1 81 ? 8.328 61.367 78.885 1.00 56.41 61 ASN C N 1
ATOM 5603 C CA . ASN C 1 81 ? 7.964 62.267 77.784 1.00 59.13 61 ASN C CA 1
ATOM 5604 C C . ASN C 1 81 ? 8.924 62.245 76.585 1.00 58.94 61 ASN C C 1
ATOM 5605 O O . ASN C 1 81 ? 8.730 62.996 75.621 1.00 58.33 61 ASN C O 1
ATOM 5610 N N . SER C 1 82 ? 9.943 61.388 76.644 1.00 56.04 62 SER C N 1
ATOM 5611 C CA . SER C 1 82 ? 10.888 61.226 75.536 1.00 56.09 62 SER C CA 1
ATOM 5612 C C . SER C 1 82 ? 10.265 60.394 74.411 1.00 55.41 62 SER C C 1
ATOM 5613 O O . SER C 1 82 ? 9.263 59.697 74.626 1.00 54.81 62 SER C O 1
ATOM 5616 N N . ARG C 1 83 ? 10.856 60.487 73.219 1.00 55.28 63 ARG C N 1
ATOM 5617 C CA . ARG C 1 83 ? 10.423 59.711 72.050 1.00 52.00 63 ARG C CA 1
ATOM 5618 C C . ARG C 1 83 ? 10.516 58.206 72.337 1.00 48.73 63 ARG C C 1
ATOM 5619 O O . ARG C 1 83 ? 9.569 57.462 72.079 1.00 48.46 63 ARG C O 1
ATOM 5627 N N . VAL C 1 84 ? 11.654 57.788 72.896 1.00 46.86 64 VAL C N 1
ATOM 5628 C CA . VAL C 1 84 ? 11.931 56.388 73.248 1.00 43.65 64 VAL C CA 1
ATOM 5629 C C . VAL C 1 84 ? 10.938 55.873 74.303 1.00 43.38 64 VAL C C 1
ATOM 5630 O O . VAL C 1 84 ? 10.407 54.768 74.172 1.00 42.26 64 VAL C O 1
ATOM 5634 N N . GLY C 1 85 ? 10.695 56.688 75.330 1.00 43.46 65 GLY C N 1
ATOM 5635 C CA . GLY C 1 85 ? 9.748 56.365 76.400 1.00 43.71 65 GLY C CA 1
ATOM 5636 C C . GLY C 1 85 ? 8.356 56.071 75.880 1.00 42.73 65 GLY C C 1
ATOM 5637 O O . GLY C 1 85 ? 7.751 55.068 76.260 1.00 44.57 65 GLY C O 1
ATOM 5638 N N . GLN C 1 86 ? 7.861 56.945 75.003 1.00 43.74 66 GLN C N 1
ATOM 5639 C CA . GLN C 1 86 ? 6.551 56.759 74.361 1.00 44.23 66 GLN C CA 1
ATOM 5640 C C . GLN C 1 86 ? 6.533 55.510 73.479 1.00 41.43 66 GLN C C 1
ATOM 5641 O O . GLN C 1 86 ? 5.560 54.748 73.498 1.00 39.01 66 GLN C O 1
ATOM 5647 N N . TRP C 1 87 ? 7.623 55.287 72.735 1.00 39.50 67 TRP C N 1
ATOM 5648 C CA . TRP C 1 87 ? 7.765 54.076 71.925 1.00 37.02 67 TRP C CA 1
ATOM 5649 C C . TRP C 1 87 ? 7.719 52.793 72.734 1.00 35.14 67 TRP C C 1
ATOM 5650 O O . TRP C 1 87 ? 7.126 51.811 72.295 1.00 33.75 67 TRP C O 1
ATOM 5661 N N . GLU C 1 88 ? 8.351 52.805 73.906 1.00 35.78 68 GLU C N 1
ATOM 5662 C CA . GLU C 1 88 ? 8.309 51.656 74.813 1.00 38.17 68 GLU C CA 1
ATOM 5663 C C . GLU C 1 88 ? 6.879 51.419 75.289 1.00 37.71 68 GLU C C 1
ATOM 5664 O O . GLU C 1 88 ? 6.369 50.292 75.207 1.00 37.42 68 GLU C O 1
ATOM 5670 N N . ARG C 1 89 ? 6.237 52.498 75.738 1.00 39.25 69 ARG C N 1
ATOM 5671 C CA . ARG C 1 89 ? 4.843 52.488 76.195 1.00 39.31 69 ARG C CA 1
ATOM 5672 C C . ARG C 1 89 ? 3.879 51.912 75.138 1.00 37.98 69 ARG C C 1
ATOM 5673 O O . ARG C 1 89 ? 3.027 51.077 75.460 1.00 34.97 69 ARG C O 1
ATOM 5681 N N . ALA C 1 90 ? 4.045 52.345 73.886 1.00 37.42 70 ALA C N 1
ATOM 5682 C CA . ALA C 1 90 ? 3.233 51.874 72.759 1.00 37.96 70 ALA C CA 1
ATOM 5683 C C . ALA C 1 90 ? 3.485 50.408 72.375 1.00 39.41 70 ALA C C 1
ATOM 5684 O O . ALA C 1 90 ? 2.614 49.760 71.791 1.00 41.34 70 ALA C O 1
ATOM 5686 N N . THR C 1 91 ? 4.665 49.883 72.713 1.00 38.75 71 THR C N 1
ATOM 5687 C CA . THR C 1 91 ? 5.045 48.514 72.335 1.00 36.41 71 THR C CA 1
ATOM 5688 C C . THR C 1 91 ? 4.426 47.457 73.259 1.00 34.89 71 THR C C 1
ATOM 5689 O O . THR C 1 91 ? 3.963 46.429 72.776 1.00 35.49 71 THR C O 1
ATOM 5693 N N . TRP C 1 92 ? 4.386 47.732 74.566 1.00 35.62 72 TRP C N 1
ATOM 5694 C CA . TRP C 1 92 ? 3.889 46.772 75.563 1.00 35.75 72 TRP C CA 1
ATOM 5695 C C . TRP C 1 92 ? 2.580 46.027 75.204 1.00 34.86 72 TRP C C 1
ATOM 5696 O O . TRP C 1 92 ? 2.572 44.795 75.272 1.00 34.36 72 TRP C O 1
ATOM 5707 N N . PRO C 1 93 ? 1.492 46.751 74.812 1.00 35.22 73 PRO C N 1
ATOM 5708 C CA . PRO C 1 93 ? 0.236 46.039 74.492 1.00 36.03 73 PRO C CA 1
ATOM 5709 C C . PRO C 1 93 ? 0.363 44.967 73.408 1.00 34.95 73 PRO C C 1
ATOM 5710 O O . PRO C 1 93 ? -0.333 43.956 73.474 1.00 34.55 73 PRO C O 1
ATOM 5714 N N . HIS C 1 94 ? 1.255 45.183 72.441 1.00 34.78 74 HIS C N 1
ATOM 5715 C CA . HIS C 1 94 ? 1.509 44.198 71.390 1.00 35.41 74 HIS C CA 1
ATOM 5716 C C . HIS C 1 94 ? 2.236 42.984 71.930 1.00 34.20 74 HIS C C 1
ATOM 5717 O O . HIS C 1 94 ? 1.861 41.848 71.639 1.00 32.89 74 HIS C O 1
ATOM 5724 N N . LEU C 1 95 ? 3.273 43.233 72.730 1.00 34.67 75 LEU C N 1
ATOM 5725 C CA . LEU C 1 95 ? 4.068 42.155 73.308 1.00 33.19 75 LEU C CA 1
ATOM 5726 C C . LEU C 1 95 ? 3.266 41.341 74.313 1.00 33.66 75 LEU C C 1
ATOM 5727 O O . LEU C 1 95 ? 3.309 40.116 74.288 1.00 31.84 75 LEU C O 1
ATOM 5732 N N . ARG C 1 96 ? 2.520 42.028 75.176 1.00 36.09 76 ARG C N 1
ATOM 5733 C CA . ARG C 1 96 ? 1.571 41.358 76.068 1.00 39.71 76 ARG C CA 1
ATOM 5734 C C . ARG C 1 96 ? 0.546 40.516 75.288 1.00 39.64 76 ARG C C 1
ATOM 5735 O O . ARG C 1 96 ? 0.286 39.361 75.650 1.00 37.53 76 ARG C O 1
ATOM 5743 N N . ASP C 1 97 ? -0.022 41.095 74.225 1.00 40.75 77 ASP C N 1
ATOM 5744 C CA . ASP C 1 97 ? -0.991 40.399 73.362 1.00 42.96 77 ASP C CA 1
ATOM 5745 C C . ASP C 1 97 ? -0.407 39.090 72.832 1.00 43.57 77 ASP C C 1
ATOM 5746 O O . ASP C 1 97 ? -1.037 38.038 72.944 1.00 45.14 77 ASP C O 1
ATOM 5751 N N . ILE C 1 98 ? 0.802 39.169 72.276 1.00 41.97 78 ILE C N 1
ATOM 5752 C CA . ILE C 1 98 ? 1.504 38.001 71.731 1.00 40.63 78 ILE C CA 1
ATOM 5753 C C . ILE C 1 98 ? 1.822 36.965 72.833 1.00 39.43 78 ILE C C 1
ATOM 5754 O O . ILE C 1 98 ? 1.669 35.761 72.615 1.00 39.18 78 ILE C O 1
ATOM 5759 N N . ALA C 1 99 ? 2.217 37.443 74.015 1.00 39.47 79 ALA C N 1
ATOM 5760 C CA . ALA C 1 99 ? 2.531 36.572 75.157 1.00 41.84 79 ALA C CA 1
ATOM 5761 C C . ALA C 1 99 ? 1.290 35.839 75.679 1.00 41.89 79 ALA C C 1
ATOM 5762 O O . ALA C 1 99 ? 1.349 34.652 76.015 1.00 42.07 79 ALA C O 1
ATOM 5764 N N . GLN C 1 100 ? 0.171 36.554 75.721 1.00 41.71 80 GLN C N 1
ATOM 5765 C CA . GLN C 1 100 ? -1.090 36.028 76.239 1.00 43.96 80 GLN C CA 1
ATOM 5766 C C . GLN C 1 100 ? -1.759 35.067 75.253 1.00 43.54 80 GLN C C 1
ATOM 5767 O O . GLN C 1 100 ? -2.219 33.996 75.651 1.00 46.11 80 GLN C O 1
ATOM 5773 N N . ASN C 1 101 ? -1.761 35.436 73.972 1.00 42.54 81 ASN C N 1
ATOM 5774 C CA . ASN C 1 101 ? -2.552 34.742 72.950 1.00 42.53 81 ASN C CA 1
ATOM 5775 C C . ASN C 1 101 ? -1.805 33.806 72.002 1.00 42.45 81 ASN C C 1
ATOM 5776 O O . ASN C 1 101 ? -2.425 32.928 71.397 1.00 42.35 81 ASN C O 1
ATOM 5781 N N . HIS C 1 102 ? -0.491 33.994 71.865 1.00 41.61 82 HIS C N 1
ATOM 5782 C CA . HIS C 1 102 ? 0.290 33.227 70.886 1.00 41.91 82 HIS C CA 1
ATOM 5783 C C . HIS C 1 102 ? 1.542 32.552 71.484 1.00 40.50 82 HIS C C 1
ATOM 5784 O O . HIS C 1 102 ? 2.662 33.020 71.254 1.00 39.04 82 HIS C O 1
ATOM 5791 N N . PRO C 1 103 ? 1.364 31.431 72.226 1.00 42.13 83 PRO C N 1
ATOM 5792 C CA . PRO C 1 103 ? 2.532 30.756 72.831 1.00 41.11 83 PRO C CA 1
ATOM 5793 C C . PRO C 1 103 ? 3.541 30.244 71.797 1.00 40.93 83 PRO C C 1
ATOM 5794 O O . PRO C 1 103 ? 4.690 29.950 72.149 1.00 40.28 83 PRO C O 1
ATOM 5798 N N . GLU C 1 104 ? 3.112 30.162 70.536 1.00 38.63 84 GLU C N 1
ATOM 5799 C CA . GLU C 1 104 ? 3.989 29.761 69.427 1.00 39.16 84 GLU C CA 1
ATOM 5800 C C . GLU C 1 104 ? 5.057 30.802 69.045 1.00 37.85 84 GLU C C 1
ATOM 5801 O O . GLU C 1 104 ? 6.039 30.471 68.373 1.00 40.67 84 GLU C O 1
ATOM 5807 N N . ALA C 1 105 ? 4.869 32.045 69.489 1.00 38.05 85 ALA C N 1
ATOM 5808 C CA . ALA C 1 105 ? 5.767 33.165 69.161 1.00 37.82 85 ALA C CA 1
ATOM 5809 C C . ALA C 1 105 ? 7.053 33.251 69.997 1.00 36.01 85 ALA C C 1
ATOM 5810 O O . ALA C 1 105 ? 7.922 34.074 69.706 1.00 36.46 85 ALA C O 1
ATOM 5812 N N . GLY C 1 106 ? 7.159 32.421 71.031 1.00 34.73 86 GLY C N 1
ATOM 5813 C CA . GLY C 1 106 ? 8.330 32.389 71.910 1.00 33.22 86 GLY C CA 1
ATOM 5814 C C . GLY C 1 106 ? 8.422 33.527 72.910 1.00 33.04 86 GLY C C 1
ATOM 5815 O O . GLY C 1 106 ? 9.524 33.894 73.333 1.00 32.37 86 GLY C O 1
ATOM 5816 N N . ILE C 1 107 ? 7.277 34.084 73.304 1.00 30.94 87 ILE C N 1
ATOM 5817 C CA . ILE C 1 107 ? 7.271 35.120 74.341 1.00 32.13 87 ILE C CA 1
ATOM 5818 C C . ILE C 1 107 ? 6.572 34.597 75.594 1.00 32.22 87 ILE C C 1
ATOM 5819 O O . ILE C 1 107 ? 5.458 34.087 75.501 1.00 32.48 87 ILE C O 1
ATOM 5824 N N . HIS C 1 108 ? 7.230 34.713 76.751 1.00 34.03 88 HIS C N 1
ATOM 5825 C CA . HIS C 1 108 ? 6.548 34.467 78.034 1.00 34.12 88 HIS C CA 1
ATOM 5826 C C . HIS C 1 108 ? 6.668 35.581 79.061 1.00 34.80 88 HIS C C 1
ATOM 5827 O O . HIS C 1 108 ? 7.605 36.399 79.023 1.00 35.07 88 HIS C O 1
ATOM 5834 N N . PHE C 1 109 ? 5.666 35.658 79.934 1.00 35.29 89 PHE C N 1
ATOM 5835 C CA . PHE C 1 109 ? 5.701 36.582 81.057 1.00 36.13 89 PHE C CA 1
ATOM 5836 C C . PHE C 1 109 ? 6.700 36.091 82.082 1.00 36.60 89 PHE C C 1
ATOM 5837 O O . PHE C 1 109 ? 6.812 34.886 82.313 1.00 36.22 89 PHE C O 1
ATOM 5845 N N . GLN C 1 110 ? 7.433 37.027 82.682 1.00 38.99 90 GLN C N 1
ATOM 5846 C CA . GLN C 1 110 ? 8.334 36.700 83.789 1.00 40.21 90 GLN C CA 1
ATOM 5847 C C . GLN C 1 110 ? 8.255 37.768 84.866 1.00 40.41 90 GLN C C 1
ATOM 5848 O O . GLN C 1 110 ? 8.142 38.970 84.572 1.00 38.28 90 GLN C O 1
ATOM 5854 N N . ASP C 1 111 ? 8.296 37.310 86.114 1.00 42.21 91 ASP C N 1
ATOM 5855 C CA . ASP C 1 111 ? 8.496 38.174 87.267 1.00 45.11 91 ASP C CA 1
ATOM 5856 C C . ASP C 1 111 ? 9.878 38.819 87.144 1.00 44.33 91 ASP C C 1
ATOM 5857 O O . ASP C 1 111 ? 10.832 38.180 86.695 1.00 44.56 91 ASP C O 1
ATOM 5862 N N . THR C 1 112 ? 9.966 40.093 87.510 1.00 42.28 92 THR C N 1
ATOM 5863 C CA . THR C 1 112 ? 11.184 40.875 87.320 1.00 42.57 92 THR C CA 1
ATOM 5864 C C . THR C 1 112 ? 11.483 41.679 88.568 1.00 42.84 92 THR C C 1
ATOM 5865 O O . THR C 1 112 ? 10.569 42.259 89.174 1.00 41.35 92 THR C O 1
ATOM 5869 N N . VAL C 1 113 ? 12.761 41.681 88.945 1.00 41.96 93 VAL C N 1
ATOM 5870 C CA . VAL C 1 113 ? 13.301 42.528 90.010 1.00 40.08 93 VAL C CA 1
ATOM 5871 C C . VAL C 1 113 ? 14.360 43.460 89.406 1.00 40.37 93 VAL C C 1
ATOM 5872 O O . VAL C 1 113 ? 15.228 43.025 88.646 1.00 40.40 93 VAL C O 1
ATOM 5876 N N . VAL C 1 114 ? 14.261 44.741 89.745 1.00 40.91 94 VAL C N 1
ATOM 5877 C CA . VAL C 1 114 ? 15.250 45.753 89.368 1.00 42.29 94 VAL C CA 1
ATOM 5878 C C . VAL C 1 114 ? 15.759 46.358 90.678 1.00 43.80 94 VAL C C 1
ATOM 5879 O O . VAL C 1 114 ? 14.956 46.831 91.496 1.00 38.87 94 VAL C O 1
ATOM 5883 N N . TYR C 1 115 ? 17.081 46.297 90.877 1.00 44.76 95 TYR C N 1
ATOM 5884 C CA . TYR C 1 115 ? 17.758 46.914 92.025 1.00 46.68 95 TYR C CA 1
ATOM 5885 C C . TYR C 1 115 ? 18.491 48.189 91.627 1.00 48.37 95 TYR C C 1
ATOM 5886 O O . TYR C 1 115 ? 19.277 48.187 90.677 1.00 50.90 95 TYR C O 1
ATOM 5895 N N . ASN C 1 116 ? 18.244 49.266 92.370 1.00 50.90 96 ASN C N 1
ATOM 5896 C CA . ASN C 1 116 ? 18.932 50.539 92.157 1.00 52.80 96 ASN C CA 1
ATOM 5897 C C . ASN C 1 116 ? 19.860 50.855 93.331 1.00 53.98 96 ASN C C 1
ATOM 5898 O O . ASN C 1 116 ? 19.405 50.987 94.480 1.00 51.80 96 ASN C O 1
ATOM 5903 N N . ARG C 1 117 ? 21.155 50.955 93.012 1.00 54.10 97 ARG C N 1
ATOM 5904 C CA A ARG C 1 117 ? 22.197 51.202 94.008 0.50 54.73 97 ARG C CA 1
ATOM 5905 C CA B ARG C 1 117 ? 22.224 51.217 93.986 0.50 55.57 97 ARG C CA 1
ATOM 5906 C C . ARG C 1 117 ? 22.107 52.609 94.583 1.00 56.28 97 ARG C C 1
ATOM 5907 O O . ARG C 1 117 ? 21.615 53.534 93.923 1.00 56.84 97 ARG C O 1
ATOM 5922 N N . THR C 1 118 ? 22.592 52.750 95.818 1.00 61.91 98 THR C N 1
ATOM 5923 C CA . THR C 1 118 ? 22.684 54.036 96.519 1.00 65.72 98 THR C CA 1
ATOM 5924 C C . THR C 1 118 ? 23.523 55.078 95.745 1.00 67.92 98 THR C C 1
ATOM 5925 O O . THR C 1 118 ? 23.258 56.281 95.838 1.00 70.44 98 THR C O 1
ATOM 5929 N N . LYS C 1 119 ? 24.501 54.603 94.967 1.00 69.35 99 LYS C N 1
ATOM 5930 C CA . LYS C 1 119 ? 25.317 55.449 94.090 1.00 69.76 99 LYS C CA 1
ATOM 5931 C C . LYS C 1 119 ? 24.578 55.774 92.781 1.00 69.10 99 LYS C C 1
ATOM 5932 O O . LYS C 1 119 ? 24.985 55.348 91.695 1.00 69.06 99 LYS C O 1
ATOM 5934 N N . ASP C 1 120 ? 23.479 56.525 92.910 1.00 70.25 100 ASP C N 1
ATOM 5935 C CA . ASP C 1 120 ? 22.653 56.964 91.778 1.00 68.93 100 ASP C CA 1
ATOM 5936 C C . ASP C 1 120 ? 21.816 58.186 92.154 1.00 68.64 100 ASP C C 1
ATOM 5937 O O . ASP C 1 120 ? 22.324 59.306 92.222 1.00 65.23 100 ASP C O 1
ATOM 5939 N N . LYS C 1 134 ? 15.831 54.831 90.387 1.00 52.72 114 LYS C N 1
ATOM 5940 C CA . LYS C 1 134 ? 14.865 55.928 90.418 1.00 56.74 114 LYS C CA 1
ATOM 5941 C C . LYS C 1 134 ? 13.480 55.444 90.889 1.00 57.12 114 LYS C C 1
ATOM 5942 O O . LYS C 1 134 ? 12.776 54.772 90.126 1.00 56.15 114 LYS C O 1
ATOM 5944 N N . PRO C 1 135 ? 13.083 55.794 92.140 1.00 59.18 115 PRO C N 1
ATOM 5945 C CA . PRO C 1 135 ? 11.869 55.234 92.760 1.00 59.14 115 PRO C CA 1
ATOM 5946 C C . PRO C 1 135 ? 10.577 55.622 92.036 1.00 59.22 115 PRO C C 1
ATOM 5947 O O . PRO C 1 135 ? 10.433 56.764 91.581 1.00 58.35 115 PRO C O 1
ATOM 5951 N N . ASN C 1 136 ? 9.660 54.657 91.948 1.00 60.34 116 ASN C N 1
ATOM 5952 C CA . ASN C 1 136 ? 8.373 54.774 91.235 1.00 60.77 116 ASN C CA 1
ATOM 5953 C C . ASN C 1 136 ? 8.491 55.244 89.758 1.00 60.41 116 ASN C C 1
ATOM 5954 O O . ASN C 1 136 ? 8.120 56.383 89.431 1.00 57.37 116 ASN C O 1
ATOM 5959 N N . PRO C 1 137 ? 9.009 54.367 88.866 1.00 59.64 117 PRO C N 1
ATOM 5960 C CA . PRO C 1 137 ? 9.140 54.723 87.446 1.00 58.03 117 PRO C CA 1
ATOM 5961 C C . PRO C 1 137 ? 7.801 54.657 86.711 1.00 56.03 117 PRO C C 1
ATOM 5962 O O . PRO C 1 137 ? 6.869 53.994 87.188 1.00 54.99 117 PRO C O 1
ATOM 5966 N N . TRP C 1 138 ? 7.727 55.322 85.554 1.00 53.58 118 TRP C N 1
ATOM 5967 C CA . TRP C 1 138 ? 6.492 55.419 84.767 1.00 53.51 118 TRP C CA 1
ATOM 5968 C C . TRP C 1 138 ? 5.906 54.065 84.356 1.00 54.26 118 TRP C C 1
ATOM 5969 O O . TRP C 1 138 ? 4.683 53.932 84.248 1.00 54.36 118 TRP C O 1
ATOM 5980 N N . TYR C 1 139 ? 6.778 53.076 84.136 1.00 54.64 119 TYR C N 1
ATOM 5981 C CA . TYR C 1 139 ? 6.352 51.727 83.730 1.00 53.02 119 TYR C CA 1
ATOM 5982 C C . TYR C 1 139 ? 5.648 50.954 84.849 1.00 50.41 119 TYR C C 1
ATOM 5983 O O . TYR C 1 139 ? 5.011 49.922 84.598 1.00 48.43 119 TYR C O 1
ATOM 5992 N N . GLY C 1 140 ? 5.773 51.460 86.075 1.00 49.73 120 GLY C N 1
ATOM 5993 C CA . GLY C 1 140 ? 5.018 50.959 87.225 1.00 49.53 120 GLY C CA 1
ATOM 5994 C C . GLY C 1 140 ? 3.509 51.029 87.053 1.00 48.97 120 GLY C C 1
ATOM 5995 O O . GLY C 1 140 ? 2.783 50.159 87.542 1.00 48.94 120 GLY C O 1
ATOM 5996 N N . LYS C 1 141 ? 3.047 52.066 86.353 1.00 49.69 121 LYS C N 1
ATOM 5997 C CA . LYS C 1 141 ? 1.628 52.244 86.021 1.00 50.34 121 LYS C CA 1
ATOM 5998 C C . LYS C 1 141 ? 1.183 51.371 84.841 1.00 50.36 121 LYS C C 1
ATOM 5999 O O . LYS C 1 141 ? -0.021 51.223 84.598 1.00 53.14 121 LYS C O 1
ATOM 6005 N N . VAL C 1 142 ? 2.151 50.793 84.125 1.00 48.95 122 VAL C N 1
ATOM 6006 C CA . VAL C 1 142 ? 1.899 50.079 82.865 1.00 48.01 122 VAL C CA 1
ATOM 6007 C C . VAL C 1 142 ? 2.002 48.557 83.046 1.00 49.06 122 VAL C C 1
ATOM 6008 O O . VAL C 1 142 ? 1.091 47.820 82.659 1.00 49.67 122 VAL C O 1
ATOM 6012 N N . LEU C 1 143 ? 3.101 48.100 83.644 1.00 47.96 123 LEU C N 1
ATOM 6013 C CA . LEU C 1 143 ? 3.378 46.669 83.808 1.00 47.67 123 LEU C CA 1
ATOM 6014 C C . LEU C 1 143 ? 2.597 46.045 84.973 1.00 47.14 123 LEU C C 1
ATOM 6015 O O . LEU C 1 143 ? 2.397 46.708 85.994 1.00 48.18 123 LEU C O 1
ATOM 6020 N N . PRO C 1 144 ? 2.157 44.770 84.827 1.00 46.40 124 PRO C N 1
ATOM 6021 C CA . PRO C 1 144 ? 1.367 44.126 85.889 1.00 46.46 124 PRO C CA 1
ATOM 6022 C C . PRO C 1 144 ? 2.159 43.862 87.168 1.00 45.16 124 PRO C C 1
ATOM 6023 O O . PRO C 1 144 ? 3.396 43.772 87.132 1.00 44.21 124 PRO C O 1
ATOM 6027 N N . ASN C 1 145 ? 1.428 43.757 88.279 1.00 45.14 125 ASN C N 1
ATOM 6028 C CA . ASN C 1 145 ? 1.948 43.351 89.599 1.00 46.79 125 ASN C CA 1
ATOM 6029 C C . ASN C 1 145 ? 3.127 44.192 90.106 1.00 46.19 125 ASN C C 1
ATOM 6030 O O . ASN C 1 145 ? 4.030 43.677 90.780 1.00 44.82 125 ASN C O 1
ATOM 6035 N N . PHE C 1 146 ? 3.108 45.485 89.781 1.00 46.14 126 PHE C N 1
ATOM 6036 C CA . PHE C 1 146 ? 4.150 46.395 90.227 1.00 48.99 126 PHE C CA 1
ATOM 6037 C C . PHE C 1 146 ? 4.061 46.653 91.731 1.00 51.40 126 PHE C C 1
ATOM 6038 O O . PHE C 1 146 ? 3.019 47.081 92.245 1.00 49.50 126 PHE C O 1
ATOM 6046 N N . ARG C 1 147 ? 5.171 46.374 92.412 1.00 51.75 127 ARG C N 1
ATOM 6047 C CA . ARG C 1 147 ? 5.346 46.683 93.832 1.00 53.92 127 ARG C CA 1
ATOM 6048 C C . ARG C 1 147 ? 6.761 47.192 94.097 1.00 53.31 127 ARG C C 1
ATOM 6049 O O . ARG C 1 147 ? 7.730 46.705 93.502 1.00 49.32 127 ARG C O 1
ATOM 6057 N N . GLU C 1 148 ? 6.853 48.196 94.967 1.00 52.91 128 GLU C N 1
ATOM 6058 C CA . GLU C 1 148 ? 8.125 48.720 95.455 1.00 55.30 128 GLU C CA 1
ATOM 6059 C C . GLU C 1 148 ? 8.488 47.983 96.740 1.00 56.54 128 GLU C C 1
ATOM 6060 O O . GLU C 1 148 ? 7.659 47.877 97.647 1.00 56.34 128 GLU C O 1
ATOM 6062 N N . LEU C 1 149 ? 9.719 47.476 96.809 1.00 59.04 129 LEU C N 1
ATOM 6063 C CA . LEU C 1 149 ? 10.172 46.663 97.946 1.00 60.93 129 LEU C CA 1
ATOM 6064 C C . LEU C 1 149 ? 10.453 47.512 99.181 1.00 59.71 129 LEU C C 1
ATOM 6065 O O . LEU C 1 149 ? 10.908 48.655 99.066 1.00 60.46 129 LEU C O 1
ATOM 6070 N N . SER C 1 150 ? 10.169 46.942 100.353 1.00 62.82 130 SER C N 1
ATOM 6071 C CA . SER C 1 150 ? 10.380 47.607 101.648 1.00 64.41 130 SER C CA 1
ATOM 6072 C C . SER C 1 150 ? 11.865 47.765 101.987 1.00 66.14 130 SER C C 1
ATOM 6073 O O . SER C 1 150 ? 12.706 46.993 101.509 1.00 65.86 130 SER C O 1
ATOM 6075 N N . LYS C 1 151 ? 12.164 48.762 102.823 1.00 67.41 131 LYS C N 1
ATOM 6076 C CA . LYS C 1 151 ? 13.535 49.116 103.213 1.00 67.29 131 LYS C CA 1
ATOM 6077 C C . LYS C 1 151 ? 14.318 47.969 103.858 1.00 69.15 131 LYS C C 1
ATOM 6078 O O . LYS C 1 151 ? 15.536 47.881 103.687 1.00 67.44 131 LYS C O 1
ATOM 6080 N N . ASP C 1 152 ? 13.611 47.099 104.582 1.00 70.50 132 ASP C N 1
ATOM 6081 C CA . ASP C 1 152 ? 14.217 45.938 105.243 1.00 72.48 132 ASP C CA 1
ATOM 6082 C C . ASP C 1 152 ? 14.304 44.695 104.343 1.00 73.14 132 ASP C C 1
ATOM 6083 O O . ASP C 1 152 ? 14.880 43.674 104.739 1.00 72.46 132 ASP C O 1
ATOM 6085 N N . GLU C 1 153 ? 13.729 44.790 103.143 1.00 75.31 133 GLU C N 1
ATOM 6086 C CA . GLU C 1 153 ? 13.810 43.727 102.134 1.00 76.20 133 GLU C CA 1
ATOM 6087 C C . GLU C 1 153 ? 14.956 43.966 101.143 1.00 78.81 133 GLU C C 1
ATOM 6088 O O . GLU C 1 153 ? 15.333 43.066 100.382 1.00 79.41 133 GLU C O 1
ATOM 6090 N N . LEU C 1 154 ? 15.501 45.183 101.172 1.00 77.75 134 LEU C N 1
ATOM 6091 C CA . LEU C 1 154 ? 16.601 45.603 100.305 1.00 77.93 134 LEU C CA 1
ATOM 6092 C C . LEU C 1 154 ? 17.951 45.011 100.735 1.00 78.91 134 LEU C C 1
ATOM 6093 O O . LEU C 1 154 ? 18.261 44.988 101.931 1.00 81.38 134 LEU C O 1
ATOM 6098 N N . PRO C 1 155 ? 18.754 44.525 99.762 1.00 78.01 135 PRO C N 1
ATOM 6099 C CA . PRO C 1 155 ? 20.147 44.134 100.028 1.00 78.24 135 PRO C CA 1
ATOM 6100 C C . PRO C 1 155 ? 21.031 45.350 100.372 1.00 77.93 135 PRO C C 1
ATOM 6101 O O . PRO C 1 155 ? 20.652 46.481 100.038 1.00 77.13 135 PRO C O 1
ATOM 6105 N N . PRO C 1 156 ? 22.191 45.130 101.046 1.00 76.96 136 PRO C N 1
ATOM 6106 C CA . PRO C 1 156 ? 23.089 46.254 101.364 1.00 75.30 136 PRO C CA 1
ATOM 6107 C C . PRO C 1 156 ? 23.648 46.936 100.110 1.00 72.78 136 PRO C C 1
ATOM 6108 O O . PRO C 1 156 ? 24.097 46.256 99.181 1.00 72.61 136 PRO C O 1
ATOM 6112 N N . GLY C 1 157 ? 23.594 48.268 100.096 1.00 69.77 137 GLY C N 1
ATOM 6113 C CA . GLY C 1 157 ? 24.033 49.072 98.951 1.00 68.53 137 GLY C CA 1
ATOM 6114 C C . GLY C 1 157 ? 22.910 49.500 98.020 1.00 67.64 137 GLY C C 1
ATOM 6115 O O . GLY C 1 157 ? 23.081 50.426 97.223 1.00 68.97 137 GLY C O 1
ATOM 6116 N N . ILE C 1 158 ? 21.765 48.825 98.122 1.00 66.16 138 ILE C N 1
ATOM 6117 C CA . ILE C 1 158 ? 20.592 49.114 97.288 1.00 64.07 138 ILE C CA 1
ATOM 6118 C C . ILE C 1 158 ? 19.758 50.217 97.938 1.00 62.60 138 ILE C C 1
ATOM 6119 O O . ILE C 1 158 ? 19.353 50.099 99.098 1.00 62.70 138 ILE C O 1
ATOM 6124 N N . ASP C 1 159 ? 19.530 51.288 97.178 1.00 61.77 139 ASP C N 1
ATOM 6125 C CA . ASP C 1 159 ? 18.711 52.426 97.600 1.00 60.95 139 ASP C CA 1
ATOM 6126 C C . ASP C 1 159 ? 17.223 52.089 97.530 1.00 61.91 139 ASP C C 1
ATOM 6127 O O . ASP C 1 159 ? 16.495 52.239 98.515 1.00 62.39 139 ASP C O 1
ATOM 6132 N N . ASN C 1 160 ? 16.787 51.659 96.348 1.00 59.79 140 ASN C N 1
ATOM 6133 C CA . ASN C 1 160 ? 15.398 51.297 96.085 1.00 58.26 140 ASN C CA 1
ATOM 6134 C C . ASN C 1 160 ? 15.356 50.135 95.103 1.00 57.63 140 ASN C C 1
ATOM 6135 O O . ASN C 1 160 ? 16.266 49.968 94.284 1.00 56.74 140 ASN C O 1
ATOM 6140 N N . ALA C 1 161 ? 14.304 49.327 95.208 1.00 55.77 141 ALA C N 1
ATOM 6141 C CA . ALA C 1 161 ? 14.080 48.217 94.295 1.00 55.04 141 ALA C CA 1
ATOM 6142 C C . ALA C 1 161 ? 12.598 48.064 93.971 1.00 55.06 141 ALA C C 1
ATOM 6143 O O . ALA C 1 161 ? 11.732 48.517 94.730 1.00 53.69 141 ALA C O 1
ATOM 6145 N N . ASN C 1 162 ? 12.313 47.442 92.829 1.00 54.68 142 ASN C N 1
ATOM 6146 C CA . ASN C 1 162 ? 10.939 47.086 92.481 1.00 53.05 142 ASN C CA 1
ATOM 6147 C C . ASN C 1 162 ? 10.806 45.724 91.809 1.00 52.07 142 ASN C C 1
ATOM 6148 O O . ASN C 1 162 ? 11.744 45.224 91.174 1.00 50.61 142 ASN C O 1
ATOM 6153 N N . ARG C 1 163 ? 9.629 45.136 91.997 1.00 47.08 143 ARG C N 1
ATOM 6154 C CA . ARG C 1 163 ? 9.254 43.868 91.397 1.00 48.29 143 ARG C CA 1
ATOM 6155 C C . ARG C 1 163 ? 8.024 44.103 90.517 1.00 45.93 143 ARG C C 1
ATOM 6156 O O . ARG C 1 163 ? 7.208 44.987 90.807 1.00 44.03 143 ARG C O 1
ATOM 6164 N N . PHE C 1 164 ? 7.920 43.339 89.429 1.00 45.58 144 PHE C N 1
ATOM 6165 C CA . PHE C 1 164 ? 6.820 43.464 88.450 1.00 44.41 144 PHE C CA 1
ATOM 6166 C C . PHE C 1 164 ? 6.829 42.309 87.457 1.00 42.91 144 PHE C C 1
ATOM 6167 O O . PHE C 1 164 ? 7.818 41.584 87.354 1.00 42.53 144 PHE C O 1
ATOM 6175 N N . THR C 1 165 ? 5.722 42.140 86.736 1.00 42.36 145 THR C N 1
ATOM 6176 C CA . THR C 1 165 ? 5.660 41.200 85.612 1.00 43.55 145 THR C CA 1
ATOM 6177 C C . THR C 1 165 ? 6.053 41.926 84.331 1.00 42.26 145 THR C C 1
ATOM 6178 O O . THR C 1 165 ? 5.581 43.037 84.069 1.00 46.68 145 THR C O 1
ATOM 6182 N N . SER C 1 166 ? 6.924 41.295 83.547 1.00 41.22 146 SER C N 1
ATOM 6183 C CA . SER C 1 166 ? 7.250 41.764 82.198 1.00 37.65 146 SER C CA 1
ATOM 6184 C C . SER C 1 166 ? 7.372 40.561 81.258 1.00 37.91 146 SER C C 1
ATOM 6185 O O . SER C 1 166 ? 6.894 39.476 81.593 1.00 35.97 146 SER C O 1
ATOM 6188 N N . VAL C 1 167 ? 7.979 40.740 80.081 1.00 34.19 147 VAL C N 1
ATOM 6189 C CA . VAL C 1 167 ? 8.153 39.621 79.148 1.00 32.99 147 VAL C CA 1
ATOM 6190 C C . VAL C 1 167 ? 9.627 39.338 78.849 1.00 33.09 147 VAL C C 1
ATOM 6191 O O . VAL C 1 167 ? 10.443 40.254 78.879 1.00 34.45 147 VAL C O 1
ATOM 6195 N N . CYS C 1 168 ? 9.954 38.065 78.623 1.00 32.05 148 CYS C N 1
ATOM 6196 C CA . CYS C 1 168 ? 11.224 37.687 78.008 1.00 33.92 148 CYS C CA 1
ATOM 6197 C C . CYS C 1 168 ? 10.928 37.025 76.669 1.00 34.01 148 CYS C C 1
ATOM 6198 O O . CYS C 1 168 ? 10.090 36.122 76.566 1.00 35.12 148 CYS C O 1
ATOM 6201 N N . ILE C 1 169 ? 11.624 37.502 75.648 1.00 33.56 149 ILE C N 1
ATOM 6202 C CA . ILE C 1 169 ? 11.451 37.024 74.289 1.00 33.43 149 ILE C CA 1
ATOM 6203 C C . ILE C 1 169 ? 12.553 36.019 73.999 1.00 34.57 149 ILE C C 1
ATOM 6204 O O . ILE C 1 169 ? 13.739 36.321 74.161 1.00 33.96 149 ILE C O 1
ATOM 6209 N N . ASN C 1 170 ? 12.146 34.820 73.590 1.00 36.28 150 ASN C N 1
ATOM 6210 C CA . ASN C 1 170 ? 13.061 33.869 72.986 1.00 34.85 150 ASN C CA 1
ATOM 6211 C C . ASN C 1 170 ? 13.264 34.319 71.537 1.00 36.04 150 ASN C C 1
ATOM 6212 O O . ASN C 1 170 ? 12.450 34.004 70.666 1.00 34.57 150 ASN C O 1
ATOM 6217 N N . THR C 1 171 ? 14.354 35.048 71.290 1.00 34.19 151 THR C N 1
ATOM 6218 C CA . THR C 1 171 ? 14.613 35.644 69.968 1.00 36.28 151 THR C CA 1
ATOM 6219 C C . THR C 1 171 ? 14.715 34.593 68.857 1.00 33.56 151 THR C C 1
ATOM 6220 O O . THR C 1 171 ? 14.343 34.851 67.707 1.00 33.05 151 THR C O 1
ATOM 6224 N N . ALA C 1 172 ? 15.207 33.410 69.223 1.00 33.91 152 ALA C N 1
ATOM 6225 C CA . ALA C 1 172 ? 15.428 32.298 68.298 1.00 33.53 152 ALA C CA 1
ATOM 6226 C C . ALA C 1 172 ? 14.125 31.705 67.781 1.00 34.79 152 ALA C C 1
ATOM 6227 O O . ALA C 1 172 ? 14.098 31.108 66.708 1.00 36.68 152 ALA C O 1
ATOM 6229 N N . VAL C 1 173 ? 13.061 31.847 68.569 1.00 33.48 153 VAL C N 1
ATOM 6230 C CA . VAL C 1 173 ? 11.716 31.424 68.162 1.00 32.57 153 VAL C CA 1
ATOM 6231 C C . VAL C 1 173 ? 10.922 32.628 67.609 1.00 33.18 153 VAL C C 1
ATOM 6232 O O . VAL C 1 173 ? 10.186 32.486 66.629 1.00 33.96 153 VAL C O 1
ATOM 6236 N N . TYR C 1 174 ? 11.109 33.810 68.203 1.00 32.91 154 TYR C N 1
ATOM 6237 C CA . TYR C 1 174 ? 10.304 34.994 67.839 1.00 32.24 154 TYR C CA 1
ATOM 6238 C C . TYR C 1 174 ? 10.629 35.607 66.472 1.00 33.96 154 TYR C C 1
ATOM 6239 O O . TYR C 1 174 ? 9.716 36.028 65.745 1.00 31.28 154 TYR C O 1
ATOM 6248 N N . LEU C 1 175 ? 11.915 35.672 66.128 1.00 30.44 155 LEU C N 1
ATOM 6249 C CA . LEU C 1 175 ? 12.304 36.234 64.836 1.00 31.44 155 LEU C CA 1
ATOM 6250 C C . LEU C 1 175 ? 11.781 35.379 63.663 1.00 30.16 155 LEU C C 1
ATOM 6251 O O . LEU C 1 175 ? 11.212 35.937 62.722 1.00 30.09 155 LEU C O 1
ATOM 6256 N N . PRO C 1 176 ? 11.934 34.027 63.725 1.00 30.89 156 PRO C N 1
ATOM 6257 C CA . PRO C 1 176 ? 11.256 33.283 62.662 1.00 31.54 156 PRO C CA 1
ATOM 6258 C C . PRO C 1 176 ? 9.725 33.346 62.740 1.00 32.87 156 PRO C C 1
ATOM 6259 O O . PRO C 1 176 ? 9.078 33.269 61.694 1.00 34.69 156 PRO C O 1
ATOM 6263 N N . TRP C 1 177 ? 9.158 33.509 63.941 1.00 32.73 157 TRP C N 1
ATOM 6264 C CA . TRP C 1 177 ? 7.696 33.716 64.068 1.00 32.62 157 TRP C CA 1
ATOM 6265 C C . TRP C 1 177 ? 7.228 34.954 63.273 1.00 33.13 157 TRP C C 1
ATOM 6266 O O . TRP C 1 177 ? 6.221 34.877 62.558 1.00 33.05 157 TRP C O 1
ATOM 6277 N N . LEU C 1 178 ? 7.974 36.058 63.374 1.00 31.24 158 LEU C N 1
ATOM 6278 C CA . LEU C 1 178 ? 7.674 37.275 62.598 1.00 34.56 158 LEU C CA 1
ATOM 6279 C C . LEU C 1 178 ? 7.839 37.064 61.096 1.00 33.68 158 LEU C C 1
ATOM 6280 O O . LEU C 1 178 ? 6.998 37.527 60.316 1.00 35.38 158 LEU C O 1
ATOM 6285 N N . VAL C 1 179 ? 8.898 36.353 60.697 1.00 32.94 159 VAL C N 1
ATOM 6286 C CA . VAL C 1 179 ? 9.050 35.898 59.301 1.00 33.12 159 VAL C CA 1
ATOM 6287 C C . VAL C 1 179 ? 7.774 35.168 58.846 1.00 32.19 159 VAL C C 1
ATOM 6288 O O . VAL C 1 179 ? 7.208 35.495 57.800 1.00 30.73 159 VAL C O 1
ATOM 6292 N N . GLY C 1 180 ? 7.337 34.200 59.654 1.00 34.22 160 GLY C N 1
ATOM 6293 C CA . GLY C 1 180 ? 6.135 33.418 59.394 1.00 34.01 160 GLY C CA 1
ATOM 6294 C C . GLY C 1 180 ? 4.864 34.241 59.264 1.00 35.05 160 GLY C C 1
ATOM 6295 O O . GLY C 1 180 ? 4.057 33.997 58.359 1.00 36.68 160 GLY C O 1
ATOM 6296 N N . GLN C 1 181 ? 4.694 35.216 60.160 1.00 34.55 161 GLN C N 1
ATOM 6297 C CA . GLN C 1 181 ? 3.532 36.124 60.133 1.00 34.27 161 GLN C CA 1
ATOM 6298 C C . GLN C 1 181 ? 3.519 37.031 58.900 1.00 35.20 161 GLN C C 1
ATOM 6299 O O . GLN C 1 181 ? 2.451 37.325 58.342 1.00 34.00 161 GLN C O 1
ATOM 6305 N N . CYS C 1 182 ? 4.712 37.469 58.497 1.00 33.36 162 CYS C N 1
ATOM 6306 C CA . CYS C 1 182 ? 4.913 38.207 57.256 1.00 33.60 162 CYS C CA 1
ATOM 6307 C C . CYS C 1 182 ? 4.559 37.356 56.040 1.00 31.77 162 CYS C C 1
ATOM 6308 O O . CYS C 1 182 ? 3.887 37.847 55.138 1.00 31.03 162 CYS C O 1
ATOM 6311 N N . ARG C 1 183 ? 4.971 36.082 56.045 1.00 32.36 163 ARG C N 1
ATOM 6312 C CA . ARG C 1 183 ? 4.659 35.133 54.972 1.00 32.15 163 ARG C CA 1
ATOM 6313 C C . ARG C 1 183 ? 3.162 34.879 54.773 1.00 35.27 163 ARG C C 1
ATOM 6314 O O . ARG C 1 183 ? 2.709 34.767 53.636 1.00 35.34 163 ARG C O 1
ATOM 6322 N N . LYS C 1 184 ? 2.418 34.767 55.876 1.00 33.62 164 LYS C N 1
ATOM 6323 C CA . LYS C 1 184 ? 0.962 34.562 55.839 1.00 38.27 164 LYS C CA 1
ATOM 6324 C C . LYS C 1 184 ? 0.242 35.707 55.128 1.00 37.28 164 LYS C C 1
ATOM 6325 O O . LYS C 1 184 ? -0.786 35.491 54.481 1.00 38.72 164 LYS C O 1
ATOM 6331 N N . ASN C 1 185 ? 0.790 36.914 55.268 1.00 38.31 165 ASN C N 1
ATOM 6332 C CA . ASN C 1 185 ? 0.261 38.128 54.649 1.00 39.25 165 ASN C CA 1
ATOM 6333 C C . ASN C 1 185 ? 0.892 38.417 53.274 1.00 39.16 165 ASN C C 1
ATOM 6334 O O . ASN C 1 185 ? 0.797 39.542 52.769 1.00 43.47 165 ASN C O 1
ATOM 6339 N N . GLY C 1 186 ? 1.547 37.409 52.693 1.00 37.14 166 GLY C N 1
ATOM 6340 C CA . GLY C 1 186 ? 2.146 37.487 51.354 1.00 36.28 166 GLY C CA 1
ATOM 6341 C C . GLY C 1 186 ? 3.441 38.280 51.177 1.00 35.70 166 GLY C C 1
ATOM 6342 O O . GLY C 1 186 ? 3.764 38.684 50.050 1.00 32.87 166 GLY C O 1
ATOM 6343 N N . VAL C 1 187 ? 4.184 38.512 52.263 1.00 33.09 167 VAL C N 1
ATOM 6344 C CA . VAL C 1 187 ? 5.511 39.167 52.154 1.00 31.60 167 VAL C CA 1
ATOM 6345 C C . VAL C 1 187 ? 6.481 38.137 51.586 1.00 33.48 167 VAL C C 1
ATOM 6346 O O . VAL C 1 187 ? 6.514 36.981 52.036 1.00 32.62 167 VAL C O 1
ATOM 6350 N N . VAL C 1 188 ? 7.228 38.560 50.571 1.00 31.50 168 VAL C N 1
ATOM 6351 C CA . VAL C 1 188 ? 8.244 37.730 49.941 1.00 31.47 168 VAL C CA 1
ATOM 6352 C C . VAL C 1 188 ? 9.601 38.081 50.538 1.00 30.03 168 VAL C C 1
ATOM 6353 O O . VAL C 1 188 ? 9.978 39.252 50.602 1.00 32.51 168 VAL C O 1
ATOM 6357 N N . PHE C 1 189 ? 10.325 37.061 50.979 1.00 30.08 169 PHE C N 1
ATOM 6358 C CA . PHE C 1 189 ? 11.663 37.255 51.540 1.00 31.54 169 PHE C CA 1
ATOM 6359 C C . PHE C 1 189 ? 12.710 36.884 50.499 1.00 32.49 169 PHE C C 1
ATOM 6360 O O . PHE C 1 189 ? 12.506 35.960 49.708 1.00 33.16 169 PHE C O 1
ATOM 6368 N N . LYS C 1 190 ? 13.825 37.612 50.513 1.00 35.18 170 LYS C N 1
ATOM 6369 C CA . LYS C 1 190 ? 14.876 37.470 49.511 1.00 35.03 170 LYS C CA 1
ATOM 6370 C C . LYS C 1 190 ? 16.226 37.889 50.081 1.00 32.83 170 LYS C C 1
ATOM 6371 O O . LYS C 1 190 ? 16.371 38.977 50.634 1.00 29.73 170 LYS C O 1
ATOM 6377 N N . ARG C 1 191 ? 17.200 36.998 49.940 1.00 31.63 171 ARG C N 1
ATOM 6378 C CA . ARG C 1 191 ? 18.596 37.287 50.246 1.00 31.26 171 ARG C CA 1
ATOM 6379 C C . ARG C 1 191 ? 19.14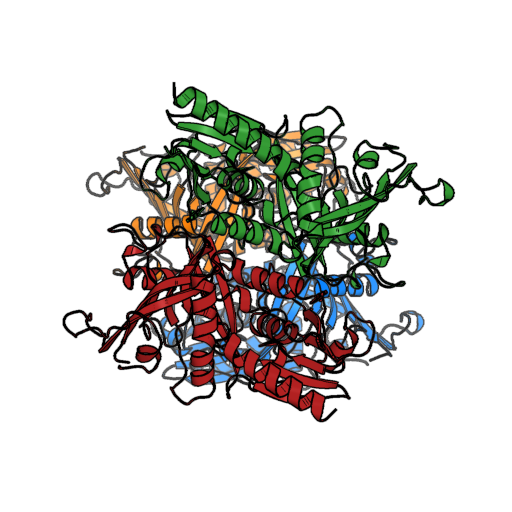8 38.349 49.299 1.00 31.34 171 ARG C C 1
ATOM 6380 O O . ARG C 1 191 ? 19.093 38.186 48.078 1.00 33.73 171 ARG C O 1
ATOM 6388 N N . ALA C 1 192 ? 19.633 39.455 49.863 1.00 31.25 172 ALA C N 1
ATOM 6389 C CA . ALA C 1 192 ? 20.316 40.489 49.078 1.00 33.31 172 ALA C CA 1
ATOM 6390 C C . ALA C 1 192 ? 21.348 41.258 49.895 1.00 32.84 172 ALA C C 1
ATOM 6391 O O . ALA C 1 192 ? 21.262 41.323 51.119 1.00 31.44 172 ALA C O 1
ATOM 6393 N N . VAL C 1 193 ? 22.331 41.823 49.200 1.00 34.10 173 VAL C N 1
ATOM 6394 C CA . VAL C 1 193 ? 23.341 42.696 49.810 1.00 33.57 173 VAL C CA 1
ATOM 6395 C C . VAL C 1 193 ? 23.385 43.959 48.960 1.00 35.08 173 VAL C C 1
ATOM 6396 O O . VAL C 1 193 ? 23.495 43.875 47.730 1.00 35.81 173 VAL C O 1
ATOM 6400 N N . PHE C 1 194 ? 23.286 45.117 49.611 1.00 34.91 174 PHE C N 1
ATOM 6401 C CA . PHE C 1 194 ? 23.340 46.394 48.908 1.00 37.14 174 PHE C CA 1
ATOM 6402 C C . PHE C 1 194 ? 24.504 47.244 49.387 1.00 37.39 174 PHE C C 1
ATOM 6403 O O . PHE C 1 194 ? 24.876 47.203 50.562 1.00 37.15 174 PHE C O 1
ATOM 6411 N N . LYS C 1 195 ? 25.086 48.000 48.464 1.00 38.94 175 LYS C N 1
ATOM 6412 C CA . LYS C 1 195 ? 26.164 48.929 48.801 1.00 39.43 175 LYS C CA 1
ATOM 6413 C C . LYS C 1 195 ? 25.613 50.341 49.019 1.00 39.67 175 LYS C C 1
ATOM 6414 O O . LYS C 1 195 ? 26.256 51.177 49.657 1.00 42.73 175 LYS C O 1
ATOM 6420 N N . HIS C 1 196 ? 24.412 50.579 48.496 1.00 38.00 176 HIS C N 1
ATOM 6421 C CA . HIS C 1 196 ? 23.739 51.876 48.561 1.00 39.16 176 HIS C CA 1
ATOM 6422 C C . HIS C 1 196 ? 22.245 51.614 48.713 1.00 39.00 176 HIS C C 1
ATOM 6423 O O . HIS C 1 196 ? 21.702 50.704 48.078 1.00 39.34 176 HIS C O 1
ATOM 6430 N N . VAL C 1 197 ? 21.599 52.409 49.563 1.00 39.79 177 VAL C N 1
ATOM 6431 C CA . VAL C 1 197 ? 20.172 52.263 49.913 1.00 39.96 177 VAL C CA 1
ATOM 6432 C C . VAL C 1 197 ? 19.209 52.257 48.703 1.00 40.71 177 VAL C C 1
ATOM 6433 O O . VAL C 1 197 ? 18.225 51.507 48.702 1.00 40.54 177 VAL C O 1
ATOM 6437 N N . ALA C 1 198 ? 19.524 53.064 47.686 1.00 39.95 178 ALA C N 1
ATOM 6438 C CA . ALA C 1 198 ? 18.719 53.204 46.469 1.00 40.23 178 ALA C CA 1
ATOM 6439 C C . ALA C 1 198 ? 18.668 51.938 45.603 1.00 40.82 178 ALA C C 1
ATOM 6440 O O . ALA C 1 198 ? 17.689 51.723 44.891 1.00 37.59 178 ALA C O 1
ATOM 6442 N N . GLU C 1 199 ? 19.717 51.113 45.682 1.00 41.37 179 GLU C N 1
ATOM 6443 C CA . GLU C 1 199 ? 19.769 49.802 45.011 1.00 42.08 179 GLU C CA 1
ATOM 6444 C C . GLU C 1 199 ? 18.660 48.853 45.463 1.00 41.60 179 GLU C C 1
ATOM 6445 O O . GLU C 1 199 ? 18.243 47.971 44.701 1.00 40.81 179 GLU C O 1
ATOM 6451 N N . ALA C 1 200 ? 18.208 49.027 46.707 1.00 40.40 180 ALA C N 1
ATOM 6452 C CA . ALA C 1 200 ? 17.165 48.189 47.296 1.00 39.30 180 ALA C CA 1
ATOM 6453 C C . ALA C 1 200 ? 15.849 48.276 46.532 1.00 38.08 180 ALA C C 1
ATOM 6454 O O . ALA C 1 200 ? 15.114 47.288 46.462 1.00 37.06 180 ALA C O 1
ATOM 6456 N N . ALA C 1 201 ? 15.598 49.443 45.934 1.00 37.44 181 ALA C N 1
ATOM 6457 C CA . ALA C 1 201 ? 14.431 49.697 45.082 1.00 38.78 181 ALA C CA 1
ATOM 6458 C C . ALA C 1 201 ? 14.378 48.862 43.791 1.00 40.13 181 ALA C C 1
ATOM 6459 O O . ALA C 1 201 ? 13.325 48.770 43.154 1.00 40.99 181 ALA C O 1
ATOM 6461 N N . ASN C 1 202 ? 15.508 48.267 43.415 1.00 39.82 182 ASN C N 1
ATOM 6462 C CA . ASN C 1 202 ? 15.588 47.371 42.255 1.00 41.87 182 ASN C CA 1
ATOM 6463 C C . ASN C 1 202 ? 15.409 45.893 42.616 1.00 39.09 182 ASN C C 1
ATOM 6464 O O . ASN C 1 202 ? 15.503 45.019 41.749 1.00 42.42 182 ASN C O 1
ATOM 6469 N N . ALA C 1 203 ? 15.125 45.627 43.886 1.00 38.05 183 ALA C N 1
ATOM 6470 C CA . ALA C 1 203 ? 15.060 44.263 44.411 1.00 37.02 183 ALA C CA 1
ATOM 6471 C C . ALA C 1 203 ? 13.644 43.761 44.736 1.00 37.24 183 ALA C C 1
ATOM 6472 O O . ALA C 1 203 ? 13.484 42.679 45.316 1.00 34.80 183 ALA C O 1
ATOM 6474 N N . HIS C 1 204 ? 12.619 44.527 44.352 1.00 36.40 184 HIS C N 1
ATOM 6475 C CA . HIS C 1 204 ? 11.232 44.136 44.647 1.00 36.09 184 HIS C CA 1
ATOM 6476 C C . HIS C 1 204 ? 10.835 42.895 43.859 1.00 35.39 184 HIS C C 1
ATOM 6477 O O . HIS C 1 204 ? 11.136 42.798 42.668 1.00 36.20 184 HIS C O 1
ATOM 6484 N N . HIS C 1 205 ? 10.157 41.957 44.527 1.00 37.35 185 HIS C N 1
ATOM 6485 C CA . HIS C 1 205 ? 9.813 40.654 43.930 1.00 37.60 185 HIS C CA 1
ATOM 6486 C C . HIS C 1 205 ? 8.907 40.726 42.689 1.00 37.64 185 HIS C C 1
ATOM 6487 O O . HIS C 1 205 ? 8.908 39.802 41.875 1.00 37.92 185 HIS C O 1
ATOM 6494 N N . SER C 1 206 ? 8.125 41.801 42.572 1.00 38.29 186 SER C N 1
ATOM 6495 C CA . SER C 1 206 ? 7.296 42.052 41.375 1.00 38.68 186 SER C CA 1
ATOM 6496 C C . SER C 1 206 ? 8.106 42.174 40.082 1.00 38.86 186 SER C C 1
ATOM 6497 O O . SER C 1 206 ? 7.591 41.897 38.992 1.00 37.06 186 SER C O 1
ATOM 6500 N N . GLY C 1 207 ? 9.367 42.591 40.215 1.00 38.63 187 GLY C N 1
ATOM 6501 C CA . GLY C 1 207 ? 10.232 42.862 39.071 1.00 38.34 187 GLY C CA 1
ATOM 6502 C C . GLY C 1 207 ? 10.160 44.311 38.635 1.00 39.96 187 GLY C C 1
ATOM 6503 O O . GLY C 1 207 ? 10.829 44.711 37.681 1.00 40.50 187 GLY C O 1
ATOM 6504 N N . GLN C 1 208 ? 9.340 45.092 39.338 1.00 38.79 188 GLN C N 1
ATOM 6505 C CA . GLN C 1 208 ? 9.175 46.515 39.083 1.00 39.56 188 GLN C CA 1
ATOM 6506 C C . GLN C 1 208 ? 9.873 47.306 40.186 1.00 39.51 188 GLN C C 1
ATOM 6507 O O . GLN C 1 208 ? 10.047 46.795 41.302 1.00 35.94 188 GLN C O 1
ATOM 6513 N N . LYS C 1 209 ? 10.268 48.546 39.883 1.00 39.87 189 LYS C N 1
ATOM 6514 C CA . LYS C 1 209 ? 10.912 49.407 40.887 1.00 40.29 189 LYS C CA 1
ATOM 6515 C C . LYS C 1 209 ? 10.005 49.608 42.107 1.00 38.77 189 LYS C C 1
ATOM 6516 O O . LYS C 1 209 ? 8.783 49.764 41.979 1.00 35.79 189 LYS C O 1
ATOM 6522 N N . ALA C 1 210 ? 10.611 49.552 43.287 1.00 37.37 190 ALA C N 1
ATOM 6523 C CA . ALA C 1 210 ? 9.900 49.841 44.530 1.00 38.40 190 ALA C CA 1
ATOM 6524 C C . ALA C 1 210 ? 9.489 51.308 44.530 1.00 38.08 190 ALA C C 1
ATOM 6525 O O . ALA C 1 210 ? 10.244 52.168 44.064 1.00 39.72 190 ALA C O 1
ATOM 6527 N N . ASP C 1 211 ? 8.285 51.572 45.024 1.00 35.46 191 ASP C N 1
ATOM 6528 C CA . ASP C 1 211 ? 7.780 52.933 45.209 1.00 37.56 191 ASP C CA 1
ATOM 6529 C C . ASP C 1 211 ? 8.399 53.578 46.441 1.00 36.76 191 ASP C C 1
ATOM 6530 O O . ASP C 1 211 ? 8.497 54.806 46.531 1.00 35.40 191 ASP C O 1
ATOM 6535 N N . LEU C 1 212 ? 8.797 52.728 47.388 1.00 35.74 192 LEU C N 1
ATOM 6536 C CA . LEU C 1 212 ? 9.419 53.144 48.637 1.00 36.10 192 LEU C CA 1
ATOM 6537 C C . LEU C 1 212 ? 10.350 52.042 49.148 1.00 34.75 192 LEU C C 1
ATOM 6538 O O . LEU C 1 212 ? 10.048 50.857 48.996 1.00 35.50 192 LEU C O 1
ATOM 6543 N N . VAL C 1 213 ? 11.478 52.450 49.738 1.00 34.80 193 VAL C N 1
ATOM 6544 C CA . VAL C 1 213 ? 12.375 51.548 50.474 1.00 34.81 193 VAL C CA 1
ATOM 6545 C C . VAL C 1 213 ? 12.293 51.897 51.959 1.00 35.41 193 VAL C C 1
ATOM 6546 O O . VAL C 1 213 ? 12.426 53.064 52.333 1.00 35.83 193 VAL C O 1
ATOM 6550 N N . VAL C 1 214 ? 12.036 50.900 52.805 1.00 33.96 194 VAL C N 1
ATOM 6551 C CA . VAL C 1 214 ? 12.173 51.125 54.248 1.00 34.74 194 VAL C CA 1
ATOM 6552 C C . VAL C 1 214 ? 13.512 50.576 54.758 1.00 35.61 194 VAL C C 1
ATOM 6553 O O . VAL C 1 214 ? 13.818 49.399 54.589 1.00 33.55 194 VAL C O 1
ATOM 6557 N N . ASN C 1 215 ? 14.312 51.476 55.325 1.00 35.21 195 ASN C N 1
ATOM 6558 C CA . ASN C 1 215 ? 15.685 51.186 55.723 1.00 34.94 195 ASN C CA 1
ATOM 6559 C C . ASN C 1 215 ? 15.796 50.729 57.185 1.00 35.23 195 ASN C C 1
ATOM 6560 O O . ASN C 1 215 ? 15.852 51.555 58.115 1.00 38.97 195 ASN C O 1
ATOM 6565 N N . CYS C 1 216 ? 15.826 49.415 57.378 1.00 34.84 196 CYS C N 1
ATOM 6566 C CA . CYS C 1 216 ? 16.008 48.826 58.701 1.00 34.85 196 CYS C CA 1
ATOM 6567 C C . CYS C 1 216 ? 17.310 48.024 58.769 1.00 34.40 196 CYS C C 1
ATOM 6568 O O . CYS C 1 216 ? 17.316 46.813 59.031 1.00 35.08 196 CYS C O 1
ATOM 6571 N N . THR C 1 217 ? 18.411 48.728 58.530 1.00 34.14 197 THR C N 1
ATOM 6572 C CA . THR C 1 217 ? 19.758 48.128 58.461 1.00 33.47 197 THR C CA 1
ATOM 6573 C C . THR C 1 217 ? 20.560 48.239 59.764 1.00 34.35 197 THR C C 1
ATOM 6574 O O . THR C 1 217 ? 21.688 47.715 59.858 1.00 32.75 197 THR C O 1
ATOM 6578 N N . GLY C 1 218 ? 19.973 48.903 60.762 1.00 33.66 198 GLY C N 1
ATOM 6579 C CA . GLY C 1 218 ? 20.600 49.108 62.076 1.00 36.02 198 GLY C CA 1
ATOM 6580 C C . GLY C 1 218 ? 21.959 49.778 61.955 1.00 37.39 198 GLY C C 1
ATOM 6581 O O . GLY C 1 218 ? 22.076 50.825 61.322 1.00 38.23 198 GLY C O 1
ATOM 6582 N N . LEU C 1 219 ? 22.978 49.140 62.530 1.00 38.14 199 LEU C N 1
ATOM 6583 C CA . LEU C 1 219 ? 24.352 49.671 62.558 1.00 37.94 199 LEU C CA 1
ATOM 6584 C C . LEU C 1 219 ? 25.026 49.740 61.183 1.00 38.95 199 LEU C C 1
ATOM 6585 O O . LEU C 1 219 ? 25.959 50.523 60.992 1.00 39.32 199 LEU C O 1
ATOM 6590 N N . SER C 1 220 ? 24.561 48.930 60.231 1.00 36.54 200 SER C N 1
ATOM 6591 C CA . SER C 1 220 ? 25.045 49.023 58.848 1.00 37.05 200 SER C CA 1
ATOM 6592 C C . SER C 1 220 ? 24.684 50.338 58.135 1.00 37.31 200 SER C C 1
ATOM 6593 O O . SER C 1 220 ? 25.281 50.660 57.102 1.00 38.90 200 SER C O 1
ATOM 6596 N N . SER C 1 221 ? 23.731 51.101 58.681 1.00 35.90 201 SER C N 1
ATOM 6597 C CA . SER C 1 221 ? 23.442 52.445 58.154 1.00 38.31 201 SER C CA 1
ATOM 6598 C C . SER C 1 221 ? 24.603 53.438 58.350 1.00 37.54 201 SER C C 1
ATOM 6599 O O . SER C 1 221 ? 24.611 54.508 57.745 1.00 38.12 201 SER C O 1
ATOM 6602 N N . ARG C 1 222 ? 25.586 53.062 59.170 1.00 39.58 202 ARG C N 1
ATOM 6603 C CA . ARG C 1 222 ? 26.816 53.841 59.340 1.00 41.97 202 ARG C CA 1
ATOM 6604 C C . ARG C 1 222 ? 27.666 53.881 58.059 1.00 41.70 202 ARG C C 1
ATOM 6605 O O . ARG C 1 222 ? 28.349 54.879 57.791 1.00 45.24 202 ARG C O 1
ATOM 6613 N N . LYS C 1 223 ? 27.615 52.799 57.284 1.00 41.48 203 LYS C N 1
ATOM 6614 C CA . LYS C 1 223 ? 28.439 52.629 56.074 1.00 42.45 203 LYS C CA 1
ATOM 6615 C C . LYS C 1 223 ? 27.632 52.560 54.771 1.00 41.96 203 LYS C C 1
ATOM 6616 O O . LYS C 1 223 ? 28.197 52.700 53.681 1.00 37.59 203 LYS C O 1
ATOM 6622 N N . LEU C 1 224 ? 26.323 52.330 54.888 1.00 42.43 204 LEU C N 1
ATOM 6623 C CA . LEU C 1 224 ? 25.460 52.171 53.718 1.00 41.34 204 LEU C CA 1
ATOM 6624 C C . LEU C 1 224 ? 25.379 53.475 52.923 1.00 42.37 204 LEU C C 1
ATOM 6625 O O . LEU C 1 224 ? 25.142 54.549 53.489 1.00 43.50 204 LEU C O 1
ATOM 6630 N N . GLY C 1 225 ? 25.610 53.353 51.614 1.00 41.88 205 GLY C N 1
ATOM 6631 C CA . GLY C 1 225 ? 25.555 54.467 50.668 1.00 39.91 205 GLY C CA 1
ATOM 6632 C C . GLY C 1 225 ? 24.214 55.169 50.677 1.00 39.83 205 GLY C C 1
ATOM 6633 O O . GLY C 1 225 ? 23.158 54.527 50.806 1.00 38.75 205 GLY C O 1
ATOM 6634 N N . GLY C 1 226 ? 24.265 56.493 50.545 1.00 37.48 206 GLY C N 1
ATOM 6635 C CA . GLY C 1 226 ? 23.087 57.346 50.669 1.00 39.91 206 GLY C CA 1
ATOM 6636 C C . GLY C 1 226 ? 22.638 57.590 52.100 1.00 38.88 206 GLY C C 1
ATOM 6637 O O . GLY C 1 226 ? 21.748 58.403 52.335 1.00 38.85 206 GLY C O 1
ATOM 6638 N N . VAL C 1 227 ? 23.239 56.884 53.058 1.00 39.12 207 VAL C N 1
ATOM 6639 C CA . VAL C 1 227 ? 22.881 57.060 54.468 1.00 39.43 207 VAL C CA 1
ATOM 6640 C C . VAL C 1 227 ? 24.103 57.522 55.251 1.00 40.80 207 VAL C C 1
ATOM 6641 O O . VAL C 1 227 ? 24.136 58.665 55.710 1.00 40.40 207 VAL C O 1
ATOM 6645 N N . GLN C 1 228 ? 25.091 56.632 55.395 1.00 43.12 208 GLN C N 1
ATOM 6646 C CA . GLN C 1 228 ? 26.383 56.934 56.040 1.00 44.73 208 GLN C CA 1
ATOM 6647 C C . GLN C 1 228 ? 26.219 57.791 57.302 1.00 44.58 208 GLN C C 1
ATOM 6648 O O . GLN C 1 228 ? 26.773 58.886 57.408 1.00 43.99 208 GLN C O 1
ATOM 6654 N N . ASP C 1 229 ? 25.430 57.280 58.242 1.00 44.71 209 ASP C N 1
ATOM 6655 C CA . ASP C 1 229 ? 25.077 58.027 59.440 1.00 44.77 209 ASP C CA 1
ATOM 6656 C C . ASP C 1 229 ? 26.211 57.908 60.447 1.00 44.84 209 ASP C C 1
ATOM 6657 O O . ASP C 1 229 ? 26.396 56.852 61.065 1.00 43.46 209 ASP C O 1
ATOM 6662 N N . ASN C 1 230 ? 26.955 59.010 60.591 1.00 46.40 210 ASN C N 1
ATOM 6663 C CA . ASN C 1 230 ? 28.125 59.115 61.475 1.00 48.86 210 ASN C CA 1
ATOM 6664 C C . ASN C 1 230 ? 27.778 59.169 62.964 1.00 47.00 210 ASN C C 1
ATOM 6665 O O . ASN C 1 230 ? 28.664 59.026 63.814 1.00 48.40 210 ASN C O 1
ATOM 6670 N N . THR C 1 231 ? 26.501 59.392 63.276 1.00 44.50 211 THR C N 1
ATOM 6671 C CA . THR C 1 231 ? 26.027 59.421 64.658 1.00 41.14 211 THR C CA 1
ATOM 6672 C C . THR C 1 231 ? 25.783 58.017 65.220 1.00 38.84 211 THR C C 1
ATOM 6673 O O . THR C 1 231 ? 25.487 57.865 66.404 1.00 36.52 211 THR C O 1
ATOM 6677 N N . LEU C 1 232 ? 25.880 57.003 64.363 1.00 40.40 212 LEU C N 1
ATOM 6678 C CA . LEU C 1 232 ? 25.802 55.612 64.803 1.00 41.03 212 LEU C CA 1
ATOM 6679 C C . LEU C 1 232 ? 27.120 55.157 65.414 1.00 42.07 212 LEU C C 1
ATOM 6680 O O . LEU C 1 232 ? 28.199 55.544 64.953 1.00 47.70 212 LEU C O 1
ATOM 6685 N N . LEU C 1 233 ? 27.007 54.333 66.452 1.00 38.62 213 LEU C N 1
ATOM 6686 C CA . LEU C 1 233 ? 28.142 53.742 67.148 1.00 40.64 213 LEU C CA 1
ATOM 6687 C C . LEU C 1 233 ? 27.732 52.392 67.744 1.00 39.93 213 LEU C C 1
ATOM 6688 O O . LEU C 1 233 ? 26.592 52.243 68.208 1.00 41.36 213 LEU C O 1
ATOM 6693 N N . PRO C 1 234 ? 28.648 51.402 67.736 1.00 39.73 214 PRO C N 1
ATOM 6694 C CA . PRO C 1 234 ? 28.318 50.156 68.414 1.00 38.66 214 PRO C CA 1
ATOM 6695 C C . PRO C 1 234 ? 28.381 50.303 69.933 1.00 39.18 214 PRO C C 1
ATOM 6696 O O . PRO C 1 234 ? 29.228 51.035 70.447 1.00 37.46 214 PRO C O 1
ATOM 6700 N N . ALA C 1 235 ? 27.459 49.643 70.630 1.00 39.62 215 ALA C N 1
ATOM 6701 C CA . ALA C 1 235 ? 27.622 49.379 72.056 1.00 39.10 215 ALA C CA 1
ATOM 6702 C C . ALA C 1 235 ? 27.720 47.869 72.219 1.00 37.52 215 ALA C C 1
ATOM 6703 O O . ALA C 1 235 ? 26.704 47.164 72.268 1.00 36.45 215 ALA C O 1
ATOM 6705 N N . ARG C 1 236 ? 28.960 47.378 72.255 1.00 34.92 216 ARG C N 1
ATOM 6706 C CA . ARG C 1 236 ? 29.251 45.946 72.354 1.00 34.78 216 ARG C CA 1
ATOM 6707 C C . ARG C 1 236 ? 28.565 45.320 73.576 1.00 34.22 216 ARG C C 1
ATOM 6708 O O . ARG C 1 236 ? 28.566 45.907 74.662 1.00 35.67 216 ARG C O 1
ATOM 6716 N N . GLY C 1 237 ? 27.969 44.145 73.374 1.00 35.15 217 GLY C N 1
ATOM 6717 C CA . GLY C 1 237 ? 27.255 43.430 74.431 1.00 33.72 217 GLY C CA 1
ATOM 6718 C C . GLY C 1 237 ? 27.592 41.962 74.457 1.00 34.16 217 GLY C C 1
ATOM 6719 O O . GLY C 1 237 ? 27.189 41.214 73.566 1.00 36.39 217 GLY C O 1
ATOM 6720 N N . GLN C 1 238 ? 28.317 41.549 75.495 1.00 32.53 218 GLN C N 1
ATOM 6721 C CA . GLN C 1 238 ? 28.704 40.159 75.662 1.00 33.78 218 GLN C CA 1
ATOM 6722 C C . GLN C 1 238 ? 27.727 39.421 76.582 1.00 34.69 218 GLN C C 1
ATOM 6723 O O . GLN C 1 238 ? 27.270 39.971 77.589 1.00 37.13 218 GLN C O 1
ATOM 6729 N N . ILE C 1 239 ? 27.433 38.174 76.221 1.00 36.44 219 ILE C N 1
ATOM 6730 C CA . ILE C 1 239 ? 26.486 37.320 76.948 1.00 35.63 219 ILE C CA 1
ATOM 6731 C C . ILE C 1 239 ? 27.006 35.902 77.177 1.00 34.68 219 ILE C C 1
ATOM 6732 O O . ILE C 1 239 ? 27.837 35.391 76.414 1.00 35.72 219 ILE C O 1
ATOM 6737 N N . VAL C 1 240 ? 26.539 35.293 78.264 1.00 32.86 220 VAL C N 1
ATOM 6738 C CA . VAL C 1 240 ? 26.715 33.865 78.505 1.00 34.03 220 VAL C CA 1
ATOM 6739 C C . VAL C 1 240 ? 25.319 33.236 78.498 1.00 32.95 220 VAL C C 1
ATOM 6740 O O . VAL C 1 240 ? 24.414 33.663 79.233 1.00 31.46 220 VAL C O 1
ATOM 6744 N N . VAL C 1 241 ? 25.161 32.238 77.638 1.00 31.55 221 VAL C N 1
ATOM 6745 C CA . VAL C 1 241 ? 23.907 31.518 77.493 1.00 33.70 221 VAL C CA 1
ATOM 6746 C C . VAL C 1 241 ? 24.004 30.261 78.359 1.00 33.62 221 VAL C C 1
ATOM 6747 O O . VAL C 1 241 ? 24.906 29.443 78.174 1.00 35.43 221 VAL C O 1
ATOM 6751 N N . VAL C 1 242 ? 23.089 30.126 79.316 1.00 34.00 222 VAL C N 1
ATOM 6752 C CA . VAL C 1 242 ? 23.116 28.997 80.262 1.00 34.75 222 VAL C CA 1
ATOM 6753 C C . VAL C 1 242 ? 21.794 28.225 80.341 1.00 37.11 222 VAL C C 1
ATOM 6754 O O . VAL C 1 242 ? 20.714 28.768 80.074 1.00 38.32 222 VAL C O 1
ATOM 6758 N N . ARG C 1 243 ? 21.902 26.955 80.711 1.00 37.63 223 ARG C N 1
ATOM 6759 C CA . ARG C 1 243 ? 20.745 26.077 80.857 1.00 37.90 223 ARG C CA 1
ATOM 6760 C C . ARG C 1 243 ? 19.948 26.333 82.143 1.00 38.63 223 ARG C C 1
ATOM 6761 O O . ARG C 1 243 ? 18.734 26.112 82.161 1.00 38.53 223 ARG C O 1
ATOM 6769 N N . ASN C 1 244 ? 20.633 26.796 83.194 1.00 38.31 224 ASN C N 1
ATOM 6770 C CA . ASN C 1 244 ? 20.036 27.090 84.512 1.00 38.21 224 ASN C CA 1
ATOM 6771 C C . ASN C 1 244 ? 18.868 28.072 84.433 1.00 39.40 224 ASN C C 1
ATOM 6772 O O . ASN C 1 244 ? 18.992 29.141 83.834 1.00 40.29 224 ASN C O 1
ATOM 6777 N N . ASP C 1 245 ? 17.747 27.704 85.052 1.00 39.82 225 ASP C N 1
ATOM 6778 C CA . ASP C 1 245 ? 16.545 28.545 85.088 1.00 40.11 225 ASP C CA 1
ATOM 6779 C C . ASP C 1 245 ? 16.286 29.045 86.521 1.00 41.11 225 ASP C C 1
ATOM 6780 O O . ASP C 1 245 ? 15.833 28.268 87.363 1.00 41.84 225 ASP C O 1
ATOM 6785 N N . PRO C 1 246 ? 16.566 30.342 86.792 1.00 40.69 226 PRO C N 1
ATOM 6786 C CA . PRO C 1 246 ? 16.345 30.939 88.120 1.00 42.36 226 PRO C CA 1
ATOM 6787 C C . PRO C 1 246 ? 14.882 31.302 88.439 1.00 44.27 226 PRO C C 1
ATOM 6788 O O . PRO C 1 246 ? 14.541 31.464 89.617 1.00 46.14 226 PRO C O 1
ATOM 6792 N N . GLY C 1 247 ? 14.049 31.448 87.406 1.00 45.47 227 GLY C N 1
ATOM 6793 C CA . GLY C 1 247 ? 12.601 31.649 87.567 1.00 45.54 227 GLY C CA 1
ATOM 6794 C C . GLY C 1 247 ? 12.098 33.080 87.496 1.00 47.54 227 GLY C C 1
ATOM 6795 O O . GLY C 1 247 ? 10.890 33.315 87.513 1.00 49.10 227 GLY C O 1
ATOM 6796 N N . LEU C 1 248 ? 13.025 34.031 87.427 1.00 47.00 228 LEU C N 1
ATOM 6797 C CA . LEU C 1 248 ? 12.723 35.464 87.351 1.00 47.20 228 LEU C CA 1
ATOM 6798 C C . LEU C 1 248 ? 13.806 36.184 86.561 1.00 45.66 228 LEU C C 1
ATOM 6799 O O . LEU C 1 248 ? 14.902 35.652 86.385 1.00 42.48 228 LEU C O 1
ATOM 6804 N N . MET C 1 249 ? 13.491 37.382 86.078 1.00 44.95 229 MET C N 1
ATOM 6805 C CA . MET C 1 249 ? 14.493 38.259 85.483 1.00 44.85 229 MET C CA 1
ATOM 6806 C C . MET C 1 249 ? 15.053 39.166 86.571 1.00 44.87 229 MET C C 1
ATOM 6807 O O . MET C 1 249 ? 14.305 39.669 87.408 1.00 43.81 229 MET C O 1
ATOM 6812 N N . CYS C 1 250 ? 16.370 39.352 86.558 1.00 47.37 230 CYS C N 1
ATOM 6813 C CA . CYS C 1 250 ? 17.063 40.219 87.516 1.00 49.05 230 CYS C CA 1
ATOM 6814 C C . CYS C 1 250 ? 17.901 41.243 86.771 1.00 46.76 230 CYS C C 1
ATOM 6815 O O . CYS C 1 250 ? 18.365 40.974 85.665 1.00 50.65 230 CYS C O 1
ATOM 6818 N N . SER C 1 251 ? 18.088 42.408 87.386 1.00 45.16 231 SER C N 1
ATOM 6819 C CA . SER C 1 251 ? 19.034 43.422 86.914 1.00 45.11 231 SER C CA 1
ATOM 6820 C C . SER C 1 251 ? 19.358 44.432 88.010 1.00 44.39 231 SER C C 1
ATOM 6821 O O . SER C 1 251 ? 18.537 44.703 88.892 1.00 43.73 231 SER C O 1
ATOM 6824 N N . ILE C 1 252 ? 20.574 44.968 87.943 1.00 45.35 232 ILE C N 1
ATOM 6825 C CA . ILE C 1 252 ? 21.045 46.024 88.839 1.00 44.94 232 ILE C CA 1
ATOM 6826 C C . ILE C 1 252 ? 21.455 47.244 87.993 1.00 44.95 232 ILE C C 1
ATOM 6827 O O . ILE C 1 252 ? 21.876 47.088 86.834 1.00 42.05 232 ILE C O 1
ATOM 6832 N N . SER C 1 253 ? 21.312 48.441 88.570 1.00 43.14 233 SER C N 1
ATOM 6833 C CA . SER C 1 253 ? 21.593 49.711 87.880 1.00 42.09 233 SER C CA 1
ATOM 6834 C C . SER C 1 253 ? 23.068 49.950 87.518 1.00 41.94 233 SER C C 1
ATOM 6835 O O . SER C 1 253 ? 23.361 50.777 86.664 1.00 40.85 233 SER C O 1
ATOM 6838 N N . GLY C 1 254 ? 23.982 49.236 88.171 1.00 43.54 234 GLY C N 1
ATOM 6839 C CA . GLY C 1 254 ? 25.415 49.351 87.887 1.00 43.31 234 GLY C CA 1
ATOM 6840 C C . GLY C 1 254 ? 26.238 48.331 88.649 1.00 46.10 234 GLY C C 1
ATOM 6841 O O . GLY C 1 254 ? 25.699 47.528 89.419 1.00 46.03 234 GLY C O 1
ATOM 6842 N N . THR C 1 255 ? 27.547 48.351 88.421 1.00 45.34 235 THR C N 1
ATOM 6843 C CA . THR C 1 255 ? 28.470 47.427 89.089 1.00 47.95 235 THR C CA 1
ATOM 6844 C C . THR C 1 255 ? 29.724 48.170 89.550 1.00 48.34 235 THR C C 1
ATOM 6845 O O . THR C 1 255 ? 29.858 49.379 8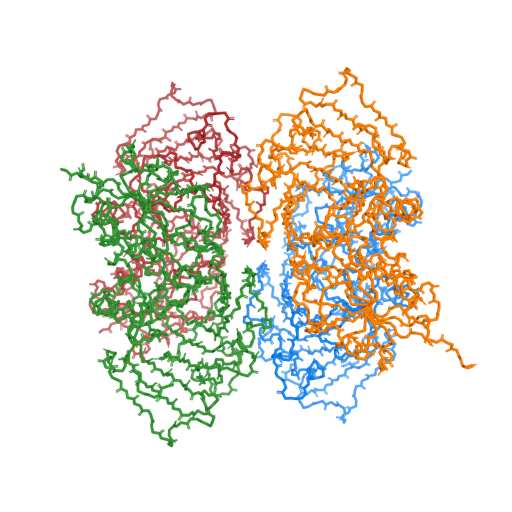9.316 1.00 47.36 235 THR C O 1
ATOM 6849 N N . ASP C 1 256 ? 30.626 47.443 90.210 1.00 49.40 236 ASP C N 1
ATOM 6850 C CA . ASP C 1 256 ? 31.951 47.964 90.587 1.00 52.02 236 ASP C CA 1
ATOM 6851 C C . ASP C 1 256 ? 33.054 47.381 89.692 1.00 51.03 236 ASP C C 1
ATOM 6852 O O . ASP C 1 256 ? 34.236 47.423 90.044 1.00 49.00 236 ASP C O 1
ATOM 6857 N N . ASP C 1 257 ? 32.661 46.831 88.541 1.00 53.01 237 ASP C N 1
ATOM 6858 C CA . ASP C 1 257 ? 33.623 46.319 87.558 1.00 53.91 237 ASP C CA 1
ATOM 6859 C C . ASP C 1 257 ? 33.905 47.321 86.434 1.00 54.22 237 ASP C C 1
ATOM 6860 O O . ASP C 1 257 ? 34.696 47.046 85.528 1.00 55.98 237 ASP C O 1
ATOM 6865 N N . GLY C 1 258 ? 33.273 48.489 86.521 1.00 54.27 238 GLY C N 1
ATOM 6866 C CA . GLY C 1 258 ? 33.430 49.544 85.527 1.00 53.50 238 GLY C CA 1
ATOM 6867 C C . GLY C 1 258 ? 32.110 49.971 84.917 1.00 54.03 238 GLY C C 1
ATOM 6868 O O . GLY C 1 258 ? 31.130 49.214 84.929 1.00 54.64 238 GLY C O 1
ATOM 6869 N N . ASP C 1 259 ? 32.101 51.185 84.369 1.00 55.11 239 ASP C N 1
ATOM 6870 C CA . ASP C 1 259 ? 30.916 51.791 83.759 1.00 53.93 239 ASP C CA 1
ATOM 6871 C C . ASP C 1 259 ? 30.322 50.984 82.593 1.00 53.97 239 ASP C C 1
ATOM 6872 O O . ASP C 1 259 ? 29.144 51.157 82.263 1.00 54.08 239 ASP C O 1
ATOM 6874 N N . ASP C 1 260 ? 31.131 50.100 81.998 1.00 50.62 240 ASP C N 1
ATOM 6875 C CA . ASP C 1 260 ? 30.721 49.297 80.836 1.00 48.94 240 ASP C CA 1
ATOM 6876 C C . ASP C 1 260 ? 30.498 47.802 81.108 1.00 44.63 240 ASP C C 1
ATOM 6877 O O . ASP C 1 260 ? 30.273 47.022 80.176 1.00 41.74 240 ASP C O 1
ATOM 6882 N N . GLU C 1 261 ? 30.552 47.407 82.378 1.00 40.37 241 GLU C N 1
ATOM 6883 C CA . GLU C 1 261 ? 30.221 46.035 82.763 1.00 40.25 241 GLU C CA 1
ATOM 6884 C C . GLU C 1 261 ? 28.969 46.021 83.634 1.00 40.27 241 GLU C C 1
ATOM 6885 O O . GLU C 1 261 ? 28.991 46.490 84.766 1.00 40.01 241 GLU C O 1
ATOM 6891 N N . VAL C 1 262 ? 27.876 45.502 83.078 1.00 39.34 242 VAL C N 1
ATOM 6892 C CA . VAL C 1 262 ? 26.558 45.512 83.745 1.00 37.91 242 VAL C CA 1
ATOM 6893 C C . VAL C 1 262 ? 26.180 44.121 84.274 1.00 37.54 242 VAL C C 1
ATOM 6894 O O . VAL C 1 262 ? 26.929 43.159 84.073 1.00 35.04 242 VAL C O 1
ATOM 6898 N N . THR C 1 263 ? 25.032 44.020 84.954 1.00 37.27 243 THR C N 1
ATOM 6899 C CA . THR C 1 263 ? 24.513 42.724 85.403 1.00 38.04 243 THR C CA 1
ATOM 6900 C C . THR C 1 263 ? 23.009 42.589 85.180 1.00 38.63 243 THR C C 1
ATOM 6901 O O . THR C 1 263 ? 22.215 43.384 85.695 1.00 37.51 243 THR C O 1
ATOM 6905 N N . TYR C 1 264 ? 22.648 41.576 84.396 1.00 38.46 244 TYR C N 1
ATOM 6906 C CA . TYR C 1 264 ? 21.262 41.166 84.195 1.00 39.33 244 TYR C CA 1
ATOM 6907 C C . TYR C 1 264 ? 21.188 39.677 83.893 1.00 39.56 244 TYR C C 1
ATOM 6908 O O . TYR C 1 264 ? 22.191 39.059 83.522 1.00 40.14 244 TYR C O 1
ATOM 6917 N N . MET C 1 265 ? 19.997 39.111 84.069 1.00 39.21 245 MET C N 1
ATOM 6918 C CA . MET C 1 265 ? 19.662 37.793 83.543 1.00 39.36 245 MET C CA 1
ATOM 6919 C C . MET C 1 265 ? 18.189 37.717 83.168 1.00 38.27 245 MET C C 1
ATOM 6920 O O . MET C 1 265 ? 17.357 38.434 83.730 1.00 36.32 245 MET C O 1
ATOM 6925 N N . MET C 1 266 ? 17.890 36.836 82.218 1.00 38.69 246 MET C N 1
ATOM 6926 C CA . MET C 1 266 ? 16.518 36.557 81.791 1.00 38.61 246 MET C CA 1
ATOM 6927 C C . MET C 1 266 ? 16.454 35.160 81.200 1.00 38.04 246 MET C C 1
ATOM 6928 O O . MET C 1 266 ? 17.397 34.709 80.536 1.00 36.88 246 MET C O 1
ATOM 6933 N N . THR C 1 267 ? 15.336 34.483 81.432 1.00 36.76 247 THR C N 1
ATOM 6934 C CA . THR C 1 267 ? 15.121 33.165 80.865 1.00 35.58 247 THR C CA 1
ATOM 6935 C C . THR C 1 267 ? 14.173 33.264 79.670 1.00 35.35 247 THR C C 1
ATOM 6936 O O . THR C 1 267 ? 13.058 33.760 79.810 1.00 35.45 247 THR C O 1
ATOM 6940 N N . ARG C 1 268 ? 14.641 32.799 78.509 1.00 35.98 248 ARG C N 1
ATOM 6941 C CA . ARG C 1 268 ? 13.856 32.772 77.269 1.00 36.00 248 ARG C CA 1
ATOM 6942 C C . ARG C 1 268 ? 12.725 31.749 77.373 1.00 35.73 248 ARG C C 1
ATOM 6943 O O . ARG C 1 268 ? 12.891 30.683 77.986 1.00 33.76 248 ARG C O 1
ATOM 6951 N N . ALA C 1 269 ? 11.582 32.083 76.772 1.00 35.03 249 ALA C N 1
ATOM 6952 C CA . ALA C 1 269 ? 10.430 31.171 76.679 1.00 36.92 249 ALA C CA 1
ATOM 6953 C C . ALA C 1 269 ? 10.766 29.888 75.931 1.00 34.96 249 ALA C C 1
ATOM 6954 O O . ALA C 1 269 ? 11.702 29.855 75.122 1.00 33.71 249 ALA C O 1
ATOM 6956 N N . ALA C 1 270 ? 9.986 28.839 76.201 1.00 35.57 250 ALA C N 1
ATOM 6957 C CA . ALA C 1 270 ? 10.017 27.597 75.434 1.00 36.11 250 ALA C CA 1
ATOM 6958 C C . ALA C 1 270 ? 11.394 26.911 75.466 1.00 36.57 250 ALA C C 1
ATOM 6959 O O . ALA C 1 270 ? 11.901 26.429 74.443 1.00 37.52 250 ALA C O 1
ATOM 6961 N N . GLY C 1 271 ? 11.981 26.872 76.664 1.00 38.62 251 GLY C N 1
ATOM 6962 C CA . GLY C 1 271 ? 13.255 26.186 76.922 1.00 38.60 251 GLY C CA 1
ATOM 6963 C C . GLY C 1 271 ? 14.471 26.762 76.213 1.00 37.39 251 GLY C C 1
ATOM 6964 O O . GLY C 1 271 ? 15.486 26.073 76.068 1.00 37.59 251 GLY C O 1
ATOM 6965 N N . GLY C 1 272 ? 14.374 28.021 75.789 1.00 36.92 252 GLY C N 1
ATOM 6966 C CA . GLY C 1 272 ? 15.411 28.684 74.988 1.00 35.23 252 GLY C CA 1
ATOM 6967 C C . GLY C 1 272 ? 16.717 28.966 75.714 1.00 36.03 252 GLY C C 1
ATOM 6968 O O . GLY C 1 272 ? 17.720 29.304 75.082 1.00 34.61 252 GLY C O 1
ATOM 6969 N N . GLY C 1 273 ? 16.699 28.832 77.039 1.00 34.72 253 GLY C N 1
ATOM 6970 C CA . GLY C 1 273 ? 17.874 29.070 77.876 1.00 36.79 253 GLY C CA 1
ATOM 6971 C C . GLY C 1 273 ? 17.846 30.412 78.577 1.00 35.36 253 GLY C C 1
ATOM 6972 O O . GLY C 1 273 ? 16.996 31.255 78.292 1.00 36.29 253 GLY C O 1
ATOM 6973 N N . THR C 1 274 ? 18.789 30.598 79.498 1.00 35.70 254 THR C N 1
ATOM 6974 C CA . THR C 1 274 ? 18.936 31.839 80.254 1.00 35.59 254 THR C CA 1
ATOM 6975 C C . THR C 1 274 ? 20.103 32.645 79.710 1.00 35.09 254 THR C C 1
ATOM 6976 O O . THR C 1 274 ? 21.200 32.113 79.470 1.00 36.01 254 THR C O 1
ATOM 6980 N N . ILE C 1 275 ? 19.838 33.926 79.503 1.00 32.98 255 ILE C N 1
ATOM 6981 C CA . ILE C 1 275 ? 20.811 34.867 78.995 1.00 34.08 255 ILE C CA 1
ATOM 6982 C C . ILE C 1 275 ? 21.342 35.621 80.195 1.00 35.89 255 ILE C C 1
ATOM 6983 O O . ILE C 1 275 ? 20.577 36.273 80.924 1.00 34.47 255 ILE C O 1
ATOM 6988 N N . LEU C 1 276 ? 22.653 35.501 80.392 1.00 33.60 256 LEU C N 1
ATOM 6989 C CA . LEU C 1 276 ? 23.367 36.211 81.442 1.00 35.37 256 LEU C CA 1
ATOM 6990 C C . LEU C 1 276 ? 24.195 37.311 80.816 1.00 36.23 256 LEU C C 1
ATOM 6991 O O . LEU C 1 276 ? 24.922 37.086 79.837 1.00 33.91 256 LEU C O 1
ATOM 6996 N N . GLY C 1 277 ? 24.041 38.507 81.371 1.00 37.35 257 GLY C N 1
ATOM 6997 C CA . GLY C 1 277 ? 24.772 39.676 80.938 1.00 36.60 257 GLY C CA 1
ATOM 6998 C C . GLY C 1 277 ? 25.374 40.456 82.097 1.00 36.29 257 GLY C C 1
ATOM 6999 O O . GLY C 1 277 ? 25.111 40.170 83.261 1.00 33.85 257 GLY C O 1
ATOM 7000 N N . GLY C 1 278 ? 26.197 41.447 81.782 1.00 38.76 258 GLY C N 1
ATOM 7001 C CA . GLY C 1 278 ? 26.509 41.776 80.403 1.00 37.72 258 GLY C CA 1
ATOM 7002 C C . GLY C 1 278 ? 27.519 42.879 80.279 1.00 37.82 258 GLY C C 1
ATOM 7003 O O . GLY C 1 278 ? 28.220 43.218 81.237 1.00 35.72 258 GLY C O 1
ATOM 7004 N N . THR C 1 279 ? 27.556 43.456 79.084 1.00 38.05 259 THR C N 1
ATOM 7005 C CA . THR C 1 279 ? 28.563 44.420 78.710 1.00 40.15 259 THR C CA 1
ATOM 7006 C C . THR C 1 279 ? 27.912 45.554 77.895 1.00 38.22 259 THR C C 1
ATOM 7007 O O . THR C 1 279 ? 26.972 45.318 77.136 1.00 37.18 259 THR C O 1
ATOM 7011 N N . TYR C 1 280 ? 28.391 46.780 78.095 1.00 37.05 260 TYR C N 1
ATOM 7012 C CA . TYR C 1 280 ? 27.958 47.935 77.314 1.00 38.29 260 TYR C CA 1
ATOM 7013 C C . TYR C 1 280 ? 29.181 48.796 76.958 1.00 39.66 260 TYR C C 1
ATOM 7014 O O . TYR C 1 280 ? 29.445 49.817 77.600 1.00 39.75 260 TYR C O 1
ATOM 7023 N N . GLN C 1 281 ? 29.916 48.373 75.927 1.00 40.31 261 GLN C N 1
ATOM 7024 C CA . GLN C 1 281 ? 31.165 49.030 75.521 1.00 39.61 261 GLN C CA 1
ATOM 7025 C C . GLN C 1 281 ? 30.984 49.829 74.229 1.00 39.26 261 GLN C C 1
ATOM 7026 O O . GLN C 1 281 ? 31.036 49.273 73.118 1.00 36.49 261 GLN C O 1
ATOM 7032 N N . LYS C 1 282 ? 30.760 51.131 74.397 1.00 38.62 262 LYS C N 1
ATOM 7033 C CA . LYS C 1 282 ? 30.630 52.069 73.285 1.00 41.95 262 LYS C CA 1
ATOM 7034 C C . LYS C 1 282 ? 31.918 52.098 72.457 1.00 41.45 262 LYS C C 1
ATOM 7035 O O . LYS C 1 282 ? 33.016 51.975 73.013 1.00 43.14 262 LYS C O 1
ATOM 7037 N N . HIS C 1 283 ? 31.761 52.200 71.134 1.00 41.04 263 HIS C N 1
ATOM 7038 C CA . HIS C 1 283 ? 32.866 52.226 70.151 1.00 41.91 263 HIS C CA 1
ATOM 7039 C C . HIS C 1 283 ? 33.749 50.959 70.105 1.00 42.55 263 HIS C C 1
ATOM 7040 O O . HIS C 1 283 ? 34.874 50.994 69.604 1.00 44.41 263 HIS C O 1
ATOM 7047 N N . ASN C 1 284 ? 33.229 49.847 70.614 1.00 44.08 264 ASN C N 1
ATOM 7048 C CA . ASN C 1 284 ? 33.958 48.581 70.610 1.00 42.85 264 ASN C CA 1
ATOM 7049 C C . ASN C 1 284 ? 33.272 47.640 69.625 1.00 43.06 264 ASN C C 1
ATOM 7050 O O . ASN C 1 284 ? 32.081 47.336 69.779 1.00 41.54 264 ASN C O 1
ATOM 7055 N N . TRP C 1 285 ? 34.036 47.199 68.620 1.00 41.36 265 TRP C N 1
ATOM 7056 C CA . TRP C 1 285 ? 33.529 46.394 67.501 1.00 41.20 265 TRP C CA 1
ATOM 7057 C C . TRP C 1 285 ? 33.845 44.898 67.622 1.00 41.08 265 TRP C C 1
ATOM 7058 O O . TRP C 1 285 ? 33.379 44.108 66.797 1.00 42.91 265 TRP C O 1
ATOM 7069 N N . ASP C 1 286 ? 34.626 44.521 68.641 1.00 41.59 266 ASP C N 1
ATOM 7070 C CA . ASP C 1 286 ? 35.147 43.153 68.827 1.00 40.44 266 ASP C CA 1
ATOM 7071 C C . ASP C 1 286 ? 34.047 42.094 68.892 1.00 39.68 266 ASP C C 1
ATOM 7072 O O . ASP C 1 286 ? 33.202 42.100 69.794 1.00 35.77 266 ASP C O 1
ATOM 7077 N N . SER C 1 287 ? 34.096 41.172 67.935 1.00 38.82 267 SER C N 1
ATOM 7078 C CA . SER C 1 287 ? 33.032 40.186 67.739 1.00 38.17 267 SER C CA 1
ATOM 7079 C C . SER C 1 287 ? 33.164 38.937 68.607 1.00 37.79 267 SER C C 1
ATOM 7080 O O . SER C 1 287 ? 32.196 38.183 68.771 1.00 35.18 267 SER C O 1
ATOM 7083 N N . LEU C 1 288 ? 34.363 38.706 69.138 1.00 36.19 268 LEU C N 1
ATOM 7084 C CA . LEU C 1 288 ? 34.669 37.447 69.813 1.00 36.60 268 LEU C CA 1
ATOM 7085 C C . LEU C 1 288 ? 34.467 37.554 71.324 1.00 35.95 268 LEU C C 1
ATOM 7086 O O . LEU C 1 288 ? 34.870 38.545 71.927 1.00 34.17 268 LEU C O 1
ATOM 7091 N N . PRO C 1 289 ? 33.814 36.545 71.940 1.00 36.72 269 PRO C N 1
ATOM 7092 C CA . PRO C 1 289 ? 33.680 36.623 73.399 1.00 38.82 269 PRO C CA 1
ATOM 7093 C C . PRO C 1 289 ? 35.046 36.701 74.064 1.00 39.56 269 PRO C C 1
ATOM 7094 O O . PRO C 1 289 ? 35.956 35.944 73.701 1.00 39.66 269 PRO C O 1
ATOM 7098 N N . ASP C 1 290 ? 35.204 37.662 74.974 1.00 39.93 270 ASP C N 1
ATOM 7099 C CA . ASP C 1 290 ? 36.407 37.720 75.797 1.00 40.09 270 ASP C CA 1
ATOM 7100 C C . ASP C 1 290 ? 36.191 36.807 76.999 1.00 39.92 270 ASP C C 1
ATOM 7101 O O . ASP C 1 290 ? 35.196 36.977 77.719 1.00 37.82 270 ASP C O 1
ATOM 7106 N N . PRO C 1 291 ? 37.104 35.828 77.215 1.00 39.32 271 PRO C N 1
ATOM 7107 C CA . PRO C 1 291 ? 36.958 34.944 78.379 1.00 38.41 271 PRO C CA 1
ATOM 7108 C C . PRO C 1 291 ? 36.917 35.635 79.754 1.00 36.76 271 PRO C C 1
ATOM 7109 O O . PRO C 1 291 ? 36.066 35.271 80.565 1.00 35.77 271 PRO C O 1
ATOM 7113 N N . ASN C 1 292 ? 37.793 36.620 80.006 1.00 37.27 272 ASN C N 1
ATOM 7114 C CA . ASN C 1 292 ? 37.791 37.363 81.288 1.00 36.30 272 ASN C CA 1
ATOM 7115 C C . ASN C 1 292 ? 36.430 38.008 81.544 1.00 38.04 272 ASN C C 1
ATOM 7116 O O . ASN C 1 292 ? 35.893 37.920 82.657 1.00 38.16 272 ASN C O 1
ATOM 7121 N N . LEU C 1 293 ? 35.879 38.638 80.504 1.00 34.93 273 LEU C N 1
ATOM 7122 C CA . LEU C 1 293 ? 34.586 39.317 80.602 1.00 36.16 273 LEU C CA 1
ATOM 7123 C C . LEU C 1 293 ? 33.459 38.340 80.874 1.00 35.62 273 LEU C C 1
ATOM 7124 O O . LEU C 1 293 ? 32.580 38.642 81.679 1.00 38.81 273 LEU C O 1
ATOM 7129 N N . ALA C 1 294 ? 33.528 37.166 80.235 1.00 34.22 274 ALA C N 1
ATOM 7130 C CA . ALA C 1 294 ? 32.573 36.076 80.448 1.00 35.23 274 ALA C CA 1
ATOM 7131 C C . ALA C 1 294 ? 32.551 35.611 81.907 1.00 35.37 274 ALA C C 1
ATOM 7132 O O . ALA C 1 294 ? 31.474 35.486 82.513 1.00 34.56 274 ALA C O 1
ATOM 7134 N N . VAL C 1 295 ? 33.742 35.366 82.458 1.00 35.07 275 VAL C N 1
ATOM 7135 C CA . VAL C 1 295 ? 33.914 34.957 83.855 1.00 35.26 275 VAL C CA 1
ATOM 7136 C C . VAL C 1 295 ? 33.278 35.972 84.811 1.00 35.19 275 VAL C C 1
ATOM 7137 O O . VAL C 1 295 ? 32.573 35.580 85.748 1.00 37.12 275 VAL C O 1
ATOM 7141 N N . ARG C 1 296 ? 33.496 37.261 84.542 1.00 35.05 276 ARG C N 1
ATOM 7142 C CA . ARG C 1 296 ? 32.980 38.348 85.392 1.00 37.37 276 ARG C CA 1
ATOM 7143 C C . ARG C 1 296 ? 31.470 38.534 85.316 1.00 37.69 276 ARG C C 1
ATOM 7144 O O . ARG C 1 296 ? 30.857 38.888 86.317 1.00 35.73 276 ARG C O 1
ATOM 7152 N N . ILE C 1 297 ? 30.887 38.298 84.137 1.00 38.01 277 ILE C N 1
ATOM 7153 C CA . ILE C 1 297 ? 29.426 38.320 83.963 1.00 38.45 277 ILE C CA 1
ATOM 7154 C C . ILE C 1 297 ? 28.788 37.255 84.854 1.00 38.44 277 ILE C C 1
ATOM 7155 O O . ILE C 1 297 ? 27.857 37.552 85.611 1.00 37.18 277 ILE C O 1
ATOM 7160 N N . MET C 1 298 ? 29.326 36.040 84.764 1.00 38.44 278 MET C N 1
ATOM 7161 C CA . MET C 1 298 ? 28.833 34.874 85.486 1.00 38.65 278 MET C CA 1
ATOM 7162 C C . MET C 1 298 ? 28.953 35.001 86.999 1.00 39.33 278 MET C C 1
ATOM 7163 O O . MET C 1 298 ? 28.034 34.596 87.721 1.00 37.47 278 MET C O 1
ATOM 7168 N N . LYS C 1 299 ? 30.081 35.547 87.466 1.00 38.58 279 LYS C N 1
ATOM 7169 C CA . LYS C 1 299 ? 30.282 35.830 88.895 1.00 39.43 279 LYS C CA 1
ATOM 7170 C C . LYS C 1 299 ? 29.296 36.886 89.394 1.00 38.81 279 LYS C C 1
ATOM 7171 O O . LYS C 1 299 ? 28.716 36.737 90.480 1.00 38.78 279 LYS C O 1
ATOM 7177 N N . ARG C 1 300 ? 29.113 37.939 88.598 1.00 39.08 280 ARG C N 1
ATOM 7178 C CA . ARG C 1 300 ? 28.187 39.025 88.935 1.00 38.90 280 ARG C CA 1
ATOM 7179 C C . ARG C 1 300 ? 26.739 38.542 88.953 1.00 39.85 280 ARG C C 1
ATOM 7180 O O . ARG C 1 300 ? 25.935 39.011 89.769 1.00 38.02 280 ARG C O 1
ATOM 7188 N N . CYS C 1 301 ? 26.423 37.597 88.064 1.00 39.54 281 CYS C N 1
ATOM 7189 C CA . CYS C 1 301 ? 25.076 37.033 87.975 1.00 41.69 281 CYS C CA 1
ATOM 7190 C C . CYS C 1 301 ? 24.751 36.075 89.126 1.00 42.77 281 CYS C C 1
ATOM 7191 O O . CYS C 1 301 ? 23.667 36.161 89.708 1.00 45.00 281 CYS C O 1
ATOM 7194 N N . ILE C 1 302 ? 25.684 35.188 89.473 1.00 44.78 282 ILE C N 1
ATOM 7195 C CA . ILE C 1 302 ? 25.447 34.236 90.577 1.00 47.15 282 ILE C CA 1
ATOM 7196 C C . ILE C 1 302 ? 25.432 34.904 91.952 1.00 48.01 282 ILE C C 1
ATOM 7197 O O . ILE C 1 302 ? 24.909 34.343 92.914 1.00 48.61 282 ILE C O 1
ATOM 7202 N N . GLU C 1 303 ? 25.987 36.114 92.020 1.00 48.03 283 GLU C N 1
ATOM 7203 C CA . GLU C 1 303 ? 25.958 36.929 93.235 1.00 49.30 283 GLU C CA 1
ATOM 7204 C C . GLU C 1 303 ? 24.747 37.867 93.302 1.00 50.22 283 GLU C C 1
ATOM 7205 O O . GLU C 1 303 ? 24.308 38.218 94.398 1.00 51.20 283 GLU C O 1
ATOM 7211 N N . LEU C 1 304 ? 24.212 38.258 92.142 1.00 50.26 284 LEU C N 1
ATOM 7212 C CA . LEU C 1 304 ? 22.986 39.064 92.082 1.00 50.41 284 LEU C CA 1
ATOM 7213 C C . LEU C 1 304 ? 21.746 38.225 92.396 1.00 51.58 284 LEU C C 1
ATOM 7214 O O . LEU C 1 304 ? 20.993 38.569 93.307 1.00 52.55 284 LEU C O 1
ATOM 7219 N N . CYS C 1 305 ? 21.541 37.141 91.644 1.00 50.20 285 CYS C N 1
ATOM 7220 C CA . CYS C 1 305 ? 20.441 36.211 91.902 1.00 50.50 285 CYS C CA 1
ATOM 7221 C C . CYS C 1 305 ? 20.979 34.781 92.116 1.00 46.98 285 CYS C C 1
ATOM 7222 O O . CYS C 1 305 ? 21.076 34.004 91.162 1.00 46.21 285 CYS C O 1
ATOM 7225 N N . PRO C 1 306 ? 21.349 34.443 93.378 1.00 44.97 286 PRO C N 1
ATOM 7226 C CA . PRO C 1 306 ? 21.931 33.149 93.790 1.00 44.26 286 PRO C CA 1
ATOM 7227 C C . PRO C 1 306 ? 21.152 31.887 93.408 1.00 42.94 286 PRO C C 1
ATOM 7228 O O . PRO C 1 306 ? 21.762 30.827 93.277 1.00 39.57 286 PRO C O 1
ATOM 7232 N N . SER C 1 307 ? 19.838 32.008 93.210 1.00 46.00 287 SER C N 1
ATOM 7233 C CA . SER C 1 307 ? 18.976 30.891 92.768 1.00 46.16 287 SER C CA 1
ATOM 7234 C C . SER C 1 307 ? 19.370 30.277 91.406 1.00 46.12 287 SER C C 1
ATOM 7235 O O . SER C 1 307 ? 18.889 29.197 91.043 1.00 44.11 287 SER C O 1
ATOM 7238 N N . LEU C 1 308 ? 20.241 30.971 90.668 1.00 45.62 288 LEU C N 1
ATOM 7239 C CA . LEU C 1 308 ? 20.843 30.460 89.432 1.00 44.17 288 LEU C CA 1
ATOM 7240 C C . LEU C 1 308 ? 21.557 29.135 89.644 1.00 46.39 288 LEU C C 1
ATOM 7241 O O . LEU C 1 308 ? 21.658 28.320 88.729 1.00 44.65 288 LEU C O 1
ATOM 7246 N N . VAL C 1 309 ? 22.042 28.942 90.867 1.00 48.99 289 VAL C N 1
ATOM 7247 C CA . VAL C 1 309 ? 22.914 27.839 91.218 1.00 49.60 289 VAL C CA 1
ATOM 7248 C C . VAL C 1 309 ? 22.501 27.246 92.578 1.00 51.23 289 VAL C C 1
ATOM 7249 O O . VAL C 1 309 ? 21.774 27.892 93.346 1.00 47.63 289 VAL C O 1
ATOM 7253 N N . ALA C 1 310 ? 22.951 26.019 92.851 1.00 53.36 290 ALA C N 1
ATOM 7254 C CA . ALA C 1 310 ? 22.690 25.326 94.120 1.00 57.04 290 ALA C CA 1
ATOM 7255 C C . ALA C 1 310 ? 23.415 26.018 95.295 1.00 60.43 290 ALA C C 1
ATOM 7256 O O . ALA C 1 310 ? 24.454 26.652 95.070 1.00 60.03 290 ALA C O 1
ATOM 7258 N N . PRO C 1 311 ? 22.874 25.897 96.543 1.00 62.18 291 PRO C N 1
ATOM 7259 C CA . PRO C 1 311 ? 23.361 26.620 97.734 1.00 59.90 291 PRO C CA 1
ATOM 7260 C C . PRO C 1 311 ? 24.878 26.811 97.876 1.00 58.81 291 PRO C C 1
ATOM 7261 O O . PRO C 1 311 ? 25.322 27.931 98.135 1.00 60.97 291 PRO C O 1
ATOM 7265 N N . GLY C 1 312 ? 25.656 25.746 97.698 1.00 58.17 292 GLY C N 1
ATOM 7266 C CA . GLY C 1 312 ? 27.106 25.810 97.915 1.00 58.45 292 GLY C CA 1
ATOM 7267 C C . GLY C 1 312 ? 27.964 26.345 96.776 1.00 57.23 292 GLY C C 1
ATOM 7268 O O . GLY C 1 312 ? 29.135 26.679 96.984 1.00 56.26 292 GLY C O 1
ATOM 7269 N N . GLN C 1 313 ? 27.377 26.458 95.587 1.00 55.85 293 GLN C N 1
ATOM 7270 C CA . GLN C 1 313 ? 28.149 26.563 94.344 1.00 53.68 293 GLN C CA 1
ATOM 7271 C C . GLN C 1 313 ? 28.515 27.972 93.875 1.00 50.55 293 GLN C C 1
ATOM 7272 O O . GLN C 1 313 ? 27.831 28.947 94.191 1.00 49.62 293 GLN C O 1
ATOM 7278 N N . GLY C 1 314 ? 29.605 28.048 93.110 1.00 49.87 294 GLY C N 1
ATOM 7279 C CA . GLY C 1 314 ? 29.982 29.252 92.359 1.00 45.58 294 GLY C CA 1
ATOM 7280 C C . GLY C 1 314 ? 29.695 29.069 90.875 1.00 45.26 294 GLY C C 1
ATOM 7281 O O . GLY C 1 314 ? 28.725 28.397 90.499 1.00 46.98 294 GLY C O 1
ATOM 7282 N N . ILE C 1 315 ? 30.565 29.642 90.041 1.00 41.55 295 ILE C N 1
ATOM 7283 C CA . ILE C 1 315 ? 30.455 29.633 88.565 1.00 41.40 295 ILE C CA 1
ATOM 7284 C C . ILE C 1 315 ? 30.302 28.221 87.937 1.00 40.46 295 ILE C C 1
ATOM 7285 O O . ILE C 1 315 ? 29.632 28.063 86.909 1.00 39.52 295 ILE C O 1
ATOM 7290 N N . GLU C 1 316 ? 30.882 27.208 88.587 1.00 39.23 296 GLU C N 1
ATOM 7291 C CA . GLU C 1 316 ? 30.864 25.808 88.128 1.00 39.69 296 GLU C CA 1
ATOM 7292 C C . GLU C 1 316 ? 29.493 25.113 88.109 1.00 40.17 296 GLU C C 1
ATOM 7293 O O . GLU C 1 316 ? 29.323 24.096 87.431 1.00 40.96 296 GLU C O 1
ATOM 7299 N N . GLY C 1 317 ? 28.526 25.659 88.842 1.00 39.35 297 GLY C N 1
ATOM 7300 C CA . GLY C 1 317 ? 27.160 25.136 88.832 1.00 39.41 297 GLY C CA 1
ATOM 7301 C C . GLY C 1 317 ? 26.300 25.699 87.706 1.00 40.43 297 GLY C C 1
ATOM 7302 O O . GLY C 1 317 ? 25.146 25.279 87.533 1.00 37.35 297 GLY C O 1
ATOM 7303 N N . LEU C 1 318 ? 26.838 26.671 86.966 1.00 37.74 298 LEU C N 1
ATOM 7304 C CA . LEU C 1 318 ? 26.208 27.106 85.716 1.00 41.90 298 LEU C CA 1
ATOM 7305 C C . LEU C 1 318 ? 26.532 26.129 84.592 1.00 40.08 298 LEU C C 1
ATOM 7306 O O . LEU C 1 318 ? 27.692 25.754 84.394 1.00 40.44 298 LEU C O 1
ATOM 7311 N N . ASP C 1 319 ? 25.487 25.709 83.880 1.00 40.60 299 ASP C N 1
ATOM 7312 C CA . ASP C 1 319 ? 25.610 24.827 82.732 1.00 38.93 299 ASP C CA 1
ATOM 7313 C C . ASP C 1 319 ? 25.563 25.664 81.443 1.00 38.16 299 ASP C C 1
ATOM 7314 O O . ASP C 1 319 ? 24.492 25.906 80.871 1.00 36.30 299 ASP C O 1
ATOM 7319 N N . ILE C 1 320 ? 26.746 26.100 81.008 1.00 35.11 300 ILE C N 1
ATOM 7320 C CA . ILE C 1 320 ? 26.919 26.993 79.860 1.00 33.62 300 ILE C CA 1
ATOM 7321 C C . ILE C 1 320 ? 26.532 26.310 78.534 1.00 34.71 300 ILE C C 1
ATOM 7322 O O . ILE C 1 320 ? 26.953 25.176 78.252 1.00 34.86 300 ILE C O 1
ATOM 7327 N N . ILE C 1 321 ? 25.706 27.003 77.748 1.00 36.20 301 ILE C N 1
ATOM 7328 C CA . ILE C 1 321 ? 25.367 26.590 76.375 1.00 35.57 301 ILE C CA 1
ATOM 7329 C C . ILE C 1 321 ? 26.442 27.087 75.402 1.00 37.56 301 ILE C C 1
ATOM 7330 O O . ILE C 1 321 ? 26.986 26.296 74.618 1.00 39.94 301 ILE C O 1
ATOM 7335 N N . ARG C 1 322 ? 26.723 28.392 75.466 1.00 36.13 302 ARG C N 1
ATOM 7336 C CA . ARG C 1 322 ? 27.676 29.093 74.596 1.00 38.47 302 ARG C CA 1
ATOM 7337 C C . ARG C 1 322 ? 27.879 30.517 75.107 1.00 37.81 302 ARG C C 1
ATOM 7338 O O . ARG C 1 322 ? 27.137 30.989 75.984 1.00 37.90 302 ARG C O 1
ATOM 7346 N N . HIS C 1 323 ? 28.879 31.197 74.550 1.00 36.55 303 HIS C N 1
ATOM 7347 C CA . HIS C 1 323 ? 29.046 32.634 74.724 1.00 34.79 303 HIS C CA 1
ATOM 7348 C C . HIS C 1 323 ? 28.553 33.372 73.475 1.00 32.78 303 HIS C C 1
ATOM 7349 O O . HIS C 1 323 ? 28.365 32.762 72.417 1.00 32.30 303 HIS C O 1
ATOM 7356 N N . GLY C 1 324 ? 28.353 34.684 73.593 1.00 31.46 304 GLY C N 1
ATOM 7357 C CA . GLY C 1 324 ? 27.962 35.492 72.444 1.00 30.14 304 GLY C CA 1
ATOM 7358 C C . GLY C 1 324 ? 28.228 36.976 72.603 1.00 30.94 304 GLY C C 1
ATOM 7359 O O . GLY C 1 324 ? 28.390 37.484 73.719 1.00 30.96 304 GLY C O 1
ATOM 7360 N N . VAL C 1 325 ? 28.278 37.658 71.462 1.00 29.87 305 VAL C N 1
ATOM 7361 C CA . VAL C 1 325 ? 28.586 39.077 71.386 1.00 31.80 305 VAL C CA 1
ATOM 7362 C C . VAL C 1 325 ? 27.788 39.683 70.241 1.00 32.21 305 VAL C C 1
ATOM 7363 O O . VAL C 1 325 ? 27.886 39.231 69.088 1.00 32.46 305 VAL C O 1
ATOM 7367 N N . GLY C 1 326 ? 27.008 40.709 70.571 1.00 33.55 306 GLY C N 1
ATOM 7368 C CA . GLY C 1 326 ? 26.373 41.559 69.573 1.00 32.73 306 GLY C CA 1
ATOM 7369 C C . GLY C 1 326 ? 26.785 43.011 69.720 1.00 33.01 306 GLY C C 1
ATOM 7370 O O . GLY C 1 326 ? 27.337 43.414 70.747 1.00 34.48 306 GLY C O 1
ATOM 7371 N N . LEU C 1 327 ? 26.516 43.800 68.686 1.00 33.60 307 LEU C N 1
ATOM 7372 C CA . LEU C 1 327 ? 26.781 45.236 68.729 1.00 33.91 307 LEU C CA 1
ATOM 7373 C C . LEU C 1 327 ? 25.495 46.035 68.638 1.00 34.62 307 LEU C C 1
ATOM 7374 O O . LEU C 1 327 ? 24.844 46.044 67.592 1.00 34.76 307 LEU C O 1
ATOM 7379 N N . ARG C 1 328 ? 25.144 46.712 69.734 1.00 36.23 308 ARG C N 1
ATOM 7380 C CA . ARG C 1 328 ? 23.927 47.531 69.793 1.00 35.17 308 ARG C CA 1
ATOM 7381 C C . ARG C 1 328 ? 24.059 48.718 68.832 1.00 35.00 308 ARG C C 1
ATOM 7382 O O . ARG C 1 328 ? 25.082 49.419 68.865 1.00 35.33 308 ARG C O 1
ATOM 7390 N N . PRO C 1 329 ? 23.052 48.922 67.946 1.00 33.67 309 PRO C N 1
ATOM 7391 C CA . PRO C 1 329 ? 23.150 50.045 67.013 1.00 33.66 309 PRO C CA 1
ATOM 7392 C C . PRO C 1 329 ? 22.726 51.359 67.683 1.00 36.16 309 PRO C C 1
ATOM 7393 O O . PRO C 1 329 ? 21.590 51.814 67.498 1.00 36.96 309 PRO C O 1
ATOM 7397 N N . VAL C 1 330 ? 23.638 51.942 68.471 1.00 37.61 310 VAL C N 1
ATOM 7398 C CA . VAL C 1 330 ? 23.372 53.185 69.217 1.00 38.73 310 VAL C CA 1
ATOM 7399 C C . VAL C 1 330 ? 23.520 54.397 68.298 1.00 40.78 310 VAL C C 1
ATOM 7400 O O . VAL C 1 330 ? 24.538 54.558 67.628 1.00 39.72 310 VAL C O 1
ATOM 7404 N N . ARG C 1 331 ? 22.489 55.240 68.282 1.00 42.92 311 ARG C N 1
ATOM 7405 C CA . ARG C 1 331 ? 22.512 56.505 67.559 1.00 45.01 311 ARG C CA 1
ATOM 7406 C C . ARG C 1 331 ? 22.401 57.650 68.560 1.00 43.73 311 ARG C C 1
ATOM 7407 O O . ARG C 1 331 ? 21.667 57.538 69.546 1.00 43.99 311 ARG C O 1
ATOM 7415 N N . GLU C 1 332 ? 23.122 58.743 68.294 1.00 45.08 312 GLU C N 1
ATOM 7416 C CA . GLU C 1 332 ? 23.220 59.887 69.219 1.00 45.75 312 GLU C CA 1
ATOM 7417 C C . GLU C 1 332 ? 21.861 60.431 69.673 1.00 44.39 312 GLU C C 1
ATOM 7418 O O . GLU C 1 332 ? 21.661 60.653 70.867 1.00 45.50 312 GLU C O 1
ATOM 7424 N N . ASP C 1 333 ? 20.942 60.614 68.720 1.00 45.10 313 ASP C N 1
ATOM 7425 C CA . ASP C 1 333 ? 19.587 61.143 68.979 1.00 47.06 313 ASP C CA 1
ATOM 7426 C C . ASP C 1 333 ? 18.529 60.036 69.087 1.00 45.78 313 ASP C C 1
ATOM 7427 O O . ASP C 1 333 ? 17.319 60.310 69.062 1.00 42.38 313 ASP C O 1
ATOM 7432 N N . GLY C 1 334 ? 18.994 58.795 69.205 1.00 44.21 314 GLY C N 1
ATOM 7433 C CA . GLY C 1 334 ? 18.117 57.632 69.270 1.00 42.80 314 GLY C CA 1
ATOM 7434 C C . GLY C 1 334 ? 17.610 57.254 67.891 1.00 42.15 314 GLY C C 1
ATOM 7435 O O . GLY C 1 334 ? 18.224 57.645 66.892 1.00 41.12 314 GLY C O 1
ATOM 7436 N N . PRO C 1 335 ? 16.479 56.509 67.822 1.00 39.34 315 PRO C N 1
ATOM 7437 C CA . PRO C 1 335 ? 15.949 56.026 66.543 1.00 38.11 315 PRO C CA 1
ATOM 7438 C C . PRO C 1 335 ? 15.625 57.123 65.525 1.00 38.07 315 PRO C C 1
ATOM 7439 O O . PRO C 1 335 ? 14.981 58.131 65.852 1.00 37.80 315 PRO C O 1
ATOM 7443 N N . ARG C 1 336 ? 16.110 56.922 64.305 1.00 37.86 316 ARG C N 1
ATOM 7444 C CA . ARG C 1 336 ? 15.776 57.779 63.173 1.00 36.58 316 ARG C CA 1
ATOM 7445 C C . ARG C 1 336 ? 14.614 57.158 62.416 1.00 38.12 316 ARG C C 1
ATOM 7446 O O . ARG C 1 336 ? 14.774 56.135 61.734 1.00 40.26 316 ARG C O 1
ATOM 7454 N N . ILE C 1 337 ? 13.439 57.767 62.557 1.00 39.21 317 ILE C N 1
ATOM 7455 C CA . ILE C 1 337 ? 12.263 57.381 61.782 1.00 42.49 317 ILE C CA 1
ATOM 7456 C C . ILE C 1 337 ? 11.744 58.618 61.037 1.00 44.97 317 ILE C C 1
ATOM 7457 O O . ILE C 1 337 ? 11.047 59.459 61.615 1.00 45.17 317 ILE C O 1
ATOM 7462 N N . GLU C 1 338 ? 12.133 58.719 59.761 1.00 44.78 318 GLU C N 1
ATOM 7463 C CA . GLU C 1 338 ? 11.784 59.851 58.880 1.00 45.06 318 GLU C CA 1
ATOM 7464 C C . GLU C 1 338 ? 11.947 59.509 57.392 1.00 44.27 318 GLU C C 1
ATOM 7465 O O . GLU C 1 338 ? 12.693 58.587 57.025 1.00 39.08 318 GLU C O 1
ATOM 7471 N N . LYS C 1 339 ? 11.245 60.263 56.546 1.00 42.20 319 LYS C N 1
ATOM 7472 C CA . LYS C 1 339 ? 11.326 60.093 55.093 1.00 45.83 319 LYS C CA 1
ATOM 7473 C C . LYS C 1 339 ? 12.465 60.916 54.497 1.00 46.20 319 LYS C C 1
ATOM 7474 O O . LYS C 1 339 ? 12.852 61.949 55.056 1.00 48.87 319 LYS C O 1
ATOM 7480 N N . GLU C 1 340 ? 12.995 60.442 53.370 1.00 47.03 320 GLU C N 1
ATOM 7481 C CA . GLU C 1 340 ? 14.069 61.107 52.637 1.00 48.20 320 GLU C CA 1
ATOM 7482 C C . GLU C 1 340 ? 14.046 60.620 51.192 1.00 47.46 320 GLU C C 1
ATOM 7483 O O . GLU C 1 340 ? 14.049 59.411 50.937 1.00 47.32 320 GLU C O 1
ATOM 7489 N N . LEU C 1 341 ? 14.010 61.561 50.253 1.00 47.95 321 LEU C N 1
ATOM 7490 C CA . LEU C 1 341 ? 14.158 61.230 48.836 1.00 48.87 321 LEU C CA 1
ATOM 7491 C C . LEU C 1 341 ? 15.649 61.095 48.502 1.00 49.46 321 LEU C C 1
ATOM 7492 O O . LEU C 1 341 ? 16.394 62.085 48.509 1.00 50.68 321 LEU C O 1
ATOM 7497 N N . ILE C 1 342 ? 16.074 59.856 48.245 1.00 46.78 322 ILE C N 1
ATOM 7498 C CA . ILE C 1 342 ? 17.490 59.525 48.044 1.00 47.56 322 ILE C CA 1
ATOM 7499 C C . ILE C 1 342 ? 17.691 58.909 46.659 1.00 48.50 322 ILE C C 1
ATOM 7500 O O . ILE C 1 342 ? 17.253 57.781 46.402 1.00 48.37 322 ILE C O 1
ATOM 7505 N N . ASP C 1 343 ? 18.366 59.662 45.785 1.00 49.65 323 ASP C N 1
ATOM 7506 C CA . ASP C 1 343 ? 18.605 59.285 44.379 1.00 50.22 323 ASP C CA 1
ATOM 7507 C C . ASP C 1 343 ? 17.293 58.999 43.623 1.00 47.89 323 ASP C C 1
ATOM 7508 O O . ASP C 1 343 ? 17.209 58.061 42.828 1.00 49.66 323 ASP C O 1
ATOM 7513 N N . GLY C 1 344 ? 16.272 59.809 43.895 1.00 49.51 324 GLY C N 1
ATOM 7514 C CA . GLY C 1 344 ? 14.942 59.641 43.298 1.00 47.83 324 GLY C CA 1
ATOM 7515 C C . GLY C 1 344 ? 14.149 58.451 43.813 1.00 47.02 324 GLY C C 1
ATOM 7516 O O . GLY C 1 344 ? 13.224 57.981 43.137 1.00 47.37 324 GLY C O 1
ATOM 7517 N N . VAL C 1 345 ? 14.515 57.962 45.002 1.00 46.10 325 VAL C N 1
ATOM 7518 C CA . VAL C 1 345 ? 13.819 56.848 45.665 1.00 45.15 325 VAL C CA 1
ATOM 7519 C C . VAL C 1 345 ? 13.418 57.297 47.069 1.00 43.61 325 VAL C C 1
ATOM 7520 O O . VAL C 1 345 ? 14.271 57.724 47.863 1.00 43.67 325 VAL C O 1
ATOM 7524 N N . TRP C 1 346 ? 12.119 57.222 47.356 1.00 42.41 326 TRP C N 1
ATOM 7525 C CA . TRP C 1 346 ? 11.605 57.515 48.691 1.00 42.50 326 TRP C CA 1
ATOM 7526 C C . TRP C 1 346 ? 12.030 56.444 49.678 1.00 40.44 326 TRP C C 1
ATOM 7527 O O . TRP C 1 346 ? 11.880 55.244 49.422 1.00 38.26 326 TRP C O 1
ATOM 7538 N N . VAL C 1 347 ? 12.608 56.901 50.782 1.00 38.17 327 VAL C N 1
ATOM 7539 C CA . VAL C 1 347 ? 13.164 56.025 51.797 1.00 38.35 327 VAL C CA 1
ATOM 7540 C C . VAL C 1 347 ? 12.611 56.462 53.148 1.00 39.51 327 VAL C C 1
ATOM 7541 O O . VAL C 1 347 ? 12.610 57.652 53.469 1.00 40.36 327 VAL C O 1
ATOM 7545 N N . VAL C 1 348 ? 12.107 55.498 53.913 1.00 38.07 328 VAL C N 1
ATOM 7546 C CA . VAL C 1 348 ? 11.743 55.731 55.307 1.00 38.91 328 VAL C CA 1
ATOM 7547 C C . VAL C 1 348 ? 12.717 54.940 56.174 1.00 38.20 328 VAL C C 1
ATOM 7548 O O . VAL C 1 348 ? 12.750 53.712 56.134 1.00 39.34 328 VAL C O 1
ATOM 7552 N N . HIS C 1 349 ? 13.525 55.666 56.933 1.00 39.72 329 HIS C N 1
ATOM 7553 C CA . HIS C 1 349 ? 14.488 55.057 57.837 1.00 38.25 329 HIS C CA 1
ATOM 7554 C C . HIS C 1 349 ? 13.788 54.533 59.083 1.00 37.33 329 HIS C C 1
ATOM 7555 O O . HIS C 1 349 ? 12.804 55.112 59.539 1.00 35.36 329 HIS C O 1
ATOM 7562 N N . ASN C 1 350 ? 14.292 53.420 59.610 1.00 36.48 330 ASN C N 1
ATOM 7563 C CA . ASN C 1 350 ? 13.883 52.918 60.921 1.00 37.62 330 ASN C CA 1
ATOM 7564 C C . ASN C 1 350 ? 15.049 52.152 61.522 1.00 36.17 330 ASN C C 1
ATOM 7565 O O . ASN C 1 350 ? 15.059 50.921 61.562 1.00 33.87 330 ASN C O 1
ATOM 7570 N N . TYR C 1 351 ? 16.032 52.916 61.987 1.00 37.87 331 TYR C N 1
ATOM 7571 C CA . TYR C 1 351 ? 17.246 52.359 62.560 1.00 37.57 331 TYR C CA 1
ATOM 7572 C C . TYR C 1 351 ? 17.768 53.196 63.733 1.00 35.84 331 TYR C C 1
ATOM 7573 O O . TYR C 1 351 ? 17.360 54.346 63.931 1.00 35.02 331 TYR C O 1
ATOM 7582 N N . GLY C 1 352 ? 18.673 52.600 64.503 1.00 34.71 332 GLY C N 1
ATOM 7583 C CA . GLY C 1 352 ? 19.343 53.278 65.615 1.00 33.53 332 GLY C CA 1
ATOM 7584 C C . GLY C 1 352 ? 18.676 53.006 66.945 1.00 32.93 332 GLY C C 1
ATOM 7585 O O . GLY C 1 352 ? 18.473 53.931 67.738 1.00 34.15 332 GLY C O 1
ATOM 7586 N N . HIS C 1 353 ? 18.350 51.735 67.187 1.00 33.31 333 HIS C N 1
ATOM 7587 C CA . HIS C 1 353 ? 17.552 51.326 68.343 1.00 33.98 333 HIS C CA 1
ATOM 7588 C C . HIS C 1 353 ? 18.402 50.910 69.548 1.00 33.49 333 HIS C C 1
ATOM 7589 O O . HIS C 1 353 ? 17.859 50.475 70.564 1.00 33.74 333 HIS C O 1
ATOM 7596 N N . GLY C 1 354 ? 19.724 51.047 69.436 1.00 34.33 334 GLY C N 1
ATOM 7597 C CA . GLY C 1 354 ? 20.641 50.754 70.557 1.00 34.46 334 GLY C CA 1
ATOM 7598 C C . GLY C 1 354 ? 20.326 49.462 71.299 1.00 34.21 334 GLY C C 1
ATOM 7599 O O . GLY C 1 354 ? 20.269 48.396 70.689 1.00 32.13 334 GLY C O 1
ATOM 7600 N N . GLY C 1 355 ? 20.110 49.569 72.614 1.00 34.71 335 GLY C N 1
ATOM 7601 C CA . GLY C 1 355 ? 19.768 48.415 73.466 1.00 33.63 335 GLY C CA 1
ATOM 7602 C C . GLY C 1 355 ? 18.275 48.178 73.692 1.00 35.57 335 GLY C C 1
ATOM 7603 O O . GLY C 1 355 ? 17.896 47.359 74.538 1.00 33.78 335 GLY C O 1
ATOM 7604 N N . TYR C 1 356 ? 17.428 48.856 72.913 1.00 35.92 336 TYR C N 1
ATOM 7605 C CA . TYR C 1 356 ? 15.969 48.829 73.144 1.00 36.75 336 TYR C CA 1
ATOM 7606 C C . TYR C 1 356 ? 15.106 48.530 71.903 1.00 35.06 336 TYR C C 1
ATOM 7607 O O . TYR C 1 356 ? 13.908 48.844 71.877 1.00 34.20 336 TYR C O 1
ATOM 7616 N N . GLY C 1 357 ? 15.711 47.903 70.894 1.00 36.27 337 GLY C N 1
ATOM 7617 C CA . GLY C 1 357 ? 15.032 47.605 69.631 1.00 35.00 337 GLY C CA 1
ATOM 7618 C C . GLY C 1 357 ? 13.836 46.671 69.684 1.00 34.78 337 GLY C C 1
ATOM 7619 O O . GLY C 1 357 ? 12.936 46.784 68.854 1.00 33.09 337 GLY C O 1
ATOM 7620 N N . TYR C 1 358 ? 13.834 45.731 70.629 1.00 34.11 338 TYR C N 1
ATOM 7621 C CA . TYR C 1 358 ? 12.675 44.836 70.817 1.00 33.94 338 TYR C CA 1
ATOM 7622 C C . TYR C 1 358 ? 11.569 45.565 71.593 1.00 34.35 338 TYR C C 1
ATOM 7623 O O . TYR C 1 358 ? 10.386 45.523 71.209 1.00 33.71 338 TYR C O 1
ATOM 7632 N N . GLN C 1 359 ? 11.962 46.235 72.674 1.00 34.15 339 GLN C N 1
ATOM 7633 C CA . GLN C 1 359 ? 11.008 46.920 73.555 1.00 34.41 339 GLN C CA 1
ATOM 7634 C C . GLN C 1 359 ? 10.416 48.215 72.971 1.00 33.15 339 GLN C C 1
ATOM 7635 O O . GLN C 1 359 ? 9.440 48.739 73.522 1.00 33.28 339 GLN C O 1
ATOM 7641 N N . THR C 1 360 ? 11.003 48.716 71.877 1.00 33.82 340 THR C N 1
ATOM 7642 C CA . THR C 1 360 ? 10.422 49.826 71.083 1.00 33.93 340 THR C CA 1
ATOM 7643 C C . THR C 1 360 ? 9.823 49.372 69.738 1.00 34.68 340 THR C C 1
ATOM 7644 O O . THR C 1 360 ? 9.305 50.202 68.985 1.00 34.38 340 THR C O 1
ATOM 7648 N N . SER C 1 361 ? 9.854 48.065 69.463 1.00 35.00 341 SER C N 1
ATOM 7649 C CA . SER C 1 361 ? 9.681 47.547 68.097 1.00 35.99 341 SER C CA 1
ATOM 7650 C C . SER C 1 361 ? 8.351 47.932 67.450 1.00 37.05 341 SER C C 1
ATOM 7651 O O . SER C 1 361 ? 8.341 48.511 66.370 1.00 37.55 341 SER C O 1
ATOM 7654 N N . PHE C 1 362 ? 7.247 47.641 68.132 1.00 37.49 342 PHE C N 1
ATOM 7655 C CA . PHE C 1 362 ? 5.912 47.953 67.610 1.00 37.53 342 PHE C CA 1
ATOM 7656 C C . PHE C 1 362 ? 5.572 49.439 67.607 1.00 38.46 342 PHE C C 1
ATOM 7657 O O . PHE C 1 362 ? 4.889 49.912 66.695 1.00 37.16 342 PHE C O 1
ATOM 7665 N N . GLY C 1 363 ? 6.053 50.166 68.614 1.00 36.83 343 GLY C N 1
ATOM 7666 C CA . GLY C 1 363 ? 5.896 51.621 68.667 1.00 36.99 343 GLY C CA 1
ATOM 7667 C C . GLY C 1 363 ? 6.620 52.305 67.521 1.00 37.25 343 GLY C C 1
ATOM 7668 O O . GLY C 1 363 ? 6.066 53.197 66.877 1.00 36.90 343 GLY C O 1
ATOM 7669 N N . CYS C 1 364 ? 7.858 51.869 67.269 1.00 37.07 344 CYS C N 1
ATOM 7670 C CA . CYS C 1 364 ? 8.686 52.404 66.184 1.00 37.29 344 CYS C CA 1
ATOM 7671 C C . CYS C 1 364 ? 8.171 52.029 64.803 1.00 37.91 344 CYS C C 1
ATOM 7672 O O . CYS C 1 364 ? 8.186 52.870 63.896 1.00 39.96 344 CYS C O 1
ATOM 7675 N N . ALA C 1 365 ? 7.731 50.775 64.652 1.00 35.48 345 ALA C N 1
ATOM 7676 C CA . ALA C 1 365 ? 7.155 50.280 63.395 1.00 36.41 345 ALA C CA 1
ATOM 7677 C C . ALA C 1 365 ? 5.874 51.026 63.024 1.00 35.74 345 ALA C C 1
ATOM 7678 O O . ALA C 1 365 ? 5.637 51.282 61.840 1.00 35.45 345 ALA C O 1
ATOM 7680 N N . THR C 1 366 ? 5.074 51.372 64.038 1.00 35.88 346 THR C N 1
ATOM 7681 C CA . THR C 1 366 ? 3.818 52.117 63.863 1.00 36.19 346 THR C CA 1
ATOM 7682 C C . THR C 1 366 ? 4.049 53.526 63.322 1.00 38.02 346 THR C C 1
ATOM 7683 O O . THR C 1 366 ? 3.326 53.972 62.420 1.00 38.24 346 THR C O 1
ATOM 7687 N N . THR C 1 367 ? 5.033 54.224 63.895 1.00 37.80 347 THR C N 1
ATOM 7688 C CA . THR C 1 367 ? 5.426 55.561 63.447 1.00 37.85 347 THR C CA 1
ATOM 7689 C C . THR C 1 367 ? 5.966 55.515 62.022 1.00 36.98 347 THR C C 1
ATOM 7690 O O . THR C 1 367 ? 5.581 56.337 61.184 1.00 33.46 347 THR C O 1
ATOM 7694 N N . ALA C 1 368 ? 6.839 54.536 61.763 1.00 36.12 348 ALA C N 1
ATOM 7695 C CA . ALA C 1 368 ? 7.334 54.224 60.422 1.00 36.59 348 ALA C CA 1
ATOM 7696 C C . ALA C 1 368 ? 6.208 53.965 59.407 1.00 35.74 348 ALA C C 1
ATOM 7697 O O . ALA C 1 368 ? 6.279 54.452 58.287 1.00 33.99 348 ALA C O 1
ATOM 7699 N N . VAL C 1 369 ? 5.196 53.189 59.801 1.00 37.24 349 VAL C N 1
ATOM 7700 C CA . VAL C 1 369 ? 4.012 52.944 58.953 1.00 39.11 349 VAL C CA 1
ATOM 7701 C C . VAL C 1 369 ? 3.343 54.282 58.558 1.00 39.52 349 VAL C C 1
ATOM 7702 O O . VAL C 1 369 ? 2.926 54.463 57.411 1.00 38.70 349 VAL C O 1
ATOM 7706 N N . GLU C 1 370 ? 3.275 55.217 59.506 1.00 42.80 350 GLU C N 1
ATOM 7707 C CA . GLU C 1 370 ? 2.741 56.552 59.228 1.00 44.53 350 GLU C CA 1
ATOM 7708 C C . GLU C 1 370 ? 3.652 57.447 58.389 1.00 42.53 350 GLU C C 1
ATOM 7709 O O . GLU C 1 370 ? 3.158 58.273 57.619 1.00 41.36 350 GLU C O 1
ATOM 7715 N N . VAL C 1 371 ? 4.968 57.289 58.528 1.00 40.21 351 VAL C N 1
ATOM 7716 C CA . VAL C 1 371 ? 5.908 58.066 57.707 1.00 40.24 351 VAL C CA 1
ATOM 7717 C C . VAL C 1 371 ? 5.865 57.562 56.252 1.00 41.15 351 VAL C C 1
ATOM 7718 O O . VAL C 1 371 ? 5.907 58.372 55.318 1.00 40.56 351 VAL C O 1
ATOM 7722 N N . VAL C 1 372 ? 5.740 56.238 56.088 1.00 39.14 352 VAL C N 1
ATOM 7723 C CA . VAL C 1 372 ? 5.512 55.588 54.787 1.00 39.88 352 VAL C CA 1
ATOM 7724 C C . VAL C 1 372 ? 4.223 56.111 54.119 1.00 40.46 352 VAL C C 1
ATOM 7725 O O . VAL C 1 372 ? 4.246 56.478 52.935 1.00 38.16 352 VAL C O 1
ATOM 7729 N N . ARG C 1 373 ? 3.126 56.153 54.887 1.00 40.34 353 ARG C N 1
ATOM 7730 C CA . ARG C 1 373 ? 1.836 56.693 54.425 1.00 41.21 353 ARG C CA 1
ATOM 7731 C C . ARG C 1 373 ? 1.976 58.134 53.926 1.00 43.75 353 ARG C C 1
ATOM 7732 O O . ARG C 1 373 ? 1.554 58.458 52.814 1.00 45.15 353 ARG C O 1
ATOM 7734 N N . GLU C 1 374 ? 2.598 58.968 54.756 1.00 43.61 354 GLU C N 1
ATOM 7735 C CA . GLU C 1 374 ? 2.906 60.362 54.458 1.00 48.07 354 GLU C CA 1
ATOM 7736 C C . GLU C 1 374 ? 3.796 60.535 53.214 1.00 50.32 354 GLU C C 1
ATOM 7737 O O . GLU C 1 374 ? 3.548 61.427 52.392 1.00 52.78 354 GLU C O 1
ATOM 7743 N N . ALA C 1 375 ? 4.816 59.683 53.084 1.00 48.91 355 ALA C N 1
ATOM 7744 C CA . ALA C 1 375 ? 5.737 59.708 51.940 1.00 47.68 355 ALA C CA 1
ATOM 7745 C C . ALA C 1 375 ? 5.050 59.303 50.633 1.00 48.20 355 ALA C C 1
ATOM 7746 O O . ALA C 1 375 ? 5.288 59.919 49.586 1.00 43.82 355 ALA C O 1
ATOM 7748 N N . LEU C 1 376 ? 4.201 58.275 50.704 1.00 48.84 356 LEU C N 1
ATOM 7749 C CA . LEU C 1 376 ? 3.383 57.850 49.567 1.00 50.63 356 LEU C CA 1
ATOM 7750 C C . LEU C 1 376 ? 2.321 58.896 49.203 1.00 55.03 356 LEU C C 1
ATOM 7751 O O . LEU C 1 376 ? 2.055 59.115 48.020 1.00 56.61 356 LEU C O 1
ATOM 7756 N N . GLN C 1 377 ? 1.742 59.542 50.221 1.00 58.29 357 GLN C N 1
ATOM 7757 C CA . GLN C 1 377 ? 0.751 60.617 50.039 1.00 61.45 357 GLN C CA 1
ATOM 7758 C C . GLN C 1 377 ? 1.325 61.832 49.309 1.00 65.14 357 GLN C C 1
ATOM 7759 O O . GLN C 1 377 ? 0.617 62.482 48.537 1.00 67.12 357 GLN C O 1
ATOM 7761 N N . GLN C 1 378 ? 2.599 62.130 49.566 1.00 67.77 358 GLN C N 1
ATOM 7762 C CA . GLN C 1 378 ? 3.326 63.179 48.850 1.00 69.36 358 GLN C CA 1
ATOM 7763 C C . GLN C 1 378 ? 3.698 62.719 47.439 1.00 71.95 358 GLN C C 1
ATOM 7764 O O . GLN C 1 378 ? 3.700 63.521 46.502 1.00 73.73 358 GLN C O 1
ATOM 7766 N N . GLN C 1 379 ? 4.004 61.426 47.306 1.00 72.72 359 GLN C N 1
ATOM 7767 C CA . GLN C 1 379 ? 4.333 60.791 46.027 1.00 74.61 359 GLN C CA 1
ATOM 7768 C C . GLN C 1 379 ? 3.125 60.722 45.083 1.00 75.89 359 GLN C C 1
ATOM 7769 O O . GLN C 1 379 ? 3.282 60.873 43.867 1.00 78.16 359 GLN C O 1
ATOM 7775 N N . LYS C 1 380 ? 1.937 60.495 45.651 1.00 76.24 360 LYS C N 1
ATOM 7776 C CA . LYS C 1 380 ? 0.684 60.368 44.891 1.00 76.19 360 LYS C CA 1
ATOM 7777 C C . LYS C 1 380 ? 0.326 61.658 44.144 1.00 77.53 360 LYS C C 1
ATOM 7778 O O . LYS C 1 380 ? -0.028 61.614 42.961 1.00 77.46 360 LYS C O 1
ATOM 7784 N N . GLN C 1 381 ? 0.431 62.791 44.839 1.00 76.03 361 GLN C N 1
ATOM 7785 C CA . GLN C 1 381 ? 0.131 64.105 44.269 1.00 77.00 361 GLN C CA 1
ATOM 7786 C C . GLN C 1 381 ? 1.273 64.576 43.369 1.00 77.78 361 GLN C C 1
ATOM 7787 O O . GLN C 1 381 ? 1.171 64.512 42.145 1.00 77.55 361 GLN C O 1
ATOM 7793 N N . THR D 1 23 ? -3.586 9.774 83.208 1.00 49.95 3 THR D N 1
ATOM 7794 C CA . THR D 1 23 ? -2.687 10.757 82.530 1.00 53.81 3 THR D CA 1
ATOM 7795 C C . THR D 1 23 ? -1.252 10.253 82.502 1.00 51.20 3 THR D C 1
ATOM 7796 O O . THR D 1 23 ? -0.747 9.719 83.496 1.00 53.47 3 THR D O 1
ATOM 7800 N N . ASN D 1 24 ? -0.609 10.436 81.353 1.00 49.36 4 ASN D N 1
ATOM 7801 C CA . ASN D 1 24 ? 0.719 9.891 81.087 1.00 46.08 4 ASN D CA 1
ATOM 7802 C C . ASN D 1 24 ? 1.770 10.995 81.096 1.00 45.60 4 ASN D C 1
ATOM 7803 O O . ASN D 1 24 ? 1.745 11.904 80.252 1.00 43.08 4 ASN D O 1
ATOM 7808 N N . ASN D 1 25 ? 2.680 10.917 82.066 1.00 44.36 5 ASN D N 1
ATOM 7809 C CA . ASN D 1 25 ? 3.783 11.864 82.163 1.00 42.78 5 ASN D CA 1
ATOM 7810 C C . ASN D 1 25 ? 4.927 11.391 81.275 1.00 41.85 5 ASN D C 1
ATOM 7811 O O . ASN D 1 25 ? 5.628 10.419 81.601 1.00 37.67 5 ASN D O 1
ATOM 7816 N N . ILE D 1 26 ? 5.081 12.065 80.135 1.00 38.39 6 ILE D N 1
ATOM 7817 C CA . ILE D 1 26 ? 6.102 11.704 79.142 1.00 35.59 6 ILE D CA 1
ATOM 7818 C C . ILE D 1 26 ? 7.157 12.803 79.045 1.00 36.29 6 ILE D C 1
ATOM 7819 O O . ILE D 1 26 ? 6.827 13.993 78.901 1.00 34.78 6 ILE D O 1
ATOM 7824 N N . VAL D 1 27 ? 8.420 12.393 79.174 1.00 34.91 7 VAL D N 1
ATOM 7825 C CA . VAL D 1 27 ? 9.553 13.248 78.836 1.00 34.95 7 VAL D CA 1
ATOM 7826 C C . VAL D 1 27 ? 10.079 12.838 77.469 1.00 35.14 7 VAL D C 1
ATOM 7827 O O . VAL D 1 27 ? 10.508 11.693 77.265 1.00 34.01 7 VAL D O 1
ATOM 7831 N N . VAL D 1 28 ? 10.043 13.780 76.532 1.00 35.09 8 VAL D N 1
ATOM 7832 C CA . VAL D 1 28 ? 10.699 13.583 75.251 1.00 34.58 8 VAL D CA 1
ATOM 7833 C C . VAL D 1 28 ? 12.117 14.098 75.422 1.00 35.14 8 VAL D C 1
ATOM 7834 O O . VAL D 1 28 ? 12.336 15.289 75.647 1.00 33.82 8 VAL D O 1
ATOM 7838 N N . LEU D 1 29 ? 13.070 13.173 75.351 1.00 36.19 9 LEU D N 1
ATOM 7839 C CA . LEU D 1 29 ? 14.472 13.512 75.485 1.00 37.58 9 LEU D CA 1
ATOM 7840 C C . LEU D 1 29 ? 15.011 13.849 74.098 1.00 36.32 9 LEU D C 1
ATOM 7841 O O . LEU D 1 29 ? 15.188 12.963 73.269 1.00 37.45 9 LEU D O 1
ATOM 7846 N N . GLY D 1 30 ? 15.233 15.141 73.852 1.00 37.41 10 GLY D N 1
ATOM 7847 C CA . GLY D 1 30 ? 15.700 15.628 72.553 1.00 35.49 10 GLY D CA 1
ATOM 7848 C C . GLY D 1 30 ? 14.798 16.652 71.886 1.00 36.93 10 GLY D C 1
ATOM 7849 O O . GLY D 1 30 ? 13.569 16.547 71.932 1.00 36.16 10 GLY D O 1
ATOM 7850 N N . ALA D 1 31 ? 15.413 17.649 71.262 1.00 35.18 11 ALA D N 1
ATOM 7851 C CA . ALA D 1 31 ? 14.653 18.690 70.584 1.00 34.64 11 ALA D CA 1
ATOM 7852 C C . ALA D 1 31 ? 15.131 18.962 69.149 1.00 33.30 11 ALA D C 1
ATOM 7853 O O . ALA D 1 31 ? 15.066 20.093 68.681 1.00 32.76 11 ALA D O 1
ATOM 7855 N N . GLY D 1 32 ? 15.611 17.915 68.471 1.00 34.45 12 GLY D N 1
ATOM 7856 C CA . GLY D 1 32 ? 15.819 17.942 67.006 1.00 34.33 12 GLY D CA 1
ATOM 7857 C C . GLY D 1 32 ? 14.522 17.551 66.314 1.00 35.79 12 GLY D C 1
ATOM 7858 O O . GLY D 1 32 ? 13.485 17.464 66.984 1.00 36.93 12 GLY D O 1
ATOM 7859 N N . VAL D 1 33 ? 14.564 17.308 64.996 1.00 36.51 13 VAL D N 1
ATOM 7860 C CA . VAL D 1 33 ? 13.350 16.901 64.239 1.00 36.97 13 VAL D CA 1
ATOM 7861 C C . VAL D 1 33 ? 12.617 15.748 64.883 1.00 36.52 13 VAL D C 1
ATOM 7862 O O . VAL D 1 33 ? 11.397 15.809 65.025 1.00 35.07 13 VAL D O 1
ATOM 7866 N N . SER D 1 34 ? 13.369 14.702 65.241 1.00 37.37 14 SER D N 1
ATOM 7867 C CA . SER D 1 34 ? 12.813 13.472 65.797 1.00 36.92 14 SER D CA 1
ATOM 7868 C C . SER D 1 34 ? 12.034 13.750 67.078 1.00 36.11 14 SER D C 1
ATOM 7869 O O . SER D 1 34 ? 10.853 13.398 67.172 1.00 36.19 14 SER D O 1
ATOM 7872 N N . GLY D 1 35 ? 12.699 14.407 68.032 1.00 34.94 15 GLY D N 1
ATOM 7873 C CA . GLY D 1 35 ? 12.106 14.817 69.308 1.00 34.85 15 GLY D CA 1
ATOM 7874 C C . GLY D 1 35 ? 10.907 15.740 69.172 1.00 34.44 15 GLY D C 1
ATOM 7875 O O . GLY D 1 35 ? 9.858 15.479 69.752 1.00 35.55 15 GLY D O 1
ATOM 7876 N N . LEU D 1 36 ? 11.067 16.810 68.398 1.00 34.88 16 LEU D N 1
ATOM 7877 C CA . LEU D 1 36 ? 10.006 17.799 68.221 1.00 33.83 16 LEU D CA 1
ATOM 7878 C C . LEU D 1 36 ? 8.794 17.212 67.507 1.00 34.08 16 LEU D C 1
ATOM 7879 O O . LEU D 1 36 ? 7.656 17.451 67.929 1.00 34.06 16 LEU D O 1
ATOM 7884 N N . THR D 1 37 ? 9.038 16.444 66.440 1.00 33.58 17 THR D N 1
ATOM 7885 C CA . THR D 1 37 ? 7.942 15.871 65.650 1.00 33.46 17 THR D CA 1
ATOM 7886 C C . THR D 1 37 ? 7.172 14.836 66.483 1.00 35.43 17 THR D C 1
ATOM 7887 O O . THR D 1 37 ? 5.930 14.808 66.439 1.00 33.32 17 THR D O 1
ATOM 7891 N N . THR D 1 38 ? 7.908 14.017 67.248 1.00 34.71 18 THR D N 1
ATOM 7892 C CA . THR D 1 38 ? 7.296 13.009 68.133 1.00 34.63 18 THR D CA 1
ATOM 7893 C C . THR D 1 38 ? 6.498 13.659 69.270 1.00 33.88 18 THR D C 1
ATOM 7894 O O . THR D 1 38 ? 5.373 13.247 69.530 1.00 31.74 18 THR D O 1
ATOM 7898 N N . ALA D 1 39 ? 7.072 14.683 69.909 1.00 32.86 19 ALA D N 1
ATOM 7899 C CA . ALA D 1 39 ? 6.382 15.440 70.962 1.00 32.91 19 ALA D CA 1
ATOM 7900 C C . ALA D 1 39 ? 5.089 16.075 70.447 1.00 32.64 19 ALA D C 1
ATOM 7901 O O . ALA D 1 39 ? 4.080 16.110 71.165 1.00 31.25 19 ALA D O 1
ATOM 7903 N N . TRP D 1 40 ? 5.134 16.566 69.211 1.00 33.33 20 TRP D N 1
ATOM 7904 C CA . TRP D 1 40 ? 3.972 17.176 68.576 1.00 33.10 20 TRP D CA 1
ATOM 7905 C C . TRP D 1 40 ? 2.868 16.152 68.314 1.00 33.71 20 TRP D C 1
ATOM 7906 O O . TRP D 1 40 ? 1.704 16.406 68.646 1.00 33.66 20 TRP D O 1
ATOM 7917 N N . LEU D 1 41 ? 3.228 14.993 67.759 1.00 34.52 21 LEU D N 1
ATOM 7918 C CA . LEU D 1 41 ? 2.225 13.934 67.546 1.00 36.77 21 LEU D CA 1
ATOM 7919 C C . LEU D 1 41 ? 1.657 13.422 68.872 1.00 36.19 21 LEU D C 1
ATOM 7920 O O . LEU D 1 41 ? 0.452 13.189 68.983 1.00 36.22 21 LEU D O 1
ATOM 7925 N N . LEU D 1 42 ? 2.518 13.292 69.884 1.00 34.80 22 LEU D N 1
ATOM 7926 C CA . LEU D 1 42 ? 2.087 12.855 71.217 1.00 35.24 22 LEU D CA 1
ATOM 7927 C C . LEU D 1 42 ? 1.160 13.863 71.891 1.00 33.70 22 LEU D C 1
ATOM 7928 O O . LEU D 1 42 ? 0.215 13.464 72.576 1.00 34.73 22 LEU D O 1
ATOM 7933 N N . SER D 1 43 ? 1.419 15.153 71.655 1.00 34.57 23 SER D N 1
ATOM 7934 C CA . SER D 1 43 ? 0.649 16.271 72.225 1.00 35.94 23 SER D CA 1
ATOM 7935 C C . SER D 1 43 ? -0.813 16.340 71.764 1.00 37.29 23 SER D C 1
ATOM 7936 O O . SER D 1 43 ? -1.645 16.985 72.417 1.00 37.03 23 SER D O 1
ATOM 7939 N N . LYS D 1 44 ? -1.113 15.682 70.648 1.00 37.92 24 LYS D N 1
ATOM 7940 C CA . LYS D 1 44 ? -2.475 15.625 70.105 1.00 39.79 24 LYS D CA 1
ATOM 7941 C C . LYS D 1 44 ? -3.408 14.792 70.989 1.00 40.89 24 LYS D C 1
ATOM 7942 O O . LYS D 1 44 ? -4.629 14.956 70.937 1.00 42.63 24 LYS D O 1
ATOM 7948 N N . ASP D 1 45 ? -2.813 13.924 71.807 1.00 42.64 25 ASP D N 1
ATOM 7949 C CA . ASP D 1 45 ? -3.514 13.122 72.806 1.00 43.33 25 ASP D CA 1
ATOM 7950 C C . ASP D 1 45 ? -3.552 13.917 74.125 1.00 43.04 25 ASP D C 1
ATOM 7951 O O . ASP D 1 45 ? -2.496 14.171 74.717 1.00 43.02 25 ASP D O 1
ATOM 7956 N N . PRO D 1 46 ? -4.766 14.311 74.594 1.00 43.06 26 PRO D N 1
ATOM 7957 C CA . PRO D 1 46 ? -4.893 15.112 75.822 1.00 42.35 26 PRO D CA 1
ATOM 7958 C C . PRO D 1 46 ? -4.535 14.355 77.109 1.00 40.30 26 PRO D C 1
ATOM 7959 O O . PRO D 1 46 ? -4.279 14.990 78.131 1.00 42.45 26 PRO D O 1
ATOM 7963 N N . SER D 1 47 ? -4.521 13.022 77.050 1.00 42.03 27 SER D N 1
ATOM 7964 C CA . SER D 1 47 ? -4.091 12.181 78.178 1.00 43.36 27 SER D CA 1
ATOM 7965 C C . SER D 1 47 ? -2.558 12.130 78.318 1.00 42.87 27 SER D C 1
ATOM 7966 O O . SER D 1 47 ? -2.041 11.558 79.277 1.00 44.37 27 SER D O 1
ATOM 7969 N N . ASN D 1 48 ? -1.849 12.741 77.363 1.00 42.95 28 ASN D N 1
ATOM 7970 C CA . ASN D 1 48 ? -0.400 12.916 77.433 1.00 41.41 28 ASN D CA 1
ATOM 7971 C C . ASN D 1 48 ? -0.039 14.283 78.014 1.00 41.90 28 ASN D C 1
ATOM 7972 O O . ASN D 1 48 ? -0.516 15.313 77.533 1.00 44.46 28 ASN D O 1
ATOM 7977 N N . LYS D 1 49 ? 0.771 14.277 79.072 1.00 42.45 29 LYS D N 1
ATOM 7978 C CA . LYS D 1 49 ? 1.428 15.487 79.582 1.00 42.84 29 LYS D CA 1
ATOM 7979 C C . LYS D 1 49 ? 2.893 15.419 79.168 1.00 41.27 29 LYS D C 1
ATOM 7980 O O . LYS D 1 49 ? 3.609 14.482 79.544 1.00 41.10 29 LYS D O 1
ATOM 7986 N N . ILE D 1 50 ? 3.330 16.414 78.395 1.00 40.11 30 ILE D N 1
ATOM 7987 C CA . ILE D 1 50 ? 4.609 16.341 77.670 1.00 40.00 30 ILE D CA 1
ATOM 7988 C C . ILE D 1 50 ? 5.627 17.405 78.101 1.00 39.22 30 ILE D C 1
ATOM 7989 O O . ILE D 1 50 ? 5.350 18.618 78.060 1.00 39.48 30 ILE D O 1
ATOM 7994 N N . THR D 1 51 ? 6.795 16.920 78.521 1.00 35.87 31 THR D N 1
ATOM 7995 C CA . THR D 1 51 ? 7.985 17.739 78.702 1.00 33.21 31 THR D CA 1
ATOM 7996 C C . THR D 1 51 ? 8.965 17.381 77.590 1.00 32.61 31 THR D C 1
ATOM 7997 O O . THR D 1 51 ? 9.241 16.201 77.365 1.00 33.56 31 THR D O 1
ATOM 8001 N N . VAL D 1 52 ? 9.476 18.391 76.889 1.00 31.83 32 VAL D N 1
ATOM 8002 C CA . VAL D 1 52 ? 10.675 18.210 76.059 1.00 32.54 32 VAL D CA 1
ATOM 8003 C C . VAL D 1 52 ? 11.894 18.709 76.833 1.00 32.74 32 VAL D C 1
ATOM 8004 O O . VAL D 1 52 ? 12.015 19.897 77.113 1.00 33.35 32 VAL D O 1
ATOM 8008 N N . ALA D 1 53 ? 12.779 17.774 77.179 1.00 35.60 33 ALA D N 1
ATOM 8009 C CA . ALA D 1 53 ? 14.038 18.069 77.864 1.00 34.83 33 ALA D CA 1
ATOM 8010 C C . ALA D 1 53 ? 15.204 17.792 76.914 1.00 32.96 33 ALA D C 1
ATOM 8011 O O . ALA D 1 53 ? 15.273 16.724 76.299 1.00 33.53 33 ALA D O 1
ATOM 8013 N N . ALA D 1 54 ? 16.110 18.763 76.780 1.00 34.62 34 ALA D N 1
ATOM 8014 C CA . ALA D 1 54 ? 17.174 18.685 75.770 1.00 32.99 34 ALA D CA 1
ATOM 8015 C C . ALA D 1 54 ? 18.391 19.542 76.100 1.00 33.93 34 ALA D C 1
ATOM 8016 O O . ALA D 1 54 ? 18.265 20.596 76.737 1.00 34.77 34 ALA D O 1
ATOM 8018 N N . LYS D 1 55 ? 19.569 19.084 75.661 1.00 34.09 35 LYS D N 1
ATOM 8019 C CA . LYS D 1 55 ? 20.807 19.854 75.808 1.00 33.23 35 LYS D CA 1
ATOM 8020 C C . LYS D 1 55 ? 20.792 21.078 74.887 1.00 32.85 35 LYS D C 1
ATOM 8021 O O . LYS D 1 55 ? 21.070 22.193 75.325 1.00 32.90 35 LYS D O 1
ATOM 8027 N N . HIS D 1 56 ? 20.456 20.851 73.617 1.00 35.65 36 HIS D N 1
ATOM 8028 C CA . HIS D 1 56 ? 20.453 21.894 72.600 1.00 35.12 36 HIS D CA 1
ATOM 8029 C C . HIS D 1 56 ? 19.056 22.108 72.036 1.00 34.82 36 HIS D C 1
ATOM 8030 O O . HIS D 1 56 ? 18.316 21.151 71.822 1.00 34.58 36 HIS D O 1
ATOM 8037 N N . MET D 1 57 ? 18.719 23.376 71.789 1.00 35.53 37 MET D N 1
ATOM 8038 C CA . MET D 1 57 ? 17.385 23.771 71.330 1.00 33.29 37 MET D CA 1
ATOM 8039 C C . MET D 1 57 ? 17.491 24.561 70.020 1.00 33.97 37 MET D C 1
ATOM 8040 O O . MET D 1 57 ? 18.568 25.085 69.712 1.00 31.90 37 MET D O 1
ATOM 8045 N N . PRO D 1 58 ? 16.387 24.640 69.233 1.00 34.70 38 PRO D N 1
ATOM 8046 C CA . PRO D 1 58 ? 16.425 25.484 68.037 1.00 34.76 38 PRO D CA 1
ATOM 8047 C C . PRO D 1 58 ? 16.912 26.903 68.352 1.00 34.74 38 PRO D C 1
ATOM 8048 O O . PRO D 1 58 ? 16.499 27.522 69.355 1.00 34.11 38 PRO D O 1
ATOM 8052 N N . GLY D 1 59 ? 17.823 27.384 67.518 1.00 34.06 39 GLY D N 1
ATOM 8053 C CA . GLY D 1 59 ? 18.544 28.618 67.795 1.00 35.33 39 GLY D CA 1
ATOM 8054 C C . GLY D 1 59 ? 19.998 28.335 68.137 1.00 35.29 39 GLY D C 1
ATOM 8055 O O . GLY D 1 59 ? 20.848 29.204 67.999 1.00 36.74 39 GLY D O 1
ATOM 8056 N N . ASP D 1 60 ? 20.278 27.113 68.576 1.00 34.99 40 ASP D N 1
ATOM 8057 C CA . ASP D 1 60 ? 21.640 26.674 68.870 1.00 34.05 40 ASP D CA 1
ATOM 8058 C C . ASP D 1 60 ? 22.311 26.090 67.633 1.00 34.39 40 ASP D C 1
ATOM 8059 O O . ASP D 1 60 ? 21.679 25.373 66.847 1.00 35.08 40 ASP D O 1
ATOM 8064 N N . TYR D 1 61 ? 23.599 26.382 67.481 1.00 33.55 41 TYR D N 1
ATOM 8065 C CA . TYR D 1 61 ? 24.434 25.678 66.520 1.00 34.79 41 TYR D CA 1
ATOM 8066 C C . TYR D 1 61 ? 25.535 24.962 67.278 1.00 35.07 41 TYR D C 1
ATOM 8067 O O . TYR D 1 61 ? 26.336 25.584 67.976 1.00 36.08 41 TYR D O 1
ATOM 8076 N N . ASP D 1 62 ? 25.539 23.643 67.157 1.00 37.08 42 ASP D N 1
ATOM 8077 C CA . ASP D 1 62 ? 26.508 22.804 67.845 1.00 37.40 42 ASP D CA 1
ATOM 8078 C C . ASP D 1 62 ? 26.666 21.509 67.089 1.00 37.51 42 ASP D C 1
ATOM 8079 O O . ASP D 1 62 ? 25.709 21.018 66.485 1.00 39.35 42 ASP D O 1
ATOM 8084 N N . ILE D 1 63 ? 27.872 20.945 67.154 1.00 36.67 43 ILE D N 1
ATOM 8085 C CA . ILE D 1 63 ? 28.195 19.700 66.461 1.00 34.93 43 ILE D CA 1
ATOM 8086 C C . ILE D 1 63 ? 27.437 18.482 67.014 1.00 35.97 43 ILE D C 1
ATOM 8087 O O . ILE D 1 63 ? 27.284 17.488 66.314 1.00 34.02 43 ILE D O 1
ATOM 8092 N N . GLU D 1 64 ? 26.952 18.579 68.254 1.00 36.01 44 GLU D N 1
ATOM 8093 C CA . GLU D 1 64 ? 26.157 17.501 68.862 1.00 38.99 44 GLU D CA 1
ATOM 8094 C C . GLU D 1 64 ? 24.704 17.538 68.398 1.00 37.87 44 GLU D C 1
ATOM 8095 O O . GLU D 1 64 ? 23.972 16.560 68.566 1.00 40.68 44 GLU D O 1
ATOM 8101 N N . TYR D 1 65 ? 24.302 18.676 67.833 1.00 37.31 45 TYR D N 1
ATOM 8102 C CA . TYR D 1 65 ? 22.923 18.948 67.455 1.00 35.44 45 TYR D CA 1
ATOM 8103 C C . TYR D 1 65 ? 22.773 18.998 65.938 1.00 35.49 45 TYR D C 1
ATOM 8104 O O . TYR D 1 65 ? 22.994 20.042 65.329 1.00 37.83 45 TYR D O 1
ATOM 8113 N N . CYS D 1 66 ? 22.397 17.863 65.341 1.00 33.85 46 CYS D N 1
ATOM 8114 C CA . CYS D 1 66 ? 22.395 17.698 63.883 1.00 34.62 46 CYS D CA 1
ATOM 8115 C C . CYS D 1 66 ? 21.350 18.546 63.134 1.00 32.73 46 CYS D C 1
ATOM 8116 O O . CYS D 1 66 ? 21.655 19.127 62.091 1.00 29.42 46 CYS D O 1
ATOM 8119 N N . SER D 1 67 ? 20.134 18.619 63.676 1.00 33.73 47 SER D N 1
ATOM 8120 C CA . SER D 1 67 ? 18.969 19.158 62.945 1.00 32.14 47 SER D CA 1
ATOM 8121 C C . SER D 1 67 ? 19.131 20.521 62.248 1.00 32.31 47 SER D C 1
ATOM 8122 O O . SER D 1 67 ? 18.690 20.647 61.090 1.00 31.51 47 SER D O 1
ATOM 8125 N N . PRO D 1 68 ? 19.747 21.530 62.930 1.00 30.61 48 PRO D N 1
ATOM 8126 C CA . PRO D 1 68 ? 20.005 22.840 62.289 1.00 32.40 48 PRO D CA 1
ATOM 8127 C C . PRO D 1 68 ? 20.965 22.824 61.097 1.00 33.41 48 PRO D C 1
ATOM 8128 O O . PRO D 1 68 ? 20.922 23.744 60.274 1.00 30.91 48 PRO D O 1
ATOM 8132 N N . TRP D 1 69 ? 21.814 21.797 61.013 1.00 34.08 49 TRP D N 1
ATOM 8133 C CA . TRP D 1 69 ? 22.792 21.669 59.924 1.00 33.88 49 TRP D CA 1
ATOM 8134 C C . TRP D 1 69 ? 22.188 21.168 58.604 1.00 34.08 49 TRP D C 1
ATOM 8135 O O . TRP D 1 69 ? 22.789 21.337 57.541 1.00 33.72 49 TRP D O 1
ATOM 8146 N N . ALA D 1 70 ? 21.008 20.556 58.675 1.00 34.45 50 ALA D N 1
ATOM 8147 C CA . ALA D 1 70 ? 20.365 19.968 57.497 1.00 34.14 50 ALA D CA 1
ATOM 8148 C C . ALA D 1 70 ? 19.914 21.039 56.504 1.00 33.33 50 ALA D C 1
ATOM 8149 O O . ALA D 1 70 ? 19.716 22.190 56.885 1.00 35.60 50 ALA D O 1
ATOM 8151 N N . GLY D 1 71 ? 19.785 20.640 55.241 1.00 34.65 51 GLY D N 1
ATOM 8152 C CA . GLY D 1 71 ? 19.376 21.528 54.136 1.00 34.38 51 GLY D CA 1
ATOM 8153 C C . GLY D 1 71 ? 18.104 22.339 54.342 1.00 33.83 51 GLY D C 1
ATOM 8154 O O . GLY D 1 71 ? 18.163 23.562 54.331 1.00 36.52 51 GLY D O 1
ATOM 8155 N N . ALA D 1 72 ? 16.942 21.700 54.482 1.00 33.33 52 ALA D N 1
ATOM 8156 C CA . ALA D 1 72 ? 16.735 20.265 54.294 1.00 32.47 52 ALA D CA 1
ATOM 8157 C C . ALA D 1 72 ? 15.718 20.027 53.181 1.00 35.59 52 ALA D C 1
ATOM 8158 O O . ALA D 1 72 ? 14.887 20.897 52.901 1.00 37.74 52 ALA D O 1
ATOM 8160 N N . ASN D 1 73 ? 15.790 18.860 52.543 1.00 35.86 53 ASN D N 1
ATOM 8161 C CA . ASN D 1 73 ? 14.773 18.464 51.565 1.00 37.30 53 ASN D CA 1
ATOM 8162 C C . ASN D 1 73 ? 14.265 17.022 51.670 1.00 37.23 53 ASN D C 1
ATOM 8163 O O . ASN D 1 73 ? 14.751 16.229 52.488 1.00 35.59 53 ASN D O 1
ATOM 8168 N N . TYR D 1 74 ? 13.265 16.727 50.841 1.00 37.61 54 TYR D N 1
ATOM 8169 C CA . TYR D 1 74 ? 12.667 15.414 50.724 1.00 36.30 54 TYR D CA 1
ATOM 8170 C C . TYR D 1 74 ? 13.146 14.773 49.424 1.00 36.64 54 TYR D C 1
ATOM 8171 O O . TYR D 1 74 ? 12.723 15.139 48.320 1.00 36.08 54 TYR D O 1
ATOM 8180 N N . LEU D 1 75 ? 14.062 13.828 49.570 1.00 38.34 55 LEU D N 1
ATOM 8181 C CA . LEU D 1 75 ? 14.630 13.125 48.443 1.00 39.48 55 LEU D CA 1
ATOM 8182 C C . LEU D 1 75 ? 14.830 11.687 48.905 1.00 39.32 55 LEU D C 1
ATOM 8183 O O . LEU D 1 75 ? 15.888 11.373 49.450 1.00 38.46 55 LEU D O 1
ATOM 8188 N N . PRO D 1 76 ? 13.809 10.815 48.711 1.00 39.77 56 PRO D N 1
ATOM 8189 C CA . PRO D 1 76 ? 13.861 9.446 49.237 1.00 40.41 56 PRO D CA 1
ATOM 8190 C C . PRO D 1 76 ? 15.157 8.716 48.901 1.00 40.98 56 PRO D C 1
ATOM 8191 O O . PRO D 1 76 ? 15.686 8.873 47.795 1.00 42.76 56 PRO D O 1
ATOM 8195 N N . VAL D 1 77 ? 15.667 7.969 49.879 1.00 41.60 57 VAL D N 1
ATOM 8196 C CA . VAL D 1 77 ? 16.891 7.175 49.736 1.00 41.48 57 VAL D CA 1
ATOM 8197 C C . VAL D 1 77 ? 16.617 5.686 50.038 1.00 41.45 57 VAL D C 1
ATOM 8198 O O . VAL D 1 77 ? 17.390 4.809 49.646 1.00 40.89 57 VAL D O 1
ATOM 8202 N N . GLY D 1 78 ? 15.496 5.407 50.704 1.00 40.13 58 GLY D N 1
ATOM 8203 C CA . GLY D 1 78 ? 15.112 4.038 51.038 1.00 40.60 58 GLY D CA 1
ATOM 8204 C C . GLY D 1 78 ? 14.495 3.300 49.868 1.00 43.08 58 GLY D C 1
ATOM 8205 O O . GLY D 1 78 ? 13.902 3.915 48.977 1.00 45.28 58 GLY D O 1
ATOM 8206 N N . ALA D 1 79 ? 14.649 1.975 49.862 1.00 41.74 59 ALA D N 1
ATOM 8207 C CA . ALA D 1 79 ? 14.025 1.123 48.849 1.00 40.90 59 ALA D CA 1
ATOM 8208 C C . ALA D 1 79 ? 12.550 0.964 49.189 1.00 41.06 59 ALA D C 1
ATOM 8209 O O . ALA D 1 79 ? 12.162 1.103 50.350 1.00 39.79 59 ALA D O 1
ATOM 8211 N N . GLU D 1 80 ? 11.746 0.667 48.170 1.00 46.05 60 GLU D N 1
ATOM 8212 C CA . GLU D 1 80 ? 10.281 0.690 48.247 1.00 48.60 60 GLU D CA 1
ATOM 8213 C C . GLU D 1 80 ? 9.655 0.077 49.508 1.00 49.06 60 GLU D C 1
ATOM 8214 O O . GLU D 1 80 ? 8.820 0.720 50.158 1.00 48.73 60 GLU D O 1
ATOM 8220 N N . ASN D 1 81 ? 10.064 -1.149 49.838 1.00 50.10 61 ASN D N 1
ATOM 8221 C CA . ASN D 1 81 ? 9.483 -1.909 50.951 1.00 50.90 61 ASN D CA 1
ATOM 8222 C C . ASN D 1 81 ? 10.400 -2.025 52.180 1.00 49.65 61 ASN D C 1
ATOM 8223 O O . ASN D 1 81 ? 10.150 -2.827 53.085 1.00 47.15 61 ASN D O 1
ATOM 8228 N N . SER D 1 82 ? 11.452 -1.211 52.208 1.00 49.08 62 SER D N 1
ATOM 8229 C CA . SER D 1 82 ? 12.267 -1.022 53.408 1.00 45.78 62 SER D CA 1
ATOM 8230 C C . SER D 1 82 ? 11.498 -0.199 54.448 1.00 45.03 62 SER D C 1
ATOM 8231 O O . SER D 1 82 ? 10.618 0.597 54.089 1.00 40.99 62 SER D O 1
ATOM 8234 N N . ARG D 1 83 ? 11.831 -0.391 55.728 1.00 44.64 63 ARG D N 1
ATOM 8235 C CA . ARG D 1 83 ? 11.294 0.448 56.815 1.00 45.02 63 ARG D CA 1
ATOM 8236 C C . ARG D 1 83 ? 11.467 1.948 56.509 1.00 43.59 63 ARG D C 1
ATOM 8237 O O . ARG D 1 83 ? 10.501 2.711 56.571 1.00 40.93 63 ARG D O 1
ATOM 8239 N N . VAL D 1 84 ? 12.688 2.337 56.132 1.00 43.92 64 VAL D N 1
ATOM 8240 C CA . VAL D 1 84 ? 13.025 3.719 55.751 1.00 41.75 64 VAL D CA 1
ATOM 8241 C C . VAL D 1 84 ? 12.117 4.205 54.604 1.00 41.53 64 VAL D C 1
ATOM 8242 O O . VAL D 1 84 ? 11.551 5.302 54.682 1.00 36.99 64 VAL D O 1
ATOM 8246 N N . GLY D 1 85 ? 11.965 3.358 53.580 1.00 41.50 65 GLY D N 1
ATOM 8247 C CA . GLY D 1 85 ? 11.123 3.622 52.412 1.00 42.30 65 GLY D CA 1
ATOM 8248 C C . GLY D 1 85 ? 9.670 3.895 52.747 1.00 42.83 65 GLY D C 1
ATOM 8249 O O . GLY D 1 85 ? 9.090 4.853 52.237 1.00 42.84 65 GLY D O 1
ATOM 8250 N N . GLN D 1 86 ? 9.090 3.057 53.606 1.00 41.78 66 GLN D N 1
ATOM 8251 C CA . GLN D 1 86 ? 7.712 3.245 54.065 1.00 43.32 66 GLN D CA 1
ATOM 8252 C C . GLN D 1 86 ? 7.565 4.461 54.978 1.00 43.43 66 GLN D C 1
ATOM 8253 O O . GLN D 1 86 ? 6.527 5.126 54.954 1.00 41.07 66 GLN D O 1
ATOM 8259 N N . TRP D 1 87 ? 8.606 4.748 55.767 1.00 39.35 67 TRP D N 1
ATOM 8260 C CA . TRP D 1 87 ? 8.641 5.951 56.593 1.00 39.16 67 TRP D CA 1
ATOM 8261 C C . TRP D 1 87 ? 8.724 7.231 55.752 1.00 37.39 67 TRP D C 1
ATOM 8262 O O . TRP D 1 87 ? 8.058 8.224 56.067 1.00 36.06 67 TRP D O 1
ATOM 8273 N N . GLU D 1 88 ? 9.527 7.194 54.687 1.00 37.52 68 GLU D N 1
ATOM 8274 C CA . GLU D 1 88 ? 9.600 8.289 53.704 1.00 37.93 68 GLU D CA 1
ATOM 8275 C C . GLU D 1 88 ? 8.244 8.508 53.024 1.00 39.59 68 GLU D C 1
ATOM 8276 O O . GLU D 1 88 ? 7.781 9.650 52.885 1.00 38.94 68 GLU D O 1
ATOM 8282 N N . ARG D 1 89 ? 7.621 7.401 52.626 1.0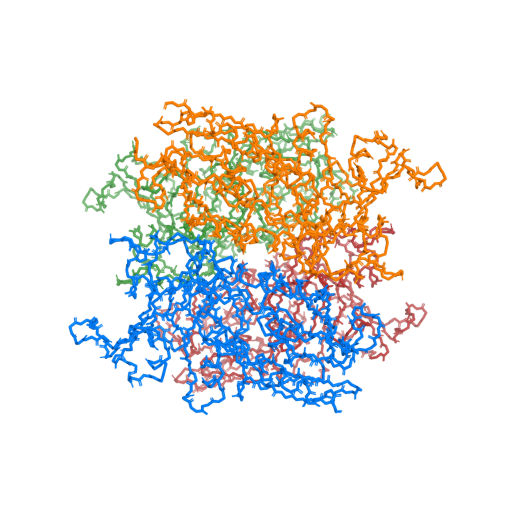0 39.25 69 ARG D N 1
ATOM 8283 C CA . ARG D 1 89 ? 6.306 7.389 51.984 1.00 40.39 69 ARG D CA 1
ATOM 8284 C C . ARG D 1 89 ? 5.235 8.007 52.897 1.00 39.28 69 ARG D C 1
ATOM 8285 O O . ARG D 1 89 ? 4.450 8.843 52.444 1.00 35.98 69 ARG D O 1
ATOM 8293 N N . ALA D 1 90 ? 5.255 7.628 54.177 1.00 37.59 70 ALA D N 1
ATOM 8294 C CA . ALA D 1 90 ? 4.304 8.132 55.173 1.00 38.07 70 ALA D CA 1
ATOM 8295 C C . ALA D 1 90 ? 4.466 9.619 55.507 1.00 38.97 70 ALA D C 1
ATOM 8296 O O . ALA D 1 90 ? 3.479 10.291 55.826 1.00 37.56 70 ALA D O 1
ATOM 8298 N N . THR D 1 91 ? 5.704 10.116 55.424 1.00 37.01 71 THR D N 1
ATOM 8299 C CA . THR D 1 91 ? 6.047 11.505 55.770 1.00 37.06 71 THR D CA 1
ATOM 8300 C C . THR D 1 91 ? 5.616 12.524 54.713 1.00 36.10 71 THR D C 1
ATOM 8301 O O . THR D 1 91 ? 5.289 13.661 55.062 1.00 33.81 71 THR D O 1
ATOM 8305 N N . TRP D 1 92 ? 5.640 12.132 53.436 1.00 35.46 72 TRP D N 1
ATOM 8306 C CA . TRP D 1 92 ? 5.320 13.071 52.349 1.00 36.49 72 TRP D CA 1
ATOM 8307 C C . TRP D 1 92 ? 4.022 13.882 52.557 1.00 36.80 72 TRP D C 1
ATOM 8308 O O . TRP D 1 92 ? 4.087 15.115 52.484 1.00 37.37 72 TRP D O 1
ATOM 8319 N N . PRO D 1 93 ? 2.864 13.208 52.829 1.00 38.50 73 PRO D N 1
ATOM 8320 C CA . PRO D 1 93 ? 1.602 13.956 52.978 1.00 40.05 73 PRO D CA 1
ATOM 8321 C C . PRO D 1 93 ? 1.615 14.999 54.092 1.00 39.88 73 PRO D C 1
ATOM 8322 O O . PRO D 1 93 ? 0.964 16.039 53.954 1.00 39.71 73 PRO D O 1
ATOM 8326 N N . HIS D 1 94 ? 2.350 14.731 55.172 1.00 37.64 74 HIS D N 1
ATOM 8327 C CA . HIS D 1 94 ? 2.534 15.721 56.225 1.00 37.54 74 HIS D CA 1
ATOM 8328 C C . HIS D 1 94 ? 3.285 16.955 55.706 1.00 35.07 74 HIS D C 1
ATOM 8329 O O . HIS D 1 94 ? 2.835 18.087 55.911 1.00 33.94 74 HIS D O 1
ATOM 8336 N N . LEU D 1 95 ? 4.416 16.731 55.030 1.00 34.35 75 LEU D N 1
ATOM 8337 C CA . LEU D 1 95 ? 5.212 17.825 54.451 1.00 33.71 75 LEU D CA 1
ATOM 8338 C C . LEU D 1 95 ? 4.472 18.594 53.345 1.00 33.16 75 LEU D C 1
ATOM 8339 O O . LEU D 1 95 ? 4.467 19.838 53.343 1.00 31.56 75 LEU D O 1
ATOM 8344 N N . ARG D 1 96 ? 3.832 17.858 52.434 1.00 32.97 76 ARG D N 1
ATOM 8345 C CA . ARG D 1 96 ? 3.003 18.458 51.376 1.00 35.27 76 ARG D CA 1
ATOM 8346 C C . ARG D 1 96 ? 1.951 19.400 51.990 1.00 33.09 76 ARG D C 1
ATOM 8347 O O . ARG D 1 96 ? 1.853 20.563 51.598 1.00 32.43 76 ARG D O 1
ATOM 8355 N N . ASP D 1 97 ? 1.218 18.900 52.983 1.00 34.57 77 ASP D N 1
ATOM 8356 C CA . ASP D 1 97 ? 0.164 19.674 53.652 1.00 37.05 77 ASP D CA 1
ATOM 8357 C C . ASP D 1 97 ? 0.693 20.955 54.300 1.00 36.56 77 ASP D C 1
ATOM 8358 O O . ASP D 1 97 ? 0.070 22.022 54.185 1.00 35.85 77 ASP D O 1
ATOM 8363 N N . ILE D 1 98 ? 1.851 20.846 54.954 1.00 33.71 78 ILE D N 1
ATOM 8364 C CA . ILE D 1 98 ? 2.527 22.006 55.547 1.00 34.85 78 ILE D CA 1
ATOM 8365 C C . ILE D 1 98 ? 2.973 23.034 54.490 1.00 34.20 78 ILE D C 1
ATOM 8366 O O . ILE D 1 98 ? 2.738 24.246 54.648 1.00 36.32 78 ILE D O 1
ATOM 8371 N N . ALA D 1 99 ? 3.596 22.552 53.417 1.00 34.23 79 ALA D N 1
ATOM 8372 C CA . ALA D 1 99 ? 4.005 23.417 52.302 1.00 35.27 79 ALA D CA 1
ATOM 8373 C C . ALA D 1 99 ? 2.795 24.094 51.633 1.00 35.72 79 ALA D C 1
ATOM 8374 O O . ALA D 1 99 ? 2.863 25.261 51.260 1.00 35.03 79 ALA D O 1
ATOM 8376 N N . GLN D 1 100 ? 1.688 23.361 51.521 1.00 37.53 80 GLN D N 1
ATOM 8377 C CA . GLN D 1 100 ? 0.457 23.866 50.903 1.00 38.42 80 GLN D CA 1
ATOM 8378 C C . GLN D 1 100 ? -0.271 24.922 51.738 1.00 38.60 80 GLN D C 1
ATOM 8379 O O . GLN D 1 100 ? -0.617 25.994 51.232 1.00 37.86 80 GLN D O 1
ATOM 8385 N N . ASN D 1 101 ? -0.483 24.616 53.012 1.00 39.52 81 ASN D N 1
ATOM 8386 C CA . ASN D 1 101 ? -1.434 25.346 53.846 1.00 42.07 81 ASN D CA 1
ATOM 8387 C C . ASN D 1 101 ? -0.825 26.210 54.942 1.00 43.03 81 ASN D C 1
ATOM 8388 O O . ASN D 1 101 ? -1.513 27.055 55.521 1.00 43.66 81 ASN D O 1
ATOM 8393 N N . HIS D 1 102 ? 0.457 26.002 55.238 1.00 42.18 82 HIS D N 1
ATOM 8394 C CA . HIS D 1 102 ? 1.098 26.750 56.317 1.00 42.08 82 HIS D CA 1
ATOM 8395 C C . HIS D 1 102 ? 2.453 27.349 55.919 1.00 41.31 82 HIS D C 1
ATOM 8396 O O . HIS D 1 102 ? 3.488 26.823 56.322 1.00 39.71 82 HIS D O 1
ATOM 8403 N N . PRO D 1 103 ? 2.444 28.474 55.156 1.00 41.82 83 PRO D N 1
ATOM 8404 C CA . PRO D 1 103 ? 3.698 29.134 54.756 1.00 41.79 83 PRO D CA 1
ATOM 8405 C C . PRO D 1 103 ? 4.550 29.629 55.937 1.00 40.17 83 PRO D C 1
ATOM 8406 O O . PRO D 1 103 ? 5.761 29.775 55.791 1.00 39.96 83 PRO D O 1
ATOM 8410 N N . GLU D 1 104 ? 3.912 29.871 57.083 1.00 38.16 84 GLU D N 1
ATOM 8411 C CA . GLU D 1 104 ? 4.610 30.257 58.321 1.00 37.57 84 GLU D CA 1
ATOM 8412 C C . GLU D 1 104 ? 5.635 29.228 58.824 1.00 35.64 84 GLU D C 1
ATOM 8413 O O . GLU D 1 104 ? 6.573 29.588 59.545 1.00 37.18 84 GLU D O 1
ATOM 8419 N N . ALA D 1 105 ? 5.454 27.967 58.428 1.00 32.23 85 ALA D N 1
ATOM 8420 C CA . ALA D 1 105 ? 6.318 26.855 58.839 1.00 32.71 85 ALA D CA 1
ATOM 8421 C C . ALA D 1 105 ? 7.677 26.814 58.137 1.00 32.44 85 ALA D C 1
ATOM 8422 O O . ALA D 1 105 ? 8.559 26.060 58.554 1.00 34.21 85 ALA D O 1
ATOM 8424 N N . GLY D 1 106 ? 7.832 27.595 57.069 1.00 32.39 86 GLY D N 1
ATOM 8425 C CA . GLY D 1 106 ? 9.105 27.692 56.340 1.00 32.16 86 GLY D CA 1
ATOM 8426 C C . GLY D 1 106 ? 9.430 26.504 55.457 1.00 32.78 86 GLY D C 1
ATOM 8427 O O . GLY D 1 106 ? 10.611 26.157 55.269 1.00 32.64 86 GLY D O 1
ATOM 8428 N N . ILE D 1 107 ? 8.390 25.869 54.917 1.00 31.71 87 ILE D N 1
ATOM 8429 C CA . ILE D 1 107 ? 8.557 24.839 53.899 1.00 32.20 87 ILE D CA 1
ATOM 8430 C C . ILE D 1 107 ? 7.890 25.317 52.604 1.00 33.07 87 ILE D C 1
ATOM 8431 O O . ILE D 1 107 ? 6.748 25.777 52.639 1.00 33.62 87 ILE D O 1
ATOM 8436 N N . HIS D 1 108 ? 8.599 25.223 51.479 1.00 32.93 88 HIS D N 1
ATOM 8437 C CA . HIS D 1 108 ? 7.974 25.483 50.171 1.00 35.88 88 HIS D CA 1
ATOM 8438 C C . HIS D 1 108 ? 8.261 24.403 49.126 1.00 36.43 88 HIS D C 1
ATOM 8439 O O . HIS D 1 108 ? 9.229 23.641 49.248 1.00 39.12 88 HIS D O 1
ATOM 8446 N N . PHE D 1 109 ? 7.392 24.321 48.118 1.00 36.64 89 PHE D N 1
ATOM 8447 C CA . PHE D 1 109 ? 7.600 23.413 46.996 1.00 37.43 89 PHE D CA 1
ATOM 8448 C C . PHE D 1 109 ? 8.702 23.935 46.084 1.00 36.15 89 PHE D C 1
ATOM 8449 O O . PHE D 1 109 ? 8.855 25.142 45.905 1.00 34.83 89 PHE D O 1
ATOM 8457 N N . GLN D 1 110 ? 9.484 23.012 45.535 1.00 37.37 90 GLN D N 1
ATOM 8458 C CA . GLN D 1 110 ? 10.542 23.339 44.576 1.00 37.61 90 GLN D CA 1
ATOM 8459 C C . GLN D 1 110 ? 10.591 22.274 43.492 1.00 38.21 90 GLN D C 1
ATOM 8460 O O . GLN D 1 110 ? 10.359 21.097 43.766 1.00 38.17 90 GLN D O 1
ATOM 8466 N N . ASP D 1 111 ? 10.877 22.712 42.266 1.00 38.78 91 ASP D N 1
ATOM 8467 C CA . ASP D 1 111 ? 11.194 21.833 41.148 1.00 41.71 91 ASP D CA 1
ATOM 8468 C C . ASP D 1 111 ? 12.551 21.196 41.435 1.00 39.95 91 ASP D C 1
ATOM 8469 O O . ASP D 1 111 ? 13.478 21.878 41.867 1.00 40.39 91 ASP D O 1
ATOM 8474 N N . THR D 1 112 ? 12.644 19.888 41.220 1.00 39.94 92 THR D N 1
ATOM 8475 C CA . THR D 1 112 ? 13.826 19.098 41.574 1.00 39.69 92 THR D CA 1
ATOM 8476 C C . THR D 1 112 ? 14.343 18.367 40.348 1.00 39.51 92 THR D C 1
ATOM 8477 O O . THR D 1 112 ? 13.555 17.932 39.512 1.00 40.12 92 THR D O 1
ATOM 8481 N N . VAL D 1 113 ? 15.671 18.257 40.248 1.00 41.11 93 VAL D N 1
ATOM 8482 C CA . VAL D 1 113 ? 16.338 17.387 39.270 1.00 39.59 93 VAL D CA 1
ATOM 8483 C C . VAL D 1 113 ? 17.286 16.436 39.993 1.00 38.90 93 VAL D C 1
ATOM 8484 O O . VAL D 1 113 ? 18.090 16.862 40.827 1.00 37.94 93 VAL D O 1
ATOM 8488 N N . VAL D 1 114 ? 17.180 15.148 39.676 1.00 39.43 94 VAL D N 1
ATOM 8489 C CA . VAL D 1 114 ? 18.117 14.142 40.184 1.00 42.07 94 VAL D CA 1
ATOM 8490 C C . VAL D 1 114 ? 18.808 13.542 38.963 1.00 44.12 94 VAL D C 1
ATOM 8491 O O . VAL D 1 114 ? 18.139 12.986 38.096 1.00 45.15 94 VAL D O 1
ATOM 8495 N N . TYR D 1 115 ? 20.130 13.703 38.884 1.00 45.26 95 TYR D N 1
ATOM 8496 C CA . TYR D 1 115 ? 20.938 13.086 37.831 1.00 47.63 95 TYR D CA 1
ATOM 8497 C C . TYR D 1 115 ? 21.624 11.824 38.344 1.00 48.25 95 TYR D C 1
ATOM 8498 O O . TYR D 1 115 ? 22.260 11.835 39.402 1.00 49.95 95 TYR D O 1
ATOM 8507 N N . ASN D 1 116 ? 21.488 10.739 37.590 1.00 48.56 96 ASN D N 1
ATOM 8508 C CA . ASN D 1 116 ? 22.155 9.491 37.929 1.00 49.52 96 ASN D CA 1
ATOM 8509 C C . ASN D 1 116 ? 23.278 9.216 36.946 1.00 50.38 96 ASN D C 1
ATOM 8510 O O . ASN D 1 116 ? 23.057 9.132 35.734 1.00 48.22 96 ASN D O 1
ATOM 8515 N N . ARG D 1 117 ? 24.485 9.108 37.494 1.00 54.12 97 ARG D N 1
ATOM 8516 C CA . ARG D 1 117 ? 25.688 8.774 36.738 1.00 58.23 97 ARG D CA 1
ATOM 8517 C C . ARG D 1 117 ? 25.789 7.273 36.449 1.00 61.27 97 ARG D C 1
ATOM 8518 O O . ARG D 1 117 ? 24.901 6.497 36.813 1.00 62.79 97 ARG D O 1
ATOM 8526 N N . THR D 1 118 ? 26.875 6.877 35.789 1.00 66.16 98 THR D N 1
ATOM 8527 C CA . THR D 1 118 ? 27.101 5.482 35.399 1.00 67.37 98 THR D CA 1
ATOM 8528 C C . THR D 1 118 ? 27.719 4.638 36.531 1.00 67.27 98 THR D C 1
ATOM 8529 O O . THR D 1 118 ? 27.395 3.454 36.660 1.00 69.08 98 THR D O 1
ATOM 8533 N N . LYS D 1 119 ? 28.585 5.250 37.346 1.00 67.01 99 LYS D N 1
ATOM 8534 C CA . LYS D 1 119 ? 29.206 4.582 38.504 1.00 66.40 99 LYS D CA 1
ATOM 8535 C C . LYS D 1 119 ? 28.216 4.350 39.643 1.00 66.31 99 LYS D C 1
ATOM 8536 O O . LYS D 1 119 ? 27.408 5.220 39.967 1.00 66.57 99 LYS D O 1
ATOM 8538 N N . PRO D 1 135 ? 16.548 4.433 37.675 1.00 63.78 115 PRO D N 1
ATOM 8539 C CA . PRO D 1 135 ? 15.417 4.573 36.756 1.00 62.05 115 PRO D CA 1
ATOM 8540 C C . PRO D 1 135 ? 14.116 4.058 37.369 1.00 61.12 115 PRO D C 1
ATOM 8541 O O . PRO D 1 135 ? 14.134 3.080 38.127 1.00 61.00 115 PRO D O 1
ATOM 8545 N N . ASN D 1 136 ? 13.008 4.716 37.016 1.00 60.44 116 ASN D N 1
ATOM 8546 C CA . ASN D 1 136 ? 11.656 4.461 37.562 1.00 59.60 116 ASN D CA 1
ATOM 8547 C C . ASN D 1 136 ? 11.602 4.239 39.093 1.00 59.17 116 ASN D C 1
ATOM 8548 O O . ASN D 1 136 ? 11.110 3.197 39.552 1.00 58.35 116 ASN D O 1
ATOM 8550 N N . PRO D 1 137 ? 12.102 5.219 39.888 1.00 58.89 117 PRO D N 1
ATOM 8551 C CA . PRO D 1 137 ? 12.098 5.024 41.339 1.00 58.05 117 PRO D CA 1
ATOM 8552 C C . PRO D 1 137 ? 10.688 5.144 41.910 1.00 56.52 117 PRO D C 1
ATOM 8553 O O . PRO D 1 137 ? 9.850 5.850 41.331 1.00 54.21 117 PRO D O 1
ATOM 8557 N N . TRP D 1 138 ? 10.445 4.469 43.036 1.00 55.02 118 TRP D N 1
ATOM 8558 C CA . TRP D 1 138 ? 9.108 4.386 43.646 1.00 55.09 118 TRP D CA 1
ATOM 8559 C C . TRP D 1 138 ? 8.454 5.731 43.980 1.00 53.63 118 TRP D C 1
ATOM 8560 O O . TRP D 1 138 ? 7.224 5.841 43.936 1.00 54.03 118 TRP D O 1
ATOM 8571 N N . TYR D 1 139 ? 9.273 6.740 44.298 1.00 53.11 119 TYR D N 1
ATOM 8572 C CA . TYR D 1 139 ? 8.778 8.096 44.595 1.00 51.33 119 TYR D CA 1
ATOM 8573 C C . TYR D 1 139 ? 8.160 8.809 43.380 1.00 50.64 119 TYR D C 1
ATOM 8574 O O . TYR D 1 139 ? 7.555 9.876 43.523 1.00 47.83 119 TYR D O 1
ATOM 8583 N N . GLY D 1 140 ? 8.324 8.204 42.202 1.00 49.65 120 GLY D N 1
ATOM 8584 C CA . GLY D 1 140 ? 7.706 8.659 40.961 1.00 49.43 120 GLY D CA 1
ATOM 8585 C C . GLY D 1 140 ? 6.192 8.551 40.933 1.00 50.66 120 GLY D C 1
ATOM 8586 O O . GLY D 1 140 ? 5.529 9.281 40.190 1.00 52.69 120 GLY D O 1
ATOM 8587 N N . LYS D 1 141 ? 5.657 7.634 41.738 1.00 50.32 121 LYS D N 1
ATOM 8588 C CA . LYS D 1 141 ? 4.210 7.463 41.928 1.00 53.25 121 LYS D CA 1
ATOM 8589 C C . LYS D 1 141 ? 3.689 8.290 43.105 1.00 51.66 121 LYS D C 1
ATOM 8590 O O . LYS D 1 141 ? 2.474 8.383 43.314 1.00 54.93 121 LYS D O 1
ATOM 8596 N N . VAL D 1 142 ? 4.614 8.878 43.863 1.00 49.22 122 VAL D N 1
ATOM 8597 C CA . VAL D 1 142 ? 4.303 9.598 45.096 1.00 46.05 122 VAL D CA 1
ATOM 8598 C C . VAL D 1 142 ? 4.330 11.110 44.862 1.00 45.70 122 VAL D C 1
ATOM 8599 O O . VAL D 1 142 ? 3.353 11.801 45.156 1.00 45.81 122 VAL D O 1
ATOM 8603 N N . LEU D 1 143 ? 5.439 11.602 44.311 1.00 43.24 123 LEU D N 1
ATOM 8604 C CA . LEU D 1 143 ? 5.680 13.039 44.157 1.00 44.92 123 LEU D CA 1
ATOM 8605 C C . LEU D 1 143 ? 4.989 13.652 42.929 1.00 43.46 123 LEU D C 1
ATOM 8606 O O . LEU D 1 143 ? 4.875 12.987 41.894 1.00 45.61 123 LEU D O 1
ATOM 8611 N N . PRO D 1 144 ? 4.530 14.924 43.038 1.00 42.71 124 PRO D N 1
ATOM 8612 C CA . PRO D 1 144 ? 3.825 15.529 41.905 1.00 43.33 124 PRO D CA 1
ATOM 8613 C C . PRO D 1 144 ? 4.770 15.886 40.759 1.00 41.40 124 PRO D C 1
ATOM 8614 O O . PRO D 1 144 ? 5.968 16.069 40.985 1.00 38.94 124 PRO D O 1
ATOM 8618 N N . ASN D 1 145 ? 4.218 15.956 39.543 1.00 41.02 125 ASN D N 1
ATOM 8619 C CA . ASN D 1 145 ? 4.932 16.408 38.330 1.00 39.22 125 ASN D CA 1
ATOM 8620 C C . ASN D 1 145 ? 6.170 15.564 37.987 1.00 40.34 125 ASN D C 1
ATOM 8621 O O . ASN D 1 145 ? 7.179 16.092 37.497 1.00 41.05 125 ASN D O 1
ATOM 8626 N N . PHE D 1 146 ? 6.091 14.260 38.248 1.00 40.93 126 PHE D N 1
ATOM 8627 C CA . PHE D 1 146 ? 7.217 13.365 37.991 1.00 43.92 126 PHE D CA 1
ATOM 8628 C C . PHE D 1 146 ? 7.372 13.076 36.499 1.00 44.51 126 PHE D C 1
ATOM 8629 O O . PHE D 1 146 ? 6.434 12.630 35.838 1.00 45.88 126 PHE D O 1
ATOM 8637 N N . ARG D 1 147 ? 8.567 13.346 35.983 1.00 45.58 127 ARG D N 1
ATOM 8638 C CA . ARG D 1 147 ? 8.947 12.888 34.654 1.00 46.18 127 ARG D CA 1
ATOM 8639 C C . ARG D 1 147 ? 10.358 12.320 34.667 1.00 48.86 127 ARG D C 1
ATOM 8640 O O . ARG D 1 147 ? 11.235 12.804 35.399 1.00 46.13 127 ARG D O 1
ATOM 8642 N N . GLU D 1 148 ? 10.560 11.274 33.870 1.00 51.81 128 GLU D N 1
ATOM 8643 C CA . GLU D 1 148 ? 11.889 10.743 33.621 1.00 54.31 128 GLU D CA 1
ATOM 8644 C C . GLU D 1 148 ? 12.441 11.387 32.356 1.00 55.74 128 GLU D C 1
ATOM 8645 O O . GLU D 1 148 ? 11.710 11.576 31.380 1.00 54.20 128 GLU D O 1
ATOM 8651 N N . LEU D 1 149 ? 13.725 11.740 32.390 1.00 57.24 129 LEU D N 1
ATOM 8652 C CA . LEU D 1 149 ? 14.375 12.416 31.265 1.00 59.86 129 LEU D CA 1
ATOM 8653 C C . LEU D 1 149 ? 14.807 11.442 30.175 1.00 61.32 129 LEU D C 1
ATOM 8654 O O . LEU D 1 149 ? 15.320 10.355 30.469 1.00 60.51 129 LEU D O 1
ATOM 8659 N N . SER D 1 150 ? 14.581 11.845 28.923 1.00 64.72 130 SER D N 1
ATOM 8660 C CA . SER D 1 150 ? 15.036 11.102 27.743 1.00 67.73 130 SER D CA 1
ATOM 8661 C C . SER D 1 150 ? 16.516 11.383 27.448 1.00 70.55 130 SER D C 1
ATOM 8662 O O . SER D 1 150 ? 17.047 12.426 27.851 1.00 69.49 130 SER D O 1
ATOM 8665 N N . LYS D 1 151 ? 17.163 10.453 26.737 1.00 73.82 131 LYS D N 1
ATOM 8666 C CA . LYS D 1 151 ? 18.611 10.507 26.452 1.00 75.21 131 LYS D CA 1
ATOM 8667 C C . LYS D 1 151 ? 19.089 11.697 25.612 1.00 77.64 131 LYS D C 1
ATOM 8668 O O . LYS D 1 151 ? 20.279 12.034 25.638 1.00 79.35 131 LYS D O 1
ATOM 8674 N N . ASP D 1 152 ? 18.166 12.319 24.876 1.00 80.05 132 ASP D N 1
ATOM 8675 C CA . ASP D 1 152 ? 18.433 13.563 24.144 1.00 80.68 132 ASP D CA 1
ATOM 8676 C C . ASP D 1 152 ? 18.569 14.772 25.083 1.00 81.37 132 ASP D C 1
ATOM 8677 O O . ASP D 1 152 ? 19.138 15.801 24.699 1.00 81.73 132 ASP D O 1
ATOM 8679 N N . GLU D 1 153 ? 18.048 14.635 26.305 1.00 80.87 133 GLU D N 1
ATOM 8680 C CA . GLU D 1 153 ? 18.129 15.675 27.335 1.00 82.39 133 GLU D CA 1
ATOM 8681 C C . GLU D 1 153 ? 19.235 15.424 28.373 1.00 83.75 133 GLU D C 1
ATOM 8682 O O . GLU D 1 153 ? 19.649 16.351 29.079 1.00 84.58 133 GLU D O 1
ATOM 8684 N N . LEU D 1 154 ? 19.708 14.178 28.454 1.00 83.26 134 LEU D N 1
ATOM 8685 C CA . LEU D 1 154 ? 20.735 13.779 29.422 1.00 82.69 134 LEU D CA 1
ATOM 8686 C C . LEU D 1 154 ? 22.163 14.050 28.914 1.00 83.36 134 LEU D C 1
ATOM 8687 O O . LEU D 1 154 ? 22.513 13.618 27.809 1.00 85.28 134 LEU D O 1
ATOM 8689 N N . PRO D 1 155 ? 22.987 14.772 29.718 1.00 82.45 135 PRO D N 1
ATOM 8690 C CA . PRO D 1 155 ? 24.407 15.045 29.418 1.00 80.92 135 PRO D CA 1
ATOM 8691 C C . PRO D 1 155 ? 25.279 13.772 29.363 1.00 79.99 135 PRO D C 1
ATOM 8692 O O . PRO D 1 155 ? 24.832 12.719 29.833 1.00 78.14 135 PRO D O 1
ATOM 8696 N N . PRO D 1 156 ? 26.506 13.857 28.782 1.00 78.74 136 PRO D N 1
ATOM 8697 C CA . PRO D 1 156 ? 27.386 12.675 28.738 1.00 74.16 136 PRO D CA 1
ATOM 8698 C C . PRO D 1 156 ? 27.844 12.220 30.126 1.00 69.96 136 PRO D C 1
ATOM 8699 O O . PRO D 1 156 ? 28.133 13.056 30.988 1.00 69.42 136 PRO D O 1
ATOM 8703 N N . GLY D 1 157 ? 27.889 10.904 30.327 1.00 65.63 137 GLY D N 1
ATOM 8704 C CA . GLY D 1 157 ? 28.230 10.308 31.623 1.00 61.21 137 GLY D CA 1
ATOM 8705 C C . GLY D 1 157 ? 27.042 10.154 32.562 1.00 58.58 137 GLY D C 1
ATOM 8706 O O . GLY D 1 157 ? 27.192 9.644 33.675 1.00 56.09 137 GLY D O 1
ATOM 8707 N N . ILE D 1 158 ? 25.869 10.599 32.107 1.00 55.68 138 ILE D N 1
ATOM 8708 C CA . ILE D 1 158 ? 24.616 10.520 32.869 1.00 54.59 138 ILE D CA 1
ATOM 8709 C C . ILE D 1 158 ? 23.751 9.407 32.270 1.00 52.84 138 ILE D C 1
ATOM 8710 O O . ILE D 1 158 ? 23.471 9.400 31.068 1.00 50.18 138 ILE D O 1
ATOM 8715 N N . ASP D 1 159 ? 23.355 8.464 33.121 1.00 54.37 139 ASP D N 1
ATOM 8716 C CA . ASP D 1 159 ? 22.591 7.286 32.706 1.00 53.28 139 ASP D CA 1
ATOM 8717 C C . ASP D 1 159 ? 21.091 7.577 32.582 1.00 53.69 139 ASP D C 1
ATOM 8718 O O . ASP D 1 159 ? 20.463 7.242 31.566 1.00 51.02 139 ASP D O 1
ATOM 8723 N N . ASN D 1 160 ? 20.534 8.179 33.633 1.00 51.37 140 ASN D N 1
ATOM 8724 C CA . ASN D 1 160 ? 19.115 8.532 33.711 1.00 50.86 140 ASN D CA 1
ATOM 8725 C C . ASN D 1 160 ? 18.930 9.715 34.662 1.00 50.06 140 ASN D C 1
ATOM 8726 O O . ASN D 1 160 ? 19.804 9.998 35.484 1.00 49.27 140 ASN D O 1
ATOM 8731 N N . ALA D 1 161 ? 17.796 10.399 34.539 1.00 47.86 141 ALA D N 1
ATOM 8732 C CA . ALA D 1 161 ? 17.484 11.544 35.385 1.00 49.39 141 ALA D CA 1
ATOM 8733 C C . ALA D 1 161 ? 15.998 11.604 35.723 1.00 49.76 141 ALA D C 1
ATOM 8734 O O . ALA D 1 161 ? 15.152 11.165 34.934 1.00 49.39 141 ALA D O 1
ATOM 8736 N N . ASN D 1 162 ? 15.699 12.125 36.912 1.00 50.49 142 ASN D N 1
ATOM 8737 C CA . ASN D 1 162 ? 14.321 12.342 37.360 1.00 50.52 142 ASN D CA 1
ATOM 8738 C C . ASN D 1 162 ? 14.086 13.828 37.598 1.00 49.45 142 ASN D C 1
ATOM 8739 O O . ASN D 1 162 ? 14.942 14.521 38.152 1.00 45.02 142 ASN D O 1
ATOM 8744 N N . ARG D 1 163 ? 12.927 14.308 37.158 1.00 49.72 143 ARG D N 1
ATOM 8745 C CA . ARG D 1 163 ? 12.474 15.654 37.468 1.00 50.04 143 ARG D CA 1
ATOM 8746 C C . ARG D 1 163 ? 11.114 15.542 38.153 1.00 48.08 143 ARG D C 1
ATOM 8747 O O . ARG D 1 163 ? 10.329 14.656 37.820 1.00 46.85 143 ARG D O 1
ATOM 8755 N N . PHE D 1 164 ? 10.863 16.418 39.131 1.00 48.33 144 PHE D N 1
ATOM 8756 C CA . PHE D 1 164 ? 9.660 16.363 39.988 1.00 43.97 144 PHE D CA 1
ATOM 8757 C C . PHE D 1 164 ? 9.566 17.555 40.933 1.00 43.64 144 PHE D C 1
ATOM 8758 O O . PHE D 1 164 ? 10.508 18.337 41.061 1.00 43.85 144 PHE D O 1
ATOM 8766 N N . THR D 1 165 ? 8.415 17.678 41.589 1.00 42.36 145 THR D N 1
ATOM 8767 C CA . THR D 1 165 ? 8.204 18.655 42.646 1.00 40.08 145 THR D CA 1
ATOM 8768 C C . THR D 1 165 ? 8.373 17.942 43.985 1.00 37.37 145 THR D C 1
ATOM 8769 O O . THR D 1 165 ? 7.724 16.929 44.245 1.00 38.15 145 THR D O 1
ATOM 8773 N N . SER D 1 166 ? 9.279 18.462 44.806 1.00 36.63 146 SER D N 1
ATOM 8774 C CA . SER D 1 166 ? 9.429 18.026 46.195 1.00 36.64 146 SER D CA 1
ATOM 8775 C C . SER D 1 166 ? 9.362 19.280 47.071 1.00 35.98 146 SER D C 1
ATOM 8776 O O . SER D 1 166 ? 8.830 20.302 46.632 1.00 37.34 146 SER D O 1
ATOM 8779 N N . VAL D 1 167 ? 9.869 19.206 48.300 1.00 34.53 147 VAL D N 1
ATOM 8780 C CA . VAL D 1 167 ? 9.922 20.375 49.192 1.00 32.52 147 VAL D CA 1
ATOM 8781 C C . VAL D 1 167 ? 11.344 20.720 49.670 1.00 31.70 147 VAL D C 1
ATOM 8782 O O . VAL D 1 167 ? 12.185 19.842 49.823 1.00 30.60 147 VAL D O 1
ATOM 8786 N N . CYS D 1 168 ? 11.597 22.002 49.904 1.00 32.62 148 CYS D N 1
ATOM 8787 C CA . CYS D 1 168 ? 12.756 22.404 50.695 1.00 31.11 148 CYS D CA 1
ATOM 8788 C C . CYS D 1 168 ? 12.308 23.061 51.996 1.00 32.44 148 CYS D C 1
ATOM 8789 O O . CYS D 1 168 ? 11.463 23.985 52.016 1.00 31.58 148 CYS D O 1
ATOM 8792 N N . ILE D 1 169 ? 12.883 22.548 53.076 1.00 30.02 149 ILE D N 1
ATOM 8793 C CA . ILE D 1 169 ? 12.645 23.016 54.437 1.00 30.71 149 ILE D CA 1
ATOM 8794 C C . ILE D 1 169 ? 13.705 24.046 54.835 1.00 30.92 149 ILE D C 1
ATOM 8795 O O . ILE D 1 169 ? 14.907 23.733 54.876 1.00 31.27 149 ILE D O 1
ATOM 8800 N N . ASN D 1 170 ? 13.261 25.275 55.102 1.00 31.00 150 ASN D N 1
ATOM 8801 C CA . ASN D 1 170 ? 14.072 26.246 55.844 1.00 31.34 150 ASN D CA 1
ATOM 8802 C C . ASN D 1 170 ? 14.065 25.794 57.314 1.00 34.05 150 ASN D C 1
ATOM 8803 O O . ASN D 1 170 ? 13.147 26.120 58.082 1.00 33.11 150 ASN D O 1
ATOM 8808 N N . THR D 1 171 ? 15.097 25.032 57.684 1.00 34.34 151 THR D N 1
ATOM 8809 C CA . THR D 1 171 ? 15.208 24.428 59.018 1.00 33.88 151 THR D CA 1
ATOM 8810 C C . THR D 1 171 ? 15.317 25.470 60.126 1.00 34.18 151 THR D C 1
ATOM 8811 O O . THR D 1 171 ? 14.867 25.235 61.241 1.00 34.37 151 THR D O 1
ATOM 8815 N N . ALA D 1 172 ? 15.911 26.619 59.805 1.00 35.36 152 ALA D N 1
ATOM 8816 C CA . ALA D 1 172 ? 15.974 27.752 60.732 1.00 35.63 152 ALA D CA 1
ATOM 8817 C C . ALA D 1 172 ? 14.595 28.317 61.114 1.00 36.54 152 ALA D C 1
ATOM 8818 O O . ALA D 1 172 ? 14.462 28.946 62.167 1.00 36.29 152 ALA D O 1
ATOM 8820 N N . VAL D 1 173 ? 13.590 28.102 60.258 1.00 35.01 153 VAL D N 1
ATOM 8821 C CA . VAL D 1 173 ? 12.205 28.537 60.532 1.00 35.68 153 VAL D CA 1
ATOM 8822 C C . VAL D 1 173 ? 11.339 27.366 61.010 1.00 35.18 153 VAL D C 1
ATOM 8823 O O . VAL D 1 173 ? 10.509 27.528 61.915 1.00 36.23 153 VAL D O 1
ATOM 8827 N N . TYR D 1 174 ? 11.543 26.198 60.403 1.00 33.97 154 TYR D N 1
ATOM 8828 C CA . TYR D 1 174 ? 10.738 25.011 60.687 1.00 33.84 154 TYR D CA 1
ATOM 8829 C C . TYR D 1 174 ? 10.950 24.426 62.091 1.00 34.90 154 TYR D C 1
ATOM 8830 O O . TYR D 1 174 ? 9.978 24.073 62.764 1.00 34.32 154 TYR D O 1
ATOM 8839 N N . LEU D 1 175 ? 12.206 24.322 62.527 1.00 33.77 155 LEU D N 1
ATOM 8840 C CA . LEU D 1 175 ? 12.498 23.828 63.882 1.00 33.41 155 LEU D CA 1
ATOM 8841 C C . LEU D 1 175 ? 11.823 24.667 64.994 1.00 32.29 155 LEU D C 1
ATOM 8842 O O . LEU D 1 175 ? 11.157 24.081 65.857 1.00 33.70 155 LEU D O 1
ATOM 8847 N N . PRO D 1 176 ? 11.958 26.023 64.961 1.00 31.56 156 PRO D N 1
ATOM 8848 C CA . PRO D 1 176 ? 11.190 26.841 65.918 1.00 30.95 156 PRO D CA 1
ATOM 8849 C C . PRO D 1 176 ? 9.669 26.742 65.731 1.00 31.22 156 PRO D C 1
ATOM 8850 O O . PRO D 1 176 ? 8.932 26.781 66.720 1.00 32.06 156 PRO D O 1
ATOM 8854 N N . TRP D 1 177 ? 9.214 26.635 64.482 1.00 30.47 157 TRP D N 1
ATOM 8855 C CA . TRP D 1 177 ? 7.789 26.437 64.195 1.00 31.50 157 TRP D CA 1
ATOM 8856 C C . TRP D 1 177 ? 7.273 25.190 64.918 1.00 31.63 157 TRP D C 1
ATOM 8857 O O . TRP D 1 177 ? 6.236 25.248 65.576 1.00 29.81 157 TRP D O 1
ATOM 8868 N N . LEU D 1 178 ? 8.028 24.090 64.824 1.00 30.93 158 LEU D N 1
ATOM 8869 C CA . LEU D 1 178 ? 7.694 22.847 65.535 1.00 32.82 158 LEU D CA 1
ATOM 8870 C C . LEU D 1 178 ? 7.662 23.008 67.061 1.00 34.11 158 LEU D C 1
ATOM 8871 O O . LEU D 1 178 ? 6.778 22.437 67.719 1.00 33.11 158 LEU D O 1
ATOM 8876 N N . VAL D 1 179 ? 8.620 23.768 67.610 1.00 31.95 159 VAL D N 1
ATOM 8877 C CA . VAL D 1 179 ? 8.595 24.178 69.026 1.00 33.28 159 VAL D CA 1
ATOM 8878 C C . VAL D 1 179 ? 7.282 24.920 69.335 1.00 34.54 159 VAL D C 1
ATOM 8879 O O . VAL D 1 179 ? 6.640 24.649 70.353 1.00 35.19 159 VAL D O 1
ATOM 8883 N N . GLY D 1 180 ? 6.895 25.838 68.448 1.00 33.95 160 GLY D N 1
ATOM 8884 C CA . GLY D 1 180 ? 5.693 26.653 68.629 1.00 35.99 160 GLY D CA 1
ATOM 8885 C C . GLY D 1 180 ? 4.401 25.856 68.628 1.00 35.33 160 GLY D C 1
ATOM 8886 O O . GLY D 1 180 ? 3.500 26.127 69.429 1.00 38.21 160 GLY D O 1
ATOM 8887 N N . GLN D 1 181 ? 4.331 24.866 67.738 1.00 34.89 161 GLN D N 1
ATOM 8888 C CA . GLN D 1 181 ? 3.201 23.931 67.636 1.00 36.23 161 GLN D CA 1
ATOM 8889 C C . GLN D 1 181 ? 3.090 23.003 68.848 1.00 35.96 161 GLN D C 1
ATOM 8890 O O . GLN D 1 181 ? 1.983 22.634 69.276 1.00 32.61 161 GLN D O 1
ATOM 8896 N N . CYS D 1 182 ? 4.243 22.605 69.380 1.00 34.50 162 CYS D N 1
ATOM 8897 C CA . CYS D 1 182 ? 4.293 21.851 70.629 1.00 33.87 162 CYS D CA 1
ATOM 8898 C C . CYS D 1 182 ? 3.780 22.739 71.772 1.00 34.24 162 CYS D C 1
ATOM 8899 O O . CYS D 1 182 ? 2.859 22.341 72.496 1.00 34.31 162 CYS D O 1
ATOM 8902 N N . ARG D 1 183 ? 4.326 23.958 71.880 1.00 35.46 163 ARG D N 1
ATOM 8903 C CA . ARG D 1 183 ? 3.902 24.959 72.885 1.00 38.29 163 ARG D CA 1
ATOM 8904 C C . ARG D 1 183 ? 2.393 25.223 72.885 1.00 39.06 163 ARG D C 1
ATOM 8905 O O . ARG D 1 183 ? 1.763 25.244 73.950 1.00 40.85 163 ARG D O 1
ATOM 8913 N N . LYS D 1 184 ? 1.827 25.393 71.688 1.00 40.08 164 LYS D N 1
ATOM 8914 C CA . LYS D 1 184 ? 0.384 25.640 71.488 1.00 42.32 164 LYS D CA 1
ATOM 8915 C C . LYS D 1 184 ? -0.493 24.499 72.022 1.00 40.72 164 LYS D C 1
ATOM 8916 O O . LYS D 1 184 ? -1.663 24.716 72.376 1.00 38.24 164 LYS D O 1
ATOM 8922 N N . ASN D 1 185 ? 0.091 23.299 72.077 1.00 40.89 165 ASN D N 1
ATOM 8923 C CA . ASN D 1 185 ? -0.569 22.083 72.561 1.00 41.82 165 ASN D CA 1
ATOM 8924 C C . ASN D 1 185 ? -0.213 21.728 74.019 1.00 41.24 165 ASN D C 1
ATOM 8925 O O . ASN D 1 185 ? -0.470 20.607 74.474 1.00 40.46 165 ASN D O 1
ATOM 8930 N N . GLY D 1 186 ? 0.361 22.690 74.742 1.00 40.77 166 GLY D N 1
ATOM 8931 C CA . GLY D 1 186 ? 0.692 22.527 76.161 1.00 39.98 166 GLY D CA 1
ATOM 8932 C C . GLY D 1 186 ? 2.048 21.922 76.507 1.00 39.35 166 GLY D C 1
ATOM 8933 O O . GLY D 1 186 ? 2.375 21.798 77.685 1.00 39.36 166 GLY D O 1
ATOM 8934 N N . VAL D 1 187 ? 2.837 21.549 75.494 1.00 39.46 167 VAL D N 1
ATOM 8935 C CA . VAL D 1 187 ? 4.173 20.952 75.707 1.00 37.74 167 VAL D CA 1
ATOM 8936 C C . VAL D 1 187 ? 5.113 21.953 76.392 1.00 37.26 167 VAL D C 1
ATOM 8937 O O . VAL D 1 187 ? 5.201 23.111 75.975 1.00 38.22 167 VAL D O 1
ATOM 8941 N N . VAL D 1 188 ? 5.793 21.500 77.443 1.00 35.83 168 VAL D N 1
ATOM 8942 C CA . VAL D 1 188 ? 6.748 22.337 78.180 1.00 34.28 168 VAL D CA 1
ATOM 8943 C C . VAL D 1 188 ? 8.169 21.928 77.789 1.00 34.78 168 VAL D C 1
ATOM 8944 O O . VAL D 1 188 ? 8.478 20.731 77.687 1.00 34.69 168 VAL D O 1
ATOM 8948 N N . PHE D 1 189 ? 9.002 22.938 77.542 1.00 35.44 169 PHE D N 1
ATOM 8949 C CA . PHE D 1 189 ? 10.392 22.773 77.106 1.00 36.19 169 PHE D CA 1
ATOM 8950 C C . PHE D 1 189 ? 11.352 23.129 78.235 1.00 35.27 169 PHE D C 1
ATOM 8951 O O . PHE D 1 189 ? 11.249 24.200 78.845 1.00 35.35 169 PHE D O 1
ATOM 8959 N N . LYS D 1 190 ? 12.277 22.217 78.520 1.00 38.16 170 LYS D N 1
ATOM 8960 C CA . LYS D 1 190 ? 13.278 22.438 79.565 1.00 38.06 170 LYS D CA 1
ATOM 8961 C C . LYS D 1 190 ? 14.678 22.156 79.031 1.00 35.97 170 LYS D C 1
ATOM 8962 O O . LYS D 1 190 ? 14.899 21.154 78.359 1.00 37.27 170 LYS D O 1
ATOM 8968 N N . ARG D 1 191 ? 15.612 23.048 79.346 1.00 36.51 171 ARG D N 1
ATOM 8969 C CA . ARG D 1 191 ? 17.041 22.801 79.148 1.00 36.19 171 ARG D CA 1
ATOM 8970 C C . ARG D 1 191 ? 17.527 21.745 80.134 1.00 35.77 171 ARG D C 1
ATOM 8971 O O . ARG D 1 191 ? 17.348 21.902 81.346 1.00 35.86 171 ARG D O 1
ATOM 8979 N N . ALA D 1 192 ? 18.133 20.670 79.626 1.00 35.98 172 ALA D N 1
ATOM 8980 C CA . ALA D 1 192 ? 18.689 19.623 80.502 1.00 35.65 172 ALA D CA 1
ATOM 8981 C C . ALA D 1 192 ? 19.852 18.860 79.877 1.00 34.11 172 ALA D C 1
ATOM 8982 O O . ALA D 1 192 ? 19.957 18.767 78.654 1.00 34.27 172 ALA D O 1
ATOM 8984 N N . VAL D 1 193 ? 20.733 18.331 80.727 1.00 33.11 173 VAL D N 1
ATOM 8985 C CA . VAL D 1 193 ? 21.821 17.446 80.290 1.00 34.24 173 VAL D CA 1
ATOM 8986 C C . VAL D 1 193 ? 21.740 16.199 81.154 1.00 37.26 173 VAL D C 1
ATOM 8987 O O . VAL D 1 193 ? 21.636 16.287 82.389 1.00 37.40 173 VAL D O 1
ATOM 8991 N N . PHE D 1 194 ? 21.757 15.048 80.489 1.00 36.35 174 PHE D N 1
ATOM 8992 C CA . PHE D 1 194 ? 21.673 13.759 81.157 1.00 40.03 174 PHE D CA 1
ATOM 8993 C C . PHE D 1 194 ? 22.860 12.894 80.771 1.00 40.16 174 PHE D C 1
ATOM 8994 O O . PHE D 1 194 ? 23.249 12.850 79.601 1.00 38.16 174 PHE D O 1
ATOM 9002 N N . LYS D 1 195 ? 23.443 12.236 81.771 1.00 42.49 175 LYS D N 1
ATOM 9003 C CA . LYS D 1 195 ? 24.495 11.246 81.552 1.00 45.05 175 LYS D CA 1
ATOM 9004 C C . LYS D 1 195 ? 23.905 9.883 81.185 1.00 44.82 175 LYS D C 1
ATOM 9005 O O . LYS D 1 195 ? 24.526 9.107 80.456 1.00 45.76 175 LYS D O 1
ATOM 9011 N N . HIS D 1 196 ? 22.704 9.613 81.697 1.00 44.94 176 HIS D N 1
ATOM 9012 C CA . HIS D 1 196 ? 22.036 8.320 81.563 1.00 46.35 176 HIS D CA 1
ATOM 9013 C C . HIS D 1 196 ? 20.575 8.555 81.189 1.00 46.34 176 HIS D C 1
ATOM 9014 O O . HIS D 1 196 ? 19.930 9.447 81.742 1.00 47.20 176 HIS D O 1
ATOM 9021 N N . VAL D 1 197 ? 20.064 7.749 80.255 1.00 47.32 177 VAL D N 1
ATOM 9022 C CA . VAL D 1 197 ? 18.700 7.914 79.703 1.00 44.20 177 VAL D CA 1
ATOM 9023 C C . VAL D 1 197 ? 17.588 7.936 80.767 1.00 42.94 177 VAL D C 1
ATOM 9024 O O . VAL D 1 197 ? 16.624 8.692 80.633 1.00 42.05 177 VAL D O 1
ATOM 9028 N N . ALA D 1 198 ? 17.751 7.137 81.826 1.00 42.55 178 ALA D N 1
ATOM 9029 C CA . ALA D 1 198 ? 16.756 7.027 82.903 1.00 41.43 178 ALA D CA 1
ATOM 9030 C C . ALA D 1 198 ? 16.555 8.321 83.694 1.00 40.02 178 ALA D C 1
ATOM 9031 O O . ALA D 1 198 ? 15.451 8.574 84.191 1.00 36.06 178 ALA D O 1
ATOM 9033 N N . GLU D 1 199 ? 17.614 9.132 83.793 1.00 41.30 179 GLU D N 1
ATOM 9034 C CA . GLU D 1 199 ? 17.592 10.435 84.483 1.00 42.15 179 GLU D CA 1
ATOM 9035 C C . GLU D 1 199 ? 16.520 11.381 83.949 1.00 41.79 179 GLU D C 1
ATOM 9036 O O . GLU D 1 199 ? 16.005 12.221 84.695 1.00 41.09 179 GLU D O 1
ATOM 9042 N N . ALA D 1 200 ? 16.212 11.253 82.654 1.00 40.36 180 ALA D N 1
ATOM 9043 C CA . ALA D 1 200 ? 15.191 12.066 81.986 1.00 38.88 180 ALA D CA 1
ATOM 9044 C C . ALA D 1 200 ? 13.811 11.938 82.642 1.00 40.62 180 ALA D C 1
ATOM 9045 O O . ALA D 1 200 ? 13.034 12.894 82.635 1.00 42.10 180 ALA D O 1
ATOM 9047 N N . ALA D 1 201 ? 13.538 10.771 83.232 1.00 40.28 181 ALA D N 1
ATOM 9048 C CA . ALA D 1 201 ? 12.306 10.526 83.987 1.00 42.53 181 ALA D CA 1
ATOM 9049 C C . ALA D 1 201 ? 12.136 11.396 85.239 1.00 42.44 181 ALA D C 1
ATOM 9050 O O . ALA D 1 201 ? 11.045 11.440 85.814 1.00 44.26 181 ALA D O 1
ATOM 9052 N N . ASN D 1 202 ? 13.206 12.082 85.646 1.00 42.43 182 ASN D N 1
ATOM 9053 C CA . ASN D 1 202 ? 13.176 13.003 86.789 1.00 43.64 182 ASN D CA 1
ATOM 9054 C C . ASN D 1 202 ? 13.110 14.480 86.373 1.00 41.79 182 ASN D C 1
ATOM 9055 O O . ASN D 1 202 ? 13.219 15.374 87.218 1.00 39.25 182 ASN D O 1
ATOM 9060 N N . ALA D 1 203 ? 12.925 14.721 85.075 1.00 39.66 183 ALA D N 1
ATOM 9061 C CA . ALA D 1 203 ? 12.901 16.075 84.518 1.00 41.82 183 ALA D CA 1
ATOM 9062 C C . ALA D 1 203 ? 11.505 16.536 84.067 1.00 41.89 183 ALA D C 1
ATOM 9063 O O . ALA D 1 203 ? 11.367 17.623 83.497 1.00 44.11 183 ALA D O 1
ATOM 9065 N N . HIS D 1 204 ? 10.480 15.725 84.330 1.00 41.94 184 HIS D N 1
ATOM 9066 C CA . HIS D 1 204 ? 9.108 16.045 83.903 1.00 41.58 184 HIS D CA 1
ATOM 9067 C C . HIS D 1 204 ? 8.557 17.283 84.619 1.00 40.81 184 HIS D C 1
ATOM 9068 O O . HIS D 1 204 ? 8.729 17.421 85.828 1.00 39.07 184 HIS D O 1
ATOM 9075 N N . HIS D 1 205 ? 7.901 18.170 83.865 1.00 40.55 185 HIS D N 1
ATOM 9076 C CA . HIS D 1 205 ? 7.437 19.471 84.381 1.00 42.77 185 HIS D CA 1
ATOM 9077 C C . HIS D 1 205 ? 6.319 19.411 85.444 1.00 42.95 185 HIS D C 1
ATOM 9078 O O . HIS D 1 205 ? 6.033 20.415 86.105 1.00 44.14 185 HIS D O 1
ATOM 9085 N N . SER D 1 206 ? 5.696 18.243 85.589 1.00 45.59 186 SER D N 1
ATOM 9086 C CA . SER D 1 206 ? 4.704 17.991 86.641 1.00 48.55 186 SER D CA 1
ATOM 9087 C C . SER D 1 206 ? 5.347 17.945 88.023 1.00 50.80 186 SER D C 1
ATOM 9088 O O . SER D 1 206 ? 4.720 18.318 89.016 1.00 53.41 186 SER D O 1
ATOM 9091 N N . GLY D 1 207 ? 6.595 17.478 88.073 1.00 50.55 187 GLY D N 1
ATOM 9092 C CA . GLY D 1 207 ? 7.290 17.230 89.330 1.00 51.77 187 GLY D CA 1
ATOM 9093 C C . GLY D 1 207 ? 7.206 15.770 89.736 1.00 53.93 187 GLY D C 1
ATOM 9094 O O . GLY D 1 207 ? 7.904 15.338 90.655 1.00 55.35 187 GLY D O 1
ATOM 9095 N N . GLN D 1 208 ? 6.339 15.021 89.054 1.00 53.58 188 GLN D N 1
ATOM 9096 C CA . GLN D 1 208 ? 6.191 13.582 89.259 1.00 54.14 188 GLN D CA 1
ATOM 9097 C C . GLN D 1 208 ? 7.154 12.832 88.346 1.00 53.94 188 GLN D C 1
ATOM 9098 O O . GLN D 1 208 ? 7.577 13.365 87.315 1.00 53.34 188 GLN D O 1
ATOM 9104 N N . LYS D 1 209 ? 7.500 11.604 88.740 1.00 51.88 189 LYS D N 1
ATOM 9105 C CA . LYS D 1 209 ? 8.384 10.738 87.966 1.00 49.65 189 LYS D CA 1
ATOM 9106 C C . LYS D 1 209 ? 7.685 10.309 86.679 1.00 49.35 189 LYS D C 1
ATOM 9107 O O . LYS D 1 209 ? 6.557 9.811 86.717 1.00 47.90 189 LYS D O 1
ATOM 9113 N N . ALA D 1 210 ? 8.355 10.526 85.546 1.00 45.07 190 ALA D N 1
ATOM 9114 C CA . ALA D 1 210 ? 7.779 10.232 84.236 1.00 45.28 190 ALA D CA 1
ATOM 9115 C C . ALA D 1 210 ? 7.463 8.758 84.090 1.00 44.83 190 ALA D C 1
ATOM 9116 O O . ALA D 1 210 ? 8.230 7.902 84.540 1.00 44.02 190 ALA D O 1
ATOM 9118 N N . ASP D 1 211 ? 6.319 8.477 83.479 1.00 43.75 191 ASP D N 1
ATOM 9119 C CA . ASP D 1 211 ? 5.926 7.108 83.160 1.00 43.66 191 ASP D CA 1
ATOM 9120 C C . ASP D 1 211 ? 6.757 6.544 82.017 1.00 42.64 191 ASP D C 1
ATOM 9121 O O . ASP D 1 211 ? 7.040 5.339 81.985 1.00 41.96 191 ASP D O 1
ATOM 9126 N N . LEU D 1 212 ? 7.148 7.427 81.094 1.00 41.35 192 LEU D N 1
ATOM 9127 C CA . LEU D 1 212 ? 7.854 7.045 79.875 1.00 40.23 192 LEU D CA 1
ATOM 9128 C C . LEU D 1 212 ? 8.802 8.154 79.424 1.00 38.61 192 LEU D C 1
ATOM 9129 O O . LEU D 1 212 ? 8.512 9.347 79.585 1.00 39.27 192 LEU D O 1
ATOM 9134 N N . VAL D 1 213 ? 9.945 7.743 78.884 1.00 39.27 193 VAL D N 1
ATOM 9135 C CA . VAL D 1 213 ? 10.921 8.651 78.282 1.00 37.56 193 VAL D CA 1
ATOM 9136 C C . VAL D 1 213 ? 11.083 8.223 76.832 1.00 38.37 193 VAL D C 1
ATOM 9137 O O . VAL D 1 213 ? 11.324 7.051 76.559 1.00 40.00 193 VAL D O 1
ATOM 9141 N N . VAL D 1 214 ? 10.928 9.160 75.901 1.00 38.11 194 VAL D N 1
ATOM 9142 C CA . VAL D 1 214 ? 11.255 8.855 74.511 1.00 38.64 194 VAL D CA 1
ATOM 9143 C C . VAL D 1 214 ? 12.641 9.400 74.142 1.00 38.25 194 VAL D C 1
ATOM 9144 O O . VAL D 1 214 ? 12.902 10.604 74.215 1.00 37.97 194 VAL D O 1
ATOM 9148 N N . ASN D 1 215 ? 13.525 8.476 73.791 1.00 38.42 195 ASN D N 1
ATOM 9149 C CA . ASN D 1 215 ? 14.929 8.779 73.535 1.00 37.52 195 ASN D CA 1
ATOM 9150 C C . ASN D 1 215 ? 15.155 9.246 72.091 1.00 36.03 195 ASN D C 1
ATOM 9151 O O . ASN D 1 215 ? 15.320 8.435 71.173 1.00 34.66 195 ASN D O 1
ATOM 9156 N N . CYS D 1 216 ? 15.178 10.567 71.920 1.00 36.42 196 CYS D N 1
ATOM 9157 C CA . CYS D 1 216 ? 15.385 11.210 70.621 1.00 35.28 196 CYS D CA 1
ATOM 9158 C C . CYS D 1 216 ? 16.692 12.003 70.648 1.00 35.11 196 CYS D C 1
ATOM 9159 O O . CYS D 1 216 ? 16.720 13.207 70.344 1.00 33.42 196 CYS D O 1
ATOM 9162 N N . THR D 1 217 ? 17.768 11.314 71.023 1.00 33.17 197 THR D N 1
ATOM 9163 C CA . THR D 1 217 ? 19.083 11.935 71.214 1.00 33.53 197 THR D CA 1
ATOM 9164 C C . THR D 1 217 ? 20.033 11.798 70.014 1.00 34.74 197 THR D C 1
ATOM 9165 O O . THR D 1 217 ? 21.184 12.274 70.067 1.00 32.95 197 THR D O 1
ATOM 9169 N N . GLY D 1 218 ? 19.568 11.146 68.946 1.00 35.18 198 GLY D N 1
ATOM 9170 C CA . GLY D 1 218 ? 20.349 11.029 67.709 1.00 35.45 198 GLY D CA 1
ATOM 9171 C C . GLY D 1 218 ? 21.691 10.352 67.947 1.00 35.70 198 GLY D C 1
ATOM 9172 O O . GLY D 1 218 ? 21.743 9.282 68.561 1.00 37.50 198 GLY D O 1
ATOM 9173 N N . LEU D 1 219 ? 22.767 10.997 67.494 1.00 34.63 199 LEU D N 1
ATOM 9174 C CA . LEU D 1 219 ? 24.139 10.471 67.630 1.00 36.51 199 LEU D CA 1
ATOM 9175 C C . LEU D 1 219 ? 24.641 10.375 69.086 1.00 36.25 199 LEU D C 1
ATOM 9176 O O . LEU D 1 219 ? 25.536 9.577 69.385 1.00 37.37 199 LEU D O 1
ATOM 9181 N N . SER D 1 220 ? 24.063 11.162 69.992 1.00 36.89 200 SER D N 1
ATOM 9182 C CA . SER D 1 220 ? 24.441 11.080 71.416 1.00 37.71 200 SER D CA 1
ATOM 9183 C C . SER D 1 220 ? 24.044 9.761 72.092 1.00 38.79 200 SER D C 1
ATOM 9184 O O . SER D 1 220 ? 24.530 9.460 73.185 1.00 38.96 200 SER D O 1
ATOM 9187 N N . SER D 1 221 ? 23.193 8.970 71.429 1.00 39.50 201 SER D N 1
ATOM 9188 C CA . SER D 1 221 ? 22.829 7.620 71.890 1.00 41.67 201 SER D CA 1
ATOM 9189 C C . SER D 1 221 ? 23.945 6.572 71.740 1.00 42.43 201 SER D C 1
ATOM 9190 O O . SER D 1 221 ? 23.789 5.433 72.186 1.00 41.43 201 SER D O 1
ATOM 9193 N N . ARG D 1 222 ? 25.047 6.952 71.091 1.00 43.98 202 ARG D N 1
ATOM 9194 C CA . ARG D 1 222 ? 26.265 6.139 71.041 1.00 45.44 202 ARG D CA 1
ATOM 9195 C C . ARG D 1 222 ? 26.925 6.062 72.426 1.00 46.46 202 ARG D C 1
ATOM 9196 O O . ARG D 1 222 ? 27.455 5.014 72.810 1.00 46.19 202 ARG D O 1
ATOM 9204 N N . LYS D 1 223 ? 26.875 7.174 73.158 1.00 46.30 203 LYS D N 1
ATOM 9205 C CA . LYS D 1 223 ? 27.527 7.319 74.461 1.00 47.73 203 LYS D CA 1
ATOM 9206 C C . LYS D 1 223 ? 26.547 7.382 75.643 1.00 46.88 203 LYS D C 1
ATOM 9207 O O . LYS D 1 223 ? 26.972 7.287 76.796 1.00 45.03 203 LYS D O 1
ATOM 9213 N N . LEU D 1 224 ? 25.255 7.558 75.353 1.00 46.71 204 LEU D N 1
ATOM 9214 C CA . LEU D 1 224 ? 24.231 7.778 76.389 1.00 46.72 204 LEU D CA 1
ATOM 9215 C C . LEU D 1 224 ? 24.046 6.569 77.304 1.00 44.82 204 LEU D C 1
ATOM 9216 O O . LEU D 1 224 ? 23.826 5.452 76.831 1.00 47.52 204 LEU D O 1
ATOM 9221 N N . GLY D 1 225 ? 24.133 6.819 78.611 1.00 45.24 205 GLY D N 1
ATOM 9222 C CA . GLY D 1 225 ? 23.964 5.794 79.646 1.00 43.06 205 GLY D CA 1
ATOM 9223 C C . GLY D 1 225 ? 22.691 4.986 79.478 1.00 43.40 205 GLY D C 1
ATOM 9224 O O . GLY D 1 225 ? 21.605 5.545 79.292 1.00 39.55 205 GLY D O 1
ATOM 9225 N N . GLY D 1 226 ? 22.840 3.663 79.517 1.00 41.83 206 GLY D N 1
ATOM 9226 C CA . GLY D 1 226 ? 21.719 2.743 79.343 1.00 41.48 206 GLY D CA 1
ATOM 9227 C C . GLY D 1 226 ? 21.296 2.499 77.901 1.00 41.63 206 GLY D C 1
ATOM 9228 O O . GLY D 1 226 ? 20.415 1.670 77.646 1.00 42.52 206 GLY D O 1
ATOM 9229 N N . VAL D 1 227 ? 21.906 3.221 76.961 1.00 43.33 207 VAL D N 1
ATOM 9230 C CA . VAL D 1 227 ? 21.684 2.986 75.525 1.00 42.83 207 VAL D CA 1
ATOM 9231 C C . VAL D 1 227 ? 23.007 2.555 74.881 1.00 42.87 207 VAL D C 1
ATOM 9232 O O . VAL D 1 227 ? 23.105 1.441 74.355 1.00 39.55 207 VAL D O 1
ATOM 9236 N N . GLN D 1 228 ? 24.009 3.437 74.939 1.00 44.39 208 GLN D N 1
ATOM 9237 C CA . GLN D 1 228 ? 25.401 3.127 74.544 1.00 45.67 208 GLN D CA 1
ATOM 9238 C C . GLN D 1 228 ? 25.494 2.333 73.230 1.00 45.26 208 GLN D C 1
ATOM 9239 O O . GLN D 1 228 ? 26.105 1.256 73.164 1.00 43.86 208 GLN D O 1
ATOM 9245 N N . ASP D 1 229 ? 24.870 2.887 72.192 1.00 43.27 209 ASP D N 1
ATOM 9246 C CA . ASP D 1 229 ? 24.694 2.197 70.921 1.00 45.48 209 ASP D CA 1
ATOM 9247 C C . ASP D 1 229 ? 25.958 2.207 70.067 1.00 46.90 209 ASP D C 1
ATOM 9248 O O . ASP D 1 229 ? 26.333 3.233 69.487 1.00 48.39 209 ASP D O 1
ATOM 9253 N N . ASN D 1 230 ? 26.573 1.033 69.972 1.00 46.55 210 ASN D N 1
ATOM 9254 C CA . ASN D 1 230 ? 27.830 0.840 69.251 1.00 49.13 210 ASN D CA 1
ATOM 9255 C C . ASN D 1 230 ? 27.689 0.817 67.716 1.00 47.82 210 ASN D C 1
ATOM 9256 O O . ASN D 1 230 ? 28.697 0.844 67.003 1.00 47.26 210 ASN D O 1
ATOM 9261 N N . THR D 1 231 ? 26.448 0.787 67.223 1.00 46.43 211 THR D N 1
ATOM 9262 C CA . THR D 1 231 ? 26.162 0.734 65.777 1.00 45.81 211 THR D CA 1
ATOM 9263 C C . THR D 1 231 ? 25.934 2.118 65.146 1.00 45.93 211 THR D C 1
ATOM 9264 O O . THR D 1 231 ? 25.658 2.222 63.942 1.00 43.70 211 THR D O 1
ATOM 9268 N N . LEU D 1 232 ? 26.059 3.164 65.967 1.00 44.78 212 LEU D N 1
ATOM 9269 C CA . LEU D 1 232 ? 25.967 4.554 65.524 1.00 44.37 212 LEU D CA 1
ATOM 9270 C C . LEU D 1 232 ? 27.322 5.127 65.123 1.00 43.75 212 LEU D C 1
ATOM 9271 O O . LEU D 1 232 ? 28.309 4.990 65.851 1.00 41.49 212 LEU D O 1
ATOM 9276 N N . LEU D 1 233 ? 27.342 5.790 63.970 1.00 40.73 213 LEU D N 1
ATOM 9277 C CA . LEU D 1 233 ? 28.545 6.428 63.429 1.00 41.17 213 LEU D CA 1
ATOM 9278 C C . LEU D 1 233 ? 28.181 7.749 62.752 1.00 41.39 213 LEU D C 1
ATOM 9279 O O . LEU D 1 233 ? 27.120 7.832 62.133 1.00 41.17 213 LEU D O 1
ATOM 9284 N N . PRO D 1 234 ? 29.047 8.784 62.868 1.00 41.64 214 PRO D N 1
ATOM 9285 C CA . PRO D 1 234 ? 28.780 10.032 62.144 1.00 40.85 214 PRO D CA 1
ATOM 9286 C C . PRO D 1 234 ? 29.102 9.923 60.658 1.00 40.44 214 PRO D C 1
ATOM 9287 O O . PRO D 1 234 ? 30.108 9.317 60.287 1.00 39.39 214 PRO D O 1
ATOM 9291 N N . ALA D 1 235 ? 28.228 10.478 59.823 1.00 40.43 215 ALA D N 1
ATOM 9292 C CA . ALA D 1 235 ? 28.571 10.746 58.436 1.00 40.00 215 ALA D CA 1
ATOM 9293 C C . ALA D 1 235 ? 28.584 12.255 58.287 1.00 39.75 215 ALA D C 1
ATOM 9294 O O . ALA D 1 235 ? 27.543 12.894 58.070 1.00 38.14 215 ALA D O 1
ATOM 9296 N N . ARG D 1 236 ? 29.783 12.808 58.457 1.00 34.25 216 ARG D N 1
ATOM 9297 C CA . ARG D 1 236 ? 30.048 14.238 58.381 1.00 35.33 216 ARG D CA 1
ATOM 9298 C C . ARG D 1 236 ? 29.502 14.826 57.083 1.00 34.23 216 ARG D C 1
ATOM 9299 O O . ARG D 1 236 ? 29.642 14.227 56.015 1.00 35.76 216 ARG D O 1
ATOM 9307 N N . GLY D 1 237 ? 28.868 15.985 57.205 1.00 34.77 217 GLY D N 1
ATOM 9308 C CA . GLY D 1 237 ? 28.284 16.691 56.074 1.00 35.26 217 GLY D CA 1
ATOM 9309 C C . GLY D 1 237 ? 28.665 18.149 56.124 1.00 36.28 217 GLY D C 1
ATOM 9310 O O . GLY D 1 237 ? 28.245 18.874 57.030 1.00 37.12 217 GLY D O 1
ATOM 9311 N N . GLN D 1 238 ? 29.470 18.576 55.156 1.00 35.68 218 GLN D N 1
ATOM 9312 C CA . GLN D 1 238 ? 29.845 19.980 55.039 1.00 34.37 218 GLN D CA 1
ATOM 9313 C C . GLN D 1 238 ? 28.924 20.700 54.057 1.00 34.91 218 GLN D C 1
ATOM 9314 O O . GLN D 1 238 ? 28.557 20.147 53.026 1.00 36.40 218 GLN D O 1
ATOM 9320 N N . ILE D 1 239 ? 28.550 21.932 54.400 1.00 36.82 219 ILE D N 1
ATOM 9321 C CA . ILE D 1 239 ? 27.693 22.763 53.543 1.00 36.12 219 ILE D CA 1
ATOM 9322 C C . ILE D 1 239 ? 28.287 24.142 53.292 1.00 34.55 219 ILE D C 1
ATOM 9323 O O . ILE D 1 239 ? 29.147 24.611 54.049 1.00 35.22 219 ILE D O 1
ATOM 9328 N N . VAL D 1 240 ? 27.852 24.764 52.195 1.00 32.40 220 VAL D N 1
ATOM 9329 C CA . VAL D 1 240 ? 28.095 26.193 51.956 1.00 33.97 220 VAL D CA 1
ATOM 9330 C C . VAL D 1 240 ? 26.733 26.866 51.798 1.00 33.46 220 VAL D C 1
ATOM 9331 O O . VAL D 1 240 ? 25.892 26.398 51.029 1.00 34.10 220 VAL D O 1
ATOM 9335 N N . VAL D 1 241 ? 26.520 27.942 52.553 1.00 32.90 221 VAL D N 1
ATOM 9336 C CA . VAL D 1 241 ? 25.238 28.655 52.558 1.00 33.40 221 VAL D CA 1
ATOM 9337 C C . VAL D 1 241 ? 25.373 29.933 51.735 1.00 32.28 221 VAL D C 1
ATOM 9338 O O . VAL D 1 241 ? 26.114 30.830 52.111 1.00 33.70 221 VAL D O 1
ATOM 9342 N N . VAL D 1 242 ? 24.664 30.008 50.610 1.00 32.01 222 VAL D N 1
ATOM 9343 C CA . VAL D 1 242 ? 24.786 31.161 49.698 1.00 32.92 222 VAL D CA 1
ATOM 9344 C C . VAL D 1 242 ? 23.470 31.939 49.500 1.00 33.21 222 VAL D C 1
ATOM 9345 O O . VAL D 1 242 ? 22.389 31.412 49.765 1.00 33.52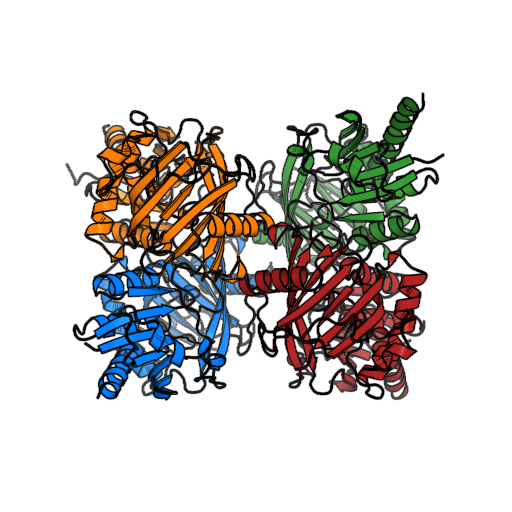 222 VAL D O 1
ATOM 9349 N N . ARG D 1 243 ? 23.587 33.191 49.055 1.00 33.02 223 ARG D N 1
ATOM 9350 C CA . ARG D 1 243 ? 22.430 34.063 48.829 1.00 35.27 223 ARG D CA 1
ATOM 9351 C C . ARG D 1 243 ? 21.785 33.837 47.461 1.00 36.27 223 ARG D C 1
ATOM 9352 O O . ARG D 1 243 ? 20.618 34.173 47.272 1.00 37.66 223 ARG D O 1
ATOM 9360 N N . ASN D 1 244 ? 22.553 33.261 46.528 1.00 37.89 224 ASN D N 1
ATOM 9361 C CA . ASN D 1 244 ? 22.119 33.010 45.145 1.00 36.92 224 ASN D CA 1
ATOM 9362 C C . ASN D 1 244 ? 20.944 32.035 45.095 1.00 38.19 224 ASN D C 1
ATOM 9363 O O . ASN D 1 244 ? 21.035 30.925 45.625 1.00 38.29 224 ASN D O 1
ATOM 9368 N N . ASP D 1 245 ? 19.845 32.471 44.479 1.00 39.63 225 ASP D N 1
ATOM 9369 C CA . ASP D 1 245 ? 18.660 31.637 44.274 1.00 39.63 225 ASP D CA 1
ATOM 9370 C C . ASP D 1 245 ? 18.613 31.156 42.821 1.00 40.88 225 ASP D C 1
ATOM 9371 O O . ASP D 1 245 ? 18.416 31.959 41.906 1.00 43.20 225 ASP D O 1
ATOM 9376 N N . PRO D 1 246 ? 18.811 29.842 42.607 1.00 43.00 226 PRO D N 1
ATOM 9377 C CA . PRO D 1 246 ? 18.833 29.242 41.272 1.00 44.21 226 PRO D CA 1
ATOM 9378 C C . PRO D 1 246 ? 17.455 28.807 40.752 1.00 46.63 226 PRO D C 1
ATOM 9379 O O . PRO D 1 246 ? 17.330 28.465 39.574 1.00 47.95 226 PRO D O 1
ATOM 9383 N N . GLY D 1 247 ? 16.454 28.805 41.633 1.00 46.30 227 GLY D N 1
ATOM 9384 C CA . GLY D 1 247 ? 15.072 28.512 41.266 1.00 48.24 227 GLY D CA 1
ATOM 9385 C C . GLY D 1 247 ? 14.646 27.058 41.335 1.00 47.62 227 GLY D C 1
ATOM 9386 O O . GLY D 1 247 ? 13.468 26.758 41.138 1.00 49.77 227 GLY D O 1
ATOM 9387 N N . LEU D 1 248 ? 15.594 26.156 41.607 1.00 46.64 228 LEU D N 1
ATOM 9388 C CA . LEU D 1 248 ? 15.319 24.714 41.672 1.00 45.88 228 LEU D CA 1
ATOM 9389 C C . LEU D 1 248 ? 16.300 23.948 42.569 1.00 43.99 228 LEU D C 1
ATOM 9390 O O . LEU D 1 248 ? 17.385 24.449 42.893 1.00 44.78 228 LEU D O 1
ATOM 9395 N N . MET D 1 249 ? 15.900 22.745 42.980 1.00 41.71 229 MET D N 1
ATOM 9396 C CA . MET D 1 249 ? 16.810 21.805 43.654 1.00 43.25 229 MET D CA 1
ATOM 9397 C C . MET D 1 249 ? 17.413 20.879 42.612 1.00 42.95 229 MET D C 1
ATOM 9398 O O . MET D 1 249 ? 16.697 20.347 41.769 1.00 44.85 229 MET D O 1
ATOM 9403 N N . CYS D 1 250 ? 18.732 20.716 42.650 1.00 46.89 230 CYS D N 1
ATOM 9404 C CA . CYS D 1 250 ? 19.402 19.725 41.806 1.00 48.04 230 CYS D CA 1
ATOM 9405 C C . CYS D 1 250 ? 20.495 18.979 42.553 1.00 48.82 230 CYS D C 1
ATOM 9406 O O . CYS D 1 250 ? 21.176 19.543 43.421 1.00 47.24 230 CYS D O 1
ATOM 9409 N N . SER D 1 251 ? 20.619 17.696 42.225 1.00 45.72 231 SER D N 1
ATOM 9410 C CA . SER D 1 251 ? 21.597 16.805 42.834 1.00 46.88 231 SER D CA 1
ATOM 9411 C C . SER D 1 251 ? 22.028 15.717 41.853 1.00 46.55 231 SER D C 1
ATOM 9412 O O . SER D 1 251 ? 21.308 15.403 40.902 1.00 44.11 231 SER D O 1
ATOM 9415 N N . ILE D 1 252 ? 23.203 15.149 42.113 1.00 48.03 232 ILE D N 1
ATOM 9416 C CA . ILE D 1 252 ? 23.793 14.089 41.296 1.00 47.88 232 ILE D CA 1
ATOM 9417 C C . ILE D 1 252 ? 24.163 12.894 42.192 1.00 49.10 232 ILE D C 1
ATOM 9418 O O . ILE D 1 252 ? 24.444 13.061 43.390 1.00 48.40 232 ILE D O 1
ATOM 9423 N N . SER D 1 253 ? 24.147 11.698 41.600 1.00 48.19 233 SER D N 1
ATOM 9424 C CA . SER D 1 253 ? 24.413 10.428 42.295 1.00 46.47 233 SER D CA 1
ATOM 9425 C C . SER D 1 253 ? 25.853 10.255 42.806 1.00 49.06 233 SER D C 1
ATOM 9426 O O . SER D 1 253 ? 26.124 9.351 43.604 1.00 47.60 233 SER D O 1
ATOM 9429 N N . GLY D 1 254 ? 26.765 11.110 42.343 1.00 47.71 234 GLY D N 1
ATOM 9430 C CA . GLY D 1 254 ? 28.182 11.024 42.715 1.00 50.62 234 GLY D CA 1
ATOM 9431 C C . GLY D 1 254 ? 29.066 11.955 41.914 1.00 50.44 234 GLY D C 1
ATOM 9432 O O . GLY D 1 254 ? 28.619 12.546 40.926 1.00 46.16 234 GLY D O 1
ATOM 9433 N N . THR D 1 255 ? 30.328 12.068 42.343 1.00 52.66 235 THR D N 1
ATOM 9434 C CA . THR D 1 255 ? 31.298 13.019 41.776 1.00 52.99 235 THR D CA 1
ATOM 9435 C C . THR D 1 255 ? 32.629 12.342 41.435 1.00 52.35 235 THR D C 1
ATOM 9436 O O . THR D 1 255 ? 32.870 11.202 41.827 1.00 51.21 235 THR D O 1
ATOM 9440 N N . ASP D 1 256 ? 33.492 13.059 40.717 1.00 51.85 236 ASP D N 1
ATOM 9441 C CA . ASP D 1 256 ? 34.847 12.583 40.425 1.00 52.84 236 ASP D CA 1
ATOM 9442 C C . ASP D 1 256 ? 35.872 13.065 41.457 1.00 52.10 236 ASP D C 1
ATOM 9443 O O . ASP D 1 256 ? 37.058 12.712 41.383 1.00 49.18 236 ASP D O 1
ATOM 9448 N N . ASP D 1 257 ? 35.403 13.856 42.424 1.00 50.89 237 ASP D N 1
ATOM 9449 C CA . ASP D 1 257 ? 36.256 14.403 43.483 1.00 52.22 237 ASP D CA 1
ATOM 9450 C C . ASP D 1 257 ? 36.523 13.427 44.630 1.00 53.63 237 ASP D C 1
ATOM 9451 O O . ASP D 1 257 ? 37.348 13.701 45.505 1.00 55.74 237 ASP D O 1
ATOM 9456 N N . GLY D 1 258 ? 35.832 12.288 44.609 1.00 52.91 238 GLY D N 1
ATOM 9457 C CA . GLY D 1 258 ? 35.941 11.278 45.658 1.00 53.61 238 GLY D CA 1
ATOM 9458 C C . GLY D 1 258 ? 34.625 10.593 45.970 1.00 54.10 238 GLY D C 1
ATOM 9459 O O . GLY D 1 258 ? 33.542 11.136 45.707 1.00 54.66 238 GLY D O 1
ATOM 9460 N N . ASP D 1 259 ? 34.741 9.391 46.531 1.00 52.49 239 ASP D N 1
ATOM 9461 C CA . ASP D 1 259 ? 33.615 8.566 46.970 1.00 52.30 239 ASP D CA 1
ATOM 9462 C C . ASP D 1 259 ? 32.749 9.278 48.014 1.00 50.18 239 ASP D C 1
ATOM 9463 O O . ASP D 1 259 ? 31.522 9.166 47.989 1.00 50.10 239 ASP D O 1
ATOM 9468 N N . ASP D 1 260 ? 33.403 10.012 48.913 1.00 47.53 240 ASP D N 1
ATOM 9469 C CA . ASP D 1 260 ? 32.748 10.673 50.042 1.00 47.30 240 ASP D CA 1
ATOM 9470 C C . ASP D 1 260 ? 32.385 12.152 49.784 1.00 45.66 240 ASP D C 1
ATOM 9471 O O . ASP D 1 260 ? 32.064 12.897 50.722 1.00 45.37 240 ASP D O 1
ATOM 9476 N N . GLU D 1 261 ? 32.433 12.560 48.515 1.00 42.99 241 GLU D N 1
ATOM 9477 C CA . GLU D 1 261 ? 32.041 13.910 48.098 1.00 43.15 241 GLU D CA 1
ATOM 9478 C C . GLU D 1 261 ? 30.858 13.841 47.133 1.00 42.74 241 GLU D C 1
ATOM 9479 O O . GLU D 1 261 ? 30.863 13.056 46.178 1.00 39.68 241 GLU D O 1
ATOM 9485 N N . VAL D 1 262 ? 29.830 14.638 47.419 1.00 43.58 242 VAL D N 1
ATOM 9486 C CA . VAL D 1 262 ? 28.601 14.653 46.616 1.00 42.59 242 VAL D CA 1
ATOM 9487 C C . VAL D 1 262 ? 28.311 16.060 46.090 1.00 41.18 242 VAL D C 1
ATOM 9488 O O . VAL D 1 262 ? 29.009 17.018 46.442 1.00 42.83 242 VAL D O 1
ATOM 9492 N N . THR D 1 263 ? 27.297 16.173 45.238 1.00 41.15 243 THR D N 1
ATOM 9493 C CA . THR D 1 263 ? 26.829 17.476 44.774 1.00 40.31 243 THR D CA 1
ATOM 9494 C C . THR D 1 263 ? 25.323 17.581 44.921 1.00 39.54 243 THR D C 1
ATOM 9495 O O . THR D 1 263 ? 24.578 16.776 44.373 1.00 39.46 243 THR D O 1
ATOM 9499 N N . TYR D 1 264 ? 24.893 18.573 45.690 1.00 40.47 244 TYR D N 1
ATOM 9500 C CA . TYR D 1 264 ? 23.492 18.948 45.741 1.00 40.34 244 TYR D CA 1
ATOM 9501 C C . TYR D 1 264 ? 23.356 20.435 46.027 1.00 40.30 244 TYR D C 1
ATOM 9502 O O . TYR D 1 264 ? 24.293 21.093 46.499 1.00 38.96 244 TYR D O 1
ATOM 9511 N N . MET D 1 265 ? 22.179 20.958 45.721 1.00 39.66 245 MET D N 1
ATOM 9512 C CA . MET D 1 265 ? 21.816 22.314 46.108 1.00 38.76 245 MET D CA 1
ATOM 9513 C C . MET D 1 265 ? 20.314 22.401 46.313 1.00 37.31 245 MET D C 1
ATOM 9514 O O . MET D 1 265 ? 19.546 21.670 45.672 1.00 35.80 245 MET D O 1
ATOM 9519 N N . MET D 1 266 ? 19.913 23.297 47.211 1.00 35.61 246 MET D N 1
ATOM 9520 C CA . MET D 1 266 ? 18.499 23.558 47.501 1.00 36.67 246 MET D CA 1
ATOM 9521 C C . MET D 1 266 ? 18.320 24.947 48.093 1.00 35.46 246 MET D C 1
ATOM 9522 O O . MET D 1 266 ? 19.156 25.407 48.875 1.00 35.87 246 MET D O 1
ATOM 9527 N N . THR D 1 267 ? 17.222 25.602 47.725 1.00 36.05 247 THR D N 1
ATOM 9528 C CA . THR D 1 267 ? 16.919 26.934 48.227 1.00 34.57 247 THR D CA 1
ATOM 9529 C C . THR D 1 267 ? 15.855 26.842 49.314 1.00 34.47 247 THR D C 1
ATOM 9530 O O . THR D 1 267 ? 14.760 26.314 49.082 1.00 32.71 247 THR D O 1
ATOM 9534 N N . ARG D 1 268 ? 16.205 27.346 50.498 1.00 34.13 248 ARG D N 1
ATOM 9535 C CA . ARG D 1 268 ? 15.306 27.365 51.652 1.00 34.83 248 ARG D CA 1
ATOM 9536 C C . ARG D 1 268 ? 14.160 28.342 51.417 1.00 34.08 248 ARG D C 1
ATOM 9537 O O . ARG D 1 268 ? 14.324 29.348 50.731 1.00 32.58 248 ARG D O 1
ATOM 9545 N N . ALA D 1 269 ? 13.007 28.012 51.992 1.00 34.08 249 ALA D N 1
ATOM 9546 C CA . ALA D 1 269 ? 11.815 28.842 51.946 1.00 33.90 249 ALA D CA 1
ATOM 9547 C C . ALA D 1 269 ? 12.017 30.138 52.729 1.00 35.01 249 ALA D C 1
ATOM 9548 O O . ALA D 1 269 ? 12.900 30.217 53.598 1.00 33.78 249 ALA D O 1
ATOM 9550 N N . ALA D 1 270 ? 11.189 31.138 52.412 1.00 33.88 250 ALA D N 1
ATOM 9551 C CA . ALA D 1 270 ? 11.140 32.414 53.128 1.00 33.52 250 ALA D CA 1
ATOM 9552 C C . ALA D 1 270 ? 12.510 33.103 53.216 1.00 32.25 250 ALA D C 1
ATOM 9553 O O . ALA D 1 270 ? 12.911 33.600 54.279 1.00 35.31 250 ALA D O 1
ATOM 9555 N N . GLY D 1 271 ? 13.214 33.120 52.090 1.00 31.46 251 GLY D N 1
ATOM 9556 C CA . GLY D 1 271 ? 14.512 33.769 51.961 1.00 31.81 251 GLY D CA 1
ATOM 9557 C C . GLY D 1 271 ? 15.604 33.221 52.867 1.00 31.25 251 GLY D C 1
ATOM 9558 O O . GLY D 1 271 ? 16.557 33.934 53.174 1.00 32.99 251 GLY D O 1
ATOM 9559 N N . GLY D 1 272 ? 15.480 31.951 53.258 1.00 32.52 252 GLY D N 1
ATOM 9560 C CA . GLY D 1 272 ? 16.427 31.293 54.179 1.00 32.26 252 GLY D CA 1
ATOM 9561 C C . GLY D 1 272 ? 17.842 31.065 53.654 1.00 33.30 252 GLY D C 1
ATOM 9562 O O . GLY D 1 272 ? 18.761 30.744 54.428 1.00 33.87 252 GLY D O 1
ATOM 9563 N N . GLY D 1 273 ? 18.012 31.223 52.346 1.00 32.12 253 GLY D N 1
ATOM 9564 C CA . GLY D 1 273 ? 19.307 31.040 51.695 1.00 32.98 253 GLY D CA 1
ATOM 9565 C C . GLY D 1 273 ? 19.364 29.727 50.947 1.00 31.99 253 GLY D C 1
ATOM 9566 O O . GLY D 1 273 ? 18.481 28.877 51.089 1.00 31.40 253 GLY D O 1
ATOM 9567 N N . THR D 1 274 ? 20.414 29.571 50.148 1.00 32.82 254 THR D N 1
ATOM 9568 C CA . THR D 1 274 ? 20.622 28.361 49.358 1.00 33.06 254 THR D CA 1
ATOM 9569 C C . THR D 1 274 ? 21.732 27.522 49.992 1.00 34.00 254 THR D C 1
ATOM 9570 O O . THR D 1 274 ? 22.782 28.053 50.366 1.00 33.43 254 THR D O 1
ATOM 9574 N N . ILE D 1 275 ? 21.471 26.222 50.110 1.00 32.95 255 ILE D N 1
ATOM 9575 C CA . ILE D 1 275 ? 22.404 25.265 50.692 1.00 34.45 255 ILE D CA 1
ATOM 9576 C C . ILE D 1 275 ? 23.108 24.536 49.548 1.00 35.12 255 ILE D C 1
ATOM 9577 O O . ILE D 1 275 ? 22.451 23.900 48.713 1.00 33.34 255 ILE D O 1
ATOM 9582 N N . LEU D 1 276 ? 24.436 24.657 49.501 1.00 33.67 256 LEU D N 1
ATOM 9583 C CA . LEU D 1 276 ? 25.254 23.930 48.528 1.00 33.74 256 LEU D CA 1
ATOM 9584 C C . LEU D 1 276 ? 25.972 22.797 49.248 1.00 36.42 256 LEU D C 1
ATOM 9585 O O . LEU D 1 276 ? 26.649 23.017 50.267 1.00 35.28 256 LEU D O 1
ATOM 9590 N N . GLY D 1 277 ? 25.798 21.589 48.717 1.00 37.41 257 GLY D N 1
ATOM 9591 C CA . GLY D 1 277 ? 26.451 20.392 49.235 1.00 36.90 257 GLY D CA 1
ATOM 9592 C C . GLY D 1 277 ? 27.289 19.691 48.177 1.00 37.03 257 GLY D C 1
ATOM 9593 O O . GLY D 1 277 ? 27.136 19.945 46.987 1.00 34.29 257 GLY D O 1
ATOM 9594 N N . GLY D 1 278 ? 28.175 18.796 48.602 1.00 38.05 258 GLY D N 1
ATOM 9595 C CA . GLY D 1 278 ? 28.312 18.436 50.000 1.00 36.97 258 GLY D CA 1
ATOM 9596 C C . GLY D 1 278 ? 29.247 17.275 50.212 1.00 37.45 258 GLY D C 1
ATOM 9597 O O . GLY D 1 278 ? 30.169 17.041 49.428 1.00 35.72 258 GLY D O 1
ATOM 9598 N N . THR D 1 279 ? 28.967 16.527 51.272 1.00 40.41 259 THR D N 1
ATOM 9599 C CA . THR D 1 279 ? 29.900 15.573 51.822 1.00 41.73 259 THR D CA 1
ATOM 9600 C C . THR D 1 279 ? 29.150 14.488 52.608 1.00 41.47 259 THR D C 1
ATOM 9601 O O . THR D 1 279 ? 28.131 14.770 53.251 1.00 39.31 259 THR D O 1
ATOM 9605 N N . TYR D 1 280 ? 29.638 13.252 52.495 1.00 40.97 260 TYR D N 1
ATOM 9606 C CA . TYR D 1 280 ? 29.183 12.119 53.303 1.00 42.26 260 TYR D CA 1
ATOM 9607 C C . TYR D 1 280 ? 30.430 1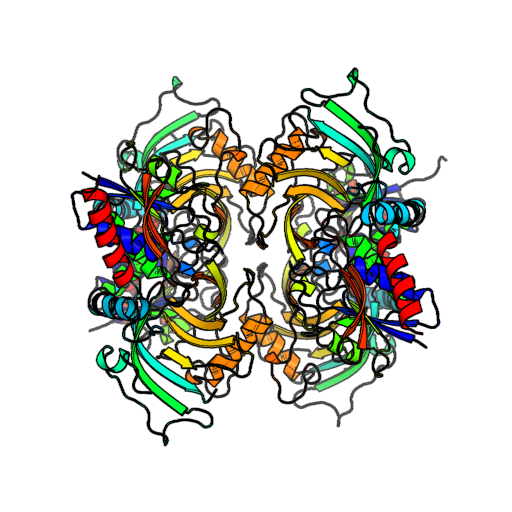1.363 53.778 1.00 43.20 260 TYR D C 1
ATOM 9608 O O . TYR D 1 280 ? 30.883 10.417 53.124 1.00 43.01 260 TYR D O 1
ATOM 9617 N N . GLN D 1 281 ? 30.992 11.809 54.904 1.00 41.54 261 GLN D N 1
ATOM 9618 C CA . GLN D 1 281 ? 32.259 11.265 55.426 1.00 40.81 261 GLN D CA 1
ATOM 9619 C C . GLN D 1 281 ? 32.060 10.462 56.709 1.00 39.15 261 GLN D C 1
ATOM 9620 O O . GLN D 1 281 ? 31.986 11.025 57.813 1.00 32.44 261 GLN D O 1
ATOM 9626 N N . LYS D 1 282 ? 31.987 9.143 56.552 1.00 40.14 262 LYS D N 1
ATOM 9627 C CA . LYS D 1 282 ? 31.752 8.227 57.671 1.00 42.13 262 LYS D CA 1
ATOM 9628 C C . LYS D 1 282 ? 32.928 8.198 58.641 1.00 42.58 262 LYS D C 1
ATOM 9629 O O . LYS D 1 282 ? 34.078 8.323 58.218 1.00 41.53 262 LYS D O 1
ATOM 9635 N N . HIS D 1 283 ? 32.620 8.052 59.935 1.00 42.06 263 HIS D N 1
ATOM 9636 C CA . HIS D 1 283 ? 33.620 8.014 61.031 1.00 43.97 263 HIS D CA 1
ATOM 9637 C C . HIS D 1 283 ? 34.505 9.270 61.130 1.00 44.54 263 HIS D C 1
ATOM 9638 O O . HIS D 1 283 ? 35.560 9.252 61.771 1.00 50.34 263 HIS D O 1
ATOM 9645 N N . ASN D 1 284 ? 34.057 10.353 60.498 1.00 43.44 264 ASN D N 1
ATOM 9646 C CA . ASN D 1 284 ? 34.732 11.642 60.554 1.00 44.47 264 ASN D CA 1
ATOM 9647 C C . ASN D 1 284 ? 33.920 12.545 61.469 1.00 44.68 264 ASN D C 1
ATOM 9648 O O . ASN D 1 284 ? 32.740 12.801 61.209 1.00 45.95 264 ASN D O 1
ATOM 9653 N N . TRP D 1 285 ? 34.561 13.013 62.540 1.00 42.04 265 TRP D N 1
ATOM 9654 C CA . TRP D 1 285 ? 33.903 13.811 63.571 1.00 41.43 265 TRP D CA 1
ATOM 9655 C C . TRP D 1 285 ? 34.228 15.312 63.488 1.00 40.58 265 TRP D C 1
ATOM 9656 O O . TRP D 1 285 ? 33.750 16.091 64.319 1.00 39.35 265 TRP D O 1
ATOM 9667 N N . ASP D 1 286 ? 35.028 15.708 62.491 1.00 41.25 266 ASP D N 1
ATOM 9668 C CA . ASP D 1 286 ? 35.526 17.092 62.347 1.00 43.45 266 ASP D CA 1
ATOM 9669 C C . ASP D 1 286 ? 34.413 18.127 62.183 1.00 42.08 266 ASP D C 1
ATOM 9670 O O . ASP D 1 286 ? 33.697 18.135 61.179 1.00 41.86 266 ASP D O 1
ATOM 9675 N N . SER D 1 287 ? 34.305 18.999 63.182 1.00 42.79 267 SER D N 1
ATOM 9676 C CA . SER D 1 287 ? 33.276 20.039 63.252 1.00 41.50 267 SER D CA 1
ATOM 9677 C C . SER D 1 287 ? 33.577 21.270 62.407 1.00 40.61 267 SER D C 1
ATOM 9678 O O . SER D 1 287 ? 32.662 22.012 62.040 1.00 39.36 267 SER D O 1
ATOM 9681 N N . LEU D 1 288 ? 34.860 21.497 62.134 1.00 39.49 268 LEU D N 1
ATOM 9682 C CA . LEU D 1 288 ? 35.310 22.677 61.405 1.00 39.00 268 LEU D CA 1
ATOM 9683 C C . LEU D 1 288 ? 35.143 22.501 59.890 1.00 37.49 268 LEU D C 1
ATOM 9684 O O . LEU D 1 288 ? 35.456 21.428 59.365 1.00 34.60 268 LEU D O 1
ATOM 9689 N N . PRO D 1 289 ? 34.649 23.550 59.185 1.00 35.76 269 PRO D N 1
ATOM 9690 C CA . PRO D 1 289 ? 34.642 23.492 57.714 1.00 37.65 269 PRO D CA 1
ATOM 9691 C C . PRO D 1 289 ? 36.051 23.474 57.135 1.00 38.14 269 PRO D C 1
ATOM 9692 O O . PRO D 1 289 ? 36.908 24.271 57.541 1.00 38.72 269 PRO D O 1
ATOM 9696 N N . ASP D 1 290 ? 36.287 22.543 56.220 1.00 39.09 270 ASP D N 1
ATOM 9697 C CA . ASP D 1 290 ? 37.546 22.507 55.490 1.00 39.94 270 ASP D CA 1
ATOM 9698 C C . ASP D 1 290 ? 37.458 23.476 54.315 1.00 38.75 270 ASP D C 1
ATOM 9699 O O . ASP D 1 290 ? 36.521 23.372 53.522 1.00 36.50 270 ASP D O 1
ATOM 9704 N N . PRO D 1 291 ? 38.414 24.434 54.215 1.00 38.84 271 PRO D N 1
ATOM 9705 C CA . PRO D 1 291 ? 38.389 25.398 53.116 1.00 38.28 271 PRO D CA 1
ATOM 9706 C C . PRO D 1 291 ? 38.477 24.757 51.735 1.00 39.79 271 PRO D C 1
ATOM 9707 O O . PRO D 1 291 ? 37.768 25.196 50.826 1.00 39.02 271 PRO D O 1
ATOM 9711 N N . ASN D 1 292 ? 39.306 23.719 51.599 1.00 37.17 272 ASN D N 1
ATOM 9712 C CA . ASN D 1 292 ? 39.429 22.970 50.342 1.00 38.11 272 ASN D CA 1
ATOM 9713 C C . ASN D 1 292 ? 38.130 22.271 49.926 1.00 36.75 272 ASN D C 1
ATOM 9714 O O . ASN D 1 292 ? 37.757 22.327 48.760 1.00 33.58 272 ASN D O 1
ATOM 9719 N N . LEU D 1 293 ? 37.450 21.619 50.873 1.00 38.62 273 LEU D N 1
ATOM 9720 C CA . LEU D 1 293 ? 36.177 20.952 50.563 1.00 39.75 273 LEU D CA 1
ATOM 9721 C C . LEU D 1 293 ? 35.098 21.949 50.157 1.00 38.84 273 LEU D C 1
ATOM 9722 O O . LEU D 1 293 ? 34.306 21.667 49.257 1.00 41.41 273 LEU D O 1
ATOM 9727 N N . ALA D 1 294 ? 35.105 23.119 50.797 1.00 38.86 274 ALA D N 1
ATOM 9728 C CA . ALA D 1 294 ? 34.176 24.219 50.494 1.00 36.88 274 ALA D CA 1
ATOM 9729 C C . ALA D 1 294 ? 34.268 24.719 49.043 1.00 36.83 274 ALA D C 1
ATOM 9730 O O . ALA D 1 294 ? 33.242 24.894 48.376 1.00 33.09 274 ALA D O 1
ATOM 9732 N N . VAL D 1 295 ? 35.499 24.932 48.572 1.00 35.60 275 VAL D N 1
ATOM 9733 C CA . VAL D 1 295 ? 35.786 25.420 47.216 1.00 34.64 275 VAL D CA 1
ATOM 9734 C C . VAL D 1 295 ? 35.306 24.399 46.189 1.00 34.99 275 VAL D C 1
ATOM 9735 O O . VAL D 1 295 ? 34.748 24.771 45.152 1.00 35.51 275 VAL D O 1
ATOM 9739 N N . ARG D 1 296 ? 35.552 23.125 46.487 1.00 33.96 276 ARG D N 1
ATOM 9740 C CA . ARG D 1 296 ? 35.107 22.005 45.658 1.00 36.84 276 ARG D CA 1
ATOM 9741 C C . ARG D 1 296 ? 33.586 21.908 45.594 1.00 35.52 276 ARG D C 1
ATOM 9742 O O . ARG D 1 296 ? 33.035 21.709 44.510 1.00 32.69 276 ARG D O 1
ATOM 9750 N N . ILE D 1 297 ? 32.927 22.060 46.748 1.00 35.50 277 ILE D N 1
ATOM 9751 C CA . ILE D 1 297 ? 31.451 22.153 46.817 1.00 38.42 277 ILE D CA 1
ATOM 9752 C C . ILE D 1 297 ? 30.964 23.265 45.878 1.00 36.63 277 ILE D C 1
ATOM 9753 O O . ILE D 1 297 ? 30.105 23.035 45.024 1.00 39.60 277 ILE D O 1
ATOM 9758 N N . MET D 1 298 ? 31.540 24.455 46.041 1.00 39.00 278 MET D N 1
ATOM 9759 C CA . MET D 1 298 ? 31.202 25.633 45.241 1.00 39.44 278 MET D CA 1
ATOM 9760 C C . MET D 1 298 ? 31.517 25.488 43.751 1.00 41.01 278 MET D C 1
ATOM 9761 O O . MET D 1 298 ? 30.763 25.998 42.919 1.00 40.46 278 MET D O 1
ATOM 9766 N N . LYS D 1 299 ? 32.615 24.797 43.416 1.00 41.46 279 LYS D N 1
ATOM 9767 C CA . LYS D 1 299 ? 32.942 24.503 42.013 1.00 38.59 279 LYS D CA 1
ATOM 9768 C C . LYS D 1 299 ? 31.948 23.510 41.396 1.00 39.18 279 LYS D C 1
ATOM 9769 O O . LYS D 1 299 ? 31.400 23.761 40.318 1.00 36.62 279 LYS D O 1
ATOM 9775 N N . ARG D 1 300 ? 31.723 22.392 42.082 1.00 37.17 280 ARG D N 1
ATOM 9776 C CA . ARG D 1 300 ? 30.819 21.350 41.588 1.00 38.00 280 ARG D CA 1
ATOM 9777 C C . ARG D 1 300 ? 29.374 21.831 41.427 1.00 38.12 280 ARG D C 1
ATOM 9778 O O . ARG D 1 300 ? 28.703 21.451 40.463 1.00 38.72 280 ARG D O 1
ATOM 9786 N N . CYS D 1 301 ? 28.908 22.662 42.361 1.00 37.00 281 CYS D N 1
ATOM 9787 C CA . CYS D 1 301 ? 27.541 23.202 42.302 1.00 39.28 281 CYS D CA 1
ATOM 9788 C C . CYS D 1 301 ? 27.280 24.126 41.111 1.00 39.86 281 CYS D C 1
ATOM 9789 O O . CYS D 1 301 ? 26.263 23.961 40.422 1.00 38.90 281 CYS D O 1
ATOM 9792 N N . ILE D 1 302 ? 28.195 25.062 40.849 1.00 41.17 282 ILE D N 1
ATOM 9793 C CA . ILE D 1 302 ? 28.036 25.986 39.708 1.00 44.33 282 ILE D CA 1
ATOM 9794 C C . ILE D 1 302 ? 28.155 25.279 38.350 1.00 46.84 282 ILE D C 1
ATOM 9795 O O . ILE D 1 302 ? 27.601 25.752 37.358 1.00 49.44 282 ILE D O 1
ATOM 9800 N N . GLU D 1 303 ? 28.853 24.143 38.327 1.00 48.09 283 GLU D N 1
ATOM 9801 C CA . GLU D 1 303 ? 28.974 23.316 37.128 1.00 48.48 283 GLU D CA 1
ATOM 9802 C C . GLU D 1 303 ? 27.715 22.483 36.903 1.00 46.32 283 GLU D C 1
ATOM 9803 O O . GLU D 1 303 ? 27.232 22.391 35.772 1.00 41.88 283 GLU D O 1
ATOM 9809 N N . LEU D 1 304 ? 27.183 21.900 37.980 1.00 45.38 284 LEU D N 1
ATOM 9810 C CA . LEU D 1 304 ? 25.955 21.105 37.912 1.00 48.35 284 LEU D CA 1
ATOM 9811 C C . LEU D 1 304 ? 24.758 21.965 37.499 1.00 49.84 284 LEU D C 1
ATOM 9812 O O . LEU D 1 304 ? 24.003 21.590 36.603 1.00 48.41 284 LEU D O 1
ATOM 9817 N N . CYS D 1 305 ? 24.599 23.110 38.158 1.00 52.85 285 CYS D N 1
ATOM 9818 C CA . CYS D 1 305 ? 23.492 24.014 37.877 1.00 54.26 285 CYS D CA 1
ATOM 9819 C C . CYS D 1 305 ? 24.003 25.462 37.724 1.00 54.66 285 CYS D C 1
ATOM 9820 O O . CYS D 1 305 ? 24.181 26.174 38.721 1.00 54.83 285 CYS D O 1
ATOM 9823 N N . PRO D 1 306 ? 24.265 25.889 36.462 1.00 52.24 286 PRO D N 1
ATOM 9824 C CA . PRO D 1 306 ? 24.945 27.157 36.149 1.00 52.65 286 PRO D CA 1
ATOM 9825 C C . PRO D 1 306 ? 24.142 28.423 36.442 1.00 51.58 286 PRO D C 1
ATOM 9826 O O . PRO D 1 306 ? 24.731 29.498 36.582 1.00 52.89 286 PRO D O 1
ATOM 9830 N N . SER D 1 307 ? 22.818 28.288 36.540 1.00 51.80 287 SER D N 1
ATOM 9831 C CA . SER D 1 307 ? 21.917 29.398 36.877 1.00 51.64 287 SER D CA 1
ATOM 9832 C C . SER D 1 307 ? 22.089 29.926 38.315 1.00 52.35 287 SER D C 1
ATOM 9833 O O . SER D 1 307 ? 21.504 30.958 38.673 1.00 53.71 287 SER D O 1
ATOM 9836 N N . LEU D 1 308 ? 22.881 29.216 39.127 1.00 51.27 288 LEU D N 1
ATOM 9837 C CA . LEU D 1 308 ? 23.338 29.711 40.435 1.00 50.13 288 LEU D CA 1
ATOM 9838 C C . LEU D 1 308 ? 24.065 31.040 40.283 1.00 48.30 288 LEU D C 1
ATOM 9839 O O . LEU D 1 308 ? 24.003 31.902 41.163 1.00 45.84 288 LEU D O 1
ATOM 9844 N N . VAL D 1 309 ? 24.736 31.189 39.142 1.00 47.92 289 VAL D N 1
ATOM 9845 C CA . VAL D 1 309 ? 25.637 32.294 38.893 1.00 48.60 289 VAL D CA 1
ATOM 9846 C C . VAL D 1 309 ? 25.266 33.016 37.582 1.00 48.85 289 VAL D C 1
ATOM 9847 O O . VAL D 1 309 ? 24.549 32.451 36.747 1.00 51.51 289 VAL D O 1
ATOM 9851 N N . ALA D 1 310 ? 25.722 34.261 37.426 1.00 47.86 290 ALA D N 1
ATOM 9852 C CA . ALA D 1 310 ? 25.530 35.025 36.181 1.00 47.61 290 ALA D CA 1
ATOM 9853 C C . ALA D 1 310 ? 26.469 34.498 35.088 1.00 46.96 290 ALA D C 1
ATOM 9854 O O . ALA D 1 310 ? 27.544 33.988 35.417 1.00 45.48 290 ALA D O 1
ATOM 9856 N N . PRO D 1 311 ? 26.066 34.599 33.793 1.00 48.67 291 PRO D N 1
ATOM 9857 C CA . PRO D 1 311 ? 26.888 34.087 32.676 1.00 49.16 291 PRO D CA 1
ATOM 9858 C C . PRO D 1 311 ? 28.380 34.432 32.774 1.00 49.67 291 PRO D C 1
ATOM 9859 O O . PRO D 1 311 ? 28.741 35.602 32.943 1.00 50.59 291 PRO D O 1
ATOM 9863 N N . GLY D 1 312 ? 29.224 33.407 32.703 1.00 51.57 292 GLY D N 1
ATOM 9864 C CA . GLY D 1 312 ? 30.680 33.584 32.708 1.00 51.95 292 GLY D CA 1
ATOM 9865 C C . GLY D 1 312 ? 31.351 33.737 34.062 1.00 51.49 292 GLY D C 1
ATOM 9866 O O . GLY D 1 312 ? 32.580 33.743 34.139 1.00 51.72 292 GLY D O 1
ATOM 9867 N N . GLN D 1 313 ? 30.558 33.874 35.126 1.00 48.84 293 GLN D N 1
ATOM 9868 C CA . GLN D 1 313 ? 31.095 33.934 36.486 1.00 46.45 293 GLN D CA 1
ATOM 9869 C C . GLN D 1 313 ? 31.485 32.539 36.972 1.00 43.49 293 GLN D C 1
ATOM 9870 O O . GLN D 1 313 ? 30.836 31.544 36.629 1.00 42.48 293 GLN D O 1
ATOM 9876 N N . GLY D 1 314 ? 32.551 32.479 37.766 1.00 42.90 294 GLY D N 1
ATOM 9877 C CA . GLY D 1 314 ? 32.933 31.259 38.472 1.00 41.38 294 GLY D CA 1
ATOM 9878 C C . GLY D 1 314 ? 32.421 31.333 39.900 1.00 43.77 294 GLY D C 1
ATOM 9879 O O . GLY D 1 314 ? 31.306 31.815 40.139 1.00 42.44 294 GLY D O 1
ATOM 9880 N N . ILE D 1 315 ? 33.244 30.868 40.842 1.00 41.66 295 ILE D N 1
ATOM 9881 C CA . ILE D 1 315 ? 32.892 30.821 42.277 1.00 41.66 295 ILE D CA 1
ATOM 9882 C C . ILE D 1 315 ? 32.694 32.219 42.893 1.00 38.79 295 ILE D C 1
ATOM 9883 O O . ILE D 1 315 ? 31.855 32.390 43.786 1.00 39.14 295 ILE D O 1
ATOM 9888 N N . GLU D 1 316 ? 33.422 33.213 42.382 1.00 37.40 296 GLU D N 1
ATOM 9889 C CA . GLU D 1 316 ? 33.292 34.621 42.820 1.00 37.50 296 GLU D CA 1
ATOM 9890 C C . GLU D 1 316 ? 31.877 35.214 42.675 1.00 37.85 296 GLU D C 1
ATOM 9891 O O . GLU D 1 316 ? 31.565 36.245 43.283 1.00 40.20 296 GLU D O 1
ATOM 9897 N N . GLY D 1 317 ? 31.040 34.560 41.870 1.00 37.15 297 GLY D N 1
ATOM 9898 C CA . GLY D 1 317 ? 29.662 34.992 41.656 1.00 38.84 297 GLY D CA 1
ATOM 9899 C C . GLY D 1 317 ? 28.732 34.623 42.803 1.00 38.46 297 GLY D C 1
ATOM 9900 O O . GLY D 1 317 ? 27.693 35.263 42.985 1.00 40.33 297 GLY D O 1
ATOM 9901 N N . LEU D 1 318 ? 29.104 33.591 43.567 1.00 35.09 298 LEU D N 1
ATOM 9902 C CA . LEU D 1 318 ? 28.363 33.190 44.771 1.00 35.59 298 LEU D CA 1
ATOM 9903 C C . LEU D 1 318 ? 28.515 34.204 45.906 1.00 34.66 298 LEU D C 1
ATOM 9904 O O . LEU D 1 318 ? 29.630 34.533 46.318 1.00 32.13 298 LEU D O 1
ATOM 9909 N N . ASP D 1 319 ? 27.387 34.715 46.395 1.00 34.98 299 ASP D N 1
ATOM 9910 C CA . ASP D 1 319 ? 27.389 35.585 47.564 1.00 36.12 299 ASP D CA 1
ATOM 9911 C C . ASP D 1 319 ? 27.247 34.679 48.795 1.00 36.49 299 ASP D C 1
ATOM 9912 O O . ASP D 1 319 ? 26.137 34.243 49.140 1.00 35.45 299 ASP D O 1
ATOM 9917 N N . ILE D 1 320 ? 28.381 34.401 49.441 1.00 34.17 300 ILE D N 1
ATOM 9918 C CA . ILE D 1 320 ? 28.452 33.399 50.513 1.00 33.27 300 ILE D CA 1
ATOM 9919 C C . ILE D 1 320 ? 27.993 33.989 51.840 1.00 32.72 300 ILE D C 1
ATOM 9920 O O . ILE D 1 320 ? 28.486 35.032 52.272 1.00 33.36 300 ILE D O 1
ATOM 9925 N N . ILE D 1 321 ? 27.045 33.307 52.475 1.00 33.45 301 ILE D N 1
ATOM 9926 C CA . ILE D 1 321 ? 26.578 33.676 53.818 1.00 33.18 301 ILE D CA 1
ATOM 9927 C C . ILE D 1 321 ? 27.557 33.137 54.871 1.00 32.65 301 ILE D C 1
ATOM 9928 O O . ILE D 1 321 ? 28.122 33.915 55.647 1.00 32.59 301 ILE D O 1
ATOM 9933 N N . ARG D 1 322 ? 27.741 31.816 54.884 1.00 32.67 302 ARG D N 1
ATOM 9934 C CA . ARG D 1 322 ? 28.603 31.121 55.857 1.00 33.18 302 ARG D CA 1
ATOM 9935 C C . ARG D 1 322 ? 28.874 29.695 55.379 1.00 33.93 302 ARG D C 1
ATOM 9936 O O . ARG D 1 322 ? 28.280 29.229 54.394 1.00 33.04 302 ARG D O 1
ATOM 9944 N N . HIS D 1 323 ? 29.765 29.015 56.098 1.00 33.44 303 HIS D N 1
ATOM 9945 C CA . HIS D 1 323 ? 29.994 27.584 55.955 1.00 34.79 303 HIS D CA 1
ATOM 9946 C C . HIS D 1 323 ? 29.360 26.846 57.129 1.00 34.63 303 HIS D C 1
ATOM 9947 O O . HIS D 1 323 ? 29.025 27.464 58.143 1.00 36.52 303 HIS D O 1
ATOM 9954 N N . GLY D 1 324 ? 29.204 25.531 56.990 1.00 33.24 304 GLY D N 1
ATOM 9955 C CA . GLY D 1 324 ? 28.626 24.705 58.036 1.00 33.12 304 GLY D CA 1
ATOM 9956 C C . GLY D 1 324 ? 29.025 23.253 57.930 1.00 33.94 304 GLY D C 1
ATOM 9957 O O . GLY D 1 324 ? 29.380 22.785 56.847 1.00 32.24 304 GLY D O 1
ATOM 9958 N N . VAL D 1 325 ? 28.964 22.562 59.069 1.00 32.64 305 VAL D N 1
ATOM 9959 C CA . VAL D 1 325 ? 29.261 21.136 59.191 1.00 35.98 305 VAL D CA 1
ATOM 9960 C C . VAL D 1 325 ? 28.351 20.492 60.236 1.00 36.85 305 VAL D C 1
ATOM 9961 O O . VAL D 1 325 ? 28.296 20.931 61.394 1.00 39.12 305 VAL D O 1
ATOM 9965 N N . GLY D 1 326 ? 27.659 19.439 59.820 1.00 37.62 306 GLY D N 1
ATOM 9966 C CA . GLY D 1 326 ? 26.946 18.571 60.743 1.00 37.37 306 GLY D CA 1
ATOM 9967 C C . GLY D 1 326 ? 27.446 17.150 60.629 1.00 37.23 306 GLY D C 1
ATOM 9968 O O . GLY D 1 326 ? 28.091 16.790 59.641 1.00 38.49 306 GLY D O 1
ATOM 9969 N N . LEU D 1 327 ? 27.162 16.358 61.660 1.00 35.38 307 LEU D N 1
ATOM 9970 C CA . LEU D 1 327 ? 27.357 14.907 61.634 1.00 35.09 307 LEU D CA 1
ATOM 9971 C C . LEU D 1 327 ? 26.009 14.193 61.609 1.00 34.86 307 LEU D C 1
ATOM 9972 O O . LEU D 1 327 ? 25.262 14.247 62.585 1.00 34.61 307 LEU D O 1
ATOM 9977 N N . ARG D 1 328 ? 25.715 13.528 60.493 1.00 36.21 308 ARG D N 1
ATOM 9978 C CA . ARG D 1 328 ? 24.538 12.660 60.367 1.00 37.36 308 ARG D CA 1
ATOM 9979 C C . ARG D 1 328 ? 24.629 11.481 61.351 1.00 38.34 308 ARG D C 1
ATOM 9980 O O . ARG D 1 328 ? 25.657 10.799 61.389 1.00 39.74 308 ARG D O 1
ATOM 9988 N N . PRO D 1 329 ? 23.557 11.237 62.141 1.00 36.94 309 PRO D N 1
ATOM 9989 C CA . PRO D 1 329 ? 23.553 10.132 63.100 1.00 39.42 309 PRO D CA 1
ATOM 9990 C C . PRO D 1 329 ? 23.196 8.813 62.410 1.00 38.67 309 PRO D C 1
ATOM 9991 O O . PRO D 1 329 ? 22.072 8.315 62.536 1.00 38.54 309 PRO D O 1
ATOM 9995 N N . VAL D 1 330 ? 24.155 8.264 61.664 1.00 37.64 310 VAL D N 1
ATOM 9996 C CA . VAL D 1 330 ? 23.927 7.024 60.909 1.00 38.48 310 VAL D CA 1
ATOM 9997 C C . VAL D 1 330 ? 23.959 5.824 61.860 1.00 39.12 310 VAL D C 1
ATOM 9998 O O . VAL D 1 330 ? 24.814 5.741 62.740 1.00 39.83 310 VAL D O 1
ATOM 10002 N N . ARG D 1 331 ? 22.981 4.937 61.701 1.00 40.55 311 ARG D N 1
ATOM 10003 C CA . ARG D 1 331 ? 22.904 3.686 62.447 1.00 43.42 311 ARG D CA 1
ATOM 10004 C C . ARG D 1 331 ? 22.847 2.539 61.441 1.00 44.87 311 ARG D C 1
ATOM 10005 O O . ARG D 1 331 ? 22.183 2.649 60.407 1.00 44.68 311 ARG D O 1
ATOM 10013 N N . GLU D 1 332 ? 23.547 1.448 61.749 1.00 48.04 312 GLU D N 1
ATOM 10014 C CA . GLU D 1 332 ? 23.697 0.314 60.823 1.00 48.28 312 GLU D CA 1
ATOM 10015 C C . GLU D 1 332 ? 22.367 -0.294 60.351 1.00 46.66 312 GLU D C 1
ATOM 10016 O O . GLU D 1 332 ? 22.167 -0.478 59.150 1.00 45.64 312 GLU D O 1
ATOM 10022 N N . ASP D 1 333 ? 21.465 -0.572 61.292 1.00 46.78 313 ASP D N 1
ATOM 10023 C CA . ASP D 1 333 ? 20.142 -1.132 60.979 1.00 48.79 313 ASP D CA 1
ATOM 10024 C C . ASP D 1 333 ? 19.080 -0.047 60.764 1.00 45.73 313 ASP D C 1
ATOM 10025 O O . ASP D 1 333 ? 17.878 -0.326 60.814 1.00 46.39 313 ASP D O 1
ATOM 10030 N N . GLY D 1 334 ? 19.537 1.178 60.505 1.00 46.35 314 GLY D N 1
ATOM 10031 C CA . GLY D 1 334 ? 18.660 2.334 60.319 1.00 43.48 314 GLY D CA 1
ATOM 10032 C C . GLY D 1 334 ? 18.057 2.823 61.624 1.00 42.20 314 GLY D C 1
ATOM 10033 O O . GLY D 1 334 ? 18.590 2.524 62.701 1.00 41.39 314 GLY D O 1
ATOM 10034 N N . PRO D 1 335 ? 16.931 3.571 61.543 1.00 41.94 315 PRO D N 1
ATOM 10035 C CA . PRO D 1 335 ? 16.291 4.125 62.740 1.00 41.21 315 PRO D CA 1
ATOM 10036 C C . PRO D 1 335 ? 15.890 3.055 63.751 1.00 40.27 315 PRO D C 1
ATOM 10037 O O . PRO D 1 335 ? 15.351 2.012 63.373 1.00 38.80 315 PRO D O 1
ATOM 10041 N N . ARG D 1 336 ? 16.192 3.314 65.021 1.00 39.89 316 ARG D N 1
ATOM 10042 C CA . ARG D 1 336 ? 15.759 2.450 66.108 1.00 39.08 316 ARG D CA 1
ATOM 10043 C C . ARG D 1 336 ? 14.503 3.044 66.736 1.00 39.80 316 ARG D C 1
ATOM 10044 O O . ARG D 1 336 ? 14.542 4.142 67.303 1.00 37.78 316 ARG D O 1
ATOM 10052 N N . ILE D 1 337 ? 13.391 2.321 66.592 1.00 39.10 317 ILE D N 1
ATOM 10053 C CA . ILE D 1 337 ? 12.115 2.675 67.218 1.00 39.86 317 ILE D CA 1
ATOM 10054 C C . ILE D 1 337 ? 11.557 1.415 67.879 1.00 39.15 317 ILE D C 1
ATOM 10055 O O . ILE D 1 337 ? 11.016 0.535 67.208 1.00 40.75 317 ILE D O 1
ATOM 10060 N N . GLU D 1 338 ? 11.710 1.343 69.198 1.00 42.68 318 GLU D N 1
ATOM 10061 C CA . GLU D 1 338 ? 11.355 0.150 69.988 1.00 46.80 318 GLU D CA 1
ATOM 10062 C C . GLU D 1 338 ? 11.330 0.459 71.481 1.00 48.66 318 GLU D C 1
ATOM 10063 O O . GLU D 1 338 ? 11.962 1.424 71.930 1.00 48.02 318 GLU D O 1
ATOM 10069 N N . LYS D 1 339 ? 10.599 -0.365 72.236 1.00 50.28 319 LYS D N 1
ATOM 10070 C CA . LYS D 1 339 ? 10.436 -0.182 73.680 1.00 51.97 319 LYS D CA 1
ATOM 10071 C C . LYS D 1 339 ? 11.407 -1.029 74.500 1.00 53.62 319 LYS D C 1
ATOM 10072 O O . LYS D 1 339 ? 11.770 -2.147 74.109 1.00 52.53 319 LYS D O 1
ATOM 10078 N N . GLU D 1 340 ? 11.805 -0.479 75.644 1.00 54.18 320 GLU D N 1
ATOM 10079 C CA . GLU D 1 340 ? 12.775 -1.098 76.532 1.00 56.42 320 GLU D CA 1
ATOM 10080 C C . GLU D 1 340 ? 12.595 -0.560 77.946 1.00 57.33 320 GLU D C 1
ATOM 10081 O O . GLU D 1 340 ? 12.496 0.656 78.154 1.00 56.48 320 GLU D O 1
ATOM 10087 N N . LEU D 1 341 ? 12.548 -1.476 78.909 1.00 57.77 321 LEU D N 1
ATOM 10088 C CA . LEU D 1 341 ? 12.527 -1.121 80.320 1.00 58.90 321 LEU D CA 1
ATOM 10089 C C . LEU D 1 341 ? 13.974 -0.950 80.786 1.00 57.82 321 LEU D C 1
ATOM 10090 O O . LEU D 1 341 ? 14.760 -1.899 80.746 1.00 59.15 321 LEU D O 1
ATOM 10095 N N . ILE D 1 342 ? 14.330 0.275 81.177 1.00 55.75 322 ILE D N 1
ATOM 10096 C CA . ILE D 1 342 ? 15.694 0.605 81.618 1.00 53.53 322 ILE D CA 1
ATOM 10097 C C . ILE D 1 342 ? 15.646 1.302 82.983 1.00 53.40 322 ILE D C 1
ATOM 10098 O O . ILE D 1 342 ? 15.098 2.403 83.106 1.00 52.18 322 ILE D O 1
ATOM 10103 N N . ASP D 1 343 ? 16.223 0.643 83.993 1.00 53.75 323 ASP D N 1
ATOM 10104 C CA . ASP D 1 343 ? 16.256 1.112 85.395 1.00 53.19 323 ASP D CA 1
ATOM 10105 C C . ASP D 1 343 ? 14.882 1.544 85.941 1.00 52.61 323 ASP D C 1
ATOM 10106 O O . ASP D 1 343 ? 14.768 2.554 86.645 1.00 55.63 323 ASP D O 1
ATOM 10111 N N . GLY D 1 344 ? 13.848 0.776 85.598 1.00 54.75 324 GLY D N 1
ATOM 10112 C CA . GLY D 1 344 ? 12.470 1.059 86.014 1.00 56.65 324 GLY D CA 1
ATOM 10113 C C . GLY D 1 344 ? 11.676 1.917 85.039 1.00 57.41 324 GLY D C 1
ATOM 10114 O O . GLY D 1 344 ? 10.445 1.830 84.991 1.00 58.61 324 GLY D O 1
ATOM 10115 N N . VAL D 1 345 ? 12.386 2.730 84.255 1.00 56.04 325 VAL D N 1
ATOM 10116 C CA . VAL D 1 345 ? 11.779 3.690 83.329 1.00 53.39 325 VAL D CA 1
ATOM 10117 C C . VAL D 1 345 ? 11.524 3.060 81.958 1.00 52.61 325 VAL D C 1
ATOM 10118 O O . VAL D 1 345 ? 12.448 2.539 81.322 1.00 51.14 325 VAL D O 1
ATOM 10122 N N . TRP D 1 346 ? 10.269 3.115 81.510 1.00 52.65 326 TRP D N 1
ATOM 10123 C CA . TRP D 1 346 ? 9.926 2.754 80.137 1.00 52.92 326 TRP D CA 1
ATOM 10124 C C . TRP D 1 346 ? 10.565 3.729 79.155 1.00 50.14 326 TRP D C 1
ATOM 10125 O O . TRP D 1 346 ? 10.402 4.950 79.277 1.00 47.81 326 TRP D O 1
ATOM 10136 N N . VAL D 1 347 ? 11.315 3.172 78.206 1.00 49.50 327 VAL D N 1
ATOM 10137 C CA . VAL D 1 347 ? 12.038 3.954 77.202 1.00 46.82 327 VAL D CA 1
ATOM 10138 C C . VAL D 1 347 ? 11.627 3.500 75.804 1.00 45.73 327 VAL D C 1
ATOM 10139 O O . VAL D 1 347 ? 11.665 2.304 75.493 1.00 45.49 327 VAL D O 1
ATOM 10143 N N . VAL D 1 348 ? 11.216 4.468 74.984 1.00 43.46 328 VAL D N 1
ATOM 10144 C CA . VAL D 1 348 ? 10.962 4.245 73.565 1.00 41.86 328 VAL D CA 1
ATOM 10145 C C . VAL D 1 348 ? 11.991 5.070 72.799 1.00 40.29 328 VAL D C 1
ATOM 10146 O O . VAL D 1 348 ? 12.008 6.294 72.885 1.00 40.71 328 VAL D O 1
ATOM 10150 N N . HIS D 1 349 ? 12.874 4.389 72.081 1.00 41.88 329 HIS D N 1
ATOM 10151 C CA . HIS D 1 349 ? 13.889 5.069 71.292 1.00 40.24 329 HIS D CA 1
ATOM 10152 C C . HIS D 1 349 ? 13.276 5.569 69.982 1.00 39.38 329 HIS D C 1
ATOM 10153 O O . HIS D 1 349 ? 12.343 4.956 69.456 1.00 38.47 329 HIS D O 1
ATOM 10160 N N . ASN D 1 350 ? 13.784 6.702 69.497 1.00 37.38 330 ASN D N 1
ATOM 10161 C CA . ASN D 1 350 ? 13.527 7.190 68.133 1.00 37.00 330 ASN D CA 1
ATOM 10162 C C . ASN D 1 350 ? 14.779 7.940 67.693 1.00 35.54 330 ASN D C 1
ATOM 10163 O O . ASN D 1 350 ? 14.850 9.181 67.777 1.00 34.62 330 ASN D O 1
ATOM 10168 N N . TYR D 1 351 ? 15.772 7.165 67.254 1.00 35.50 331 TYR D N 1
ATOM 10169 C CA . TYR D 1 351 ? 17.070 7.705 66.829 1.00 36.24 331 TYR D CA 1
ATOM 10170 C C . TYR D 1 351 ? 17.777 6.874 65.747 1.00 36.89 331 TYR D C 1
ATOM 10171 O O . TYR D 1 351 ? 17.474 5.692 65.553 1.00 38.96 331 TYR D O 1
ATOM 10180 N N . GLY D 1 352 ? 18.753 7.496 65.089 1.00 35.96 332 GLY D N 1
ATOM 10181 C CA . GLY D 1 352 ? 19.573 6.830 64.069 1.00 36.80 332 GLY D CA 1
ATOM 10182 C C . GLY D 1 352 ? 18.997 7.016 62.676 1.00 35.98 332 GLY D C 1
ATOM 10183 O O . GLY D 1 352 ? 18.840 6.052 61.919 1.00 35.47 332 GLY D O 1
ATOM 10184 N N . HIS D 1 353 ? 18.697 8.267 62.342 1.00 36.89 333 HIS D N 1
ATOM 10185 C CA . HIS D 1 353 ? 17.997 8.613 61.100 1.00 35.73 333 HIS D CA 1
ATOM 10186 C C . HIS D 1 353 ? 18.942 9.033 59.973 1.00 35.67 333 HIS D C 1
ATOM 10187 O O . HIS D 1 353 ? 18.481 9.502 58.927 1.00 36.81 333 HIS D O 1
ATOM 10194 N N . GLY D 1 354 ? 20.251 8.880 60.191 1.00 33.06 334 GLY D N 1
ATOM 10195 C CA . GLY D 1 354 ? 21.267 9.205 59.180 1.00 32.48 334 GLY D CA 1
ATOM 10196 C C . GLY D 1 354 ? 21.057 10.520 58.440 1.00 29.78 334 GLY D C 1
ATOM 10197 O O . GLY D 1 354 ? 20.865 11.560 59.061 1.00 30.50 334 GLY D O 1
ATOM 10198 N N . GLY D 1 355 ? 21.059 10.457 57.108 1.00 30.95 335 GLY D N 1
ATOM 10199 C CA . GLY D 1 355 ? 20.823 11.636 56.266 1.00 32.38 335 GLY D CA 1
ATOM 10200 C C . GLY D 1 355 ? 19.374 11.911 55.901 1.00 33.26 335 GLY D C 1
ATOM 10201 O O . GLY D 1 355 ? 19.102 12.739 55.021 1.00 34.27 335 GLY D O 1
ATOM 10202 N N . TYR D 1 356 ? 18.443 11.241 56.581 1.00 35.64 336 TYR D N 1
ATOM 10203 C CA . TYR D 1 356 ? 17.026 11.243 56.167 1.00 37.37 336 TYR D CA 1
ATOM 10204 C C . TYR D 1 356 ? 16.021 11.500 57.302 1.00 36.86 336 TYR D C 1
ATOM 10205 O O . TYR D 1 356 ? 14.864 11.078 57.222 1.00 35.40 336 TYR D O 1
ATOM 10214 N N . GLY D 1 357 ? 16.465 12.221 58.331 1.00 36.40 337 GLY D N 1
ATOM 10215 C CA . GLY D 1 357 ? 15.669 12.476 59.534 1.00 37.61 337 GLY D CA 1
ATOM 10216 C C . GLY D 1 357 ? 14.449 13.355 59.351 1.00 37.12 337 GLY D C 1
ATOM 10217 O O . GLY D 1 357 ? 13.435 13.140 60.009 1.00 37.81 337 GLY D O 1
ATOM 10218 N N . TYR D 1 358 ? 14.559 14.352 58.472 1.00 36.20 338 TYR D N 1
ATOM 10219 C CA . TYR D 1 358 ? 13.429 15.211 58.109 1.00 34.02 338 TYR D CA 1
ATOM 10220 C C . TYR D 1 358 ? 12.437 14.487 57.200 1.00 34.24 338 TYR D C 1
ATOM 10221 O O . TYR D 1 358 ? 11.221 14.593 57.393 1.00 34.05 338 TYR D O 1
ATOM 10230 N N . GLN D 1 359 ? 12.956 13.773 56.203 1.00 35.41 339 GLN D N 1
ATOM 10231 C CA . GLN D 1 359 ? 12.105 13.049 55.238 1.00 35.29 339 GLN D CA 1
ATOM 10232 C C . GLN D 1 359 ? 11.487 11.729 55.739 1.00 35.79 339 GLN D C 1
ATOM 10233 O O . GLN D 1 359 ? 10.683 11.100 55.021 1.00 35.04 339 GLN D O 1
ATOM 10239 N N . THR D 1 360 ? 11.852 11.322 56.953 1.00 35.15 340 THR D N 1
ATOM 10240 C CA . THR D 1 360 ? 11.180 10.217 57.659 1.00 34.96 340 THR D CA 1
ATOM 10241 C C . THR D 1 360 ? 10.503 10.689 58.954 1.00 34.08 340 THR D C 1
ATOM 10242 O O . THR D 1 360 ? 9.872 9.891 59.639 1.00 35.76 340 THR D O 1
ATOM 10246 N N . SER D 1 361 ? 10.630 11.981 59.271 1.00 34.77 341 SER D N 1
ATOM 10247 C CA . SER D 1 361 ? 10.237 12.548 60.574 1.00 33.31 341 SER D CA 1
ATOM 10248 C C . SER D 1 361 ? 8.833 12.166 61.043 1.00 34.22 341 SER D C 1
ATOM 10249 O O . SER D 1 361 ? 8.679 11.531 62.086 1.00 30.69 341 SER D O 1
ATOM 10252 N N . PHE D 1 362 ? 7.824 12.525 60.253 1.00 34.72 342 PHE D N 1
ATOM 10253 C CA . PHE D 1 362 ? 6.439 12.201 60.585 1.00 36.30 342 PHE D CA 1
ATOM 10254 C C . PHE D 1 362 ? 6.153 10.701 60.612 1.00 35.73 342 PHE D C 1
ATOM 10255 O O . PHE D 1 362 ? 5.467 10.232 61.512 1.00 36.73 342 PHE D O 1
ATOM 10263 N N . GLY D 1 363 ? 6.699 9.970 59.638 1.00 37.80 343 GLY D N 1
ATOM 10264 C CA . GLY D 1 363 ? 6.564 8.510 59.556 1.00 36.42 343 GLY D CA 1
ATOM 10265 C C . GLY D 1 363 ? 7.163 7.785 60.751 1.00 38.35 343 GLY D C 1
ATOM 10266 O O . GLY D 1 363 ? 6.509 6.931 61.361 1.00 37.66 343 GLY D O 1
ATOM 10267 N N . CYS D 1 364 ? 8.406 8.126 61.089 1.00 36.45 344 CYS D N 1
ATOM 10268 C CA . CYS D 1 364 ? 9.064 7.568 62.279 1.00 36.87 344 CYS D CA 1
ATOM 10269 C C . CYS D 1 364 ? 8.345 7.940 63.572 1.00 36.74 344 CYS D C 1
ATOM 10270 O O . CYS D 1 364 ? 8.158 7.085 64.447 1.00 36.71 344 CYS D O 1
ATOM 10273 N N . ALA D 1 365 ? 7.927 9.206 63.674 1.00 35.74 345 ALA D N 1
ATOM 10274 C CA . ALA D 1 365 ? 7.171 9.699 64.830 1.00 37.61 345 ALA D CA 1
ATOM 10275 C C . ALA D 1 365 ? 5.818 9.018 65.032 1.00 36.77 345 ALA D C 1
ATOM 10276 O O . ALA D 1 365 ? 5.381 8.867 66.174 1.00 36.67 345 ALA D O 1
ATOM 10278 N N . THR D 1 366 ? 5.170 8.616 63.930 1.00 37.05 346 THR D N 1
ATOM 10279 C CA . THR D 1 366 ? 3.892 7.892 63.969 1.00 37.36 346 THR D CA 1
ATOM 10280 C C . THR D 1 366 ? 4.093 6.477 64.565 1.00 40.00 346 THR D C 1
ATOM 10281 O O . THR D 1 366 ? 3.266 5.998 65.360 1.00 39.06 346 THR D O 1
ATOM 10285 N N . THR D 1 367 ? 5.199 5.832 64.188 1.00 38.24 347 THR D N 1
ATOM 10286 C CA . THR D 1 367 ? 5.600 4.540 64.760 1.00 38.14 347 THR D CA 1
ATOM 10287 C C . THR D 1 367 ? 5.973 4.683 66.238 1.00 38.51 347 THR D C 1
ATOM 10288 O O . THR D 1 367 ? 5.590 3.840 67.056 1.00 39.95 347 THR D O 1
ATOM 10292 N N . ALA D 1 368 ? 6.699 5.754 66.572 1.00 38.76 348 ALA D N 1
ATOM 10293 C CA . ALA D 1 368 ? 7.043 6.074 67.964 1.00 39.92 348 ALA D CA 1
ATOM 10294 C C . ALA D 1 368 ? 5.798 6.177 68.850 1.00 41.25 348 ALA D C 1
ATOM 10295 O O . ALA D 1 368 ? 5.738 5.547 69.912 1.00 38.13 348 ALA D O 1
ATOM 10297 N N . VAL D 1 369 ? 4.802 6.938 68.382 1.00 42.62 349 VAL D N 1
ATOM 10298 C CA . VAL D 1 369 ? 3.500 7.066 69.054 1.00 42.76 349 VAL D CA 1
ATOM 10299 C C . VAL D 1 369 ? 2.857 5.690 69.306 1.00 42.82 349 VAL D C 1
ATOM 10300 O O . VAL D 1 369 ? 2.421 5.414 70.423 1.00 43.33 349 VAL D O 1
ATOM 10304 N N . GLU D 1 370 ? 2.827 4.845 68.271 1.00 45.57 350 GLU D N 1
ATOM 10305 C CA . GLU D 1 370 ? 2.315 3.465 68.358 1.00 46.65 350 GLU D CA 1
ATOM 10306 C C . GLU D 1 370 ? 3.018 2.628 69.435 1.00 46.82 350 GLU D C 1
ATOM 10307 O O . GLU D 1 370 ? 2.358 1.938 70.214 1.00 44.57 350 GLU D O 1
ATOM 10313 N N . VAL D 1 371 ? 4.349 2.705 69.468 1.00 45.01 351 VAL D N 1
ATOM 10314 C CA . VAL D 1 371 ? 5.172 1.995 70.462 1.00 45.06 351 VAL D CA 1
ATOM 10315 C C . VAL D 1 371 ? 4.995 2.598 71.872 1.00 46.66 351 VAL D C 1
ATOM 10316 O O . VAL D 1 371 ? 5.060 1.870 72.879 1.00 44.77 351 VAL D O 1
ATOM 10320 N N . VAL D 1 372 ? 4.752 3.911 71.937 1.00 47.67 352 VAL D N 1
ATOM 10321 C CA . VAL D 1 372 ? 4.472 4.602 73.209 1.00 48.50 352 VAL D CA 1
ATOM 10322 C C . VAL D 1 372 ? 3.176 4.071 73.835 1.00 50.93 352 VAL D C 1
ATOM 10323 O O . VAL D 1 372 ? 3.179 3.686 75.011 1.00 51.20 352 VAL D O 1
ATOM 10327 N N . ARG D 1 373 ? 2.101 4.022 73.040 1.00 50.55 353 ARG D N 1
ATOM 10328 C CA . ARG D 1 373 ? 0.807 3.457 73.467 1.00 55.66 353 ARG D CA 1
ATOM 10329 C C . ARG D 1 373 ? 0.901 1.984 73.874 1.00 56.44 353 ARG D C 1
ATOM 10330 O O . ARG D 1 373 ? 0.231 1.557 74.819 1.00 60.62 353 ARG D O 1
ATOM 10338 N N . GLU D 1 374 ? 1.734 1.230 73.152 1.00 57.22 354 GLU D N 1
ATOM 10339 C CA . GLU D 1 374 ? 2.033 -0.181 73.431 1.00 56.94 354 GLU D CA 1
ATOM 10340 C C . GLU D 1 374 ? 2.736 -0.368 74.785 1.00 54.58 354 GLU D C 1
ATOM 10341 O O . GLU D 1 374 ? 2.358 -1.251 75.566 1.00 54.72 354 GLU D O 1
ATOM 10347 N N . ALA D 1 375 ? 3.748 0.466 75.043 1.00 49.41 355 ALA D N 1
ATOM 10348 C CA . ALA D 1 375 ? 4.515 0.446 76.292 1.00 50.27 355 ALA D CA 1
ATOM 10349 C C . ALA D 1 375 ? 3.695 0.901 77.500 1.00 49.96 355 ALA D C 1
ATOM 10350 O O . ALA D 1 375 ? 3.897 0.402 78.613 1.00 47.08 355 ALA D O 1
ATOM 10352 N N . LEU D 1 376 ? 2.781 1.847 77.271 1.00 51.04 356 LEU D N 1
ATOM 10353 C CA . LEU D 1 376 ? 1.900 2.358 78.323 1.00 53.47 356 LEU D CA 1
ATOM 10354 C C . LEU D 1 376 ? 0.781 1.377 78.683 1.00 57.08 356 LEU D C 1
ATOM 10355 O O . LEU D 1 376 ? 0.313 1.368 79.825 1.00 59.02 356 LEU D O 1
ATOM 10360 N N . GLN D 1 377 ? 0.362 0.560 77.711 1.00 61.06 357 GLN D N 1
ATOM 10361 C CA . GLN D 1 377 ? -0.677 -0.458 77.922 1.00 64.33 357 GLN D CA 1
ATOM 10362 C C . GLN D 1 377 ? -0.189 -1.642 78.752 1.00 65.64 357 GLN D C 1
ATOM 10363 O O . GLN D 1 377 ? -0.933 -2.151 79.595 1.00 65.41 357 GLN D O 1
ATOM 10369 N N . GLN D 1 378 ? 1.055 -2.069 78.506 1.00 66.05 358 GLN D N 1
ATOM 10370 C CA . GLN D 1 378 ? 1.749 -3.053 79.349 1.00 66.26 358 GLN D CA 1
ATOM 10371 C C . GLN D 1 378 ? 1.878 -2.564 80.792 1.00 65.95 358 GLN D C 1
ATOM 10372 O O . GLN D 1 378 ? 1.749 -3.350 81.733 1.00 66.58 358 GLN D O 1
ATOM 10378 N N . GLN D 1 379 ? 2.118 -1.261 80.940 1.00 65.00 359 GLN D N 1
ATOM 10379 C CA . GLN D 1 379 ? 2.240 -0.593 82.236 1.00 64.81 359 GLN D CA 1
ATOM 10380 C C . GLN D 1 379 ? 0.892 -0.509 82.966 1.00 65.07 359 GLN D C 1
ATOM 10381 O O . GLN D 1 379 ? 0.834 -0.262 84.172 1.00 67.46 359 GLN D O 1
#

InterPro domains:
  IPR006076 FAD dependent oxidoreductase [PF01266] (6-348)
  IPR006181 D-amino acid oxidase, conserved site [PS00677] (327-345)
  IPR023209 D-amino-acid oxidase [PIRSF000189] (4-363)
  IPR023209 D-amino-acid oxidase [PTHR11530] (3-357)

Solvent-accessible surface area: 50535 Å² total; per-residue (Å²): 118,41,20,0,0,0,9,8,3,12,9,18,0,0,0,0,0,27,28,4,12,123,67,131,48,21,80,3,0,0,0,3,67,14,4,7,19,3,65,34,26,63,13,38,10,12,46,26,11,7,24,0,35,15,108,14,70,97,141,40,191,22,0,84,28,0,82,54,0,6,52,69,1,107,62,8,16,118,98,73,43,29,0,0,8,53,68,20,40,0,6,21,30,29,37,94,148,87,121,128,29,35,19,22,98,35,6,55,102,42,102,68,26,61,185,101,80,42,50,139,43,24,87,38,1,4,91,0,31,0,0,0,0,3,1,16,5,1,3,6,27,0,3,1,45,0,67,61,68,46,0,54,14,89,15,16,65,40,192,65,0,17,41,0,3,124,21,8,74,52,75,54,74,10,69,0,0,0,0,9,27,19,24,27,0,94,135,14,12,28,21,117,17,120,37,1,10,1,0,2,8,0,12,0,0,0,16,26,96,14,52,32,2,1,18,35,60,16,20,108,52,37,150,61,13,43,6,40,2,7,8,5,6,14,12,5,3,0,0,0,0,0,0,84,21,124,118,52,71,46,27,111,37,42,24,24,18,3,8,65,0,3,62,26,0,22,106,29,10,84,74,5,20,51,143,87,82,23,10,46,13,3,40,4,14,55,52,3,2,5,6,38,12,20,38,129,127,9,11,38,24,84,107,59,101,14,108,70,24,86,0,0,0,1,0,0,8,8,51,37,12,14,8,0,3,2,3,0,0,71,48,0,41,120,26,1,56,56,9,61,129,164,170,79,82,76,33,16,0,0,0,10,8,3,13,7,18,0,0,0,0,0,26,30,2,13,122,67,131,32,18,95,5,0,0,0,3,71,15,5,8,20,3,60,44,27,64,16,37,11,12,43,29,10,6,28,0,32,11,110,13,70,87,131,40,180,24,0,74,25,0,76,48,0,9,74,73,1,103,64,5,15,106,83,69,45,45,0,0,6,53,74,27,68,1,19,14,34,39,43,96,80,112,104,117,38,29,13,23,98,40,6,55,120,52,54,84,59,62,110,143,50,32,47,136,43,28,98,20,0,1,22,1,27,0,0,0,1,2,1,15,5,1,3,6,26,0,3,2,38,0,66,127,72,37,2,53,12,33,28,20,67,34,172,52,0,18,75,0,0,111,29,9,65,49,76,116,123,7,68,0,0,0,0,9,28,19,25,29,0,33,137,13,11,32,19,112,16,138,29,14,18,3,0,2,8,0,12,0,0,0,15,25,78,21,46,37,2,2,18,36,53,11,19,140,53,35,154,56,9,38,4,45,2,10,10,5,4,16,13,4,3,0,0,0,0,0,0,79,20,116,126,48,92,42,18,98,36,45,28,24,16,2,5,63,0,3,65,19,0,25,103,37,12,84,74,8,13,65,130,92,82,30,13,45,17,5,42,4,15,50,55,2,2,5,4,37,12,15,33,125,119,8,12,39,25,80,87,59,99,14,111,65,4,62,0,0,0,1,0,0,8,8,51,37,12,15,8,0,4,2,2,0,0,70,46,0,42,104,26,2,54,98,4,37,156,165,142,94,33,13,0,0,0,10,8,3,12,8,21,0,0,0,0,0,27,29,4,13,122,65,129,34,20,76,4,0,0,0,3,67,15,3,6,21,2,61,44,31,67,14,38,12,11,44,28,10,7,25,0,35,13,108,14,70,81,143,42,124,22,1,87,23,0,75,49,0,11,76,70,1,108,66,8,15,107,93,69,43,31,0,1,6,50,61,26,46,1,2,16,26,17,49,100,83,117,89,101,104,25,25,19,13,167,40,7,48,99,51,113,76,30,70,91,110,66,36,55,139,44,22,81,23,4,3,64,0,22,0,0,0,1,2,1,18,6,0,3,6,27,0,4,2,24,0,64,110,66,47,1,52,14,90,16,15,65,33,171,46,0,15,72,0,0,108,14,8,68,40,73,116,119,6,48,0,0,0,0,9,28,18,25,30,0,96,135,14,10,31,21,112,15,123,39,1,30,2,0,3,9,0,11,0,0,0,15,27,98,17,48,45,1,2,11,36,66,15,26,136,60,36,114,59,13,40,4,43,1,10,12,7,5,14,12,6,2,0,0,0,0,0,0,90,28,53,128,49,76,39,17,90,55,44,26,27,14,5,8,67,0,2,64,25,0,22,101,32,11,84,72,5,20,52,150,82,78,24,11,45,18,4,38,4,14,55,47,2,2,5,5,38,13,28,35,124,104,7,0,37,19,85,72,61,100,13,115,64,8,54,0,0,0,1,0,0,9,8,51,36,14,13,8,0,4,2,3,0,0,68,49,0,44,113,23,2,44,85,0,26,50,57,76,180,187,143,36,10,0,0,0,10,8,3,13,9,18,0,0,0,0,0,26,23,2,12,124,36,129,49,19,89,5,0,0,0,3,70,13,3,6,20,3,67,29,31,64,15,37,12,12,44,30,9,5,31,0,40,12,111,13,71,78,132,41,63,21,0,74,37,0,71,46,0,11,53,64,1,95,62,8,15,115,86,71,45,28,0,0,3,56,59,26,69,2,1,14,33,35,56,115,118,104,81,32,19,14,17,157,36,8,53,117,59,55,77,32,77,143,111,61,18,64,137,50,20,70,15,0,0,93,1,18,0,0,0,0,2,1,18,4,1,4,5,32,0,2,1,40,0,66,126,67,49,1,52,14,79,20,15,72,35,179,49,0,14,70,0,0,115,11,7,57,39,75,124,117,4,48,0,0,0,0,9,27,19,23,28,0,102,140,12,8,33,21,116,10,129,37,1,22,2,0,4,8,0,10,0,0,0,18,28,94,15,52,40,2,1,22,30,63,15,20,138,64,28,154,60,11,38,5,41,1,10,10,6,4,15,13,4,3,1,0,0,0,0,0,85,22,118,118,49,73,39,29,107,43,41,27,22,16,3,6,66,1,4,61,21,0,23,104,34,10,89,72,6,20,52,139,90,76,25,10,46,16,3,41,4,13,54,50,4,1,6,7,38,14,24,38,127,126,10,14,40,23,78,66,62,96,16,112,56,3,36,0,0,0,1,0,0,8,8,50,34,12,12,9,0,4,3,3,0,0,56,36,0,13,104,19,1,129,88,0,30,166,130,111

Nearest PDB structures (foldseek):
  7ct4-assembly1_D  TM=1.003E+00  e=6.042E-82  Rasamsonia emersonii
  7ct4-assembly1_C  TM=1.001E+00  e=2.681E-77  Rasamsonia emersonii
  7ct4-assembly1_A  TM=9.987E-01  e=3.633E-77  Rasamsonia emersonii
  4qfc-assembly1_A  TM=8.881E-01  e=2.247E-29  Homo sapiens
  5wwv-assembly3_F  TM=8.614E-01  e=9.893E-26  Sus scrofa

GO terms:
  GO:0071949 FAD binding (F, IDA)
  GO:0003884 D-amino-acid oxidase activity (F, IDA)
  GO:0046416 D-amino acid metabolic process (P, IDA)
  GO:0043799 glycine oxidase activity (F, EXP)
  GO:0047821 D-glutamate oxidase activity (F, EXP)